Protein 6OFR (pdb70)

InterPro domains:
  IPR012910 TonB-dependent receptor, plug domain [PF07715] (48-162)
  IPR036942 TonB-dependent receptor-like, beta-barrel domain superfamily [G3DSA:2.40.170.20] (218-790)
  IPR037066 TonB-dependent receptor, plug domain superfamily [G3DSA:2.170.130.10] (39-168)
  IPR039426 TonB-dependent receptor-like [PS52016] (37-790)

GO terms:
  GO:0009279 cell outer membrane (C, IDA)

B-factor: mean 57.77, std 15.65, range [31.33, 150.03]

Nearest PDB structures (foldseek):
  4zgv-assembly2_B  TM=9.069E-01  e=4.671E-75  Pectobacterium atrosepticum SCRI1043
  3m8d-assembly1_A  TM=7.560E-01  e=3.106E-31  Escherichia coli
  1nqh-assembly1_A  TM=7.718E-01  e=3.280E-27  Escherichia coli
  3aeh-assembly2_B  TM=3.549E-01  e=7.794E-04  Escherichia coli
  4v3g-assembly1_A  TM=3.065E-01  e=2.423E-03  Klebsiella oxytoca

Foldseek 3Di:
DFDWDDDPFLAWEDTLQKTKQALVSLVAFDQLLQFVQSNCCPYLQKFFFLQPFFLFASLASFHGFIFGQNFFSLFEFEEEQLHGQFDQAAQLQQFQAADQDRWHHHGGLFRDRNNQFRMKMKGAPLDAQSDAFGFGIYIYTYHDAAPFKKKKKWWFWLVQFDGDFFPVCVLQSQQQHDRRGGGANTKIKIKIKIWDKDQPDVQKIKIKIKMKIKMWGKHQQAAEPVRRRDHIDTKIWIKIWIKMKMWHCPDPFKIKIKIKTKIWTWIWDAGRQAELFIKIWIKIKIKMKMWMWGDDPFKIKIKIWMKMKTKTKMARPFQEWEWECADPPDPDGGIHIYGHRGIKMKMKMKTKIKMKIWGDWDDDDQKIKIKMKMKMKIKMKIKMWRQAKHKYFYAYPVGDTDQIKIQAGDMDIDIKIKIKIKMWMFIDHQQKTWIWMWMWIAMPQLGDTDIKTRIKMKGCPVSPNAKMKMKIKIKHFHHHNSNLVHQLRNQVSMDGDQAAGEDHADSPQDTKMKIKIKMKIWHDDPDWKTKIKIKIKIKTFLFKEWAWDADDVNSHIYIHITRLKIKIKIKIKMKMWTPAFDADPQKTKTKMKIKIFMWMFILFASSCGNHTHRSVQQWEAEANRIGGRRRHTHQTSAQGIKIKMWMWIDRVVQQKIKTKIWMKTHFGWHKDWDDPPDPSDDVVPVVHTYIYTHTWFIDTKMKMKMKGQHPVDPPSFKIKMKIWTRVVQTWTFSYADPVGGTTTRIGIRIMIMMMGID

Secondary structure (DSSP, 8-state):
--------SSS---BTTEEEEEHHHHHHS--TT--HHHHHTT-TTEEE-TTTS-TT--S--S---EEETT--TTS-EEEETTEE-B--S-TT------SSS-----SBSS---GGG-SEEEEE-SS--TT--S-SS-EEEEEPPP---EEEEEEEEEGGGB---B-GGGHHHHHHTEETTEE--SB-EEEEEEEEEEEEEETTEEEEEEEEEEEEEEEEEEEE-SS--EEEEEEEEEEEEEEEEEEEE---SSEEEEEEEEEEEEEEEE--SSSTT--EEEEEEEEEEEEEEEEE-SSEEEEEEEEEEEEEEEEEES-SEEEEESS--STT--S-EEEE---EEEEEEEEEEEEEEEEEPPEEETTEEEEEEEEEEEEEEEEEEEE-S-EEEEEE-TT--EEEEEEE--EEEEEEEEEEEEEEEEEEEETTEEEEEEEEEEEETTT---EEEEEEEEEEESSSSSSEEEEEEEEEEE----THHHHHHHHHHTEE-SS--EEEEE-TTPPPPEEEEEEEEEEEEETTTEEEEEEEEEEEEEEEEEEEEEEETTTTEEEEEEEEEEEEEEEEEEEEEEESS-EEETTEEEEEEEEEEEEEEEESS-TTTGGG---TT--EEEETTEEEEGGGSBPSSS---EEEEEEEEEEEGGGTEEEEEEEEEEPPPEEEEEPPTT-TT--GGGTTS-EEEEEE---EEEEEEEEEE--TTSGGG-EEEEEEEESTT----EEEE-SS--EEE----EEEEEEEEE-

Structure (mmCIF, N/CA/C/O backbone):
data_6OFR
#
_entry.id   6OFR
#
_cell.length_a   76.520
_cell.length_b   76.520
_cell.length_c   412.750
_cell.angle_alpha   90.00
_cell.angle_beta   90.00
_cell.angle_gamma   90.00
#
_symmetry.space_group_name_H-M   'P 41 21 2'
#
loop_
_entity.id
_entity.type
_entity.pdbx_description
1 polymer 'TonB-dependent outer membrane receptor'
2 non-polymer 'octyl beta-D-glucopyranoside'
3 non-polymer 'MAGNESIUM ION'
4 non-polymer GLYCEROL
5 water water
#
loop_
_atom_site.group_PDB
_atom_site.id
_atom_site.type_symbol
_atom_site.label_atom_id
_atom_site.label_alt_id
_atom_site.label_comp_id
_atom_site.label_asym_id
_atom_site.label_entity_id
_atom_site.label_seq_id
_atom_site.pdbx_PDB_ins_code
_atom_site.Cartn_x
_atom_site.Cartn_y
_atom_site.Cartn_z
_atom_site.occupancy
_atom_site.B_iso_or_equiv
_atom_site.auth_seq_id
_atom_site.auth_comp_id
_atom_site.auth_asym_id
_atom_site.auth_atom_id
_atom_site.pdbx_PDB_model_num
ATOM 1 N N . PHE A 1 1 ? 0.622 24.775 455.469 1.00 81.81 29 PHE A N 1
ATOM 2 C CA . PHE A 1 1 ? -0.705 25.398 455.720 1.00 82.24 29 PHE A CA 1
ATOM 3 C C . PHE A 1 1 ? -1.433 24.621 456.822 1.00 85.59 29 PHE A C 1
ATOM 4 O O . PHE A 1 1 ? -2.022 25.252 457.718 1.00 85.11 29 PHE A O 1
ATOM 12 N N . PHE A 1 2 ? -1.391 23.298 456.759 1.00 80.67 30 PHE A N 1
ATOM 13 C CA . PHE A 1 2 ? -2.041 22.453 457.792 1.00 79.76 30 PHE A CA 1
ATOM 14 C C . PHE A 1 2 ? -1.057 22.265 458.951 1.00 82.54 30 PHE A C 1
ATOM 15 O O . PHE A 1 2 ? 0.127 22.005 458.681 1.00 82.80 30 PHE A O 1
ATOM 23 N N . GLU A 1 3 ? -1.525 22.385 460.186 1.00 76.38 31 GLU A N 1
ATOM 24 C CA . GLU A 1 3 ? -0.667 22.233 461.364 1.00 74.93 31 GLU A CA 1
ATOM 25 C C . GLU A 1 3 ? -0.072 20.810 461.433 1.00 76.05 31 GLU A C 1
ATOM 26 O O . GLU A 1 3 ? -0.780 19.816 461.240 1.00 74.54 31 GLU A O 1
ATOM 32 N N . GLU A 1 4 ? 1.230 20.724 461.702 1.00 70.99 32 GLU A N 1
ATOM 33 C CA . GLU A 1 4 ? 1.914 19.402 461.722 1.00 68.88 32 GLU A CA 1
ATOM 34 C C . GLU A 1 4 ? 3.008 19.344 462.796 1.00 69.97 32 GLU A C 1
ATOM 35 O O . GLU A 1 4 ? 3.730 20.344 462.977 1.00 68.21 32 GLU A O 1
ATOM 41 N N . MET A 1 5 ? 3.135 18.186 463.435 1.00 66.01 33 MET A N 1
ATOM 42 C CA . MET A 1 5 ? 4.157 17.878 464.429 1.00 65.29 33 MET A CA 1
ATOM 43 C C . MET A 1 5 ? 5.252 17.224 463.556 1.00 71.68 33 MET A C 1
ATOM 44 O O . MET A 1 5 ? 5.007 16.181 462.928 1.00 69.59 33 MET A O 1
ATOM 49 N N . THR A 1 6 ? 6.409 17.866 463.461 1.00 69.92 34 THR A N 1
ATOM 50 C CA . THR A 1 6 ? 7.502 17.381 462.573 1.00 69.18 34 THR A CA 1
ATOM 51 C C . THR A 1 6 ? 8.037 16.019 463.025 1.00 69.47 34 THR A C 1
ATOM 52 O O . THR A 1 6 ? 8.011 15.738 464.235 1.00 66.67 34 THR A O 1
ATOM 56 N N . VAL A 1 7 ? 8.534 15.223 462.087 1.00 65.62 35 VAL A N 1
ATOM 57 C CA . VAL A 1 7 ? 9.041 13.864 462.433 1.00 65.16 35 VAL A CA 1
ATOM 58 C C . VAL A 1 7 ? 10.512 13.975 462.837 1.00 70.77 35 VAL A C 1
ATOM 59 O O . VAL A 1 7 ? 11.340 14.286 461.968 1.00 70.64 35 VAL A O 1
ATOM 63 N N . TYR A 1 8 ? 10.804 13.760 464.113 1.00 69.12 36 TYR A N 1
ATOM 64 C CA . TYR A 1 8 ? 12.197 13.805 464.625 1.00 69.59 36 TYR A CA 1
ATOM 65 C C . TYR A 1 8 ? 12.767 12.386 464.651 1.00 68.41 36 TYR A C 1
ATOM 66 O O . TYR A 1 8 ? 13.963 12.237 464.942 1.00 66.95 36 TYR A O 1
ATOM 75 N N . ALA A 1 9 ? 11.946 11.393 464.327 1.00 62.03 37 ALA A N 1
ATOM 76 C CA . ALA A 1 9 ? 12.323 9.962 464.415 1.00 60.87 37 ALA A CA 1
ATOM 77 C C . ALA A 1 9 ? 13.341 9.538 463.352 1.00 61.67 37 ALA A C 1
ATOM 78 O O . ALA A 1 9 ? 13.541 10.266 462.370 1.00 60.52 37 ALA A O 1
ATOM 80 N N . PRO A 1 10 ? 13.953 8.371 463.552 1.00 56.78 38 PRO A N 1
ATOM 81 C CA . PRO A 1 10 ? 14.950 7.780 462.663 1.00 55.02 38 PRO A CA 1
ATOM 82 C C . PRO A 1 10 ? 14.347 7.513 461.279 1.00 56.34 38 PRO A C 1
ATOM 83 O O . PRO A 1 10 ? 14.991 7.826 460.305 1.00 55.73 38 PRO A O 1
ATOM 87 N N . VAL A 1 11 ? 13.142 6.964 461.218 1.00 50.91 39 VAL A N 1
ATOM 88 C CA . VAL A 1 11 ? 12.531 6.658 459.925 1.00 48.20 39 VAL A CA 1
ATOM 89 C C . VAL A 1 11 ? 11.367 7.617 459.599 1.00 51.67 39 VAL A C 1
ATOM 90 O O . VAL A 1 11 ? 10.435 7.710 460.398 1.00 51.51 39 VAL A O 1
ATOM 94 N N . PRO A 1 12 ? 11.354 8.299 458.421 1.00 47.95 40 PRO A N 1
ATOM 95 C CA . PRO A 1 12 ? 10.198 9.149 458.097 1.00 47.07 40 PRO A CA 1
ATOM 96 C C . PRO A 1 12 ? 8.911 8.325 457.992 1.00 49.43 40 PRO A C 1
ATOM 97 O O . PRO A 1 12 ? 8.923 7.182 457.534 1.00 47.86 40 PRO A O 1
ATOM 101 N N . VAL A 1 13 ? 7.824 8.923 458.466 1.00 46.36 41 VAL A N 1
ATOM 102 C CA . VAL A 1 13 ? 6.473 8.289 458.443 1.00 45.25 41 VAL A CA 1
ATOM 103 C C . VAL A 1 13 ? 5.473 9.298 457.866 1.00 46.57 41 VAL A C 1
ATOM 104 O O . VAL A 1 13 ? 5.817 10.492 457.786 1.00 46.14 41 VAL A O 1
ATOM 108 N N . PRO A 1 14 ? 4.293 8.833 457.477 1.00 43.15 42 PRO A N 1
ATOM 109 C CA . PRO A 1 14 ? 3.260 9.682 456.893 1.00 42.43 42 PRO A CA 1
ATOM 110 C C . PRO A 1 14 ? 2.692 10.740 457.845 1.00 48.31 42 PRO A C 1
ATOM 111 O O . PRO A 1 14 ? 2.235 10.391 458.908 1.00 48.63 42 PRO A O 1
ATOM 115 N N . VAL A 1 15 ? 2.783 11.997 457.449 1.00 45.13 43 VAL A N 1
ATOM 116 C CA . VAL A 1 15 ? 2.154 13.104 458.228 1.00 45.44 43 VAL A CA 1
ATOM 117 C C . VAL A 1 15 ? 1.169 13.803 457.285 1.00 50.08 43 VAL A C 1
ATOM 118 O O . VAL A 1 15 ? 1.625 14.324 456.250 1.00 48.72 43 VAL A O 1
ATOM 122 N N . ASN A 1 16 ? -0.116 13.771 457.601 1.00 49.13 44 ASN A N 1
ATOM 123 C CA . ASN A 1 16 ? -1.192 14.374 456.765 1.00 48.77 44 ASN A CA 1
ATOM 124 C C . ASN A 1 16 ? -1.230 13.705 455.389 1.00 52.91 44 ASN A C 1
ATOM 125 O O . ASN A 1 16 ? -1.497 14.408 454.407 1.00 52.04 44 ASN A O 1
ATOM 130 N N . GLY A 1 17 ? -0.915 12.421 455.327 1.00 50.12 45 GLY A N 1
ATOM 131 C CA . GLY A 1 17 ? -0.946 11.686 454.051 1.00 49.79 45 GLY A CA 1
ATOM 132 C C . GLY A 1 17 ? 0.347 11.813 453.270 1.00 53.58 45 GLY A C 1
ATOM 133 O O . GLY A 1 17 ? 0.381 11.305 452.144 1.00 55.20 45 GLY A O 1
ATOM 134 N N . ASN A 1 18 ? 1.371 12.470 453.788 1.00 50.23 46 ASN A N 1
ATOM 135 C CA . ASN A 1 18 ? 2.617 12.546 452.983 1.00 50.75 46 ASN A CA 1
ATOM 136 C C . ASN A 1 18 ? 3.856 12.295 453.850 1.00 54.20 46 ASN A C 1
ATOM 137 O O . ASN A 1 18 ? 3.848 12.658 455.033 1.00 54.75 46 ASN A O 1
ATOM 142 N N . THR A 1 19 ? 4.866 11.667 453.274 1.00 46.96 47 THR A N 1
ATOM 143 C CA . THR A 1 19 ? 6.117 11.356 454.003 1.00 45.44 47 THR A CA 1
ATOM 144 C C . THR A 1 19 ? 7.269 12.045 453.278 1.00 52.47 47 THR A C 1
ATOM 145 O O . THR A 1 19 ? 7.356 11.899 452.053 1.00 52.54 47 THR A O 1
ATOM 149 N N . HIS A 1 20 ? 8.112 12.752 454.006 1.00 52.41 48 HIS A N 1
ATOM 150 C CA . HIS A 1 20 ? 9.258 13.468 453.384 1.00 52.55 48 HIS A CA 1
ATOM 151 C C . HIS A 1 20 ? 10.571 12.744 453.707 1.00 53.03 48 HIS A C 1
ATOM 152 O O . HIS A 1 20 ? 10.818 12.481 454.898 1.00 51.37 48 HIS A O 1
ATOM 159 N N . TYR A 1 21 ? 11.368 12.432 452.691 1.00 46.26 49 TYR A N 1
ATOM 160 C CA . TYR A 1 21 ? 12.644 11.764 452.877 1.00 44.66 49 TYR A CA 1
ATOM 161 C C . TYR A 1 21 ? 13.705 12.743 452.501 1.00 51.68 49 TYR A C 1
ATOM 162 O O . TYR A 1 21 ? 13.830 13.079 451.332 1.00 54.03 49 TYR A O 1
ATOM 171 N N . THR A 1 22 ? 14.482 13.210 453.469 1.00 48.17 50 THR A N 1
ATOM 172 C CA . THR A 1 22 ? 15.568 14.187 453.183 1.00 47.09 50 THR A CA 1
ATOM 173 C C . THR A 1 22 ? 16.827 13.437 452.736 1.00 49.19 50 THR A C 1
ATOM 174 O O . THR A 1 22 ? 16.857 12.211 452.911 1.00 45.88 50 THR A O 1
ATOM 178 N N . SER A 1 23 ? 17.812 14.129 452.174 1.00 46.98 51 SER A N 1
ATOM 179 C CA . SER A 1 23 ? 19.062 13.464 451.718 1.00 48.07 51 SER A CA 1
ATOM 180 C C . SER A 1 23 ? 19.832 12.916 452.924 1.00 52.17 51 SER A C 1
ATOM 181 O O . SER A 1 23 ? 20.590 11.950 452.756 1.00 50.78 51 SER A O 1
ATOM 184 N N . GLU A 1 24 ? 19.670 13.556 454.070 1.00 49.91 52 GLU A N 1
ATOM 185 C CA . GLU A 1 24 ? 20.265 13.137 455.325 1.00 50.87 52 GLU A CA 1
ATOM 186 C C . GLU A 1 24 ? 19.674 11.777 455.694 1.00 58.43 52 GLU A C 1
ATOM 187 O O . GLU A 1 24 ? 20.403 10.864 456.085 1.00 60.09 52 GLU A O 1
ATOM 193 N N . SER A 1 25 ? 18.345 11.647 455.559 1.00 53.86 53 SER A N 1
ATOM 194 C CA . SER A 1 25 ? 17.639 10.434 455.896 1.00 52.38 53 SER A CA 1
ATOM 195 C C . SER A 1 25 ? 17.795 9.349 454.833 1.00 54.29 53 SER A C 1
ATOM 196 O O . SER A 1 25 ? 17.651 8.192 455.159 1.00 56.41 53 SER A O 1
ATOM 199 N N . ILE A 1 26 ? 18.103 9.697 453.582 1.00 48.23 54 ILE A N 1
ATOM 200 C CA . ILE A 1 26 ? 18.334 8.720 452.513 1.00 46.57 54 ILE A CA 1
ATOM 201 C C . ILE A 1 26 ? 19.725 8.086 452.767 1.00 49.65 54 ILE A C 1
ATOM 202 O O . ILE A 1 26 ? 19.894 6.895 452.552 1.00 48.33 54 ILE A O 1
ATOM 207 N N . GLU A 1 27 ? 20.705 8.893 453.206 1.00 48.59 55 GLU A N 1
ATOM 208 C CA . GLU A 1 27 ? 22.102 8.517 453.477 1.00 50.03 55 GLU A CA 1
ATOM 209 C C . GLU A 1 27 ? 22.255 7.759 454.804 1.00 56.77 55 GLU A C 1
ATOM 210 O O . GLU A 1 27 ? 23.068 6.852 454.900 1.00 58.07 55 GLU A O 1
ATOM 216 N N . ARG A 1 28 ? 21.462 8.103 455.803 1.00 54.44 56 ARG A N 1
ATOM 217 C CA . ARG A 1 28 ? 21.533 7.474 457.116 1.00 54.76 56 ARG A CA 1
ATOM 218 C C . ARG A 1 28 ? 20.970 6.065 457.104 1.00 59.86 56 ARG A C 1
ATOM 219 O O . ARG A 1 28 ? 21.505 5.172 457.772 1.00 59.42 56 ARG A O 1
ATOM 227 N N . LEU A 1 29 ? 19.919 5.861 456.325 1.00 57.87 57 LEU A N 1
ATOM 228 C CA . LEU A 1 29 ? 19.242 4.542 456.225 1.00 58.08 57 LEU A CA 1
ATOM 229 C C . LEU A 1 29 ? 19.950 3.661 455.189 1.00 58.92 57 LEU A C 1
ATOM 230 O O . LEU A 1 29 ? 20.282 4.175 454.115 1.00 58.06 57 LEU A O 1
ATOM 235 N N . PRO A 1 30 ? 20.167 2.384 455.505 1.00 54.40 58 PRO A N 1
ATOM 236 C CA . PRO A 1 30 ? 20.787 1.432 454.580 1.00 54.76 58 PRO A CA 1
ATOM 237 C C . PRO A 1 30 ? 19.785 1.232 453.435 1.00 58.42 58 PRO A C 1
ATOM 238 O O 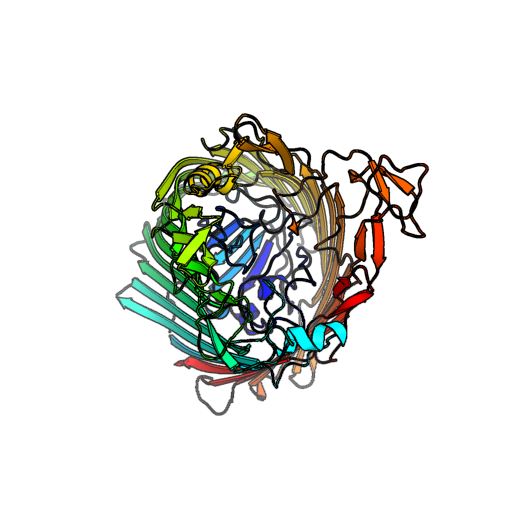. PRO A 1 30 ? 18.701 0.781 453.716 1.00 59.71 58 PRO A O 1
ATOM 242 N N . THR A 1 31 ? 20.148 1.553 452.200 1.00 52.90 59 THR A N 1
ATOM 243 C CA . THR A 1 31 ? 19.169 1.465 451.080 1.00 51.88 59 THR A CA 1
ATOM 244 C C . THR A 1 31 ? 19.563 0.479 449.968 1.00 54.67 59 THR A C 1
ATOM 245 O O . THR A 1 31 ? 19.078 0.688 448.851 1.00 54.70 59 THR A O 1
ATOM 249 N N . GLY A 1 32 ? 20.408 -0.509 450.227 1.00 49.85 60 GLY A N 1
ATOM 250 C CA . GLY A 1 32 ? 20.803 -1.505 449.210 1.00 47.59 60 GLY A CA 1
ATOM 251 C C . GLY A 1 32 ? 21.216 -0.898 447.879 1.00 48.10 60 GLY A C 1
ATOM 252 O O . GLY A 1 32 ? 22.206 -0.154 447.854 1.00 47.85 60 GLY A O 1
ATOM 253 N N . ASN A 1 33 ? 20.478 -1.204 446.816 1.00 43.17 61 ASN A N 1
ATOM 254 C CA . ASN A 1 33 ? 20.770 -0.717 445.441 1.00 42.23 61 ASN A CA 1
ATOM 255 C C . ASN A 1 33 ? 20.603 0.804 445.358 1.00 45.91 61 ASN A C 1
ATOM 256 O O . ASN A 1 33 ? 21.184 1.402 444.453 1.00 47.35 61 ASN A O 1
ATOM 261 N N . GLY A 1 34 ? 19.811 1.401 446.226 1.00 41.24 62 GLY A N 1
ATOM 262 C CA . GLY A 1 34 ? 19.609 2.840 446.213 1.00 41.73 62 GLY A CA 1
ATOM 263 C C . GLY A 1 34 ? 18.575 3.286 445.212 1.00 46.75 62 GLY A C 1
ATOM 264 O O . GLY A 1 34 ? 18.696 4.349 444.618 1.00 47.13 62 GLY A O 1
ATOM 265 N N . ASN A 1 35 ? 17.578 2.447 444.997 1.00 43.42 63 ASN A N 1
ATOM 266 C CA . ASN A 1 35 ? 16.412 2.717 444.186 1.00 42.67 63 ASN A CA 1
ATOM 267 C C . ASN A 1 35 ? 15.357 3.278 445.148 1.00 47.54 63 ASN A C 1
ATOM 268 O O . ASN A 1 35 ? 15.432 3.028 446.355 1.00 46.77 63 ASN A O 1
ATOM 273 N N . ILE A 1 36 ? 14.400 4.052 444.627 1.00 46.01 64 ILE A N 1
ATOM 274 C CA . ILE A 1 36 ? 13.341 4.679 445.428 1.00 46.52 64 ILE A CA 1
ATOM 275 C C . ILE A 1 36 ? 12.560 3.605 446.217 1.00 47.86 64 ILE A C 1
ATOM 276 O O . ILE A 1 36 ? 12.261 3.839 447.385 1.00 48.80 64 ILE A O 1
ATOM 281 N N . SER A 1 37 ? 12.363 2.386 445.635 1.00 41.52 65 SER A N 1
ATOM 282 C CA . SER A 1 37 ? 11.694 1.260 446.315 1.00 40.86 65 SER A CA 1
ATOM 283 C C . SER A 1 37 ? 12.414 0.838 447.639 1.00 46.55 65 SER A C 1
ATOM 284 O O . SER A 1 37 ? 11.751 0.421 448.603 1.00 44.86 65 SER A O 1
ATOM 287 N N . ASP A 1 38 ? 13.756 1.019 447.696 1.00 44.99 66 ASP A N 1
ATOM 288 C CA . ASP A 1 38 ? 14.556 0.717 448.893 1.00 46.82 66 ASP A CA 1
ATOM 289 C C . ASP A 1 38 ? 14.251 1.751 450.015 1.00 52.09 66 ASP A C 1
ATOM 290 O O . ASP A 1 38 ? 14.160 1.399 451.209 1.00 50.27 66 ASP A O 1
ATOM 295 N N . LEU A 1 39 ? 14.042 3.020 449.592 1.00 46.95 67 LEU A N 1
ATOM 296 C CA . LEU A 1 39 ? 13.695 4.113 450.482 1.00 45.95 67 LEU A CA 1
ATOM 297 C C . LEU A 1 39 ? 12.285 3.900 451.079 1.00 49.65 67 LEU A C 1
ATOM 298 O O . LEU A 1 39 ? 12.109 3.995 452.291 1.00 47.44 67 LEU A O 1
ATOM 303 N N . LEU A 1 40 ? 11.302 3.540 450.228 1.00 47.54 68 LEU A N 1
ATOM 304 C CA . LEU A 1 40 ? 9.893 3.410 450.622 1.00 46.78 68 LEU A CA 1
ATOM 305 C C . LEU A 1 40 ? 9.505 2.082 451.292 1.00 48.00 68 LEU A C 1
ATOM 306 O O . LEU A 1 40 ? 8.400 1.991 451.826 1.00 45.13 68 LEU A O 1
ATOM 311 N N . ARG A 1 41 ? 10.390 1.095 451.333 1.00 47.04 69 ARG A N 1
ATOM 312 C CA . ARG A 1 41 ? 10.058 -0.216 451.963 1.00 46.88 69 ARG A CA 1
ATOM 313 C C . ARG A 1 41 ? 9.678 -0.022 453.439 1.00 50.23 69 ARG A C 1
ATOM 314 O O . ARG A 1 41 ? 8.786 -0.740 453.912 1.00 50.87 69 ARG A O 1
ATOM 322 N N . THR A 1 42 ? 10.289 0.937 454.119 1.00 46.16 70 THR A N 1
ATOM 323 C CA . THR A 1 42 ? 10.049 1.234 455.530 1.00 46.30 70 THR A CA 1
ATOM 324 C C . THR A 1 42 ? 8.759 1.998 455.772 1.00 48.17 70 THR A C 1
ATOM 325 O O . THR A 1 42 ? 8.407 2.185 456.922 1.00 46.56 70 THR A O 1
ATOM 329 N N . ASN A 1 43 ? 8.068 2.464 454.745 1.00 44.50 71 ASN A N 1
ATOM 330 C CA . ASN A 1 43 ? 6.847 3.285 454.974 1.00 42.93 71 ASN A CA 1
ATOM 331 C C . ASN A 1 43 ? 5.661 2.407 455.386 1.00 43.15 71 ASN A C 1
ATOM 332 O O . ASN A 1 43 ? 5.422 1.402 454.714 1.00 40.65 71 ASN A O 1
ATOM 337 N N . PRO A 1 44 ? 4.926 2.792 456.438 1.00 39.82 72 PRO A N 1
ATOM 338 C CA . PRO A 1 44 ? 3.757 1.987 456.860 1.00 40.04 72 PRO A CA 1
ATOM 339 C C . PRO A 1 44 ? 2.559 1.940 455.883 1.00 45.80 72 PRO A C 1
ATOM 340 O O . PRO A 1 44 ? 1.661 1.118 456.073 1.00 44.26 72 PRO A O 1
ATOM 344 N N . ALA A 1 45 ? 2.553 2.780 454.827 1.00 45.16 73 ALA A N 1
ATOM 345 C CA . ALA A 1 45 ? 1.499 2.744 453.777 1.00 44.23 73 ALA A CA 1
ATOM 346 C C . ALA A 1 45 ? 1.884 1.810 452.617 1.00 47.42 73 ALA A C 1
ATOM 347 O O . ALA A 1 45 ? 1.049 1.496 451.777 1.00 47.85 73 ALA A O 1
ATOM 349 N N . VAL A 1 46 ? 3.135 1.335 452.598 1.00 44.02 74 VAL A N 1
ATOM 350 C CA . VAL A 1 46 ? 3.700 0.558 451.501 1.00 44.20 74 VAL A CA 1
ATOM 351 C C . VAL A 1 46 ? 3.835 -0.932 451.810 1.00 49.99 74 VAL A C 1
ATOM 352 O O . VAL A 1 46 ? 4.160 -1.323 452.929 1.00 49.02 74 VAL A O 1
ATOM 356 N N . ARG A 1 47 ? 3.556 -1.759 450.794 1.00 47.39 75 ARG A N 1
ATOM 357 C CA . ARG A 1 47 ? 3.771 -3.206 450.836 1.00 46.90 75 ARG A CA 1
ATOM 358 C C . ARG A 1 47 ? 4.550 -3.553 449.567 1.00 51.10 75 ARG A C 1
ATOM 359 O O . ARG A 1 47 ? 4.263 -3.021 448.488 1.00 50.51 75 ARG A O 1
ATOM 367 N N . MET A 1 48 ? 5.564 -4.391 449.714 1.00 46.79 76 MET A N 1
ATOM 368 C CA . MET A 1 48 ? 6.391 -4.853 448.605 1.00 45.70 76 MET A CA 1
ATOM 369 C C . MET A 1 48 ? 5.929 -6.274 448.250 1.00 48.46 76 MET A C 1
ATOM 370 O O . MET A 1 48 ? 5.174 -6.909 448.996 1.00 48.56 76 MET A O 1
ATOM 375 N N . ASP A 1 49 ? 6.439 -6.799 447.162 1.00 44.51 77 ASP A N 1
ATOM 376 C CA . ASP A 1 49 ? 6.217 -8.188 446.835 1.00 45.37 77 ASP A CA 1
ATOM 377 C C . ASP A 1 49 ? 7.487 -8.924 447.336 1.00 49.43 77 ASP A C 1
ATOM 378 O O . ASP A 1 49 ? 8.554 -8.757 446.772 1.00 47.72 77 ASP A O 1
ATOM 383 N N . SER A 1 50 ? 7.386 -9.667 448.446 1.00 48.82 78 SER A N 1
ATOM 384 C CA . SER A 1 50 ? 8.541 -10.407 449.004 1.00 48.73 78 SER A CA 1
ATOM 385 C C . SER A 1 50 ? 9.091 -11.551 448.087 1.00 52.35 78 SER A C 1
ATOM 386 O O . SER A 1 50 ? 10.206 -12.025 448.323 1.00 52.90 78 SER A O 1
ATOM 389 N N . THR A 1 51 ? 8.315 -11.975 447.062 1.00 46.59 79 THR A N 1
ATOM 390 C CA . THR A 1 51 ? 8.716 -12.994 446.067 1.00 45.93 79 THR A CA 1
ATOM 391 C C . THR A 1 51 ? 9.560 -12.405 444.903 1.00 47.80 79 THR A C 1
ATOM 392 O O . THR A 1 51 ? 10.053 -13.180 444.084 1.00 47.22 79 THR A O 1
ATOM 396 N N . GLN A 1 52 ? 9.726 -11.062 444.836 1.00 43.05 80 GLN A N 1
ATOM 397 C CA . GLN A 1 52 ? 10.430 -10.376 443.759 1.00 43.34 80 GLN A CA 1
ATOM 398 C C . GLN A 1 52 ? 11.953 -10.404 443.872 1.00 46.58 80 GLN A C 1
ATOM 399 O O . GLN A 1 52 ? 12.610 -10.866 442.960 1.00 44.00 80 GLN A O 1
ATOM 405 N N . SER A 1 53 ? 12.500 -9.833 444.937 1.00 47.14 81 SER A N 1
ATOM 406 C CA . SER A 1 53 ? 13.935 -9.749 445.204 1.00 48.00 81 SER A CA 1
ATOM 407 C C . SER A 1 53 ? 14.207 -10.735 446.324 1.00 54.15 81 SER A C 1
ATOM 408 O O . SER A 1 53 ? 13.803 -10.493 447.468 1.00 55.45 81 SER A O 1
ATOM 411 N N . THR A 1 54 ? 14.803 -11.894 445.959 1.00 50.70 82 THR A N 1
ATOM 412 C CA . THR A 1 54 ? 15.031 -13.049 446.838 1.00 51.00 82 THR A CA 1
ATOM 413 C C . THR A 1 54 ? 16.510 -13.452 446.954 1.00 55.53 82 THR A C 1
ATOM 414 O O . THR A 1 54 ? 17.374 -12.737 446.461 1.00 55.19 82 THR A O 1
ATOM 418 N N . SER A 1 55 ? 16.782 -14.614 447.544 1.00 52.42 83 SER A N 1
ATOM 419 C CA . SER A 1 55 ? 18.171 -15.126 447.695 1.00 52.39 83 SER A CA 1
ATOM 420 C C . SER A 1 55 ? 18.717 -15.567 446.333 1.00 57.30 83 SER A C 1
ATOM 421 O O . SER A 1 55 ? 19.940 -15.706 446.193 1.00 57.58 83 SER A O 1
ATOM 424 N N . LEU A 1 56 ? 17.827 -15.800 445.390 1.00 54.26 84 LEU A N 1
ATOM 425 C CA . LEU A 1 56 ? 18.156 -16.254 444.042 1.00 53.21 84 LEU A CA 1
ATOM 426 C C . LEU A 1 56 ? 18.576 -15.146 443.054 1.00 54.68 84 LEU A C 1
ATOM 427 O O . LEU A 1 56 ? 19.285 -15.449 442.083 1.00 55.26 84 LEU A O 1
ATOM 432 N N . ASN A 1 57 ? 18.153 -13.907 443.270 1.00 47.40 85 ASN A N 1
ATOM 433 C CA . ASN A 1 57 ? 18.444 -12.855 442.260 1.00 46.96 85 ASN A CA 1
ATOM 434 C C . ASN A 1 57 ? 18.886 -11.535 442.899 1.00 49.17 85 ASN A C 1
ATOM 435 O O . ASN A 1 57 ? 18.251 -10.514 442.601 1.00 47.51 85 ASN A O 1
ATOM 440 N N . GLN A 1 58 ? 19.960 -11.513 443.673 1.00 45.37 86 GLN A N 1
ATOM 441 C CA . GLN A 1 58 ? 20.410 -10.232 444.281 1.00 45.26 86 GLN A CA 1
ATOM 442 C C . GLN A 1 58 ? 21.291 -9.465 443.288 1.00 50.13 86 GLN A C 1
ATOM 443 O O . GLN A 1 58 ? 21.574 -8.290 443.552 1.00 50.61 86 GLN A O 1
ATOM 449 N N . GLY A 1 59 ? 21.699 -10.102 442.201 1.00 45.88 87 GLY A N 1
ATOM 450 C CA . GLY A 1 59 ? 22.504 -9.467 441.142 1.00 46.92 87 GLY A CA 1
ATOM 451 C C . GLY A 1 59 ? 21.748 -8.340 440.461 1.00 50.96 87 GLY A C 1
ATOM 452 O O . GLY A 1 59 ? 22.384 -7.327 440.131 1.00 50.47 87 GLY A O 1
ATOM 453 N N . ASP A 1 60 ? 20.450 -8.508 440.251 1.00 46.79 88 ASP A N 1
ATOM 454 C CA . ASP A 1 60 ? 19.628 -7.497 439.613 1.00 46.89 88 ASP A CA 1
ATOM 455 C C . ASP A 1 60 ? 19.606 -6.241 440.484 1.00 49.29 88 ASP A C 1
ATOM 456 O O . ASP A 1 60 ? 19.307 -6.305 441.672 1.00 49.50 88 ASP A O 1
ATOM 461 N N . ILE A 1 61 ? 19.883 -5.093 439.876 1.00 43.08 89 ILE A N 1
ATOM 462 C CA . ILE A 1 61 ? 19.948 -3.797 440.616 1.00 40.72 89 ILE A CA 1
ATOM 463 C C . ILE A 1 61 ? 18.800 -2.872 440.195 1.00 44.34 89 ILE A C 1
ATOM 464 O O . ILE A 1 61 ? 18.844 -1.700 440.584 1.00 45.02 89 ILE A O 1
ATOM 469 N N . ARG A 1 62 ? 17.789 -3.356 439.492 1.00 38.56 90 ARG A N 1
ATOM 470 C CA . ARG A 1 62 ? 16.684 -2.467 439.047 1.00 37.75 90 ARG A CA 1
ATOM 471 C C . ARG A 1 62 ? 15.745 -2.139 440.212 1.00 41.98 90 ARG A C 1
ATOM 472 O O . ARG A 1 62 ? 15.755 -2.879 441.208 1.00 38.49 90 ARG A O 1
ATOM 480 N N . PRO A 1 63 ? 14.861 -1.123 440.056 1.00 40.97 91 PRO A N 1
ATOM 481 C CA . PRO A 1 63 ? 13.821 -0.730 441.040 1.00 40.98 91 PRO A CA 1
ATOM 482 C C . PRO A 1 63 ? 12.780 -1.846 441.199 1.00 45.91 91 PRO A C 1
ATOM 483 O O . PRO A 1 63 ? 12.631 -2.672 440.300 1.00 46.35 91 PRO A O 1
ATOM 487 N N . GLU A 1 64 ? 12.123 -1.918 442.349 1.00 42.53 92 GLU A N 1
ATOM 488 C CA . GLU A 1 64 ? 11.156 -2.972 442.660 1.00 42.06 92 GLU A CA 1
ATOM 489 C C . GLU A 1 64 ? 9.751 -2.386 442.798 1.00 44.85 92 GLU A C 1
ATOM 490 O O . GLU A 1 64 ? 9.584 -1.179 442.895 1.00 44.05 92 GLU A O 1
ATOM 496 N N . LYS A 1 65 ? 8.754 -3.268 442.850 1.00 42.29 93 LYS A N 1
ATOM 497 C CA . LYS A 1 65 ? 7.337 -2.965 442.883 1.00 41.83 93 LYS A CA 1
ATOM 498 C C . LYS A 1 65 ? 6.902 -2.499 444.249 1.00 46.92 93 LYS A C 1
ATOM 499 O O . LYS A 1 65 ? 7.401 -2.992 445.245 1.00 44.98 93 LYS A O 1
ATOM 505 N N . ILE A 1 66 ? 5.987 -1.539 444.285 1.00 46.56 94 ILE A N 1
ATOM 506 C CA . ILE A 1 66 ? 5.445 -1.008 445.571 1.00 46.65 94 ILE A CA 1
ATOM 507 C C . ILE A 1 66 ? 3.929 -0.826 445.449 1.00 47.51 94 ILE A C 1
ATOM 508 O O . ILE A 1 66 ? 3.479 -0.185 444.496 1.00 46.38 94 ILE A O 1
ATOM 513 N N . SER A 1 67 ? 3.197 -1.376 446.398 1.00 41.80 95 SER A N 1
ATOM 514 C CA . SER A 1 67 ? 1.755 -1.280 446.509 1.00 40.91 95 SER A CA 1
ATOM 515 C C . SER A 1 67 ? 1.427 -0.268 447.625 1.00 46.24 95 SER A C 1
ATOM 516 O O . SER A 1 67 ? 1.833 -0.462 448.778 1.00 46.07 95 SER A O 1
ATOM 519 N N . ILE A 1 68 ? 0.685 0.763 447.267 1.00 42.37 96 ILE A N 1
ATOM 520 C CA . ILE A 1 68 ? 0.278 1.799 448.255 1.00 41.22 96 ILE A CA 1
ATOM 521 C C . ILE A 1 68 ? -1.195 1.582 448.604 1.00 47.16 96 ILE A C 1
ATOM 522 O O . ILE A 1 68 ? -2.033 1.643 447.700 1.00 47.24 96 ILE A O 1
ATOM 527 N N . HIS A 1 69 ? -1.486 1.276 449.861 1.00 43.25 97 HIS A N 1
ATOM 528 C CA . HIS A 1 69 ? -2.872 1.062 450.361 1.00 43.94 97 HIS A CA 1
ATOM 529 C C . HIS A 1 69 ? -3.645 0.036 449.527 1.00 48.00 97 HIS A C 1
ATOM 530 O O . HIS A 1 69 ? -4.802 0.323 449.203 1.00 46.85 97 HIS A O 1
ATOM 537 N N . GLY A 1 70 ? -3.060 -1.106 449.210 1.00 44.51 98 GLY A N 1
ATOM 538 C CA . GLY A 1 70 ? -3.785 -2.142 448.449 1.00 44.67 98 GLY A CA 1
ATOM 539 C C . GLY A 1 70 ? -3.860 -1.866 446.957 1.00 46.46 98 GLY A C 1
ATOM 540 O O . GLY A 1 70 ? -4.402 -2.718 446.248 1.00 44.62 98 GLY A O 1
ATOM 541 N N . ALA A 1 71 ? -3.341 -0.748 446.476 1.00 41.41 99 ALA A N 1
ATOM 542 C CA . ALA A 1 71 ? -3.413 -0.471 445.024 1.00 41.30 99 ALA A CA 1
ATOM 543 C C . ALA A 1 71 ? -2.339 -1.277 444.290 1.00 46.15 99 ALA A C 1
ATOM 544 O O . ALA A 1 71 ? -1.373 -1.692 444.934 1.00 46.44 99 ALA A O 1
ATOM 546 N N . SER A 1 72 ? -2.475 -1.486 442.994 1.00 42.97 100 SER A N 1
ATOM 547 C CA . SER A 1 72 ? -1.458 -2.298 442.276 1.00 42.20 100 SER A CA 1
ATOM 548 C C . SER A 1 72 ? -0.173 -1.493 442.050 1.00 45.00 100 SER A C 1
ATOM 549 O O . SER A 1 72 ? -0.225 -0.257 442.096 1.00 45.07 100 SER A O 1
ATOM 552 N N . PRO A 1 73 ? 0.947 -2.167 441.762 1.00 39.75 101 PRO A N 1
ATOM 553 C CA . PRO A 1 73 ? 2.269 -1.565 441.526 1.00 39.59 101 PRO A CA 1
ATOM 554 C C . PRO A 1 73 ? 2.423 -0.793 440.202 1.00 43.23 101 PRO A C 1
ATOM 555 O O . PRO A 1 73 ? 3.463 -0.212 440.001 1.00 44.39 101 PRO A O 1
ATOM 559 N N . TYR A 1 74 ? 1.428 -0.838 439.327 1.00 36.76 102 TYR A N 1
ATOM 560 C CA . TYR A 1 74 ? 1.410 -0.098 438.042 1.00 35.90 102 TYR A CA 1
ATOM 561 C C . TYR A 1 74 ? 0.472 1.106 438.179 1.00 41.73 102 TYR A C 1
ATOM 562 O O . TYR A 1 74 ? 0.233 1.795 437.184 1.00 43.25 102 TYR A O 1
ATOM 571 N N . GLN A 1 75 ? -0.036 1.361 439.373 1.00 39.08 103 GLN A N 1
ATOM 572 C CA . GLN A 1 75 ? -1.009 2.466 439.574 1.00 40.33 103 GLN A CA 1
ATOM 573 C C . GLN A 1 75 ? -0.408 3.589 440.420 1.00 44.63 103 GLN A C 1
ATOM 574 O O . GLN A 1 75 ? -1.187 4.312 441.043 1.00 44.95 103 GLN A O 1
ATOM 580 N N . ASN A 1 76 ? 0.899 3.756 440.430 1.00 39.85 104 ASN A N 1
ATOM 581 C CA . ASN A 1 76 ? 1.493 4.872 441.206 1.00 40.48 104 ASN A CA 1
ATOM 582 C C . ASN A 1 76 ? 1.947 5.954 440.227 1.00 45.33 104 ASN A C 1
ATOM 583 O O . ASN A 1 76 ? 2.246 5.608 439.079 1.00 45.58 104 ASN A O 1
ATOM 588 N N . ALA A 1 77 ? 1.935 7.211 440.636 1.00 41.36 105 ALA A N 1
ATOM 589 C CA . ALA A 1 77 ? 2.415 8.270 439.767 1.00 40.75 105 ALA A CA 1
ATOM 590 C C . ALA A 1 77 ? 3.833 8.592 440.253 1.00 44.12 105 ALA A C 1
ATOM 591 O O . ALA A 1 77 ? 4.019 8.983 441.404 1.00 42.22 105 ALA A O 1
ATOM 593 N N . TYR A 1 78 ? 4.840 8.345 439.398 1.00 41.88 106 TYR A N 1
ATOM 594 C CA . TYR A 1 78 ? 6.241 8.639 439.715 1.00 41.55 106 TYR A CA 1
ATOM 595 C C . TYR A 1 78 ? 6.575 9.958 439.020 1.00 47.37 106 TYR A C 1
ATOM 596 O O . TYR A 1 78 ? 6.367 10.071 437.808 1.00 49.06 106 TYR A O 1
ATOM 605 N N . LEU A 1 79 ? 7.041 10.955 439.758 1.00 42.58 107 LEU A N 1
ATOM 606 C CA . LEU A 1 79 ? 7.332 12.259 439.113 1.00 42.82 107 LEU A CA 1
ATOM 607 C C . LEU A 1 79 ? 8.738 12.739 439.466 1.00 49.04 107 LEU A C 1
ATOM 608 O O . LEU A 1 79 ? 9.283 12.291 440.480 1.00 50.88 107 LEU A O 1
ATOM 613 N N . ILE A 1 80 ? 9.310 13.568 438.611 1.00 45.33 108 ILE A N 1
ATOM 614 C CA . ILE A 1 80 ? 10.622 14.207 438.902 1.00 45.04 108 ILE A CA 1
ATOM 615 C C . ILE A 1 80 ? 10.333 15.707 438.944 1.00 51.34 108 ILE A C 1
ATOM 616 O O . ILE A 1 80 ? 9.940 16.245 437.900 1.00 51.28 108 ILE A O 1
ATOM 621 N N . ASP A 1 81 ? 10.474 16.331 440.110 1.00 49.29 109 ASP A N 1
ATOM 622 C CA . ASP A 1 81 ? 10.185 17.749 440.311 1.00 49.33 109 ASP A CA 1
ATOM 623 C C . ASP A 1 81 ? 8.760 18.136 439.907 1.00 50.35 109 ASP A C 1
ATOM 624 O O . ASP A 1 81 ? 8.543 19.183 439.314 1.00 51.20 109 ASP A O 1
ATOM 629 N N . GLY A 1 82 ? 7.798 17.272 440.207 1.00 44.25 110 GLY A N 1
ATOM 630 C CA . GLY A 1 82 ? 6.377 17.504 439.887 1.00 43.65 110 GLY A CA 1
ATOM 631 C C . GLY A 1 82 ? 6.028 17.163 438.447 1.00 48.82 110 GLY A C 1
ATOM 632 O O . GLY A 1 82 ? 4.869 17.378 438.066 1.00 48.58 110 GLY A O 1
ATOM 633 N N . ILE A 1 83 ? 6.960 16.635 437.671 1.00 45.57 111 ILE A N 1
ATOM 634 C CA . ILE A 1 83 ? 6.675 16.313 436.244 1.00 44.53 111 ILE A CA 1
ATOM 635 C C . ILE A 1 83 ? 6.603 14.798 436.088 1.00 47.94 111 ILE A C 1
ATOM 636 O O . ILE A 1 83 ? 7.555 14.138 436.512 1.00 46.27 111 ILE A O 1
ATOM 641 N N . SER A 1 84 ? 5.540 14.295 435.475 1.00 45.19 112 SER A N 1
ATOM 642 C CA . SER A 1 84 ? 5.355 12.870 435.253 1.00 45.75 112 SER A CA 1
ATOM 643 C C . SER A 1 84 ? 6.627 12.185 434.692 1.00 48.98 112 SER A C 1
ATOM 644 O O . SER A 1 84 ? 7.253 12.684 433.756 1.00 49.93 112 SER A O 1
ATOM 647 N N . ALA A 1 85 ? 7.031 11.092 435.321 1.00 43.87 113 ALA A N 1
ATOM 648 C CA . ALA A 1 85 ? 8.197 10.273 434.967 1.00 42.12 113 ALA A CA 1
ATOM 649 C C . ALA A 1 85 ? 7.771 8.805 435.139 1.00 45.44 113 ALA A C 1
ATOM 650 O O . ALA A 1 85 ? 8.513 7.967 435.651 1.00 47.47 113 ALA A O 1
ATOM 652 N N . THR A 1 86 ? 6.550 8.534 434.721 1.00 40.32 114 THR A N 1
ATOM 653 C CA . THR A 1 86 ? 5.962 7.181 434.850 1.00 39.42 114 THR A CA 1
ATOM 654 C C . THR A 1 86 ? 5.953 6.486 433.490 1.00 42.90 114 THR A C 1
ATOM 655 O O . THR A 1 86 ? 5.600 7.134 432.501 1.00 43.31 114 THR A O 1
ATOM 659 N N . ASN A 1 87 ? 6.312 5.218 433.464 1.00 38.78 115 ASN A N 1
ATOM 660 C CA . ASN A 1 87 ? 6.287 4.423 432.214 1.00 38.47 115 ASN A CA 1
ATOM 661 C C . ASN A 1 87 ? 4.901 3.783 432.106 1.00 41.81 115 ASN A C 1
ATOM 662 O O . ASN A 1 87 ? 4.635 2.838 432.855 1.00 39.80 115 ASN A O 1
ATOM 667 N N . ASN A 1 88 ? 4.040 4.317 431.256 1.00 41.17 116 ASN A N 1
ATOM 668 C CA . ASN A 1 88 ? 2.665 3.780 431.086 1.00 41.56 116 ASN A CA 1
ATOM 669 C C . ASN A 1 88 ? 2.599 2.902 429.834 1.00 44.38 116 ASN A C 1
ATOM 670 O O . ASN A 1 88 ? 1.481 2.548 429.444 1.00 43.88 116 ASN A O 1
ATOM 675 N N . LEU A 1 89 ? 3.723 2.594 429.202 1.00 39.92 117 LEU A N 1
ATOM 676 C CA . LEU A 1 89 ? 3.673 1.765 427.969 1.00 40.07 117 LEU A CA 1
ATOM 677 C C . LEU A 1 89 ? 3.164 0.348 428.249 1.00 43.59 117 LEU A C 1
ATOM 678 O O . LEU A 1 89 ? 2.147 0.014 427.659 1.00 43.75 117 LEU A O 1
ATOM 683 N N . ASN A 1 90 ? 3.718 -0.370 429.220 1.00 40.02 118 ASN A N 1
ATOM 684 C CA . ASN A 1 90 ? 3.344 -1.785 429.503 1.00 40.16 118 ASN A CA 1
ATOM 685 C C . ASN A 1 90 ? 4.116 -2.238 430.745 1.00 43.54 118 ASN A C 1
ATOM 686 O O . ASN A 1 90 ? 4.917 -3.175 430.631 1.00 40.91 118 ASN A O 1
ATOM 691 N N . PRO A 1 91 ? 3.891 -1.586 431.882 1.00 40.80 119 PRO A N 1
ATOM 692 C CA . PRO A 1 91 ? 4.564 -1.845 433.162 1.00 41.02 119 PRO A CA 1
ATOM 693 C C . PRO A 1 91 ? 4.375 -3.263 433.729 1.00 45.47 119 PRO A C 1
ATOM 694 O O . PRO A 1 91 ? 5.239 -3.697 434.450 1.00 49.35 119 PRO A O 1
ATOM 698 N N . ALA A 1 92 ? 3.277 -3.935 433.417 1.00 38.79 120 ALA A N 1
ATOM 699 C CA . ALA A 1 92 ? 3.005 -5.303 433.920 1.00 38.73 120 ALA A CA 1
ATOM 700 C C . ALA A 1 92 ? 3.949 -6.352 433.313 1.00 45.22 120 ALA A C 1
ATOM 701 O O . ALA A 1 92 ? 4.077 -7.415 433.928 1.00 46.49 120 ALA A O 1
ATOM 703 N N . ASN A 1 93 ? 4.515 -6.125 432.135 1.00 43.19 121 ASN A N 1
ATOM 704 C CA . ASN A 1 93 ? 5.413 -7.113 431.475 1.00 42.95 121 ASN A CA 1
ATOM 705 C C . ASN A 1 93 ? 6.848 -6.961 431.995 1.00 46.37 121 ASN A C 1
ATOM 706 O O . ASN A 1 93 ? 7.558 -6.090 431.480 1.00 44.53 121 ASN A O 1
ATOM 711 N N . GLU A 1 94 ? 7.269 -7.788 432.946 1.00 43.13 122 GLU A N 1
ATOM 712 C CA . GLU A 1 94 ? 8.625 -7.679 433.546 1.00 43.61 122 GLU A CA 1
ATOM 713 C C . GLU A 1 94 ? 9.525 -8.795 433.013 1.00 49.16 122 GLU A C 1
ATOM 714 O O . GLU A 1 94 ? 10.739 -8.707 433.222 1.00 50.86 122 GLU A O 1
ATOM 720 N N . SER A 1 95 ? 8.946 -9.784 432.346 1.00 44.58 123 SER A N 1
ATOM 721 C CA . SER A 1 95 ? 9.630 -10.936 431.766 1.00 43.40 123 SER A CA 1
ATOM 722 C C . SER A 1 95 ? 10.937 -10.568 431.097 1.00 47.17 123 SER A C 1
ATOM 723 O O . SER A 1 95 ? 10.981 -9.639 430.289 1.00 45.90 123 SER A O 1
ATOM 726 N N . ASP A 1 96 ? 12.004 -11.283 431.484 1.00 45.05 124 ASP A N 1
ATOM 727 C CA . ASP A 1 96 ? 13.363 -11.164 430.937 1.00 44.98 124 ASP A CA 1
ATOM 728 C C . ASP A 1 96 ? 13.536 -12.087 429.710 1.00 47.23 124 ASP A C 1
ATOM 729 O O . ASP A 1 96 ? 14.635 -12.183 429.163 1.00 47.60 124 ASP A O 1
ATOM 734 N N . ALA A 1 97 ? 12.461 -12.781 429.296 1.00 42.68 125 ALA A N 1
ATOM 735 C CA . ALA A 1 97 ? 12.474 -13.710 428.156 1.00 43.26 125 ALA A CA 1
ATOM 736 C C . ALA A 1 97 ? 12.739 -13.050 426.804 1.00 45.30 125 ALA A C 1
ATOM 737 O O . ALA A 1 97 ? 12.503 -11.861 426.597 1.00 42.97 125 ALA A O 1
ATOM 739 N N . SER A 1 98 ? 13.215 -13.864 425.883 1.00 43.17 126 SER A N 1
ATOM 740 C CA . SER A 1 98 ? 13.484 -13.538 424.504 1.00 42.91 126 SER A CA 1
ATOM 741 C C . SER A 1 98 ? 12.383 -14.118 423.643 1.00 47.80 126 SER A C 1
ATOM 742 O O . SER A 1 98 ? 12.005 -15.288 423.796 1.00 47.45 126 SER A O 1
ATOM 745 N N . SER A 1 99 ? 11.925 -13.288 422.729 1.00 44.91 127 SER A N 1
ATOM 746 C CA . SER A 1 99 ? 10.896 -13.634 421.718 1.00 44.21 127 SER A CA 1
ATOM 747 C C . SER A 1 99 ? 10.885 -12.547 420.641 1.00 46.78 127 SER A C 1
ATOM 748 O O . SER A 1 99 ? 11.692 -11.606 420.728 1.00 44.65 127 SER A O 1
ATOM 751 N N . ALA A 1 100 ? 10.050 -12.688 419.634 1.00 45.45 128 ALA A N 1
ATOM 752 C CA . ALA A 1 100 ? 9.971 -11.643 418.592 1.00 44.81 128 ALA A CA 1
ATOM 753 C C . ALA A 1 100 ? 9.427 -10.341 419.191 1.00 48.14 128 ALA A C 1
ATOM 754 O O . ALA A 1 100 ? 9.837 -9.278 418.720 1.00 50.03 128 ALA A O 1
ATOM 756 N N . THR A 1 101 ? 8.486 -10.418 420.125 1.00 43.01 129 THR A N 1
ATOM 757 C CA . THR A 1 101 ? 7.843 -9.198 420.683 1.00 42.28 129 THR A CA 1
ATOM 758 C C . THR A 1 101 ? 8.129 -8.941 422.172 1.00 47.09 129 THR A C 1
ATOM 759 O O . THR A 1 101 ? 7.596 -7.934 422.656 1.00 45.42 129 THR A O 1
ATOM 763 N N . ASN A 1 102 ? 8.941 -9.712 422.887 1.00 42.43 130 ASN A N 1
ATOM 764 C CA . ASN A 1 102 ? 9.065 -9.460 424.352 1.00 41.48 130 ASN A CA 1
ATOM 765 C C . ASN A 1 102 ? 9.948 -8.255 424.695 1.00 46.44 130 ASN A C 1
ATOM 766 O O . ASN A 1 102 ? 11.121 -8.231 424.293 1.00 44.43 130 ASN A O 1
ATOM 771 N N . ILE A 1 103 ? 9.408 -7.350 425.501 1.00 44.33 131 ILE A N 1
ATOM 772 C CA . ILE A 1 103 ? 10.139 -6.148 426.001 1.00 44.22 131 ILE A CA 1
ATOM 773 C C . ILE A 1 103 ? 9.848 -6.014 427.500 1.00 49.31 131 ILE A C 1
ATOM 774 O O . ILE A 1 103 ? 8.671 -5.875 427.860 1.00 49.54 131 ILE A O 1
ATOM 779 N N . SER A 1 104 ? 10.882 -6.062 428.325 1.00 45.44 132 SER A N 1
ATOM 780 C CA . SER A 1 104 ? 10.777 -5.959 429.796 1.00 43.76 132 SER A CA 1
ATOM 781 C C . SER A 1 104 ? 10.653 -4.495 430.256 1.00 43.83 132 SER A C 1
ATOM 782 O O . SER A 1 104 ? 11.458 -3.631 429.868 1.00 43.77 132 SER A O 1
ATOM 785 N N . GLY A 1 105 ? 9.652 -4.241 431.083 1.00 37.56 133 GLY A N 1
ATOM 786 C CA . GLY A 1 105 ? 9.418 -2.884 431.600 1.00 36.42 133 GLY A CA 1
ATOM 787 C C . GLY A 1 105 ? 8.834 -2.887 432.999 1.00 41.77 133 GLY A C 1
ATOM 788 O O . GLY A 1 105 ? 8.555 -3.966 433.533 1.00 42.97 133 GLY A O 1
ATOM 789 N N . MET A 1 106 ? 8.675 -1.699 433.548 1.00 39.32 134 MET A N 1
ATOM 790 C CA . MET A 1 106 ? 8.139 -1.404 434.883 1.00 40.27 134 MET A CA 1
ATOM 791 C C . MET A 1 106 ? 7.622 0.011 434.903 1.00 46.77 134 MET A C 1
ATOM 792 O O . MET A 1 106 ? 7.910 0.776 433.977 1.00 46.18 134 MET A O 1
ATOM 797 N N . SER A 1 107 ? 6.841 0.353 435.946 1.00 44.41 135 SER A N 1
ATOM 798 C CA . SER A 1 107 ? 6.143 1.625 436.074 1.00 43.62 135 SER A CA 1
ATOM 799 C C . SER A 1 107 ? 7.052 2.851 436.252 1.00 46.09 135 SER A C 1
ATOM 800 O O . SER A 1 107 ? 6.669 3.939 435.840 1.00 45.51 135 SER A O 1
ATOM 803 N N . GLN A 1 108 ? 8.252 2.678 436.820 1.00 43.89 136 GLN A N 1
ATOM 804 C CA . GLN A 1 108 ? 9.203 3.774 437.034 1.00 43.72 136 GLN A CA 1
ATOM 805 C C . GLN A 1 108 ? 9.827 4.085 435.694 1.00 48.95 136 GLN A C 1
ATOM 806 O O . GLN A 1 108 ? 10.473 3.220 435.122 1.00 50.35 136 GLN A O 1
ATOM 812 N N . GLY A 1 109 ? 9.628 5.297 435.200 1.00 44.87 137 GLY A N 1
ATOM 813 C CA . GLY A 1 109 ? 10.192 5.704 433.917 1.00 44.53 137 GLY A CA 1
ATOM 814 C C . GLY A 1 109 ? 11.697 5.838 433.936 1.00 45.90 137 GLY A C 1
ATOM 815 O O . GLY A 1 109 ? 12.360 5.481 432.963 1.00 44.10 137 GLY A O 1
ATOM 816 N N . TYR A 1 110 ? 12.235 6.366 435.040 1.00 42.48 138 TYR A N 1
ATOM 817 C CA . TYR A 1 110 ? 13.666 6.578 435.266 1.00 41.92 138 TYR A CA 1
ATOM 818 C C . TYR A 1 110 ? 14.076 5.757 436.478 1.00 44.29 138 TYR A C 1
ATOM 819 O O . TYR A 1 110 ? 13.516 5.927 437.567 1.00 43.48 138 TYR A O 1
ATOM 828 N N . TYR A 1 111 ? 15.065 4.891 436.307 1.00 40.67 139 TYR A N 1
ATOM 829 C CA . TYR A 1 111 ? 15.590 4.082 437.437 1.00 39.62 139 TYR A CA 1
ATOM 830 C C . TYR A 1 111 ? 16.624 4.933 438.182 1.00 46.43 139 TYR A C 1
ATOM 831 O O . TYR A 1 111 ? 17.811 4.597 438.173 1.00 49.16 139 TYR A O 1
ATOM 840 N N . LEU A 1 112 ? 16.160 6.004 438.806 1.00 42.20 140 LEU A N 1
ATOM 841 C CA . LEU A 1 112 ? 16.983 6.986 439.532 1.00 42.27 140 LEU A CA 1
ATOM 842 C C . LEU A 1 112 ? 17.760 6.460 440.748 1.00 49.39 140 LEU A C 1
ATOM 843 O O . LEU A 1 112 ? 17.195 5.831 441.639 1.00 51.44 140 LEU A O 1
ATOM 848 N N . ASP A 1 113 ? 19.044 6.789 440.826 1.00 46.72 141 ASP A N 1
ATOM 849 C CA . ASP A 1 113 ? 19.835 6.465 442.015 1.00 46.08 141 ASP A CA 1
ATOM 850 C C . ASP A 1 113 ? 19.434 7.547 443.015 1.00 49.14 141 ASP A C 1
ATOM 851 O O . ASP A 1 113 ? 19.672 8.740 442.771 1.00 47.74 141 ASP A O 1
ATOM 856 N N . VAL A 1 114 ? 18.799 7.117 444.124 1.00 45.16 142 VAL A N 1
ATOM 857 C CA . VAL A 1 114 ? 18.283 7.965 445.184 1.00 44.38 142 VAL A CA 1
ATOM 858 C C . VAL A 1 114 ? 19.398 8.761 445.891 1.00 46.40 142 VAL A C 1
ATOM 859 O O . VAL A 1 114 ? 19.128 9.845 446.401 1.00 45.59 142 VAL A O 1
ATOM 863 N N . SER A 1 115 ? 20.647 8.257 445.902 1.00 43.24 143 SER A N 1
ATOM 864 C CA . SER A 1 115 ? 21.749 8.956 446.582 1.00 43.32 143 SER A CA 1
ATOM 865 C C . SER A 1 115 ? 22.089 10.298 445.904 1.00 49.81 143 SER A C 1
ATOM 866 O O . SER A 1 115 ? 22.866 11.072 446.450 1.00 51.74 143 SER A O 1
ATOM 869 N N . LEU A 1 116 ? 21.473 10.594 444.768 1.00 44.88 144 LEU A N 1
ATOM 870 C CA . LEU A 1 116 ? 21.750 11.881 444.079 1.00 44.57 144 LEU A CA 1
ATOM 871 C C . LEU A 1 116 ? 20.593 12.858 444.312 1.00 52.06 144 LEU A C 1
ATOM 872 O O . LEU A 1 116 ? 20.774 14.041 444.014 1.00 55.93 144 LEU A O 1
ATOM 877 N N . LEU A 1 117 ? 19.451 12.390 444.787 1.00 47.84 145 LEU A N 1
ATOM 878 C CA . LEU A 1 117 ? 18.255 13.258 444.969 1.00 47.91 145 LEU A CA 1
ATOM 879 C C . LEU A 1 117 ? 18.369 14.188 446.183 1.00 54.79 145 LEU A C 1
ATOM 880 O O . LEU A 1 117 ? 19.031 13.813 447.161 1.00 54.08 145 LEU A O 1
ATOM 885 N N . ASP A 1 118 ? 17.822 15.392 446.068 1.00 54.32 146 ASP A N 1
ATOM 886 C CA . ASP A 1 118 ? 17.780 16.347 447.160 1.00 54.90 146 ASP A CA 1
ATOM 887 C C . ASP A 1 118 ? 16.861 15.815 448.244 1.00 56.88 146 ASP A C 1
ATOM 888 O O . ASP A 1 118 ? 17.192 15.864 449.422 1.00 59.19 146 ASP A O 1
ATOM 893 N N . ASN A 1 119 ? 15.723 15.278 447.806 1.00 49.84 147 ASN A N 1
ATOM 894 C CA . ASN A 1 119 ? 14.673 14.703 448.691 1.00 48.64 147 ASN A CA 1
ATOM 895 C C . ASN A 1 119 ? 13.631 13.951 447.851 1.00 49.41 147 ASN A C 1
ATOM 896 O O . ASN A 1 119 ? 13.552 14.210 446.648 1.00 50.07 147 ASN A O 1
ATOM 901 N N . VAL A 1 120 ? 12.895 13.032 448.462 1.00 43.97 148 VAL A N 1
ATOM 902 C CA . VAL A 1 120 ? 11.837 12.270 447.812 1.00 42.89 148 VAL A CA 1
ATOM 903 C C . VAL A 1 120 ? 10.621 12.484 448.702 1.00 45.30 148 VAL A C 1
ATOM 904 O O . VAL A 1 120 ? 10.762 12.349 449.917 1.00 46.64 148 VAL A O 1
ATOM 908 N N . THR A 1 121 ? 9.482 12.822 448.114 1.00 38.14 149 THR A N 1
ATOM 909 C CA . THR A 1 121 ? 8.231 13.020 448.891 1.00 38.00 149 THR A CA 1
ATOM 910 C C . THR A 1 121 ? 7.205 11.990 448.414 1.00 41.75 149 THR A C 1
ATOM 911 O O . THR A 1 121 ? 6.971 11.924 447.194 1.00 42.34 149 THR A O 1
ATOM 915 N N . LEU A 1 122 ? 6.609 11.233 449.320 1.00 38.71 150 LEU A N 1
ATOM 916 C CA . LEU A 1 122 ? 5.590 10.226 448.931 1.00 38.45 150 LEU A CA 1
ATOM 917 C C . LEU A 1 122 ? 4.215 10.673 449.426 1.00 42.64 150 LEU A C 1
ATOM 918 O O . LEU A 1 122 ? 4.094 10.946 450.619 1.00 45.31 150 LEU A O 1
ATOM 923 N N . TYR A 1 123 ? 3.228 10.753 448.551 1.00 37.49 151 TYR A N 1
ATOM 924 C CA . TYR A 1 123 ? 1.855 11.107 448.985 1.00 37.44 151 TYR A CA 1
ATOM 925 C C . TYR A 1 123 ? 1.047 9.809 448.944 1.00 40.93 151 TYR A C 1
ATOM 926 O O . TYR A 1 123 ? 0.906 9.258 447.850 1.00 39.89 151 TYR A O 1
ATOM 935 N N . ASP A 1 124 ? 0.532 9.340 450.070 1.00 37.12 152 ASP A N 1
ATOM 936 C CA . ASP A 1 124 ? -0.197 8.082 450.081 1.00 37.37 152 ASP A CA 1
ATOM 937 C C . ASP A 1 124 ? -1.684 8.276 450.252 1.00 41.53 152 ASP A C 1
ATOM 938 O O . ASP A 1 124 ? -2.475 7.441 449.852 1.00 41.19 152 ASP A O 1
ATOM 943 N N . SER A 1 125 ? -2.048 9.393 450.853 1.00 37.22 153 SER A N 1
ATOM 944 C CA . SER A 1 125 ? -3.464 9.753 451.111 1.00 37.37 153 SER A CA 1
ATOM 945 C C . SER A 1 125 ? -3.595 11.274 451.216 1.00 42.46 153 SER A C 1
ATOM 946 O O . SER A 1 125 ? -2.554 11.946 451.226 1.00 41.35 153 SER A O 1
ATOM 949 N N . PHE A 1 126 ? -4.817 11.777 451.328 1.00 40.92 154 PHE A N 1
ATOM 950 C CA . PHE A 1 126 ? -5.084 13.240 451.367 1.00 42.85 154 PHE A CA 1
ATOM 951 C C . PHE A 1 126 ? -4.304 13.929 450.245 1.00 47.09 154 PHE A C 1
ATOM 952 O O . PHE A 1 126 ? -3.763 15.017 450.478 1.00 48.13 154 PHE A O 1
ATOM 960 N N . VAL A 1 127 ? -4.198 13.279 449.096 1.00 42.89 155 VAL A N 1
ATOM 961 C CA . VAL A 1 127 ? -3.424 13.824 447.943 1.00 40.50 155 VAL A CA 1
ATOM 962 C C . VAL A 1 127 ? -4.170 15.028 447.367 1.00 46.82 155 VAL A C 1
ATOM 963 O O . VAL A 1 127 ? -5.356 14.889 447.055 1.00 47.59 155 VAL A O 1
ATOM 967 N N . PRO A 1 128 ? -3.483 16.159 447.205 1.00 43.56 156 PRO A N 1
ATOM 968 C CA . PRO A 1 128 ? -4.029 17.412 446.678 1.00 43.24 156 PRO A CA 1
ATOM 969 C C . PRO A 1 128 ? -4.397 17.335 445.187 1.00 48.47 156 PRO A C 1
ATOM 970 O O . PRO A 1 128 ? -3.925 16.457 444.507 1.00 47.96 156 PRO A O 1
ATOM 974 N N . VAL A 1 129 ? -5.150 18.312 444.701 1.00 44.89 157 VAL A N 1
ATOM 975 C CA . VAL A 1 129 ? -5.675 18.341 443.301 1.00 43.24 157 VAL A CA 1
ATOM 976 C C . VAL A 1 129 ? -4.546 18.366 442.265 1.00 46.96 157 VAL A C 1
ATOM 977 O O . VAL A 1 129 ? -4.781 17.852 441.173 1.00 46.91 157 VAL A O 1
ATOM 981 N N . GLU A 1 130 ? -3.389 18.940 442.559 1.00 43.67 158 GLU A N 1
ATOM 982 C CA . GLU A 1 130 ? -2.267 19.035 441.585 1.00 43.63 158 GLU A CA 1
ATOM 983 C C . GLU A 1 130 ? -1.794 17.647 441.125 1.00 46.09 158 GLU A C 1
ATOM 984 O O . GLU A 1 130 ? -1.295 17.573 439.996 1.00 46.12 158 GLU A O 1
ATOM 990 N N . PHE A 1 131 ? -1.837 16.619 441.961 1.00 40.95 159 PHE A N 1
ATOM 991 C CA . PHE A 1 131 ? -1.394 15.261 441.550 1.00 40.34 159 PHE A CA 1
ATOM 992 C C . PHE A 1 131 ? -2.583 14.400 441.102 1.00 45.49 159 PHE A C 1
ATOM 993 O O . PHE A 1 131 ? -3.622 14.396 441.771 1.00 43.18 159 PHE A O 1
ATOM 1001 N N . GLY A 1 132 ? -2.396 13.669 440.007 1.00 43.15 160 GLY A N 1
ATOM 1002 C CA . GLY A 1 132 ? -3.370 12.760 439.427 1.00 42.75 160 GLY A CA 1
ATOM 1003 C C . GLY A 1 132 ? -2.766 11.673 438.577 1.00 46.56 160 GLY A C 1
ATOM 1004 O O . GLY A 1 132 ? -1.537 11.578 438.458 1.00 46.58 160 GLY A O 1
ATOM 1005 N N . ARG A 1 133 ? -3.655 10.857 437.954 1.00 41.39 161 ARG A N 1
ATOM 1006 C CA . ARG A 1 133 ? -3.323 9.718 437.092 1.00 39.08 161 ARG A CA 1
ATOM 1007 C C . ARG A 1 133 ? -2.575 8.645 437.886 1.00 43.45 161 ARG A C 1
ATOM 1008 O O . ARG A 1 133 ? -1.456 8.241 437.560 1.00 45.94 161 ARG A O 1
ATOM 1016 N N . PHE A 1 134 ? -3.237 8.176 438.932 1.00 38.85 162 PHE A N 1
ATOM 1017 C CA . PHE A 1 134 ? -2.683 7.132 439.829 1.00 38.57 162 PHE A CA 1
ATOM 1018 C C . PHE A 1 134 ? -3.813 6.557 440.683 1.00 44.34 162 PHE A C 1
ATOM 1019 O O . PHE A 1 134 ? -4.817 7.247 440.887 1.00 45.12 162 PHE A O 1
ATOM 1027 N N . ASN A 1 135 ? -3.690 5.312 441.105 1.00 41.44 163 ASN A N 1
ATOM 1028 C CA . ASN A 1 135 ? -4.731 4.714 441.975 1.00 40.99 163 ASN A CA 1
ATOM 1029 C C . ASN A 1 135 ? -4.183 4.562 443.392 1.00 44.09 163 ASN A C 1
ATOM 1030 O O . ASN A 1 135 ? -4.997 4.536 444.314 1.00 45.62 163 ASN A O 1
ATOM 1035 N N . GLY A 1 136 ? -2.874 4.468 443.571 1.00 38.96 164 GLY A N 1
ATOM 1036 C CA . GLY A 1 136 ? -2.359 4.264 444.936 1.00 38.75 164 GLY A CA 1
ATOM 1037 C C . GLY A 1 136 ? -1.641 5.472 445.497 1.00 44.58 164 GLY A C 1
ATOM 1038 O O . GLY A 1 136 ? -2.206 6.109 446.394 1.00 44.12 164 GLY A O 1
ATOM 1039 N N . GLY A 1 137 ? -0.474 5.815 444.982 1.00 40.25 165 GLY A N 1
ATOM 1040 C CA . GLY A 1 137 ? 0.249 6.958 445.561 1.00 39.41 165 GLY A CA 1
ATOM 1041 C C . GLY A 1 137 ? 1.064 7.732 444.549 1.00 44.00 165 GLY A C 1
ATOM 1042 O O . GLY A 1 137 ? 1.107 7.330 443.377 1.00 43.09 165 GLY A O 1
ATOM 1043 N N . VAL A 1 138 ? 1.690 8.797 445.024 1.00 40.48 166 VAL A N 1
ATOM 1044 C CA . VAL A 1 138 ? 2.516 9.708 444.237 1.00 39.94 166 VAL A CA 1
ATOM 1045 C C . VAL A 1 138 ? 3.904 9.785 444.874 1.00 44.81 166 VAL A C 1
ATOM 1046 O O . VAL A 1 138 ? 4.033 10.075 446.071 1.00 42.64 166 VAL A O 1
ATOM 1050 N N . ILE A 1 139 ? 4.937 9.550 444.052 1.00 42.58 167 ILE A N 1
ATOM 1051 C CA . ILE A 1 139 ? 6.335 9.613 444.473 1.00 42.62 167 ILE A CA 1
ATOM 1052 C C . ILE A 1 139 ? 6.958 10.807 443.732 1.00 46.92 167 ILE A C 1
ATOM 1053 O O . ILE A 1 139 ? 7.036 10.773 442.506 1.00 47.95 167 ILE A O 1
ATOM 1058 N N . ASP A 1 140 ? 7.394 11.830 444.449 1.00 40.55 168 ASP A N 1
ATOM 1059 C CA . ASP A 1 140 ? 7.990 12.981 443.799 1.00 39.99 168 ASP A CA 1
ATOM 1060 C C . ASP A 1 140 ? 9.464 13.158 444.139 1.00 45.37 168 ASP A C 1
ATOM 1061 O O . ASP A 1 140 ? 9.805 13.576 445.234 1.00 47.58 168 ASP A O 1
ATOM 1066 N N . ALA A 1 141 ? 10.331 12.828 443.190 1.00 39.70 169 ALA A N 1
ATOM 1067 C CA . ALA A 1 141 ? 11.791 12.983 443.372 1.00 39.27 169 ALA A CA 1
ATOM 1068 C C . ALA A 1 141 ? 12.162 14.448 443.123 1.00 47.20 169 ALA A C 1
ATOM 1069 O O . ALA A 1 141 ? 11.764 14.979 442.078 1.00 47.18 169 ALA A O 1
ATOM 1071 N N . LYS A 1 142 ? 12.910 15.082 444.017 1.00 44.60 170 LYS A N 1
ATOM 1072 C CA . LYS A 1 142 ? 13.274 16.511 443.822 1.00 45.93 170 LYS A CA 1
ATOM 1073 C C . LYS A 1 142 ? 14.775 16.644 443.541 1.00 52.64 170 LYS A C 1
ATOM 1074 O O . LYS A 1 142 ? 15.567 15.947 444.193 1.00 51.43 170 LYS A O 1
ATOM 1080 N N . ILE A 1 143 ? 15.138 17.542 442.633 1.00 51.37 171 ILE A N 1
ATOM 1081 C CA . ILE A 1 143 ? 16.560 17.770 442.241 1.00 52.16 171 ILE A CA 1
ATOM 1082 C C . ILE A 1 143 ? 17.109 18.988 442.995 1.00 56.88 171 ILE A C 1
ATOM 1083 O O . ILE A 1 143 ? 16.383 19.988 443.113 1.00 55.28 171 ILE A O 1
ATOM 1088 N N . LYS A 1 144 ? 18.339 18.881 443.487 1.00 55.87 172 LYS A N 1
ATOM 1089 C CA . LYS A 1 144 ? 19.026 19.936 444.279 1.00 57.78 172 LYS A CA 1
ATOM 1090 C C . LYS A 1 144 ? 19.278 21.202 443.451 1.00 61.90 172 LYS A C 1
ATOM 1091 O O . LYS A 1 144 ? 19.709 21.080 442.294 1.00 63.00 172 LYS A O 1
ATOM 1097 N N . ARG A 1 145 ? 19.076 22.361 444.063 1.00 57.47 173 ARG A N 1
ATOM 1098 C CA . ARG A 1 145 ? 19.372 23.681 443.448 1.00 57.35 173 ARG A CA 1
ATOM 1099 C C . ARG A 1 145 ? 20.725 24.119 444.011 1.00 64.81 173 ARG A C 1
ATOM 1100 O O . ARG A 1 145 ? 20.919 23.907 445.217 1.00 64.91 173 ARG A O 1
ATOM 1108 N N . PHE A 1 146 ? 21.608 24.709 443.210 1.00 63.22 174 PHE A N 1
ATOM 1109 C CA . PHE A 1 146 ? 22.951 25.134 443.690 1.00 63.07 174 PHE A CA 1
ATOM 1110 C C . PHE A 1 146 ? 22.936 25.882 445.060 1.00 67.42 174 PHE A C 1
ATOM 1111 O O . PHE A 1 146 ? 22.080 26.737 445.307 1.00 67.00 174 PHE A O 1
ATOM 1119 N N . ASN A 1 147 ? 23.872 25.509 445.951 1.00 65.04 175 ASN A N 1
ATOM 1120 C CA . ASN A 1 147 ? 24.034 26.103 447.293 1.00 110.52 175 ASN A CA 1
ATOM 1121 C C . ASN A 1 147 ? 25.455 25.934 447.818 1.00 150.03 175 ASN A C 1
ATOM 1122 O O . ASN A 1 147 ? 25.887 26.691 448.683 1.00 120.09 175 ASN A O 1
ATOM 1127 N N . LYS A 1 152 ? 31.261 22.641 446.336 1.00 72.72 180 LYS A N 1
ATOM 1128 C CA . LYS A 1 152 ? 31.020 21.304 446.939 1.00 71.26 180 LYS A CA 1
ATOM 1129 C C . LYS A 1 152 ? 31.139 20.216 445.869 1.00 74.16 180 LYS A C 1
ATOM 1130 O O . LYS A 1 152 ? 30.344 20.235 444.918 1.00 72.42 180 LYS A O 1
ATOM 1136 N N . VAL A 1 153 ? 32.101 19.319 446.022 1.00 70.42 181 VAL A N 1
ATOM 1137 C CA . VAL A 1 153 ? 32.283 18.176 445.083 1.00 68.75 181 VAL A CA 1
ATOM 1138 C C . VAL A 1 153 ? 32.276 16.902 445.932 1.00 71.32 181 VAL A C 1
ATOM 1139 O O . VAL A 1 153 ? 33.043 16.844 446.903 1.00 70.08 181 VAL A O 1
ATOM 1143 N N . LYS A 1 154 ? 31.438 15.937 445.594 1.00 66.03 182 LYS A N 1
ATOM 1144 C CA . LYS A 1 154 ? 31.345 14.697 446.368 1.00 64.41 182 LYS A CA 1
ATOM 1145 C C . LYS A 1 154 ? 31.605 13.496 445.473 1.00 65.36 182 LYS A C 1
ATOM 1146 O O . LYS A 1 154 ? 31.012 13.380 444.398 1.00 63.91 182 LYS A O 1
ATOM 1152 N N . LEU A 1 155 ? 32.503 12.616 445.920 1.00 60.80 183 LEU A N 1
ATOM 1153 C CA . LEU A 1 155 ? 32.810 11.370 445.238 1.00 60.17 183 LEU A CA 1
ATOM 1154 C C . LEU A 1 155 ? 32.380 10.256 446.145 1.00 60.40 183 LEU A C 1
ATOM 1155 O O . LEU A 1 155 ? 32.594 10.322 447.341 1.00 61.13 183 LEU A O 1
ATOM 1160 N N . GLY A 1 156 ? 31.727 9.262 445.581 1.00 53.43 184 GLY A N 1
ATOM 1161 C CA . GLY A 1 156 ? 31.236 8.148 446.405 1.00 51.57 184 GLY A CA 1
ATOM 1162 C C . GLY A 1 156 ? 31.512 6.805 445.767 1.00 54.57 184 GLY A C 1
ATOM 1163 O O . GLY A 1 156 ? 31.306 6.674 444.554 1.00 53.67 184 GLY A O 1
ATOM 1164 N N . TYR A 1 157 ? 32.000 5.860 446.548 1.00 51.05 185 TYR A N 1
ATOM 1165 C CA . TYR A 1 157 ? 32.216 4.483 446.043 1.00 51.15 185 TYR A CA 1
ATOM 1166 C C . TYR A 1 157 ? 31.430 3.528 446.943 1.00 54.42 185 TYR A C 1
ATOM 1167 O O . TYR A 1 157 ? 31.527 3.647 448.172 1.00 54.61 185 TYR A O 1
ATOM 1176 N N . ARG A 1 158 ? 30.675 2.621 446.351 1.00 47.96 186 ARG A N 1
ATOM 1177 C CA . ARG A 1 158 ? 29.861 1.665 447.138 1.00 46.26 186 ARG A CA 1
ATOM 1178 C C . ARG A 1 158 ? 30.049 0.278 446.526 1.00 49.67 186 ARG A C 1
ATOM 1179 O O . ARG A 1 158 ? 30.060 0.185 445.294 1.00 49.60 186 ARG A O 1
ATOM 1187 N N . THR A 1 159 ? 30.186 -0.756 447.334 1.00 46.95 187 THR A N 1
ATOM 1188 C CA . THR A 1 159 ? 30.394 -2.096 446.735 1.00 46.21 187 THR A CA 1
ATOM 1189 C C . THR A 1 159 ? 29.796 -3.217 447.586 1.00 49.77 187 THR A C 1
ATOM 1190 O O . THR A 1 159 ? 29.526 -3.013 448.775 1.00 50.28 187 THR A O 1
ATOM 1194 N N . THR A 1 160 ? 29.576 -4.339 446.932 1.00 46.97 188 THR A N 1
ATOM 1195 C CA . THR A 1 160 ? 29.072 -5.601 447.529 1.00 45.99 188 THR A CA 1
ATOM 1196 C C . THR A 1 160 ? 29.303 -6.732 446.520 1.00 48.99 188 THR A C 1
ATOM 1197 O O . THR A 1 160 ? 29.634 -6.441 445.362 1.00 48.42 188 THR A O 1
ATOM 1201 N N . ARG A 1 161 ? 29.133 -7.970 446.931 1.00 44.45 189 ARG A N 1
ATOM 1202 C CA . ARG A 1 161 ? 29.392 -9.112 446.021 1.00 44.08 189 ARG A CA 1
ATOM 1203 C C . ARG A 1 161 ? 28.666 -10.358 446.532 1.00 49.43 189 ARG A C 1
ATOM 1204 O O . ARG A 1 161 ? 28.106 -10.308 447.636 1.00 48.31 189 ARG A O 1
ATOM 1212 N N . SER A 1 162 ? 28.693 -11.443 445.770 1.00 47.21 190 SER A N 1
ATOM 1213 C CA . SER A 1 162 ? 28.005 -12.698 446.170 1.00 47.04 190 SER A CA 1
ATOM 1214 C C . SER A 1 162 ? 28.674 -13.318 447.406 1.00 53.92 190 SER A C 1
ATOM 1215 O O . SER A 1 162 ? 27.973 -14.008 448.158 1.00 54.88 190 SER A O 1
ATOM 1218 N N . ASP A 1 163 ? 29.976 -13.132 447.580 1.00 50.79 191 ASP A N 1
ATOM 1219 C CA . ASP A 1 163 ? 30.691 -13.626 448.753 1.00 50.60 191 ASP A CA 1
ATOM 1220 C C . ASP A 1 163 ? 30.189 -13.029 450.061 1.00 53.30 191 ASP A C 1
ATOM 1221 O O . ASP A 1 163 ? 30.248 -13.676 451.093 1.00 53.57 191 ASP A O 1
ATOM 1226 N N . TRP A 1 164 ? 29.707 -11.792 450.003 1.00 48.24 192 TRP A N 1
ATOM 1227 C CA . TRP A 1 164 ? 29.201 -11.079 451.207 1.00 47.47 192 TRP A CA 1
ATOM 1228 C C . TRP A 1 164 ? 27.691 -11.269 451.340 1.00 51.40 192 TRP A C 1
ATOM 1229 O O . TRP A 1 164 ? 27.099 -10.609 452.199 1.00 51.39 192 TRP A O 1
ATOM 1240 N N . LEU A 1 165 ? 27.101 -12.152 450.555 1.00 48.50 193 LEU A N 1
ATOM 1241 C CA . LEU A 1 165 ? 25.635 -12.377 450.613 1.00 48.10 193 LEU A CA 1
ATOM 1242 C C . LEU A 1 165 ? 25.370 -13.842 450.973 1.00 52.86 193 LEU A C 1
ATOM 1243 O O . LEU A 1 165 ? 25.964 -14.716 450.324 1.00 54.78 193 LEU A O 1
ATOM 1248 N N . THR A 1 166 ? 24.525 -14.102 451.960 1.00 46.83 194 THR A N 1
ATOM 1249 C CA . THR A 1 166 ? 24.193 -15.501 452.328 1.00 48.01 194 THR A CA 1
ATOM 1250 C C . THR A 1 166 ? 22.926 -15.889 451.566 1.00 53.15 194 THR A C 1
ATOM 1251 O O . THR A 1 166 ? 21.910 -15.204 451.748 1.00 52.75 194 THR A O 1
ATOM 1255 N N . SER A 1 167 ? 22.979 -16.946 450.771 1.00 50.39 195 SER A N 1
ATOM 1256 C CA . SER A 1 167 ? 21.806 -17.366 449.963 1.00 50.07 195 SER A CA 1
ATOM 1257 C C . SER A 1 167 ? 21.114 -18.584 450.577 1.00 53.91 195 SER A C 1
ATOM 1258 O O . SER A 1 167 ? 21.763 -19.627 450.703 1.00 55.45 195 SER A O 1
ATOM 1261 N N . HIS A 1 168 ? 19.852 -18.441 450.940 1.00 49.02 196 HIS A N 1
ATOM 1262 C CA . HIS A 1 168 ? 19.060 -19.558 451.461 1.00 48.50 196 HIS A CA 1
ATOM 1263 C C . HIS A 1 168 ? 18.300 -20.070 450.261 1.00 51.70 196 HIS A C 1
ATOM 1264 O O . HIS A 1 168 ? 17.487 -19.371 449.695 1.00 50.69 196 HIS A O 1
ATOM 1271 N N . ILE A 1 169 ? 18.664 -21.252 449.818 1.00 50.61 197 ILE A N 1
ATOM 1272 C CA . ILE A 1 169 ? 18.176 -21.907 448.614 1.00 50.65 197 ILE A CA 1
ATOM 1273 C C . ILE A 1 169 ? 17.696 -23.304 448.931 1.00 53.79 197 ILE A C 1
ATOM 1274 O O . ILE A 1 169 ? 18.399 -24.047 449.629 1.00 53.25 197 ILE A O 1
ATOM 1279 N N . ASP A 1 170 ? 16.552 -23.700 448.341 1.00 49.30 198 ASP A N 1
ATOM 1280 C CA . ASP A 1 170 ? 16.051 -25.059 448.469 1.00 49.00 198 ASP A CA 1
ATOM 1281 C C . ASP A 1 170 ? 16.965 -25.897 447.576 1.00 51.49 198 ASP A C 1
ATOM 1282 O O . ASP A 1 170 ? 17.424 -25.383 446.571 1.00 52.20 198 ASP A O 1
ATOM 1287 N N . GLU A 1 171 ? 17.283 -27.136 447.951 1.00 49.07 199 GLU A N 1
ATOM 1288 C CA . GLU A 1 171 ? 18.148 -28.040 447.156 1.00 50.83 199 GLU A CA 1
ATOM 1289 C C . GLU A 1 171 ? 17.668 -28.238 445.705 1.00 54.82 199 GLU A C 1
ATOM 1290 O O . GLU A 1 171 ? 18.504 -28.418 444.813 1.00 54.52 199 GLU A O 1
ATOM 1296 N N . ASN A 1 172 ? 16.327 -28.199 445.477 1.00 50.66 200 ASN A N 1
ATOM 1297 C CA . ASN A 1 172 ? 15.702 -28.355 444.144 1.00 49.65 200 ASN A CA 1
ATOM 1298 C C . ASN A 1 172 ? 16.071 -27.257 443.175 1.00 52.51 200 ASN A C 1
ATOM 1299 O O . ASN A 1 172 ? 16.128 -27.523 441.968 1.00 52.47 200 ASN A O 1
ATOM 1304 N N . ASN A 1 173 ? 16.399 -26.048 443.692 1.00 48.62 201 ASN A N 1
ATOM 1305 C CA . ASN A 1 173 ? 16.810 -24.916 442.834 1.00 48.49 201 ASN A CA 1
ATOM 1306 C C . ASN A 1 173 ? 18.321 -24.764 442.704 1.00 53.85 201 ASN A C 1
ATOM 1307 O O . ASN A 1 173 ? 18.760 -23.882 441.978 1.00 54.50 201 ASN A O 1
ATOM 1312 N N . LYS A 1 174 ? 19.067 -25.587 443.416 1.00 49.98 202 LYS A N 1
ATOM 1313 C CA . LYS A 1 174 ? 20.548 -25.510 443.432 1.00 49.38 202 LYS A CA 1
ATOM 1314 C C . LYS A 1 174 ? 21.108 -25.556 442.007 1.00 53.65 202 LYS A C 1
ATOM 1315 O O . LYS A 1 174 ? 21.909 -24.674 441.671 1.00 54.14 202 LYS A O 1
ATOM 1321 N N . SER A 1 175 ? 20.720 -26.534 441.205 1.00 51.18 203 SER A N 1
ATOM 1322 C CA . SER A 1 175 ? 21.279 -26.663 439.835 1.00 51.48 203 SER A CA 1
ATOM 1323 C C . SER A 1 175 ? 20.923 -25.456 438.961 1.00 57.36 203 SER A C 1
ATOM 1324 O O . SER A 1 175 ? 21.842 -24.920 438.323 1.00 57.21 203 SER A O 1
ATOM 1327 N N . ALA A 1 176 ? 19.675 -25.006 438.966 1.00 53.37 204 ALA A N 1
ATOM 1328 C CA . ALA A 1 176 ? 19.286 -23.844 438.134 1.00 52.00 204 ALA A CA 1
ATOM 1329 C C . ALA A 1 176 ? 20.030 -22.595 438.610 1.00 56.17 204 ALA A C 1
ATOM 1330 O O . ALA A 1 176 ? 20.551 -21.860 437.760 1.00 56.25 204 ALA A O 1
ATOM 1332 N N . PHE A 1 177 ? 20.108 -22.391 439.917 1.00 51.33 205 PHE A N 1
ATOM 1333 C CA . PHE A 1 177 ? 20.805 -21.219 440.506 1.00 49.55 205 PHE A CA 1
ATOM 1334 C C . PHE A 1 177 ? 22.283 -21.211 440.101 1.00 54.38 205 PHE A C 1
ATOM 1335 O O . PHE A 1 177 ? 22.768 -20.147 439.705 1.00 52.87 205 PHE A O 1
ATOM 1343 N N . ASN A 1 178 ? 22.973 -22.342 440.180 1.00 52.21 206 ASN A N 1
ATOM 1344 C CA . ASN A 1 178 ? 24.417 -22.416 439.823 1.00 52.68 206 ASN A CA 1
ATOM 1345 C C . ASN A 1 178 ? 24.619 -22.151 438.327 1.00 57.26 206 ASN A C 1
ATOM 1346 O O . ASN A 1 178 ? 25.634 -21.531 437.973 1.00 56.98 206 ASN A O 1
ATOM 1351 N N . GLN A 1 179 ? 23.739 -22.667 437.480 1.00 53.74 207 GLN A N 1
ATOM 1352 C CA . GLN A 1 179 ? 23.835 -22.424 436.018 1.00 53.62 207 GLN A CA 1
ATOM 1353 C C . GLN A 1 179 ? 23.635 -20.927 435.765 1.00 56.32 207 GLN A C 1
ATOM 1354 O O . GLN A 1 179 ? 24.376 -20.362 434.949 1.00 55.36 207 GLN A O 1
ATOM 1360 N N . GLY A 1 180 ? 22.691 -20.319 436.470 1.00 52.16 208 GLY A N 1
ATOM 1361 C CA . GLY A 1 180 ? 22.399 -18.881 436.341 1.00 50.95 208 GLY A CA 1
ATOM 1362 C C . GLY A 1 180 ? 20.988 -18.648 435.843 1.00 54.14 208 GLY A C 1
ATOM 1363 O O . GLY A 1 180 ? 20.556 -17.486 435.874 1.00 53.96 208 GLY A O 1
ATOM 1364 N N . SER A 1 181 ? 20.299 -19.705 435.420 1.00 48.69 209 SER A N 1
ATOM 1365 C CA . SER A 1 181 ? 18.944 -19.584 434.895 1.00 48.46 209 SER A CA 1
ATOM 1366 C C . SER A 1 181 ? 18.161 -20.885 434.789 1.00 53.50 209 SER A C 1
ATOM 1367 O O . SER A 1 181 ? 18.741 -21.964 434.744 1.00 53.88 209 SER A O 1
ATOM 1370 N N . SER A 1 182 ? 16.836 -20.746 434.654 1.00 51.33 210 SER A N 1
ATOM 1371 C CA . SER A 1 182 ? 15.858 -21.783 434.313 1.00 53.49 210 SER A CA 1
ATOM 1372 C C . SER A 1 182 ? 14.910 -21.171 433.234 1.00 56.10 210 SER A C 1
ATOM 1373 O O . SER A 1 182 ? 13.986 -20.416 433.543 1.00 54.79 210 SER A O 1
ATOM 1376 N N . GLY A 1 183 ? 15.218 -21.446 431.980 1.00 53.12 211 GLY A N 1
ATOM 1377 C CA . GLY A 1 183 ? 14.484 -20.887 430.856 1.00 53.13 211 GLY A CA 1
ATOM 1378 C C . GLY A 1 183 ? 14.617 -19.379 430.844 1.00 55.88 211 GLY A C 1
ATOM 1379 O O . GLY A 1 183 ? 15.735 -18.861 430.727 1.00 55.60 211 GLY A O 1
ATOM 1380 N N . SER A 1 184 ? 13.494 -18.673 431.056 1.00 50.37 212 SER A N 1
ATOM 1381 C CA . SER A 1 184 ? 13.509 -17.205 431.064 1.00 50.11 212 SER A CA 1
ATOM 1382 C C . SER A 1 184 ? 13.644 -16.565 432.430 1.00 53.36 212 SER A C 1
ATOM 1383 O O . SER A 1 184 ? 13.636 -15.342 432.511 1.00 52.89 212 SER A O 1
ATOM 1386 N N . THR A 1 185 ? 13.784 -17.370 433.506 1.00 49.40 213 THR A N 1
ATOM 1387 C CA . THR A 1 185 ? 13.990 -16.836 434.840 1.00 47.55 213 THR A CA 1
ATOM 1388 C C . THR A 1 185 ? 15.502 -16.852 435.090 1.00 49.31 213 THR A C 1
ATOM 1389 O O . THR A 1 185 ? 16.133 -17.901 434.957 1.00 49.99 213 THR A O 1
ATOM 1393 N N . TYR A 1 186 ? 16.064 -15.692 435.389 1.00 43.92 214 TYR A N 1
ATOM 1394 C CA . TYR A 1 186 ? 17.533 -15.560 435.570 1.00 43.71 214 TYR A CA 1
ATOM 1395 C C . TYR A 1 186 ? 17.891 -15.417 437.050 1.00 49.09 214 TYR A C 1
ATOM 1396 O O . TYR A 1 186 ? 17.178 -14.740 437.802 1.00 49.85 214 TYR A O 1
ATOM 1405 N N . TYR A 1 187 ? 19.004 -16.026 437.420 1.00 45.19 215 TYR A N 1
ATOM 1406 C CA . TYR A 1 187 ? 19.515 -16.022 438.786 1.00 44.73 215 TYR A CA 1
ATOM 1407 C C . TYR A 1 187 ? 20.860 -15.344 438.839 1.00 49.89 215 TYR A C 1
ATOM 1408 O O . TYR A 1 187 ? 21.416 -14.999 437.781 1.00 52.12 215 TYR A O 1
ATOM 1417 N N . SER A 1 188 ? 21.390 -15.122 440.037 1.00 44.60 216 SER A N 1
ATOM 1418 C CA . SER A 1 188 ? 22.708 -14.446 440.176 1.00 43.78 216 SER A CA 1
ATOM 1419 C C . SER A 1 188 ? 23.604 -15.185 441.179 1.00 47.93 216 SER A C 1
ATOM 1420 O O . SER A 1 188 ? 23.865 -14.625 442.251 1.00 46.65 216 SER A O 1
ATOM 1423 N N . PRO A 1 189 ? 24.104 -16.371 440.821 1.00 44.63 217 PRO A N 1
ATOM 1424 C CA . PRO A 1 189 ? 24.982 -17.219 441.644 1.00 44.73 217 PRO A CA 1
ATOM 1425 C C . PRO A 1 189 ? 26.289 -16.508 442.023 1.00 50.32 217 PRO A C 1
ATOM 1426 O O . PRO A 1 189 ? 26.714 -16.641 443.145 1.00 50.48 217 PRO A O 1
ATOM 1430 N N . ASP A 1 190 ? 26.898 -15.807 441.080 1.00 49.11 218 ASP A N 1
ATOM 1431 C CA . ASP A 1 190 ? 28.124 -15.051 441.300 1.00 49.42 218 ASP A CA 1
ATOM 1432 C C . ASP A 1 190 ? 27.972 -13.640 440.739 1.00 53.07 218 ASP A C 1
ATOM 1433 O O . ASP A 1 190 ? 27.554 -13.478 439.595 1.00 53.12 218 ASP A O 1
ATOM 1438 N N . PHE A 1 191 ? 28.288 -12.616 441.529 1.00 47.55 219 PHE A N 1
ATOM 1439 C CA . PHE A 1 191 ? 28.185 -11.217 441.032 1.00 46.14 219 PHE A CA 1
ATOM 1440 C C . PHE A 1 191 ? 29.100 -10.274 441.823 1.00 51.16 219 PHE A C 1
ATOM 1441 O O . PHE A 1 191 ? 29.573 -10.646 442.898 1.00 51.47 219 PHE A O 1
ATOM 1449 N N . LYS A 1 192 ? 29.332 -9.086 441.279 1.00 48.89 220 LYS A N 1
ATOM 1450 C CA . LYS A 1 192 ? 30.171 -8.037 441.861 1.00 48.40 220 LYS A CA 1
ATOM 1451 C C . LYS A 1 192 ? 29.520 -6.689 441.566 1.00 51.20 220 LYS A C 1
ATOM 1452 O O . LYS A 1 192 ? 29.310 -6.345 440.393 1.00 50.76 220 LYS A O 1
ATOM 1458 N N . LYS A 1 193 ? 29.194 -5.954 442.618 1.00 46.51 221 LYS A N 1
ATOM 1459 C CA . LYS A 1 193 ? 28.505 -4.649 442.460 1.00 44.27 221 LYS A CA 1
ATOM 1460 C C . LYS A 1 193 ? 29.465 -3.481 442.702 1.00 50.88 221 LYS A C 1
ATOM 1461 O O . LYS A 1 193 ? 29.994 -3.377 443.812 1.00 52.10 221 LYS A O 1
ATOM 1467 N N . ASN A 1 194 ? 29.699 -2.653 441.695 1.00 47.30 222 ASN A N 1
ATOM 1468 C CA . ASN A 1 194 ? 30.553 -1.451 441.879 1.00 47.18 222 ASN A CA 1
ATOM 1469 C C . ASN A 1 194 ? 29.693 -0.225 441.572 1.00 48.79 222 ASN A C 1
ATOM 1470 O O . ASN A 1 194 ? 29.272 -0.091 440.421 1.00 49.91 222 ASN A O 1
ATOM 1475 N N . PHE A 1 195 ? 29.443 0.628 442.556 1.00 41.84 223 PHE A N 1
ATOM 1476 C CA . PHE A 1 195 ? 28.577 1.821 442.372 1.00 39.21 223 PHE A CA 1
ATOM 1477 C C . PHE A 1 195 ? 29.445 3.074 442.504 1.00 47.25 223 PHE A C 1
ATOM 1478 O O . PHE A 1 195 ? 30.120 3.208 443.527 1.00 49.40 223 PHE A O 1
ATOM 1486 N N . TYR A 1 196 ? 29.415 3.969 441.530 1.00 46.10 224 TYR A N 1
ATOM 1487 C CA . TYR A 1 196 ? 30.257 5.192 441.583 1.00 47.08 224 TYR A CA 1
ATOM 1488 C C . TYR A 1 196 ? 29.370 6.437 441.527 1.00 51.84 224 TYR A C 1
ATOM 1489 O O . TYR A 1 196 ? 28.518 6.501 440.635 1.00 51.39 224 TYR A O 1
ATOM 1498 N N . THR A 1 197 ? 29.562 7.396 442.423 1.00 49.02 225 THR A N 1
ATOM 1499 C CA . THR A 1 197 ? 28.741 8.634 442.374 1.00 49.68 225 THR A CA 1
ATOM 1500 C C . THR A 1 197 ? 29.638 9.877 442.358 1.00 54.45 225 THR A C 1
ATOM 1501 O O . THR A 1 197 ? 30.715 9.848 442.966 1.00 52.46 225 THR A O 1
ATOM 1505 N N . LEU A 1 198 ? 29.205 10.892 441.629 1.00 51.97 226 LEU A N 1
ATOM 1506 C CA . LEU A 1 198 ? 29.880 12.175 441.475 1.00 52.45 226 LEU A CA 1
ATOM 1507 C C . LEU A 1 198 ? 28.800 13.245 441.453 1.00 57.80 226 LEU A C 1
ATOM 1508 O O . LEU A 1 198 ? 27.967 13.258 440.558 1.00 56.15 226 LEU A O 1
ATOM 1513 N N . SER A 1 199 ? 28.805 14.096 442.473 1.00 56.92 227 SER A N 1
ATOM 1514 C CA . SER A 1 199 ? 27.802 15.180 442.640 1.00 57.37 227 SER A CA 1
ATOM 1515 C C . SER A 1 199 ? 28.504 16.519 442.866 1.00 63.86 227 SER A C 1
ATOM 1516 O O . SER A 1 199 ? 29.465 16.545 443.642 1.00 64.40 227 SER A O 1
ATOM 1519 N N . PHE A 1 200 ? 28.059 17.588 442.227 1.00 62.29 228 PHE A N 1
ATOM 1520 C CA . PHE A 1 200 ? 28.695 18.900 442.499 1.00 64.74 228 PHE A CA 1
ATOM 1521 C C . PHE A 1 200 ? 27.708 20.039 442.247 1.00 70.94 228 PHE A C 1
ATOM 1522 O O . PHE A 1 200 ? 26.778 19.851 441.460 1.00 70.98 228 PHE A O 1
ATOM 1530 N N . ASN A 1 201 ? 27.874 21.146 442.954 1.00 69.87 229 ASN A N 1
ATOM 1531 C CA . ASN A 1 201 ? 27.053 22.368 442.742 1.00 70.57 229 ASN A CA 1
ATOM 1532 C C . ASN A 1 201 ? 28.033 23.534 442.603 1.00 75.00 229 ASN A C 1
ATOM 1533 O O . ASN A 1 201 ? 28.910 23.655 443.471 1.00 75.04 229 ASN A O 1
ATOM 1538 N N . GLN A 1 202 ? 27.884 24.371 441.591 1.00 70.79 230 GLN A N 1
ATOM 1539 C CA . GLN A 1 202 ? 28.866 25.463 441.387 1.00 71.89 230 GLN A CA 1
ATOM 1540 C C . GLN A 1 202 ? 28.161 26.751 440.957 1.00 77.38 230 GLN A C 1
ATOM 1541 O O . GLN A 1 202 ? 27.403 26.699 439.976 1.00 76.63 230 GLN A O 1
ATOM 1547 N N . GLU A 1 203 ? 28.395 27.851 441.662 1.00 74.46 231 GLU A N 1
ATOM 1548 C CA . GLU A 1 203 ? 27.848 29.140 441.248 1.00 73.87 231 GLU A CA 1
ATOM 1549 C C . GLU A 1 203 ? 28.666 29.515 440.013 1.00 77.24 231 GLU A C 1
ATOM 1550 O O . GLU A 1 203 ? 29.887 29.625 440.101 1.00 77.57 231 GLU A O 1
ATOM 1556 N N . LEU A 1 204 ? 28.010 29.581 438.850 1.00 73.64 232 LEU A N 1
ATOM 1557 C CA . LEU A 1 204 ? 28.638 29.878 437.560 1.00 73.72 232 LEU A CA 1
ATOM 1558 C C . LEU A 1 204 ? 28.834 31.371 437.335 1.00 78.85 232 LEU A C 1
ATOM 1559 O O . LEU A 1 204 ? 29.732 31.758 436.582 1.00 79.41 232 LEU A O 1
ATOM 1564 N N . ALA A 1 205 ? 27.955 32.198 437.946 1.00 75.03 233 ALA A N 1
ATOM 1565 C CA . ALA A 1 205 ? 27.926 33.667 437.876 1.00 75.63 233 ALA A CA 1
ATOM 1566 C C . ALA A 1 205 ? 26.965 34.204 438.934 1.00 79.43 233 ALA A C 1
ATOM 1567 O O . ALA A 1 205 ? 26.444 33.424 439.723 1.00 77.48 233 ALA A O 1
ATOM 1569 N N . ASP A 1 206 ? 26.741 35.523 438.970 1.00 78.68 234 ASP A N 1
ATOM 1570 C CA . ASP A 1 206 ? 25.852 36.147 439.957 1.00 79.47 234 ASP A CA 1
ATOM 1571 C C . ASP A 1 206 ? 24.413 35.617 439.817 1.00 79.86 234 ASP A C 1
ATOM 1572 O O . ASP A 1 206 ? 23.859 35.625 438.714 1.00 79.07 234 ASP A O 1
ATOM 1577 N N . ASN A 1 207 ? 23.844 35.097 440.922 1.00 73.89 235 ASN A N 1
ATOM 1578 C CA . ASN A 1 207 ? 22.489 34.519 440.997 1.00 71.91 235 ASN A CA 1
ATOM 1579 C C . ASN A 1 207 ? 22.213 33.387 439.957 1.00 72.75 235 ASN A C 1
ATOM 1580 O O . ASN A 1 207 ? 21.053 33.037 439.703 1.00 72.33 235 ASN A O 1
ATOM 1585 N N . PHE A 1 208 ? 23.282 32.813 439.388 1.00 65.57 236 PHE A N 1
ATOM 1586 C CA . PHE A 1 208 ? 23.199 31.739 438.418 1.00 62.93 236 PHE A CA 1
ATOM 1587 C C . PHE A 1 208 ? 24.185 30.607 438.774 1.00 67.78 236 PHE A C 1
ATOM 1588 O O . PHE A 1 208 ? 25.357 30.872 439.031 1.00 69.42 236 PHE A O 1
ATOM 1596 N N . GLY A 1 209 ? 23.691 29.373 438.802 1.00 62.35 237 GLY A N 1
ATOM 1597 C CA . GLY A 1 209 ? 24.499 28.202 439.108 1.00 61.92 237 GLY A CA 1
ATOM 1598 C C . GLY A 1 209 ? 23.898 26.886 438.651 1.00 65.60 237 GLY A C 1
ATOM 1599 O O . GLY A 1 209 ? 22.798 26.849 438.086 1.00 64.63 237 GLY A O 1
ATOM 1600 N N . VAL A 1 210 ? 24.608 25.790 438.894 1.00 62.05 238 VAL A N 1
ATOM 1601 C CA . VAL A 1 210 ? 24.117 24.455 438.442 1.00 60.82 238 VAL A CA 1
ATOM 1602 C C . VAL A 1 210 ? 24.510 23.367 439.452 1.00 64.61 238 VAL A C 1
ATOM 1603 O O . VAL A 1 210 ? 25.475 23.570 440.203 1.00 64.01 238 VAL A O 1
ATOM 1607 N N . THR A 1 211 ? 23.734 22.294 439.510 1.00 60.62 239 THR A N 1
ATOM 1608 C CA . THR A 1 211 ? 24.036 21.108 440.351 1.00 59.64 239 THR A CA 1
ATOM 1609 C C . THR A 1 211 ? 24.072 19.908 439.406 1.00 63.15 239 THR A C 1
ATOM 1610 O O . THR A 1 211 ? 23.131 19.786 438.614 1.00 63.73 239 THR A O 1
ATOM 1614 N N . ALA A 1 212 ? 25.089 19.067 439.470 1.00 58.02 240 ALA A N 1
ATOM 1615 C CA . ALA A 1 212 ? 25.157 17.908 438.554 1.00 56.10 240 ALA A CA 1
ATOM 1616 C C . ALA A 1 212 ? 25.374 16.623 439.357 1.00 58.04 240 ALA A C 1
ATOM 1617 O O . ALA A 1 212 ? 26.314 16.585 440.158 1.00 58.39 240 ALA A O 1
ATOM 1619 N N . GLY A 1 213 ? 24.533 15.624 439.144 1.00 51.31 241 GLY A N 1
ATOM 1620 C CA . GLY A 1 213 ? 24.638 14.346 439.823 1.00 50.30 241 GLY A CA 1
ATOM 1621 C C . GLY A 1 213 ? 24.816 13.251 438.809 1.00 54.58 241 GLY A C 1
ATOM 1622 O O . GLY A 1 213 ? 24.031 13.144 437.863 1.00 53.66 241 GLY A O 1
ATOM 1623 N N . LEU A 1 214 ? 25.890 12.476 438.958 1.00 51.79 242 LEU A N 1
ATOM 1624 C CA . LEU A 1 214 ? 26.204 11.371 438.056 1.00 50.76 242 LEU A CA 1
ATOM 1625 C C . LEU A 1 214 ? 26.419 10.141 438.888 1.00 51.08 242 LEU A C 1
ATOM 1626 O O . LEU A 1 214 ? 27.128 10.168 439.897 1.00 48.23 242 LEU A O 1
ATOM 1631 N N . SER A 1 215 ? 25.842 9.047 438.428 1.00 46.97 243 SER A N 1
ATOM 1632 C CA . SER A 1 215 ? 25.942 7.767 439.166 1.00 45.99 243 SER A CA 1
ATOM 1633 C C . SER A 1 215 ? 26.027 6.589 438.196 1.00 49.18 243 SER A C 1
ATOM 1634 O O . SER A 1 215 ? 25.212 6.523 437.270 1.00 49.36 243 SER A O 1
ATOM 1637 N N . ARG A 1 216 ? 26.964 5.688 438.410 1.00 44.43 244 ARG A N 1
ATOM 1638 C CA . ARG A 1 216 ? 27.021 4.464 437.579 1.00 43.71 244 ARG A CA 1
ATOM 1639 C C . ARG A 1 216 ? 26.908 3.271 438.527 1.00 47.96 244 ARG A C 1
ATOM 1640 O O . ARG A 1 216 ? 27.828 3.079 439.332 1.00 48.54 244 ARG A O 1
ATOM 1648 N N . ARG A 1 217 ? 25.805 2.548 438.486 1.00 41.13 245 ARG A N 1
ATOM 1649 C CA . ARG A 1 217 ? 25.659 1.364 439.362 1.00 39.58 245 ARG A CA 1
ATOM 1650 C C . ARG A 1 217 ? 25.834 0.135 438.474 1.00 44.59 245 ARG A C 1
ATOM 1651 O O . ARG A 1 217 ? 25.012 -0.048 437.578 1.00 46.22 245 ARG A O 1
ATOM 1659 N N . GLN A 1 218 ? 26.848 -0.672 438.720 1.00 41.50 246 GLN A N 1
ATOM 1660 C CA . GLN A 1 218 ? 27.093 -1.850 437.853 1.00 42.21 246 GLN A CA 1
ATOM 1661 C C . GLN A 1 218 ? 27.141 -3.117 438.708 1.00 48.19 246 GLN A C 1
ATOM 1662 O O . GLN A 1 218 ? 27.717 -3.077 439.785 1.00 49.11 246 GLN A O 1
ATOM 1668 N N . SER A 1 219 ? 26.573 -4.184 438.187 1.00 44.63 247 SER A N 1
ATOM 1669 C CA . SER A 1 219 ? 26.485 -5.508 438.772 1.00 43.27 247 SER A CA 1
ATOM 1670 C C . SER A 1 219 ? 26.909 -6.458 437.661 1.00 49.67 247 SER A C 1
ATOM 1671 O O . SER A 1 219 ? 26.248 -6.521 436.609 1.00 49.18 247 SER A O 1
ATOM 1674 N N . ASP A 1 220 ? 27.995 -7.192 437.885 1.00 47.84 248 ASP A N 1
ATOM 1675 C CA . ASP A 1 220 ? 28.501 -8.151 436.909 1.00 47.27 248 ASP A CA 1
ATOM 1676 C C . ASP A 1 220 ? 28.163 -9.572 437.346 1.00 51.26 248 ASP A C 1
ATOM 1677 O O . ASP A 1 220 ? 28.920 -10.201 438.077 1.00 51.72 248 ASP A O 1
ATOM 1682 N N . ILE A 1 221 ? 27.046 -10.081 436.851 1.00 47.26 249 ILE A N 1
ATOM 1683 C CA . ILE A 1 221 ? 26.533 -11.433 437.220 1.00 47.52 249 ILE A CA 1
ATOM 1684 C C . ILE A 1 221 ? 27.221 -12.516 436.383 1.00 55.08 249 ILE A C 1
ATOM 1685 O O . ILE A 1 221 ? 27.253 -12.378 435.155 1.00 56.82 249 ILE A O 1
ATOM 1690 N N . THR A 1 222 ? 27.723 -13.565 437.022 1.00 51.35 250 THR A N 1
ATOM 1691 C CA . THR A 1 222 ? 28.412 -14.660 436.286 1.00 51.35 250 THR A CA 1
ATOM 1692 C C . THR A 1 222 ? 27.469 -15.865 436.177 1.00 55.17 250 THR A C 1
ATOM 1693 O O . THR A 1 222 ? 26.971 -16.320 437.222 1.00 56.02 250 THR A O 1
ATOM 1697 N N . ARG A 1 223 ? 27.214 -16.318 434.958 1.00 50.73 251 ARG A N 1
ATOM 1698 C CA . ARG A 1 223 ? 26.329 -17.480 434.689 1.00 49.80 251 ARG A CA 1
ATOM 1699 C C . ARG A 1 223 ? 27.016 -18.411 433.685 1.00 56.52 251 ARG A C 1
ATOM 1700 O O . ARG A 1 223 ? 28.096 -18.058 433.192 1.00 55.94 251 ARG A O 1
ATOM 1708 N N . ALA A 1 224 ? 26.405 -19.544 433.386 1.00 55.45 252 ALA A N 1
ATOM 1709 C CA . ALA A 1 224 ? 26.967 -20.474 432.385 1.00 56.90 252 ALA A CA 1
ATOM 1710 C C . ALA A 1 224 ? 26.647 -19.923 430.991 1.00 61.70 252 ALA A C 1
ATOM 1711 O O . ALA A 1 224 ? 25.482 -19.562 430.772 1.00 60.72 252 ALA A O 1
ATOM 1713 N N . ASP A 1 225 ? 27.615 -19.840 430.088 1.00 59.26 253 ASP A N 1
ATOM 1714 C CA . ASP A 1 225 ? 27.316 -19.335 428.759 1.00 58.72 253 ASP A CA 1
ATOM 1715 C C . ASP A 1 225 ? 26.613 -20.412 427.952 1.00 62.01 253 ASP A C 1
ATOM 1716 O O . ASP A 1 225 ? 25.701 -20.125 427.197 1.00 61.25 253 ASP A O 1
ATOM 1721 N N . TYR A 1 226 ? 27.027 -21.657 428.127 1.00 59.37 254 TYR A N 1
ATOM 1722 C CA . TYR A 1 226 ? 26.364 -22.775 427.408 1.00 59.14 254 TYR A CA 1
ATOM 1723 C C . TYR A 1 226 ? 26.133 -23.968 428.341 1.00 65.31 254 TYR A C 1
ATOM 1724 O O . TYR A 1 226 ? 27.059 -24.369 429.058 1.00 63.26 254 TYR A O 1
ATOM 1733 N N . VAL A 1 227 ? 24.943 -24.543 428.280 1.00 65.16 255 VAL A N 1
ATOM 1734 C CA . VAL A 1 227 ? 24.573 -25.745 429.082 1.00 66.72 255 VAL A CA 1
ATOM 1735 C C . VAL A 1 227 ? 24.064 -26.798 428.094 1.00 75.28 255 VAL A C 1
ATOM 1736 O O . VAL A 1 227 ? 23.213 -26.446 427.267 1.00 75.86 255 VAL A O 1
ATOM 1740 N N . SER A 1 228 ? 24.504 -28.045 428.193 1.00 74.41 256 SER A N 1
ATOM 1741 C CA . SER A 1 228 ? 24.088 -29.089 427.218 1.00 75.92 256 SER A CA 1
ATOM 1742 C C . SER A 1 228 ? 22.749 -29.732 427.600 1.00 83.40 256 SER A C 1
ATOM 1743 O O . SER A 1 228 ? 22.166 -29.342 428.623 1.00 81.10 256 SER A O 1
ATOM 1746 N N . ASN A 1 229 ? 22.302 -30.694 426.795 1.00 84.84 257 ASN A N 1
ATOM 1747 C CA . ASN A 1 229 ? 21.046 -31.466 427.018 1.00 85.94 257 ASN A CA 1
ATOM 1748 C C . ASN A 1 229 ? 21.184 -32.263 428.318 1.00 89.82 257 ASN A C 1
ATOM 1749 O O . ASN A 1 229 ? 20.204 -32.339 429.076 1.00 88.76 257 ASN A O 1
ATOM 1754 N N . ASP A 1 230 ? 22.374 -32.797 428.573 1.00 86.21 258 ASP A N 1
ATOM 1755 C CA . ASP A 1 230 ? 22.702 -33.535 429.783 1.00 86.10 258 ASP A CA 1
ATOM 1756 C C . ASP A 1 230 ? 22.610 -32.671 431.043 1.00 87.78 258 ASP A C 1
ATOM 1757 O O . ASP A 1 230 ? 22.285 -33.173 432.113 1.00 87.79 258 ASP A O 1
ATOM 1762 N N . GLY A 1 231 ? 22.897 -31.377 430.907 1.00 81.62 259 GLY A N 1
ATOM 1763 C CA . GLY A 1 231 ? 22.925 -30.436 432.042 1.00 78.79 259 GLY A CA 1
ATOM 1764 C C . GLY A 1 231 ? 24.355 -30.047 432.360 1.00 79.48 259 GLY A C 1
ATOM 1765 O O . GLY A 1 231 ? 24.581 -29.407 433.396 1.00 78.51 259 GLY A O 1
ATOM 1766 N N . ILE A 1 232 ? 25.280 -30.411 431.485 1.00 74.39 260 ILE A N 1
ATOM 1767 C CA . ILE A 1 232 ? 26.730 -30.125 431.680 1.00 73.39 260 ILE A CA 1
ATOM 1768 C C . ILE A 1 232 ? 27.082 -28.707 431.209 1.00 73.08 260 ILE A C 1
ATOM 1769 O O . ILE A 1 232 ? 26.976 -28.424 430.006 1.00 72.03 260 ILE A O 1
ATOM 1774 N N . VAL A 1 233 ? 27.482 -27.866 432.147 1.00 67.21 261 VAL A N 1
ATOM 1775 C CA . VAL A 1 233 ? 27.953 -26.471 431.909 1.00 64.92 261 VAL A CA 1
ATOM 1776 C C . VAL A 1 233 ? 29.258 -26.557 431.116 1.00 69.58 261 VAL A C 1
ATOM 1777 O O . VAL A 1 233 ? 30.151 -27.304 431.540 1.00 71.98 261 VAL A O 1
ATOM 1781 N N . ALA A 1 234 ? 29.389 -25.803 430.035 1.00 63.28 262 ALA A N 1
ATOM 1782 C CA . ALA A 1 234 ? 30.618 -25.848 429.210 1.00 62.93 262 ALA A CA 1
ATOM 1783 C C . ALA A 1 234 ? 31.546 -24.690 429.583 1.00 67.13 262 ALA A C 1
ATOM 1784 O O . ALA A 1 234 ? 32.762 -24.914 429.646 1.00 69.79 262 ALA A O 1
ATOM 1786 N N . GLY A 1 235 ? 31.002 -23.513 429.842 1.00 61.06 263 GLY A N 1
ATOM 1787 C CA . GLY A 1 235 ? 31.826 -22.337 430.178 1.00 59.99 263 GLY A CA 1
ATOM 1788 C C . GLY A 1 235 ? 31.033 -21.321 430.975 1.00 63.42 263 GLY A C 1
ATOM 1789 O O . GLY A 1 235 ? 29.827 -21.539 431.146 1.00 61.90 263 GLY A O 1
ATOM 1790 N N . ARG A 1 236 ? 31.667 -20.271 431.462 1.00 59.72 264 ARG A N 1
ATOM 1791 C CA . ARG A 1 236 ? 30.926 -19.247 432.239 1.00 57.45 264 ARG A CA 1
ATOM 1792 C C . ARG A 1 236 ? 31.266 -17.864 431.684 1.00 61.26 264 ARG A C 1
ATOM 1793 O O . ARG A 1 236 ? 32.356 -17.717 431.114 1.00 62.36 264 ARG A O 1
ATOM 1801 N N . ALA A 1 237 ? 30.358 -16.912 431.798 1.00 56.31 265 ALA A N 1
ATOM 1802 C CA . ALA A 1 237 ? 30.633 -15.560 431.262 1.00 55.30 265 ALA A CA 1
ATOM 1803 C C . ALA A 1 237 ? 30.074 -14.477 432.191 1.00 58.76 265 ALA A C 1
ATOM 1804 O O . ALA A 1 237 ? 29.216 -14.792 433.029 1.00 58.40 265 ALA A O 1
ATOM 1806 N N . GLN A 1 238 ? 30.574 -13.258 432.039 1.00 54.71 266 GLN A N 1
ATOM 1807 C CA . GLN A 1 238 ? 30.155 -12.092 432.824 1.00 53.66 266 GLN A CA 1
ATOM 1808 C C . GLN A 1 238 ? 29.048 -11.308 432.068 1.00 57.92 266 GLN A C 1
ATOM 1809 O O . GLN A 1 238 ? 29.265 -10.840 430.942 1.00 58.16 266 GLN A O 1
ATOM 1815 N N . TYR A 1 239 ? 27.885 -11.214 432.706 1.00 52.62 267 TYR A N 1
ATOM 1816 C CA . TYR A 1 239 ? 26.705 -10.506 432.146 1.00 49.36 267 TYR A CA 1
ATOM 1817 C C . TYR A 1 239 ? 26.515 -9.174 432.878 1.00 51.77 267 TYR A C 1
ATOM 1818 O O . TYR A 1 239 ? 26.047 -9.157 434.020 1.00 52.49 267 TYR A O 1
ATOM 1827 N N . LYS A 1 240 ? 26.901 -8.104 432.206 1.00 44.72 268 LYS A N 1
ATOM 1828 C CA . LYS A 1 240 ? 26.859 -6.737 432.692 1.00 42.21 268 LYS A CA 1
ATOM 1829 C C . LYS A 1 240 ? 25.445 -6.184 432.876 1.00 44.97 268 LYS A C 1
ATOM 1830 O O . LYS A 1 240 ? 24.658 -6.124 431.938 1.00 45.31 268 LYS A O 1
ATOM 1836 N N . ASN A 1 241 ? 25.160 -5.786 434.106 1.00 42.43 269 ASN A N 1
ATOM 1837 C CA . ASN A 1 241 ? 23.885 -5.127 434.490 1.00 40.23 269 ASN A CA 1
ATOM 1838 C C . ASN A 1 241 ? 24.266 -3.722 434.950 1.00 42.12 269 ASN A C 1
ATOM 1839 O O . ASN A 1 241 ? 24.882 -3.618 436.010 1.00 42.06 269 ASN A O 1
ATOM 1844 N N . VAL A 1 242 ? 23.961 -2.689 434.189 1.00 39.84 270 VAL A N 1
ATOM 1845 C CA . VAL A 1 242 ? 24.404 -1.332 434.615 1.00 39.98 270 VAL A CA 1
ATOM 1846 C C . VAL A 1 242 ? 23.231 -0.352 434.573 1.00 44.18 270 VAL A C 1
ATOM 1847 O O . VAL A 1 242 ? 22.417 -0.453 433.654 1.00 44.35 270 VAL A O 1
ATOM 1851 N N . ILE A 1 243 ? 23.137 0.522 435.561 1.00 40.84 271 ILE A N 1
ATOM 1852 C CA . ILE A 1 243 ? 22.117 1.608 435.548 1.00 39.49 271 ILE A CA 1
ATOM 1853 C C . ILE A 1 243 ? 22.891 2.924 435.650 1.00 45.90 271 ILE A C 1
ATOM 1854 O O . ILE A 1 243 ? 23.563 3.122 436.668 1.00 45.38 271 ILE A O 1
ATOM 1859 N N . ASP A 1 244 ? 22.764 3.804 434.669 1.00 42.89 272 ASP A N 1
ATOM 1860 C CA . ASP A 1 244 ? 23.481 5.064 434.678 1.00 42.73 272 ASP A CA 1
ATOM 1861 C C . ASP A 1 244 ? 22.513 6.166 435.009 1.00 46.24 272 ASP A C 1
ATOM 1862 O O . ASP A 1 244 ? 21.417 6.181 434.505 1.00 45.22 272 ASP A O 1
ATOM 1867 N N . THR A 1 245 ? 22.895 7.065 435.897 1.00 42.72 273 THR A N 1
ATOM 1868 C CA . THR A 1 245 ? 21.997 8.194 436.244 1.00 41.18 273 THR A CA 1
ATOM 1869 C C . THR A 1 245 ? 22.720 9.518 435.994 1.00 43.95 273 THR A C 1
ATOM 1870 O O . THR A 1 245 ? 23.886 9.632 436.384 1.00 44.67 273 THR A O 1
ATOM 1874 N N . ALA A 1 246 ? 22.046 10.462 435.364 1.00 39.13 274 ALA A N 1
ATOM 1875 C CA . ALA A 1 246 ? 22.614 11.802 435.107 1.00 39.98 274 ALA A CA 1
ATOM 1876 C C . ALA A 1 246 ? 21.528 12.841 435.390 1.00 45.29 274 ALA A C 1
ATOM 1877 O O . ALA A 1 246 ? 20.530 12.846 434.668 1.00 43.26 274 ALA A O 1
ATOM 1879 N N . LEU A 1 247 ? 21.705 13.658 436.413 1.00 44.87 275 LEU A N 1
ATOM 1880 C CA . LEU A 1 247 ? 20.715 14.674 436.772 1.00 45.33 275 LEU A CA 1
ATOM 1881 C C . LEU A 1 247 ? 21.398 16.021 436.839 1.00 49.64 275 LEU A C 1
ATOM 1882 O O . LEU A 1 247 ? 22.489 16.103 437.372 1.00 51.24 275 LEU A O 1
ATOM 1887 N N . SER A 1 248 ? 20.776 17.078 436.325 1.00 44.79 276 SER A N 1
ATOM 1888 C CA . SER A 1 248 ? 21.412 18.377 436.381 1.00 45.83 276 SER A CA 1
ATOM 1889 C C . SER A 1 248 ? 20.400 19.470 436.455 1.00 52.51 276 SER A C 1
ATOM 1890 O O . SER A 1 248 ? 19.358 19.380 435.816 1.00 53.77 276 SER A O 1
ATOM 1893 N N . LYS A 1 249 ? 20.707 20.500 437.222 1.00 49.38 277 LYS A N 1
ATOM 1894 C CA . LYS A 1 249 ? 19.752 21.624 437.351 1.00 48.48 277 LYS A CA 1
ATOM 1895 C C . LYS A 1 249 ? 20.485 22.966 437.377 1.00 54.10 277 LYS A C 1
ATOM 1896 O O . LYS A 1 249 ? 21.360 23.167 438.228 1.00 54.99 277 LYS A O 1
ATOM 1902 N N . PHE A 1 250 ? 20.112 23.817 436.441 1.00 50.93 278 PHE A N 1
ATOM 1903 C CA . PHE A 1 250 ? 20.560 25.206 436.301 1.00 50.86 278 PHE A CA 1
ATOM 1904 C C . PHE A 1 250 ? 19.468 26.098 436.916 1.00 56.15 278 PHE A C 1
ATOM 1905 O O . PHE A 1 250 ? 18.290 25.893 436.638 1.00 55.48 278 PHE A O 1
ATOM 1913 N N . THR A 1 251 ? 19.851 27.034 437.798 1.00 53.69 279 THR A N 1
ATOM 1914 C CA . THR A 1 251 ? 18.923 27.976 438.411 1.00 52.98 279 THR A CA 1
ATOM 1915 C C . THR A 1 251 ? 19.433 29.403 438.237 1.00 56.59 279 THR A C 1
ATOM 1916 O O . THR A 1 251 ? 20.588 29.694 438.562 1.00 55.00 279 THR A O 1
ATOM 1920 N N . TRP A 1 252 ? 18.570 30.272 437.696 1.00 53.30 280 TRP A N 1
ATOM 1921 C CA . TRP A 1 252 ? 18.846 31.683 437.477 1.00 54.11 280 TRP A CA 1
ATOM 1922 C C . TRP A 1 252 ? 17.831 32.462 438.263 1.00 60.99 280 TRP A C 1
ATOM 1923 O O . TRP A 1 252 ? 16.647 32.437 437.927 1.00 60.70 280 TRP A O 1
ATOM 1934 N N . PHE A 1 253 ? 18.278 33.111 439.349 1.00 60.48 281 PHE A N 1
ATOM 1935 C CA . PHE A 1 253 ? 17.429 33.983 440.155 1.00 61.58 281 PHE A CA 1
ATOM 1936 C C . PHE A 1 253 ? 17.528 35.356 439.457 1.00 69.58 281 PHE A C 1
ATOM 1937 O O . PHE A 1 253 ? 18.288 36.231 439.877 1.00 71.47 281 PHE A O 1
ATOM 1945 N N . ALA A 1 254 ? 16.812 35.481 438.312 1.00 65.99 282 ALA A N 1
ATOM 1946 C CA . ALA A 1 254 ? 16.813 36.627 437.416 1.00 66.56 282 ALA A CA 1
ATOM 1947 C C . ALA A 1 254 ? 16.458 37.948 438.063 1.00 73.00 282 ALA A C 1
ATOM 1948 O O . ALA A 1 254 ? 17.062 38.960 437.699 1.00 75.04 282 ALA A O 1
ATOM 1950 N N . SER A 1 255 ? 15.475 37.948 438.999 1.00 68.12 283 SER A N 1
ATOM 1951 C CA . SER A 1 255 ? 14.941 39.138 439.678 1.00 68.29 283 SER A CA 1
ATOM 1952 C C . SER A 1 255 ? 13.919 38.745 440.756 1.00 74.98 283 SER A C 1
ATOM 1953 O O . SER A 1 255 ? 13.651 37.556 440.950 1.00 73.48 283 SER A O 1
ATOM 1956 N N . ASP A 1 256 ? 13.314 39.760 441.424 1.00 75.21 284 ASP A N 1
ATOM 1957 C CA . ASP A 1 256 ? 12.280 39.577 442.463 1.00 75.57 284 ASP A CA 1
ATOM 1958 C C . ASP A 1 256 ? 11.035 38.920 441.844 1.00 78.18 284 ASP A C 1
ATOM 1959 O O . ASP A 1 256 ? 10.352 38.130 442.506 1.00 77.05 284 ASP A O 1
ATOM 1964 N N . ARG A 1 257 ? 10.812 39.227 440.578 1.00 73.86 285 ARG A N 1
ATOM 1965 C CA . ARG A 1 257 ? 9.642 38.706 439.832 1.00 72.67 285 ARG A CA 1
ATOM 1966 C C . ARG A 1 257 ? 9.941 37.315 439.263 1.00 74.18 285 ARG A C 1
ATOM 1967 O O . ARG A 1 257 ? 9.184 36.400 439.597 1.00 73.30 285 ARG A O 1
ATOM 1975 N N . PHE A 1 258 ? 11.021 37.137 438.508 1.00 68.03 286 PHE A N 1
ATOM 1976 C CA . PHE A 1 258 ? 11.270 35.837 437.830 1.00 65.94 286 PHE A CA 1
ATOM 1977 C C . PHE A 1 258 ? 12.454 35.048 438.403 1.00 68.17 286 PHE A C 1
ATOM 1978 O O . PHE A 1 258 ? 13.483 35.620 438.789 1.00 68.87 286 PHE A O 1
ATOM 1986 N N . THR A 1 259 ? 12.278 33.732 438.360 1.00 62.14 287 THR A N 1
ATOM 1987 C CA . THR A 1 259 ? 13.238 32.684 438.728 1.00 60.55 287 THR A CA 1
ATOM 1988 C C . THR A 1 259 ? 13.093 31.601 437.669 1.00 60.42 287 THR A C 1
ATOM 1989 O O . THR A 1 259 ? 11.970 31.151 437.415 1.00 58.81 287 THR A O 1
ATOM 1993 N N . HIS A 1 260 ? 14.216 31.174 437.077 1.00 54.89 288 HIS A N 1
ATOM 1994 C CA . HIS A 1 260 ? 14.219 30.142 436.050 1.00 53.53 288 HIS A CA 1
ATOM 1995 C C . HIS A 1 260 ? 14.961 28.929 436.466 1.00 58.83 288 HIS A C 1
ATOM 1996 O O . HIS A 1 260 ? 16.016 29.037 437.085 1.00 61.28 288 HIS A O 1
ATOM 2003 N N . ASP A 1 261 ? 14.457 27.765 436.071 1.00 55.16 289 ASP A N 1
ATOM 2004 C CA . ASP A 1 261 ? 15.136 26.486 436.310 1.00 55.12 289 ASP A CA 1
ATOM 2005 C C . ASP A 1 261 ? 15.170 25.694 435.027 1.00 57.16 289 ASP A C 1
ATOM 2006 O O . ASP A 1 261 ? 14.176 25.662 434.304 1.00 55.59 289 ASP A O 1
ATOM 2011 N N . LEU A 1 262 ? 16.311 25.062 434.744 1.00 52.44 290 LEU A N 1
ATOM 2012 C CA . LEU A 1 262 ? 16.439 24.213 433.586 1.00 51.42 290 LEU A CA 1
ATOM 2013 C C . LEU A 1 262 ? 16.997 22.915 434.075 1.00 53.41 290 LEU A C 1
ATOM 2014 O O . LEU A 1 262 ? 18.123 22.867 434.565 1.00 51.65 290 LEU A O 1
ATOM 2019 N N . THR A 1 263 ? 16.210 21.861 433.899 1.00 50.30 291 THR A N 1
ATOM 2020 C CA . THR A 1 263 ? 16.566 20.506 434.390 1.00 49.03 291 THR A CA 1
ATOM 2021 C C . THR A 1 263 ? 16.811 19.520 433.242 1.00 52.66 291 THR A C 1
ATOM 2022 O O . THR A 1 263 ? 15.994 19.451 432.312 1.00 52.62 291 THR A O 1
ATOM 2026 N N . LEU A 1 264 ? 17.887 18.762 433.373 1.00 47.58 292 LEU A N 1
ATOM 2027 C CA . LEU A 1 264 ? 18.326 17.715 432.464 1.00 46.75 292 LEU A CA 1
ATOM 2028 C C . LEU A 1 264 ? 18.294 16.421 433.280 1.00 48.92 292 LEU A C 1
ATOM 2029 O O . LEU A 1 264 ? 18.787 16.368 434.421 1.00 46.72 292 LEU A O 1
ATOM 2034 N N . LYS A 1 265 ? 17.620 15.402 432.727 1.00 44.47 293 LYS A N 1
ATOM 2035 C CA . LYS A 1 265 ? 17.383 14.117 433.400 1.00 42.39 293 LYS A CA 1
ATOM 2036 C C . LYS A 1 265 ? 17.710 12.970 432.456 1.00 45.48 293 LYS A C 1
ATOM 2037 O O . LYS A 1 265 ? 17.353 13.013 431.284 1.00 43.62 293 LYS A O 1
ATOM 2043 N N . TYR A 1 266 ? 18.331 11.925 432.981 1.00 43.26 294 TYR A N 1
ATOM 2044 C CA . TYR A 1 266 ? 18.671 10.759 432.131 1.00 42.50 294 TYR A CA 1
ATOM 2045 C C . TYR A 1 266 ? 18.965 9.516 432.973 1.00 46.36 294 TYR A C 1
ATOM 2046 O O . TYR A 1 266 ? 19.811 9.592 433.870 1.00 47.21 294 TYR A O 1
ATOM 2055 N N . THR A 1 267 ? 18.271 8.420 432.701 1.00 42.91 295 THR A N 1
ATOM 2056 C CA . THR A 1 267 ? 18.569 7.126 433.367 1.00 43.04 295 THR A CA 1
ATOM 2057 C C . THR A 1 267 ? 18.816 6.075 432.283 1.00 47.08 295 THR A C 1
ATOM 2058 O O . THR A 1 267 ? 17.938 5.900 431.432 1.00 46.34 295 THR A O 1
ATOM 2062 N N . GLY A 1 268 ? 19.951 5.400 432.323 1.00 43.82 296 GLY A N 1
ATOM 2063 C CA . GLY A 1 268 ? 20.260 4.378 431.308 1.00 43.64 296 GLY A CA 1
ATOM 2064 C C . GLY A 1 268 ? 20.437 3.005 431.923 1.00 47.33 296 GLY A C 1
ATOM 2065 O O . GLY A 1 268 ? 21.463 2.785 432.572 1.00 45.64 296 GLY A O 1
ATOM 2066 N N . SER A 1 269 ? 19.464 2.127 431.741 1.00 45.18 297 SER A N 1
ATOM 2067 C CA . SER A 1 269 ? 19.535 0.744 432.275 1.00 45.75 297 SER A CA 1
ATOM 2068 C C . SER A 1 269 ? 19.877 -0.212 431.130 1.00 50.63 297 SER A C 1
ATOM 2069 O O . SER A 1 269 ? 19.249 -0.109 430.069 1.00 49.29 297 SER A O 1
ATOM 2072 N N . SER A 1 270 ? 20.822 -1.109 431.353 1.00 47.66 298 SER A N 1
ATOM 2073 C CA . SER A 1 270 ? 21.260 -2.073 430.344 1.00 46.79 298 SER A CA 1
ATOM 2074 C C . SER A 1 270 ? 21.629 -3.402 431.016 1.00 50.07 298 SER A C 1
ATOM 2075 O O . SER A 1 270 ? 22.348 -3.406 432.020 1.00 49.72 298 SER A O 1
ATOM 2078 N N . ARG A 1 271 ? 21.100 -4.519 430.494 1.00 45.11 299 ARG A N 1
ATOM 2079 C CA . ARG A 1 271 ? 21.364 -5.844 431.044 1.00 44.10 299 ARG A CA 1
ATOM 2080 C C . ARG A 1 271 ? 21.590 -6.850 429.942 1.00 47.82 299 ARG A C 1
ATOM 2081 O O . ARG A 1 271 ? 20.763 -7.019 429.040 1.00 46.81 299 ARG A O 1
ATOM 2089 N N . ASP A 1 272 ? 22.711 -7.546 430.037 1.00 44.89 300 ASP A N 1
ATOM 2090 C CA . ASP A 1 272 ? 23.070 -8.591 429.093 1.00 43.88 300 ASP A CA 1
ATOM 2091 C C . ASP A 1 272 ? 22.548 -9.937 429.560 1.00 46.14 300 ASP A C 1
ATOM 2092 O O . ASP A 1 272 ? 22.655 -10.277 430.740 1.00 46.01 300 ASP A O 1
ATOM 2097 N N . TYR A 1 273 ? 21.972 -10.670 428.626 1.00 42.55 301 TYR A N 1
ATOM 2098 C CA . TYR A 1 273 ? 21.436 -12.025 428.890 1.00 43.47 301 TYR A CA 1
ATOM 2099 C C . TYR A 1 273 ? 21.769 -12.920 427.698 1.00 51.02 301 TYR A C 1
ATOM 2100 O O . TYR A 1 273 ? 22.317 -12.436 426.699 1.00 50.93 301 TYR A O 1
ATOM 2109 N N . ASN A 1 274 ? 21.498 -14.199 427.852 1.00 47.66 302 ASN A N 1
ATOM 2110 C CA . ASN A 1 274 ? 21.668 -15.215 426.782 1.00 48.57 302 ASN A CA 1
ATOM 2111 C C . ASN A 1 274 ? 20.821 -16.439 427.145 1.00 51.07 302 ASN A C 1
ATOM 2112 O O . ASN A 1 274 ? 20.376 -16.525 428.298 1.00 48.80 302 ASN A O 1
ATOM 2117 N N . THR A 1 275 ? 20.537 -17.323 426.212 1.00 49.28 303 THR A N 1
ATOM 2118 C CA . THR A 1 275 ? 19.820 -18.552 426.627 1.00 49.04 303 THR A CA 1
ATOM 2119 C C . THR A 1 275 ? 20.898 -19.628 426.781 1.00 53.66 303 THR A C 1
ATOM 2120 O O . THR A 1 275 ? 21.574 -19.914 425.785 1.00 53.85 303 THR A O 1
ATOM 2124 N N . SER A 1 276 ? 21.074 -20.162 427.982 1.00 50.38 304 SER A N 1
ATOM 2125 C CA . SER A 1 276 ? 22.130 -21.171 428.258 1.00 50.94 304 SER A CA 1
ATOM 2126 C C . SER A 1 276 ? 22.067 -22.307 427.231 1.00 56.21 304 SER A C 1
ATOM 2127 O O . SER A 1 276 ? 23.115 -22.628 426.658 1.00 57.90 304 SER A O 1
ATOM 2130 N N . THR A 1 277 ? 20.887 -22.860 426.991 1.00 51.50 305 THR A N 1
ATOM 2131 C CA . THR A 1 277 ? 20.689 -23.967 426.018 1.00 51.13 305 THR A CA 1
ATOM 2132 C C . THR A 1 277 ? 20.954 -23.533 424.569 1.00 55.08 305 THR A C 1
ATOM 2133 O O . THR A 1 277 ? 21.396 -24.394 423.801 1.00 56.53 305 THR A O 1
ATOM 2137 N N . PHE A 1 278 ? 20.628 -22.308 424.169 1.00 49.07 306 PHE A N 1
ATOM 2138 C CA . PHE A 1 278 ? 20.800 -21.896 422.749 1.00 47.59 306 PHE A CA 1
ATOM 2139 C C . PHE A 1 278 ? 22.095 -21.113 422.505 1.00 50.97 306 PHE A C 1
ATOM 2140 O O . PHE A 1 278 ? 22.248 -20.011 423.025 1.00 51.22 306 PHE A O 1
ATOM 2148 N N . PRO A 1 279 ? 22.981 -21.628 421.657 1.00 48.39 307 PRO A N 1
ATOM 2149 C CA . PRO A 1 279 ? 24.225 -20.925 421.303 1.00 48.32 307 PRO A CA 1
ATOM 2150 C C . PRO A 1 279 ? 23.950 -19.651 420.487 1.00 52.11 307 PRO A C 1
ATOM 2151 O O . PRO A 1 279 ? 22.943 -19.611 419.797 1.00 51.14 307 PRO A O 1
ATOM 2155 N N . GLN A 1 280 ? 24.837 -18.659 420.577 1.00 49.29 308 GLN A N 1
ATOM 2156 C CA . GLN A 1 280 ? 24.709 -17.359 419.855 1.00 48.20 308 GLN A CA 1
ATOM 2157 C C . GLN A 1 280 ? 23.362 -16.704 420.188 1.00 52.85 308 GLN A C 1
ATOM 2158 O O . GLN A 1 280 ? 22.718 -16.194 419.253 1.00 52.88 308 GLN A O 1
ATOM 2164 N N . SER A 1 281 ? 22.936 -16.735 421.444 1.00 49.63 309 SER A N 1
ATOM 2165 C CA . SER A 1 281 ? 21.626 -16.160 421.847 1.00 47.57 309 SER A CA 1
ATOM 2166 C C . SER A 1 281 ? 21.826 -14.904 422.704 1.00 48.39 309 SER A C 1
ATOM 2167 O O . SER A 1 281 ? 20.890 -14.531 423.421 1.00 46.85 309 SER A O 1
ATOM 2170 N N . ASP A 1 282 ? 22.957 -14.233 422.576 1.00 43.63 310 ASP A N 1
ATOM 2171 C CA . ASP A 1 282 ? 23.221 -13.042 423.359 1.00 42.84 310 ASP A CA 1
ATOM 2172 C C . ASP A 1 282 ? 22.228 -11.937 423.064 1.00 48.96 310 ASP A C 1
ATOM 2173 O O . ASP A 1 282 ? 21.787 -11.776 421.938 1.00 48.51 310 ASP A O 1
ATOM 2178 N N . ARG A 1 283 ? 21.865 -11.179 424.090 1.00 45.56 311 ARG A N 1
ATOM 2179 C CA . ARG A 1 283 ? 20.912 -10.058 423.892 1.00 44.90 311 ARG A CA 1
ATOM 2180 C C . ARG A 1 283 ? 21.097 -8.988 424.970 1.00 49.80 311 ARG A C 1
ATOM 2181 O O . ARG A 1 283 ? 21.488 -9.329 426.089 1.00 48.35 311 ARG A O 1
ATOM 2189 N N . GLU A 1 284 ? 20.872 -7.740 424.598 1.00 47.38 312 GLU A N 1
ATOM 2190 C CA . GLU A 1 284 ? 20.937 -6.610 425.486 1.00 46.54 312 GLU A CA 1
ATOM 2191 C C . GLU A 1 284 ? 19.508 -6.217 425.697 1.00 49.50 312 GLU A C 1
ATOM 2192 O O . GLU A 1 284 ? 18.804 -5.912 424.732 1.00 50.18 312 GLU A O 1
ATOM 2198 N N . MET A 1 285 ? 19.048 -6.287 426.938 1.00 45.48 313 MET A N 1
ATOM 2199 C CA . MET A 1 285 ? 17.683 -5.879 427.291 1.00 44.01 313 MET A CA 1
ATOM 2200 C C . MET A 1 285 ? 17.841 -4.619 428.138 1.00 47.50 313 MET A C 1
ATOM 2201 O O . MET A 1 285 ? 18.656 -4.597 429.066 1.00 47.27 313 MET A O 1
ATOM 2206 N N . GLY A 1 286 ? 17.154 -3.553 427.765 1.00 44.24 314 GLY A N 1
ATOM 2207 C CA . GLY A 1 286 ? 17.351 -2.273 428.439 1.00 43.87 314 GLY A CA 1
ATOM 2208 C C . GLY A 1 286 ? 16.202 -1.292 428.459 1.00 46.54 314 GLY A C 1
ATOM 2209 O O . GLY A 1 286 ? 15.125 -1.578 427.943 1.00 46.43 314 GLY A O 1
ATOM 2210 N N . ASN A 1 287 ? 16.438 -0.126 429.099 1.00 42.48 315 ASN A N 1
ATOM 2211 C CA . ASN A 1 287 ? 15.469 0.952 429.342 1.00 42.17 315 ASN A CA 1
ATOM 2212 C C . ASN A 1 287 ? 16.212 2.274 429.375 1.00 47.62 315 ASN A C 1
ATOM 2213 O O . ASN A 1 287 ? 17.141 2.407 430.155 1.00 48.30 315 ASN A O 1
ATOM 2218 N N . LYS A 1 288 ? 15.840 3.229 428.507 1.00 44.73 316 LYS A N 1
ATOM 2219 C CA . LYS A 1 288 ? 16.457 4.560 428.403 1.00 44.09 316 LYS A CA 1
ATOM 2220 C C . LYS A 1 288 ? 15.407 5.675 428.485 1.00 47.44 316 LYS A C 1
ATOM 2221 O O . LYS A 1 288 ? 14.398 5.661 427.764 1.00 44.39 316 LYS A O 1
ATOM 2227 N N . SER A 1 289 ? 15.653 6.637 429.374 1.00 44.35 317 SER A N 1
ATOM 2228 C CA . SER A 1 289 ? 14.778 7.781 429.577 1.00 42.59 317 SER A CA 1
ATOM 2229 C C . SER A 1 289 ? 15.591 9.006 429.759 1.00 45.58 317 SER A C 1
ATOM 2230 O O . SER A 1 289 ? 16.593 8.982 430.464 1.00 46.27 317 SER A O 1
ATOM 2233 N N . TYR A 1 290 ? 15.202 10.078 429.090 1.00 42.41 318 TYR A N 1
ATOM 2234 C CA . TYR A 1 290 ? 15.888 11.372 429.187 1.00 41.71 318 TYR A CA 1
ATOM 2235 C C . TYR A 1 290 ? 14.898 12.453 428.903 1.00 44.90 318 TYR A C 1
ATOM 2236 O O . TYR A 1 290 ? 13.884 12.200 428.230 1.00 41.67 318 TYR A O 1
ATOM 2245 N N . GLY A 1 291 ? 15.185 13.648 429.424 1.00 42.10 319 GLY A N 1
ATOM 2246 C CA . GLY A 1 291 ? 14.299 14.771 429.236 1.00 42.22 319 GLY A CA 1
ATOM 2247 C C . GLY A 1 291 ? 14.828 16.085 429.739 1.00 49.82 319 GLY A C 1
ATOM 2248 O O . GLY A 1 291 ? 15.892 16.135 430.352 1.00 48.83 319 GLY A O 1
ATOM 2249 N N . LEU A 1 292 ? 14.052 17.154 429.470 1.00 50.20 320 LEU A N 1
ATOM 2250 C CA . LEU A 1 292 ? 14.320 18.558 429.792 1.00 51.82 320 LEU A CA 1
ATOM 2251 C C . LEU A 1 292 ? 13.085 19.213 430.367 1.00 54.57 320 LEU A C 1
ATOM 2252 O O . LEU A 1 292 ? 11.950 18.902 429.975 1.00 52.47 320 LEU A O 1
ATOM 2257 N N . ALA A 1 293 ? 13.310 20.185 431.233 1.00 51.23 321 ALA A N 1
ATOM 2258 C CA . ALA A 1 293 ? 12.215 20.931 431.821 1.00 51.11 321 ALA A CA 1
ATOM 2259 C C . ALA A 1 293 ? 12.666 22.310 432.168 1.00 55.31 321 ALA A C 1
ATOM 2260 O O . ALA A 1 293 ? 13.684 22.489 432.851 1.00 55.42 321 ALA A O 1
ATOM 2262 N N . TRP A 1 294 ? 11.924 23.289 431.648 1.00 51.66 322 TRP A N 1
ATOM 2263 C CA . TRP A 1 294 ? 12.136 24.682 431.937 1.00 51.88 322 TRP A CA 1
ATOM 2264 C C . TRP A 1 294 ? 11.017 25.080 432.855 1.00 54.09 322 TRP A C 1
ATOM 2265 O O . TRP A 1 294 ? 9.843 24.941 432.516 1.00 53.19 322 TRP A O 1
ATOM 2276 N N . ASP A 1 295 ? 11.398 25.516 434.042 1.00 50.40 323 ASP A N 1
ATOM 2277 C CA . ASP A 1 295 ? 10.505 25.995 435.069 1.00 49.53 323 ASP A CA 1
ATOM 2278 C C . ASP A 1 295 ? 10.694 27.481 435.225 1.00 54.39 323 ASP A C 1
ATOM 2279 O O . ASP A 1 295 ? 11.812 27.992 435.163 1.00 53.14 323 ASP A O 1
ATOM 2284 N N . MET A 1 296 ? 9.594 28.178 435.423 1.00 53.42 324 MET A N 1
ATOM 2285 C CA . MET A 1 296 ? 9.660 29.645 435.611 1.00 55.05 324 MET A CA 1
ATOM 2286 C C . MET A 1 296 ? 8.695 30.035 436.729 1.00 61.90 324 MET A C 1
ATOM 2287 O O . MET A 1 296 ? 7.525 29.638 436.662 1.00 60.85 324 MET A O 1
ATOM 2292 N N . ASP A 1 297 ? 9.177 30.763 437.716 1.00 61.59 325 ASP A N 1
ATOM 2293 C CA . ASP A 1 297 ? 8.329 31.195 438.791 1.00 63.04 325 ASP A CA 1
ATOM 2294 C C . ASP A 1 297 ? 8.202 32.690 438.638 1.00 67.36 325 ASP A C 1
ATOM 2295 O O . ASP A 1 297 ? 9.194 33.404 438.652 1.00 67.69 325 ASP A O 1
ATOM 2300 N N . THR A 1 298 ? 6.984 33.174 438.475 1.00 64.68 326 THR A N 1
ATOM 2301 C CA . THR A 1 298 ? 6.800 34.642 438.361 1.00 66.37 326 THR A CA 1
A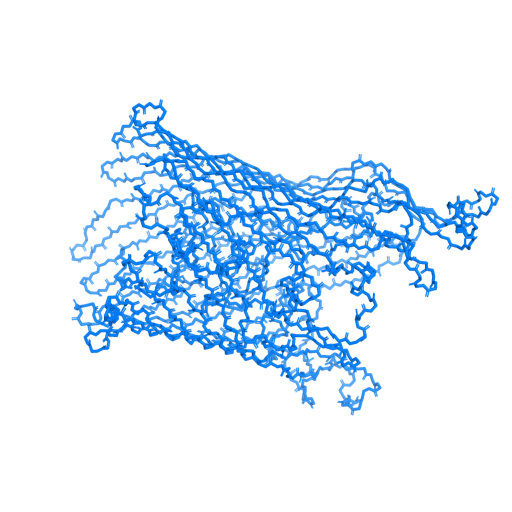TOM 2302 C C . THR A 1 298 ? 6.094 35.114 439.631 1.00 70.93 326 THR A C 1
ATOM 2303 O O . THR A 1 298 ? 4.999 34.612 439.911 1.00 69.79 326 THR A O 1
ATOM 2307 N N . GLN A 1 299 ? 6.688 36.038 440.363 1.00 70.09 327 GLN A N 1
ATOM 2308 C CA . GLN A 1 299 ? 6.039 36.494 441.615 1.00 71.49 327 GLN A CA 1
ATOM 2309 C C . GLN A 1 299 ? 5.359 37.839 441.371 1.00 76.43 327 GLN A C 1
ATOM 2310 O O . GLN A 1 299 ? 6.052 38.799 441.015 1.00 76.76 327 GLN A O 1
ATOM 2316 N N . LEU A 1 300 ? 4.053 37.876 441.552 1.00 73.28 328 LEU A N 1
ATOM 2317 C CA . LEU A 1 300 ? 3.267 39.128 441.426 1.00 73.90 328 LEU A CA 1
ATOM 2318 C C . LEU A 1 300 ? 2.766 39.514 442.823 1.00 79.16 328 LEU A C 1
ATOM 2319 O O . LEU A 1 300 ? 2.907 38.699 443.758 1.00 78.19 328 LEU A O 1
ATOM 2324 N N . ALA A 1 301 ? 2.214 40.699 443.002 1.00 77.17 329 ALA A N 1
ATOM 2325 C CA . ALA A 1 301 ? 1.758 41.038 444.356 1.00 77.14 329 ALA A CA 1
ATOM 2326 C C . ALA A 1 301 ? 0.518 40.260 444.814 1.00 80.24 329 ALA A C 1
ATOM 2327 O O . ALA A 1 301 ? 0.459 39.850 445.976 1.00 81.24 329 ALA A O 1
ATOM 2329 N N . TRP A 1 302 ? -0.445 40.030 443.901 1.00 73.33 330 TRP A N 1
ATOM 2330 C CA . TRP A 1 302 ? -1.723 39.357 444.174 1.00 71.35 330 TRP A CA 1
ATOM 2331 C C . TRP A 1 302 ? -1.706 37.820 443.985 1.00 71.66 330 TRP A C 1
ATOM 2332 O O . TRP A 1 302 ? -2.649 37.146 444.420 1.00 71.01 330 TRP A O 1
ATOM 2343 N N . ALA A 1 303 ? -0.695 37.296 443.292 1.00 64.62 331 ALA A N 1
ATOM 2344 C CA . ALA A 1 303 ? -0.608 35.840 443.025 1.00 61.83 331 ALA A CA 1
ATOM 2345 C C . ALA A 1 303 ? 0.814 35.444 442.627 1.00 62.43 331 ALA A C 1
ATOM 2346 O O . ALA A 1 303 ? 1.624 36.333 442.347 1.00 62.66 331 ALA A O 1
ATOM 2348 N N . LYS A 1 304 ? 1.079 34.145 442.619 1.00 55.83 332 LYS A N 1
ATOM 2349 C CA . LYS A 1 304 ? 2.380 33.568 442.198 1.00 53.71 332 LYS A CA 1
ATOM 2350 C C . LYS A 1 304 ? 2.089 32.660 441.002 1.00 58.28 332 LYS A C 1
ATOM 2351 O O . LYS A 1 304 ? 1.172 31.835 441.117 1.00 57.10 332 LYS A O 1
ATOM 2357 N N . LEU A 1 305 ? 2.805 32.790 439.900 1.00 55.64 333 LEU A N 1
ATOM 2358 C CA . LEU A 1 305 ? 2.507 31.925 438.730 1.00 54.52 333 LEU A CA 1
ATOM 2359 C C . LEU A 1 305 ? 3.671 30.965 438.479 1.00 59.00 333 LEU A C 1
ATOM 2360 O O . LEU A 1 305 ? 4.810 31.434 438.362 1.00 59.05 333 LEU A O 1
ATOM 2365 N N . ARG A 1 306 ? 3.383 29.676 438.403 1.00 55.40 334 ARG A N 1
ATOM 2366 C CA . ARG A 1 306 ? 4.409 28.670 438.114 1.00 53.88 334 ARG A CA 1
ATOM 2367 C C . ARG A 1 306 ? 4.125 28.0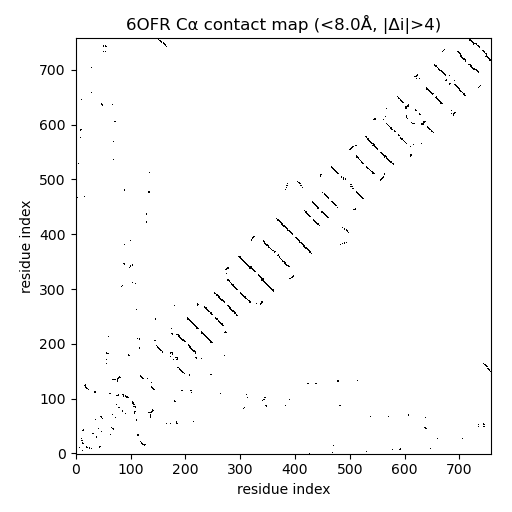26 436.778 1.00 58.97 334 ARG A C 1
ATOM 2368 O O . ARG A 1 306 ? 3.030 27.509 436.582 1.00 59.08 334 ARG A O 1
ATOM 2376 N N . THR A 1 307 ? 5.075 28.114 435.829 1.00 56.09 335 THR A N 1
ATOM 2377 C CA . THR A 1 307 ? 4.918 27.504 434.503 1.00 55.76 335 THR A CA 1
ATOM 2378 C C . THR A 1 307 ? 5.986 26.417 434.291 1.00 59.66 335 THR A C 1
ATOM 2379 O O . THR A 1 307 ? 7.095 26.526 434.808 1.00 60.11 335 THR A O 1
ATOM 2383 N N . THR A 1 308 ? 5.659 25.395 433.501 1.00 54.07 336 THR A N 1
ATOM 2384 C CA . THR A 1 308 ? 6.579 24.321 433.162 1.00 51.97 336 THR A CA 1
ATOM 2385 C C . THR A 1 308 ? 6.381 23.930 431.728 1.00 54.24 336 THR A C 1
ATOM 2386 O O . THR A 1 308 ? 5.247 23.658 431.298 1.00 53.92 336 THR A O 1
ATOM 2390 N N . VAL A 1 309 ? 7.501 23.871 430.996 1.00 49.05 337 VAL A N 1
ATOM 2391 C CA . VAL A 1 309 ? 7.548 23.420 429.613 1.00 47.87 337 VAL A CA 1
ATOM 2392 C C . VAL A 1 309 ? 8.492 22.241 429.674 1.00 49.30 337 VAL A C 1
ATOM 2393 O O . VAL A 1 309 ? 9.670 22.396 430.043 1.00 45.65 337 VAL A O 1
ATOM 2397 N N . GLY A 1 310 ? 7.967 21.066 429.353 1.00 46.78 338 GLY A N 1
ATOM 2398 C CA . GLY A 1 310 ? 8.789 19.868 429.420 1.00 46.80 338 GLY A CA 1
ATOM 2399 C C . GLY A 1 310 ? 8.674 18.884 428.280 1.00 49.72 338 GLY A C 1
ATOM 2400 O O . GLY A 1 310 ? 7.634 18.808 427.621 1.00 48.61 338 GLY A O 1
ATOM 2401 N N . TRP A 1 311 ? 9.748 18.086 428.090 1.00 45.36 339 TRP A N 1
ATOM 2402 C CA . TRP A 1 311 ? 9.843 16.990 427.129 1.00 44.74 339 TRP A CA 1
ATOM 2403 C C . TRP A 1 311 ? 10.570 15.808 427.779 1.00 49.65 339 TRP A C 1
ATOM 2404 O O . TRP A 1 311 ? 11.671 15.983 428.303 1.00 50.86 339 TRP A O 1
ATOM 2415 N N . ASP A 1 312 ? 9.962 14.618 427.730 1.00 43.77 340 ASP A N 1
ATOM 2416 C CA . ASP A 1 312 ? 10.550 13.386 428.260 1.00 42.44 340 ASP A CA 1
ATOM 2417 C C . ASP A 1 312 ? 10.401 12.253 427.259 1.00 43.02 340 ASP A C 1
ATOM 2418 O O . ASP A 1 312 ? 9.331 12.074 426.674 1.00 43.20 340 ASP A O 1
ATOM 2423 N N . HIS A 1 313 ? 11.433 11.457 427.134 1.00 37.02 341 HIS A N 1
ATOM 2424 C CA . HIS A 1 313 ? 11.460 10.276 426.295 1.00 38.75 341 HIS A CA 1
ATOM 2425 C C . HIS A 1 313 ? 11.625 9.092 427.238 1.00 43.86 341 HIS A C 1
ATOM 2426 O O . HIS A 1 313 ? 12.579 9.069 428.016 1.00 43.37 341 HIS A O 1
ATOM 2433 N N . ILE A 1 314 ? 10.665 8.181 427.233 1.00 40.33 342 ILE A N 1
ATOM 2434 C CA . ILE A 1 314 ? 10.710 6.981 428.116 1.00 38.64 342 ILE A CA 1
ATOM 2435 C C . ILE A 1 314 ? 10.658 5.740 427.225 1.00 44.71 342 ILE A C 1
ATOM 2436 O O . ILE A 1 314 ? 9.637 5.548 426.558 1.00 44.09 342 ILE A O 1
ATOM 2441 N N . SER A 1 315 ? 11.711 4.941 427.221 1.00 42.80 343 SER A N 1
ATOM 2442 C CA . SER A 1 315 ? 11.759 3.750 426.363 1.00 42.25 343 SER A CA 1
ATOM 2443 C C . SER A 1 315 ? 12.285 2.478 427.016 1.00 46.76 343 SER A C 1
ATOM 2444 O O . SER A 1 315 ? 13.107 2.541 427.932 1.00 46.43 343 SER A O 1
ATOM 2447 N N . ASP A 1 316 ? 11.895 1.342 426.436 1.00 42.52 344 ASP A N 1
ATOM 2448 C CA . ASP A 1 316 ? 12.319 -0.006 426.821 1.00 41.96 344 ASP A CA 1
ATOM 2449 C C . ASP A 1 316 ? 12.695 -0.738 425.526 1.00 45.29 344 ASP A C 1
ATOM 2450 O O . ASP A 1 316 ? 12.027 -0.557 424.528 1.00 46.49 344 ASP A O 1
ATOM 2455 N N . TYR A 1 317 ? 13.725 -1.580 425.517 1.00 40.18 345 TYR A N 1
ATOM 2456 C CA . TYR A 1 317 ? 14.087 -2.247 424.264 1.00 40.45 345 TYR A CA 1
ATOM 2457 C C . TYR A 1 317 ? 14.747 -3.621 424.484 1.00 43.87 345 TYR A C 1
ATOM 2458 O O . TYR A 1 317 ? 15.303 -3.871 425.562 1.00 44.98 345 TYR A O 1
ATOM 2467 N N . THR A 1 318 ? 14.739 -4.472 423.432 1.00 35.90 346 THR A N 1
ATOM 2468 C CA . THR A 1 318 ? 15.392 -5.775 423.414 1.00 35.62 346 THR A CA 1
ATOM 2469 C C . THR A 1 318 ? 16.199 -5.758 422.145 1.00 40.22 346 THR A C 1
ATOM 2470 O O . THR A 1 318 ? 15.665 -5.445 421.086 1.00 40.17 346 THR A O 1
ATOM 2474 N N . ARG A 1 319 ? 17.498 -5.960 422.255 1.00 37.49 347 ARG A N 1
ATOM 2475 C CA . ARG A 1 319 ? 18.360 -5.927 421.091 1.00 37.40 347 ARG A CA 1
ATOM 2476 C C . ARG A 1 319 ? 19.179 -7.206 421.095 1.00 43.79 347 ARG A C 1
ATOM 2477 O O . ARG A 1 319 ? 20.161 -7.315 421.843 1.00 45.66 347 ARG A O 1
ATOM 2485 N N . HIS A 1 320 ? 18.739 -8.206 420.327 1.00 40.53 348 HIS A N 1
ATOM 2486 C CA . HIS A 1 320 ? 19.498 -9.454 420.223 1.00 42.39 348 HIS A CA 1
ATOM 2487 C C . HIS A 1 320 ? 20.767 -9.203 419.395 1.00 51.60 348 HIS A C 1
ATOM 2488 O O . HIS A 1 320 ? 20.810 -8.290 418.560 1.00 51.05 348 HIS A O 1
ATOM 2495 N N . ASP A 1 321 ? 21.778 -10.067 419.582 1.00 50.57 349 ASP A N 1
ATOM 2496 C CA . ASP A 1 321 ? 23.020 -10.005 418.831 1.00 50.77 349 ASP A CA 1
ATOM 2497 C C . ASP A 1 321 ? 22.720 -10.510 417.416 1.00 51.37 349 ASP A C 1
ATOM 2498 O O . ASP A 1 321 ? 23.242 -9.980 416.437 1.00 50.63 349 ASP A O 1
ATOM 2503 N N . HIS A 1 322 ? 21.860 -11.527 417.316 1.00 46.70 350 HIS A N 1
ATOM 2504 C CA . HIS A 1 322 ? 21.514 -12.136 416.050 1.00 47.59 350 HIS A CA 1
ATOM 2505 C C . HIS A 1 322 ? 20.096 -11.799 415.617 1.00 54.03 350 HIS A C 1
ATOM 2506 O O . HIS A 1 322 ? 19.289 -11.341 416.430 1.00 53.31 350 HIS A O 1
ATOM 2513 N N . ASP A 1 323 ? 19.813 -11.967 414.329 1.00 51.64 351 ASP A N 1
ATOM 2514 C CA . ASP A 1 323 ? 18.506 -11.650 413.761 1.00 51.08 351 ASP A CA 1
ATOM 2515 C C . ASP A 1 323 ? 17.712 -12.883 413.372 1.00 54.94 351 ASP A C 1
ATOM 2516 O O . ASP A 1 323 ? 16.548 -12.794 413.063 1.00 54.67 351 ASP A O 1
ATOM 2521 N N . ILE A 1 324 ? 18.358 -14.032 413.358 1.00 51.34 352 ILE A N 1
ATOM 2522 C CA . ILE A 1 324 ? 17.709 -15.288 412.989 1.00 51.05 352 ILE A CA 1
ATOM 2523 C C . ILE A 1 324 ? 17.792 -16.238 414.168 1.00 52.25 352 ILE A C 1
ATOM 2524 O O . ILE A 1 324 ? 18.857 -16.372 414.780 1.00 50.45 352 ILE A O 1
ATOM 2529 N N . TRP A 1 325 ? 16.641 -16.812 414.497 1.00 47.81 353 TRP A N 1
ATOM 2530 C CA . TRP A 1 325 ? 16.479 -17.816 415.580 1.00 48.05 353 TRP A CA 1
ATOM 2531 C C . TRP A 1 325 ? 16.009 -19.110 414.913 1.00 54.38 353 TRP A C 1
ATOM 2532 O O . TRP A 1 325 ? 14.904 -19.107 414.342 1.00 55.30 353 TRP A O 1
ATOM 2543 N N . TYR A 1 326 ? 16.807 -20.163 414.975 1.00 53.05 354 TYR A N 1
ATOM 2544 C CA . TYR A 1 326 ? 16.478 -21.406 414.269 1.00 54.42 354 TYR A CA 1
ATOM 2545 C C . TYR A 1 326 ? 16.942 -22.711 414.942 1.00 62.35 354 TYR A C 1
ATOM 2546 O O . TYR A 1 326 ? 17.951 -22.741 415.644 1.00 61.76 354 TYR A O 1
ATOM 2555 N N . THR A 1 327 ? 16.211 -23.790 414.660 1.00 61.29 355 THR A N 1
ATOM 2556 C CA . THR A 1 327 ? 16.454 -25.135 415.160 1.00 62.42 355 THR A CA 1
ATOM 2557 C C . THR A 1 327 ? 17.061 -26.024 414.066 1.00 67.51 355 THR A C 1
ATOM 2558 O O . THR A 1 327 ? 16.365 -26.352 413.104 1.00 69.37 355 THR A O 1
ATOM 2562 N N . GLU A 1 328 ? 18.341 -26.414 414.213 1.00 64.13 356 GLU A N 1
ATOM 2563 C CA . GLU A 1 328 ? 19.018 -27.354 413.298 1.00 65.34 356 GLU A CA 1
ATOM 2564 C C . GLU A 1 328 ? 18.705 -28.747 413.807 1.00 70.66 356 GLU A C 1
ATOM 2565 O O . GLU A 1 328 ? 18.952 -29.024 414.982 1.00 70.46 356 GLU A O 1
ATOM 2571 N N . LEU A 1 329 ? 18.196 -29.639 412.962 1.00 68.54 357 LEU A N 1
ATOM 2572 C CA . LEU A 1 329 ? 17.912 -31.031 413.413 1.00 69.77 357 LEU A CA 1
ATOM 2573 C C . LEU A 1 329 ? 19.248 -31.768 413.572 1.00 73.75 357 LEU A C 1
ATOM 2574 O O . LEU A 1 329 ? 19.325 -32.721 414.367 1.00 72.03 357 LEU A O 1
ATOM 2579 N N . SER A 1 330 ? 20.223 -31.351 412.781 1.00 71.25 358 SER A N 1
ATOM 2580 C CA . SER A 1 330 ? 21.607 -31.799 412.805 1.00 72.98 358 SER A CA 1
ATOM 2581 C C . SER A 1 330 ? 22.477 -30.538 412.962 1.00 76.48 358 SER A C 1
ATOM 2582 O O . SER A 1 330 ? 22.774 -29.851 411.976 1.00 75.03 358 SER A O 1
ATOM 2585 N N . CYS A 1 331 ? 22.855 -30.236 414.220 1.00 74.01 359 CYS A N 1
ATOM 2586 C CA . CYS A 1 331 ? 23.623 -29.064 414.639 1.00 74.70 359 CYS A CA 1
ATOM 2587 C C . CYS A 1 331 ? 24.958 -28.909 413.941 1.00 76.81 359 CYS A C 1
ATOM 2588 O O . CYS A 1 331 ? 25.707 -29.875 413.855 1.00 78.17 359 CYS A O 1
ATOM 2591 N N . THR A 1 332 ? 25.273 -27.686 413.488 1.00 71.40 360 THR A N 1
ATOM 2592 C CA . THR A 1 332 ? 26.555 -27.349 412.859 1.00 71.77 360 THR A CA 1
ATOM 2593 C C . THR A 1 332 ? 27.337 -26.361 413.734 1.00 75.53 360 THR A C 1
ATOM 2594 O O . THR A 1 332 ? 28.280 -25.732 413.253 1.00 75.32 360 THR A O 1
ATOM 2598 N N . TYR A 1 333 ? 26.956 -26.224 415.018 1.00 72.56 361 TYR A N 1
ATOM 2599 C CA . TYR A 1 333 ? 27.664 -25.315 415.915 1.00 72.07 361 TYR A CA 1
ATOM 2600 C C . TYR A 1 333 ? 28.694 -26.012 416.785 1.00 79.56 361 TYR A C 1
ATOM 2601 O O . TYR A 1 333 ? 28.338 -26.853 417.627 1.00 79.40 361 TYR A O 1
ATOM 2610 N N . GLY A 1 334 ? 29.952 -25.587 416.625 1.00 78.20 362 GLY A N 1
ATOM 2611 C CA . GLY A 1 334 ? 31.078 -26.103 417.397 1.00 79.29 362 GLY A CA 1
ATOM 2612 C C . GLY A 1 334 ? 31.186 -27.608 417.287 1.00 84.47 362 GLY A C 1
ATOM 2613 O O . GLY A 1 334 ? 31.309 -28.133 416.181 1.00 84.45 362 GLY A O 1
ATOM 2614 N N . ASP A 1 335 ? 31.036 -28.303 418.420 1.00 81.61 363 ASP A N 1
ATOM 2615 C CA . ASP A 1 335 ? 31.083 -29.764 418.482 1.00 83.09 363 ASP A CA 1
ATOM 2616 C C . ASP A 1 335 ? 29.737 -30.386 418.923 1.00 85.90 363 ASP A C 1
ATOM 2617 O O . ASP A 1 335 ? 29.683 -31.586 419.226 1.00 86.82 363 ASP A O 1
ATOM 2622 N N . ILE A 1 336 ? 28.651 -29.568 418.939 1.00 79.01 364 ILE A N 1
ATOM 2623 C CA . ILE A 1 336 ? 27.294 -30.016 419.282 1.00 76.79 364 ILE A CA 1
ATOM 2624 C C . ILE A 1 336 ? 26.852 -30.911 418.123 1.00 81.74 364 ILE A C 1
ATOM 2625 O O . ILE A 1 336 ? 27.128 -30.561 416.968 1.00 80.88 364 ILE A O 1
ATOM 2630 N N . THR A 1 337 ? 26.242 -32.089 418.416 1.00 79.93 365 THR A N 1
ATOM 2631 C CA . THR A 1 337 ? 25.876 -33.027 417.340 1.00 81.55 365 THR A CA 1
ATOM 2632 C C . THR A 1 337 ? 24.379 -33.175 417.051 1.00 83.77 365 THR A C 1
ATOM 2633 O O . THR A 1 337 ? 24.021 -33.316 415.876 1.00 84.71 365 THR A O 1
ATOM 2637 N N . GLY A 1 338 ? 23.540 -33.198 418.090 1.00 77.50 366 GLY A N 1
ATOM 2638 C CA . GLY A 1 338 ? 22.104 -33.408 417.918 1.00 77.15 366 GLY A CA 1
ATOM 2639 C C . GLY A 1 338 ? 21.311 -32.233 417.364 1.00 79.91 366 GLY A C 1
ATOM 2640 O O . GLY A 1 338 ? 21.780 -31.487 416.498 1.00 78.52 366 GLY A O 1
ATOM 2641 N N . ARG A 1 339 ? 20.075 -32.097 417.850 1.00 75.68 367 ARG A N 1
ATOM 2642 C CA . ARG A 1 339 ? 19.179 -30.996 417.525 1.00 74.43 367 ARG A CA 1
ATOM 2643 C C . ARG A 1 339 ? 19.667 -29.808 418.356 1.00 78.22 367 ARG A C 1
ATOM 2644 O O . ARG A 1 339 ? 19.909 -29.968 419.555 1.00 77.64 367 ARG A O 1
ATOM 2652 N N . CYS A 1 340 ? 19.852 -28.638 417.738 1.00 74.20 368 CYS A N 1
ATOM 2653 C CA . CYS A 1 340 ? 20.226 -27.443 418.509 1.00 72.32 368 CYS A CA 1
ATOM 2654 C C . CYS A 1 340 ? 19.489 -26.227 417.974 1.00 68.60 368 CYS A C 1
ATOM 2655 O O . CYS A 1 340 ? 19.186 -26.175 416.796 1.00 66.96 368 CYS A O 1
ATOM 2658 N N . THR A 1 341 ? 19.185 -25.303 418.877 1.00 61.29 369 THR A N 1
ATOM 2659 C CA . THR A 1 341 ? 18.501 -24.026 418.547 1.00 58.71 369 THR A CA 1
ATOM 2660 C C . THR A 1 341 ? 19.537 -22.908 418.693 1.00 60.31 369 THR A C 1
ATOM 2661 O O . THR A 1 341 ? 20.189 -22.864 419.744 1.00 59.39 369 THR A O 1
ATOM 2665 N N . ARG A 1 342 ? 19.678 -22.049 417.696 1.00 53.68 370 ARG A N 1
ATOM 2666 C CA . ARG A 1 342 ? 20.686 -20.967 417.708 1.00 50.82 370 ARG A CA 1
ATOM 2667 C C . ARG A 1 342 ? 20.101 -19.623 417.327 1.00 51.30 370 ARG A C 1
ATOM 2668 O O . ARG A 1 342 ? 19.126 -19.564 416.585 1.00 49.35 370 ARG A O 1
ATOM 2676 N N . GLY A 1 343 ? 20.761 -18.563 417.769 1.00 47.21 371 GLY A N 1
ATOM 2677 C CA . GLY A 1 343 ? 20.460 -17.196 417.385 1.00 46.63 371 GLY A CA 1
ATOM 2678 C C . GLY A 1 343 ? 19.572 -16.357 418.267 1.00 50.84 371 GLY A C 1
ATOM 2679 O O . GLY A 1 343 ? 19.390 -16.672 419.451 1.00 51.26 371 GLY A O 1
ATOM 2680 N N . GLY A 1 344 ? 19.058 -15.269 417.674 1.00 44.54 372 GLY A N 1
ATOM 2681 C CA . GLY A 1 344 ? 18.206 -14.289 418.336 1.00 43.91 372 GLY A CA 1
ATOM 2682 C C . GLY A 1 344 ? 17.194 -13.673 417.397 1.00 49.84 372 GLY A C 1
ATOM 2683 O O . GLY A 1 344 ? 17.240 -13.941 416.205 1.00 52.20 372 GLY A O 1
ATOM 2684 N N . LEU A 1 345 ? 16.287 -12.827 417.894 1.00 45.39 373 LEU A N 1
ATOM 2685 C CA . LEU A 1 345 ? 15.266 -12.252 417.017 1.00 44.42 373 LEU A CA 1
ATOM 2686 C C . LEU A 1 345 ? 15.288 -10.708 416.941 1.00 47.46 373 LEU A C 1
ATOM 2687 O O . LEU A 1 345 ? 14.248 -10.041 417.014 1.00 47.20 373 LEU A O 1
ATOM 2692 N N . GLY A 1 346 ? 16.469 -10.210 416.615 1.00 43.60 374 GLY A N 1
ATOM 2693 C CA . GLY A 1 346 ? 16.762 -8.800 416.293 1.00 42.85 374 GLY A CA 1
ATOM 2694 C C . GLY A 1 346 ? 16.508 -7.752 417.359 1.00 46.57 374 GLY A C 1
ATOM 2695 O O . GLY A 1 346 ? 16.702 -8.024 418.550 1.00 46.25 374 GLY A O 1
ATOM 2696 N N . HIS A 1 347 ? 16.139 -6.569 416.887 1.00 41.11 375 HIS A N 1
ATOM 2697 C CA . HIS A 1 347 ? 15.960 -5.356 417.722 1.00 39.05 375 HIS A CA 1
ATOM 2698 C C . HIS A 1 347 ? 14.534 -4.807 417.619 1.00 44.79 375 HIS A C 1
ATOM 2699 O O . HIS A 1 347 ? 14.102 -4.458 416.518 1.00 46.29 375 HIS A O 1
ATOM 2706 N N . ILE A 1 348 ? 13.884 -4.742 418.770 1.00 42.32 376 ILE A N 1
ATOM 2707 C CA . ILE A 1 348 ? 12.516 -4.179 418.949 1.00 41.92 376 ILE A CA 1
ATOM 2708 C C . ILE A 1 348 ? 12.584 -3.143 420.077 1.00 45.69 376 ILE A C 1
ATOM 2709 O O . ILE A 1 348 ? 13.540 -3.181 420.859 1.00 45.95 376 ILE A O 1
ATOM 2714 N N . SER A 1 349 ? 11.614 -2.242 420.151 1.00 40.67 377 SER A N 1
ATOM 2715 C CA . SER A 1 349 ? 11.592 -1.194 421.204 1.00 39.53 377 SER A CA 1
ATOM 2716 C C . SER A 1 349 ? 10.183 -0.612 421.346 1.00 45.33 377 SER A C 1
ATOM 2717 O O . SER A 1 349 ? 9.364 -0.853 420.460 1.00 46.10 377 SER A O 1
ATOM 2720 N N . GLN A 1 350 ? 9.915 0.098 422.431 1.00 40.30 378 GLN A N 1
ATOM 2721 C CA . GLN A 1 350 ? 8.602 0.743 422.692 1.00 39.18 378 GLN A CA 1
ATOM 2722 C C . GLN A 1 350 ? 8.896 2.067 423.397 1.00 43.71 378 GLN A C 1
ATOM 2723 O O . GLN A 1 350 ? 9.764 2.057 424.273 1.00 44.70 378 GLN A O 1
ATOM 2729 N N . ALA A 1 351 ? 8.218 3.154 423.069 1.00 38.03 379 ALA A N 1
ATOM 2730 C CA . ALA A 1 351 ? 8.583 4.425 423.732 1.00 37.54 379 ALA A CA 1
ATOM 2731 C C . ALA A 1 351 ? 7.390 5.379 423.815 1.00 45.52 379 ALA A C 1
ATOM 2732 O O . ALA A 1 351 ? 6.383 5.147 423.142 1.00 46.87 379 ALA A O 1
ATOM 2734 N N . VAL A 1 352 ? 7.516 6.395 424.649 1.00 42.90 380 VAL A N 1
ATOM 2735 C CA . VAL A 1 352 ? 6.460 7.432 424.815 1.00 42.54 380 VAL A CA 1
ATOM 2736 C C . VAL A 1 352 ? 7.174 8.767 425.026 1.00 50.18 380 VAL A C 1
ATOM 2737 O O . VAL A 1 352 ? 8.062 8.825 425.888 1.00 51.48 380 VAL A O 1
ATOM 2741 N N . ASP A 1 353 ? 6.821 9.784 424.262 1.00 45.65 381 ASP A N 1
ATOM 2742 C CA . ASP A 1 353 ? 7.428 11.088 424.415 1.00 44.69 381 ASP A CA 1
ATOM 2743 C C . ASP A 1 353 ? 6.328 11.992 424.906 1.00 47.05 381 ASP A C 1
ATOM 2744 O O . ASP A 1 353 ? 5.265 12.035 424.317 1.00 48.24 381 ASP A O 1
ATOM 2749 N N . ASN A 1 354 ? 6.565 12.689 426.005 1.00 41.49 382 ASN A N 1
ATOM 2750 C CA . ASN A 1 354 ? 5.551 13.594 426.550 1.00 40.76 382 ASN A CA 1
ATOM 2751 C C . ASN A 1 354 ? 6.020 15.026 426.391 1.00 44.73 382 ASN A C 1
ATOM 2752 O O . ASN A 1 354 ? 7.181 15.330 426.630 1.00 46.38 382 ASN A O 1
ATOM 2757 N N . TYR A 1 355 ? 5.094 15.844 425.922 1.00 41.46 383 TYR A N 1
ATOM 2758 C CA . TYR A 1 355 ? 5.265 17.307 425.750 1.00 41.81 383 TYR A CA 1
ATOM 2759 C C . TYR A 1 355 ? 4.305 17.942 426.754 1.00 46.06 383 TYR A C 1
ATOM 2760 O O . TYR A 1 355 ? 3.092 17.952 426.528 1.00 45.15 383 TYR A O 1
ATOM 2769 N N . THR A 1 356 ? 4.873 18.404 427.848 1.00 42.54 384 THR A N 1
ATOM 2770 C CA . THR A 1 356 ? 4.164 18.912 429.016 1.00 41.95 384 THR A CA 1
ATOM 2771 C C . THR A 1 356 ? 4.141 20.410 428.994 1.00 45.92 384 THR A C 1
ATOM 2772 O O . THR A 1 356 ? 5.150 21.035 428.694 1.00 44.51 384 THR A O 1
ATOM 2776 N N . PHE A 1 357 ? 2.987 20.981 429.340 1.00 45.03 385 PHE A N 1
ATOM 2777 C CA . PHE A 1 357 ? 2.755 22.430 429.430 1.00 46.88 385 PHE A CA 1
ATOM 2778 C C . PHE A 1 357 ? 1.883 22.579 430.656 1.00 51.38 385 PHE A C 1
ATOM 2779 O O . PHE A 1 357 ? 0.719 22.186 430.630 1.00 51.18 385 PHE A O 1
ATOM 2787 N N . LYS A 1 358 ? 2.482 23.044 431.738 1.00 48.69 386 LYS A N 1
ATOM 2788 C CA . LYS A 1 358 ? 1.766 23.144 433.031 1.00 49.07 386 LYS A CA 1
ATOM 2789 C C . LYS A 1 358 ? 1.779 24.582 433.539 1.00 52.19 386 LYS A C 1
ATOM 2790 O O . LYS A 1 358 ? 2.766 25.289 433.313 1.00 51.62 386 LYS A O 1
ATOM 2796 N N . THR A 1 359 ? 0.724 24.949 434.235 1.00 49.33 387 THR A N 1
ATOM 2797 C CA . THR A 1 359 ? 0.585 26.273 434.875 1.00 49.55 387 THR A CA 1
ATOM 2798 C C . THR A 1 359 ? -0.127 26.100 436.195 1.00 53.20 387 THR A C 1
ATOM 2799 O O . THR A 1 359 ? -1.077 25.318 436.302 1.00 52.07 387 THR A O 1
ATOM 2803 N N . ARG A 1 360 ? 0.340 26.839 437.209 1.00 49.68 388 ARG A N 1
ATOM 2804 C CA . ARG A 1 360 ? -0.280 26.861 438.508 1.00 48.56 388 ARG A CA 1
ATOM 2805 C C . ARG A 1 360 ? -0.317 28.289 438.969 1.00 53.29 388 ARG A C 1
ATOM 2806 O O . ARG A 1 360 ? 0.676 29.011 438.845 1.00 53.62 388 ARG A O 1
ATOM 2814 N N . LEU A 1 361 ? -1.480 28.706 439.456 1.00 49.49 389 LEU A N 1
ATOM 2815 C CA . LEU A 1 361 ? -1.672 30.042 439.979 1.00 50.15 389 LEU A CA 1
ATOM 2816 C C . LEU A 1 361 ? -2.059 29.927 441.449 1.00 54.59 389 LEU A C 1
ATOM 2817 O O . LEU A 1 361 ? -3.055 29.283 441.775 1.00 53.85 389 LEU A O 1
ATOM 2822 N N . ASP A 1 362 ? -1.223 30.497 442.324 1.00 51.18 390 ASP A N 1
ATOM 2823 C CA . ASP A 1 362 ? -1.420 30.546 443.766 1.00 50.93 390 ASP A CA 1
ATOM 2824 C C . ASP A 1 362 ? -1.796 31.973 444.135 1.00 56.20 390 ASP A C 1
ATOM 2825 O O . ASP A 1 362 ? -0.945 32.857 444.124 1.00 56.36 390 ASP A O 1
ATOM 2830 N N . TRP A 1 363 ? -3.074 32.199 444.421 1.00 53.98 391 TRP A N 1
ATOM 2831 C CA . TRP A 1 363 ? -3.583 33.497 444.831 1.00 55.94 391 TRP A CA 1
ATOM 2832 C C . TRP A 1 363 ? -3.083 33.808 446.225 1.00 62.33 391 TRP A C 1
ATOM 2833 O O . TRP A 1 363 ? -2.872 32.899 447.034 1.00 63.12 391 TRP A O 1
ATOM 2844 N N . GLN A 1 364 ? -2.900 35.086 446.514 1.00 60.94 392 GLN A N 1
ATOM 2845 C CA . GLN A 1 364 ? -2.471 35.528 447.834 1.00 61.37 392 GLN A CA 1
ATOM 2846 C C . GLN A 1 364 ? -3.572 35.241 448.892 1.00 65.53 392 GLN A C 1
ATOM 2847 O O . GLN A 1 364 ? -4.767 35.207 448.581 1.00 65.44 392 GLN A O 1
ATOM 2853 N N . LYS A 1 365 ? -3.155 35.007 450.117 1.00 62.58 393 LYS A N 1
ATOM 2854 C CA . LYS A 1 365 ? -4.057 34.768 451.235 1.00 63.35 393 LYS A CA 1
ATOM 2855 C C . LYS A 1 365 ? -4.920 36.047 451.443 1.00 67.91 393 LYS A C 1
ATOM 2856 O O . LYS A 1 365 ? -4.410 37.167 451.305 1.00 67.97 393 LYS A O 1
ATOM 2862 N N . PHE A 1 366 ? -6.224 35.869 451.712 1.00 64.12 394 PHE A N 1
ATOM 2863 C CA . PHE A 1 366 ? -7.182 36.956 451.976 1.00 64.26 394 PHE A CA 1
ATOM 2864 C C . PHE A 1 366 ? -8.288 36.488 452.956 1.00 71.44 394 PHE A C 1
ATOM 2865 O O . PHE A 1 366 ? -8.484 35.292 453.132 1.00 69.86 394 PHE A O 1
ATOM 2873 N N . ALA A 1 367 ? -9.004 37.426 453.591 1.00 72.51 395 ALA A N 1
ATOM 2874 C CA . ALA A 1 367 ? -10.037 37.088 454.568 1.00 73.47 395 ALA A CA 1
ATOM 2875 C C . ALA A 1 367 ? -11.426 37.507 454.135 1.00 81.70 395 ALA A C 1
ATOM 2876 O O . ALA A 1 367 ? -11.574 38.514 453.439 1.00 84.04 395 ALA A O 1
ATOM 2878 N N . VAL A 1 368 ? -12.446 36.719 454.536 1.00 77.74 396 VAL A N 1
ATOM 2879 C CA . VAL A 1 368 ? -13.870 36.974 454.291 1.00 77.77 396 VAL A CA 1
ATOM 2880 C C . VAL A 1 368 ? -14.483 36.816 455.686 1.00 81.56 396 VAL A C 1
ATOM 2881 O O . VAL A 1 368 ? -14.884 35.721 456.099 1.00 79.76 396 VAL A O 1
ATOM 2885 N N . GLY A 1 369 ? -14.432 37.911 456.435 1.00 79.27 397 GLY A N 1
ATOM 2886 C CA . GLY A 1 369 ? -14.839 37.939 457.832 1.00 79.76 397 GLY A CA 1
ATOM 2887 C C . GLY A 1 369 ? -13.685 37.424 458.668 1.00 81.55 397 GLY A C 1
ATOM 2888 O O . GLY A 1 369 ? -12.590 37.997 458.621 1.00 80.39 397 GLY A O 1
ATOM 2889 N N . ASN A 1 370 ? -13.883 36.303 459.354 1.00 77.67 398 ASN A N 1
ATOM 2890 C CA . ASN A 1 370 ? -12.811 35.690 460.186 1.00 77.38 398 ASN A CA 1
ATOM 2891 C C . ASN A 1 370 ? -12.321 34.391 459.531 1.00 78.71 398 ASN A C 1
ATOM 2892 O O . ASN A 1 370 ? -11.520 33.680 460.163 1.00 79.69 398 ASN A O 1
ATOM 2897 N N . VAL A 1 371 ? -12.774 34.108 458.316 1.00 71.34 399 VAL A N 1
ATOM 2898 C CA . VAL A 1 371 ? -12.419 32.913 457.546 1.00 69.01 399 VAL A CA 1
ATOM 2899 C C . VAL A 1 371 ? -11.321 33.293 456.549 1.00 70.88 399 VAL A C 1
ATOM 2900 O O . VAL A 1 371 ? -11.507 34.196 455.717 1.00 70.98 399 VAL A O 1
ATOM 2904 N N . SER A 1 372 ? -10.164 32.632 456.668 1.00 63.97 400 SER A N 1
ATOM 2905 C CA . SER A 1 372 ? -9.007 32.891 455.817 1.00 61.93 400 SER A CA 1
ATOM 2906 C C . SER A 1 372 ? -9.010 31.980 454.582 1.00 63.69 400 SER A C 1
ATOM 2907 O O . SER A 1 372 ? -9.193 30.768 454.722 1.00 61.54 400 SER A O 1
ATOM 2910 N N . HIS A 1 373 ? -8.817 32.572 453.376 1.00 59.80 401 HIS A N 1
ATOM 2911 C CA . HIS A 1 373 ? -8.792 31.861 452.089 1.00 58.25 401 HIS A CA 1
ATOM 2912 C C . HIS A 1 373 ? -7.466 32.033 451.351 1.00 64.75 401 HIS A C 1
ATOM 2913 O O . HIS A 1 373 ? -6.954 33.149 451.272 1.00 65.81 401 HIS A O 1
ATOM 2920 N N . GLN A 1 374 ? -6.926 30.933 450.788 1.00 61.52 402 GLN A N 1
ATOM 2921 C CA . GLN A 1 374 ? -5.731 30.947 449.927 1.00 61.26 402 GLN A CA 1
ATOM 2922 C C . GLN A 1 374 ? -5.989 29.998 448.736 1.00 61.44 402 GLN A C 1
ATOM 2923 O O . GLN A 1 374 ? -5.589 28.847 448.789 1.00 60.85 402 GLN A O 1
ATOM 2929 N N . PRO A 1 375 ? -6.729 30.428 447.687 1.00 55.98 403 PRO A N 1
ATOM 2930 C CA . PRO A 1 375 ? -7.018 29.510 446.580 1.00 53.57 403 PRO A CA 1
ATOM 2931 C C . PRO A 1 375 ? -5.884 29.338 445.586 1.00 55.07 403 PRO A C 1
ATOM 2932 O O . PRO A 1 375 ? -4.973 30.162 445.527 1.00 54.99 403 PRO A O 1
ATOM 2936 N N . TYR A 1 376 ? -5.951 28.249 444.818 1.00 49.17 404 TYR A N 1
ATOM 2937 C CA . TYR A 1 376 ? -4.960 27.933 443.753 1.00 47.99 404 TYR A CA 1
ATOM 2938 C C . TYR A 1 376 ? -5.641 27.168 442.608 1.00 54.20 404 TYR A C 1
ATOM 2939 O O . TYR A 1 376 ? -6.619 26.449 442.848 1.00 54.15 404 TYR A O 1
ATOM 2948 N N . PHE A 1 377 ? -5.165 27.391 441.387 1.00 51.99 405 PHE A N 1
ATOM 2949 C CA . PHE A 1 377 ? -5.711 26.845 440.146 1.00 51.99 405 PHE A CA 1
ATOM 2950 C C . PHE A 1 377 ? -4.594 26.319 439.276 1.00 53.47 405 PHE A C 1
ATOM 2951 O O . PHE A 1 377 ? -3.494 26.868 439.279 1.00 53.94 405 PHE A O 1
ATOM 2959 N N . GLY A 1 378 ? -4.895 25.282 438.511 1.00 46.46 406 GLY A N 1
ATOM 2960 C CA . GLY A 1 378 ? -3.944 24.676 437.601 1.00 43.73 406 GLY A CA 1
ATOM 2961 C C . GLY A 1 378 ? -4.597 24.267 436.312 1.00 46.99 406 GLY A C 1
ATOM 2962 O O . GLY A 1 378 ? -5.771 23.878 436.291 1.00 47.02 406 GLY A O 1
ATOM 2963 N N . ALA A 1 379 ? -3.814 24.332 435.241 1.00 42.74 407 ALA A N 1
ATOM 2964 C CA . ALA A 1 379 ? -4.164 23.965 433.877 1.00 42.53 407 ALA A CA 1
ATOM 2965 C C . ALA A 1 379 ? -2.946 23.270 433.297 1.00 46.12 407 ALA A C 1
ATOM 2966 O O . ALA A 1 379 ? -1.829 23.776 433.404 1.00 43.74 407 ALA A O 1
ATOM 2968 N N . GLU A 1 380 ? -3.151 22.099 432.700 1.00 46.14 408 GLU A N 1
ATOM 2969 C CA . GLU A 1 380 ? -2.051 21.315 432.108 1.00 46.23 408 GLU A CA 1
ATOM 2970 C C . GLU A 1 380 ? -2.427 20.664 430.802 1.00 48.74 408 GLU A C 1
ATOM 2971 O O . GLU A 1 380 ? -3.535 20.134 430.648 1.00 47.37 408 GLU A O 1
ATOM 2977 N N . TYR A 1 381 ? -1.459 20.625 429.894 1.00 45.05 409 TYR A N 1
ATOM 2978 C CA . TYR A 1 381 ? -1.610 19.961 428.610 1.00 43.97 409 TYR A CA 1
ATOM 2979 C C . TYR A 1 381 ? -0.426 19.072 428.381 1.00 46.01 409 TYR A C 1
ATOM 2980 O O . TYR A 1 381 ? 0.711 19.516 428.523 1.00 45.39 409 TYR A O 1
ATOM 2989 N N . ILE A 1 382 ? -0.694 17.800 428.083 1.00 42.47 410 ILE A N 1
ATOM 2990 C CA . ILE A 1 382 ? 0.362 16.832 427.808 1.00 41.47 410 ILE A CA 1
ATOM 2991 C C . ILE A 1 382 ? 0.106 16.120 426.507 1.00 44.45 410 ILE A C 1
ATOM 2992 O O . ILE A 1 382 ? -0.843 15.337 426.410 1.00 43.47 410 ILE A O 1
ATOM 2997 N N . TYR A 1 383 ? 0.949 16.367 425.519 1.00 41.37 411 TYR A N 1
ATOM 2998 C CA . TYR A 1 383 ? 0.823 15.616 424.248 1.00 41.50 411 TYR A CA 1
ATOM 2999 C C . TYR A 1 383 ? 1.726 14.385 424.356 1.00 46.36 411 TYR A C 1
ATOM 3000 O O . TYR A 1 383 ? 2.918 14.552 424.643 1.00 47.40 411 TYR A O 1
ATOM 3009 N N . SER A 1 384 ? 1.191 13.199 424.123 1.00 41.27 412 SER A N 1
ATOM 3010 C CA . SER A 1 384 ? 2.009 11.967 424.240 1.00 39.46 412 SER A CA 1
ATOM 3011 C C . SER A 1 384 ? 2.192 11.307 422.872 1.00 46.87 412 SER A C 1
ATOM 3012 O O . SER A 1 384 ? 1.186 11.056 422.203 1.00 48.70 412 SER A O 1
ATOM 3015 N N . ASP A 1 385 ? 3.429 11.032 422.496 1.00 43.28 413 ASP A N 1
ATOM 3016 C CA . ASP A 1 385 ? 3.729 10.364 421.255 1.00 42.70 413 ASP A CA 1
ATOM 3017 C C . ASP A 1 385 ? 4.197 9.001 421.715 1.00 47.76 413 ASP A C 1
ATOM 3018 O O . ASP A 1 385 ? 5.286 8.872 422.232 1.00 46.88 413 ASP A O 1
ATOM 3023 N N . ALA A 1 386 ? 3.410 7.970 421.459 1.00 43.83 414 ALA A N 1
ATOM 3024 C CA . ALA A 1 386 ? 3.742 6.612 421.946 1.00 42.80 414 ALA A CA 1
ATOM 3025 C C . ALA A 1 386 ? 4.004 5.674 420.767 1.00 47.05 414 ALA A C 1
ATOM 3026 O O . ALA A 1 386 ? 3.197 5.675 419.832 1.00 46.22 414 ALA A O 1
ATOM 3028 N N . TRP A 1 387 ? 5.064 4.881 420.809 1.00 42.93 415 TRP A N 1
ATOM 3029 C CA . TRP A 1 387 ? 5.307 4.001 419.641 1.00 41.52 415 TRP A CA 1
ATOM 3030 C C . TRP A 1 387 ? 6.002 2.683 419.999 1.00 47.43 415 TRP A C 1
ATOM 3031 O O . TRP A 1 387 ? 6.476 2.550 421.129 1.00 46.48 415 TRP A O 1
ATOM 3042 N N . THR A 1 388 ? 5.982 1.739 419.062 1.00 44.89 416 THR A N 1
ATOM 3043 C CA . THR A 1 388 ? 6.666 0.446 419.166 1.00 43.33 416 THR A CA 1
ATOM 3044 C C . THR A 1 388 ? 7.317 0.226 417.810 1.00 46.16 416 THR A C 1
ATOM 3045 O O . THR A 1 388 ? 6.780 0.687 416.814 1.00 48.62 416 THR A O 1
ATOM 3049 N N . GLU A 1 389 ? 8.488 -0.398 417.759 1.00 39.62 417 GLU A N 1
ATOM 3050 C CA . GLU A 1 389 ? 9.178 -0.559 416.500 1.00 38.28 417 GLU A CA 1
ATOM 3051 C C . GLU A 1 389 ? 9.912 -1.867 416.413 1.00 43.90 417 GLU A C 1
ATOM 3052 O O . GLU A 1 389 ? 10.519 -2.308 417.398 1.00 42.50 417 GLU A O 1
ATOM 3058 N N . ARG A 1 390 ? 9.928 -2.429 415.217 1.00 42.19 418 ARG A N 1
ATOM 3059 C CA . ARG A 1 390 ? 10.799 -3.589 414.913 1.00 41.97 418 ARG A CA 1
ATOM 3060 C C . ARG A 1 390 ? 11.893 -3.028 414.000 1.00 46.99 418 ARG A C 1
ATOM 3061 O O . ARG A 1 390 ? 11.598 -2.758 412.834 1.00 49.97 418 ARG A O 1
ATOM 3069 N N . HIS A 1 391 ? 13.073 -2.789 414.541 1.00 41.49 419 HIS A N 1
ATOM 3070 C CA . HIS A 1 391 ? 14.211 -2.160 413.819 1.00 40.82 419 HIS A CA 1
ATOM 3071 C C . HIS A 1 391 ? 14.734 -2.996 412.647 1.00 46.04 419 HIS A C 1
ATOM 3072 O O . HIS A 1 391 ? 15.191 -2.378 411.681 1.00 44.66 419 HIS A O 1
ATOM 3079 N N . ASN A 1 392 ? 14.764 -4.316 412.733 1.00 43.80 420 ASN A N 1
ATOM 3080 C CA . ASN A 1 392 ? 15.325 -5.118 411.615 1.00 43.14 420 ASN A CA 1
ATOM 3081 C C . ASN A 1 392 ? 14.425 -6.316 411.304 1.00 46.17 420 ASN A C 1
ATOM 3082 O O . ASN A 1 392 ? 13.638 -6.688 412.173 1.00 44.23 420 ASN A O 1
ATOM 3087 N N . GLN A 1 393 ? 14.485 -6.855 410.097 1.00 45.02 421 GLN A N 1
ATOM 3088 C CA . GLN A 1 393 ? 13.666 -8.052 409.779 1.00 44.56 421 GLN A CA 1
ATOM 3089 C C . GLN A 1 393 ? 14.276 -9.268 410.483 1.00 50.00 421 GLN A C 1
ATOM 3090 O O . GLN A 1 393 ? 15.503 -9.431 410.428 1.00 51.07 421 GLN A O 1
ATOM 3096 N N . SER A 1 394 ? 13.450 -10.097 411.091 1.00 47.01 422 SER A N 1
ATOM 3097 C CA . SER A 1 394 ? 13.946 -11.314 411.774 1.00 46.57 422 SER A CA 1
ATOM 3098 C C . SER A 1 394 ? 13.222 -12.533 411.207 1.00 51.10 422 SER A C 1
ATOM 3099 O O . SER A 1 394 ? 12.155 -12.353 410.610 1.00 51.56 422 SER A O 1
ATOM 3102 N N . GLU A 1 395 ? 13.807 -13.706 411.340 1.00 48.52 423 GLU A N 1
ATOM 3103 C CA . GLU A 1 395 ? 13.174 -14.928 410.857 1.00 49.17 423 GLU A CA 1
ATOM 3104 C C . GLU A 1 395 ? 13.377 -16.059 411.841 1.00 52.85 423 GLU A C 1
ATOM 3105 O O . GLU A 1 395 ? 14.399 -16.106 412.534 1.00 52.07 423 GLU A O 1
ATOM 3111 N N . SER A 1 396 ? 12.455 -17.014 411.837 1.00 49.87 424 SER A N 1
ATOM 3112 C CA . SER A 1 396 ? 12.606 -18.239 412.607 1.00 50.81 424 SER A CA 1
ATOM 3113 C C . SER A 1 396 ? 12.275 -19.424 411.693 1.00 56.77 424 SER A C 1
ATOM 3114 O O . SER A 1 396 ? 11.532 -19.246 410.734 1.00 56.53 424 SER A O 1
ATOM 3117 N N . TYR A 1 397 ? 12.879 -20.602 411.931 1.00 54.83 425 TYR A N 1
ATOM 3118 C CA . TYR A 1 397 ? 12.612 -21.808 411.135 1.00 55.91 425 TYR A CA 1
ATOM 3119 C C . TYR A 1 397 ? 13.355 -22.997 411.663 1.00 63.13 425 TYR A C 1
ATOM 3120 O O . TYR A 1 397 ? 14.343 -22.834 412.354 1.00 63.58 425 TYR A O 1
ATOM 3129 N N . VAL A 1 398 ? 12.910 -24.172 411.246 1.00 61.98 426 VAL A N 1
ATOM 3130 C CA . VAL A 1 398 ? 13.587 -25.462 411.558 1.00 62.72 426 VAL A CA 1
ATOM 3131 C C . VAL A 1 398 ? 14.296 -25.871 410.265 1.00 70.31 426 VAL A C 1
ATOM 3132 O O . VAL A 1 398 ? 13.606 -25.938 409.236 1.00 69.33 426 VAL A O 1
ATOM 3136 N N . ILE A 1 399 ? 15.598 -26.119 410.284 1.00 69.12 427 ILE A N 1
ATOM 3137 C CA . ILE A 1 399 ? 16.312 -26.483 409.024 1.00 69.54 427 ILE A CA 1
ATOM 3138 C C . ILE A 1 399 ? 16.915 -27.885 409.151 1.00 77.71 427 ILE A C 1
ATOM 3139 O O . ILE A 1 399 ? 17.565 -28.160 410.172 1.00 78.30 427 ILE A O 1
ATOM 3144 N N . ASN A 1 400 ? 16.720 -28.721 408.137 1.00 76.82 428 ASN A N 1
ATOM 3145 C CA . ASN A 1 400 ? 17.256 -30.109 408.104 1.00 78.46 428 ASN A CA 1
ATOM 3146 C C . ASN A 1 400 ? 18.721 -30.106 407.647 1.00 84.03 428 ASN A C 1
ATOM 3147 O O . ASN A 1 400 ? 19.215 -29.043 407.232 1.00 83.18 428 ASN A O 1
ATOM 3152 N N . ALA A 1 401 ? 19.384 -31.257 407.688 1.00 82.11 429 ALA A N 1
ATOM 3153 C CA . ALA A 1 401 ? 20.809 -31.371 407.292 1.00 83.34 429 ALA A CA 1
ATOM 3154 C C . ALA A 1 401 ? 20.976 -30.948 405.829 1.00 89.42 429 ALA A C 1
ATOM 3155 O O . ALA A 1 401 ? 21.959 -30.244 405.536 1.00 90.10 429 ALA A O 1
ATOM 3157 N N . ALA A 1 402 ? 20.040 -31.324 404.958 1.00 85.67 430 ALA A N 1
ATOM 3158 C CA . ALA A 1 402 ? 20.041 -30.966 403.518 1.00 85.01 430 ALA A CA 1
ATOM 3159 C C . ALA A 1 402 ? 19.863 -29.454 403.306 1.00 83.63 430 ALA A C 1
ATOM 3160 O O . ALA A 1 402 ? 20.283 -28.975 402.235 1.00 82.73 430 ALA A O 1
ATOM 3162 N N . GLY A 1 403 ? 19.253 -28.724 404.239 1.00 75.44 431 GLY A N 1
ATOM 3163 C CA . GLY A 1 403 ? 19.035 -27.277 404.056 1.00 72.72 431 GLY A CA 1
ATOM 3164 C C . GLY A 1 403 ? 17.573 -26.945 403.825 1.00 73.92 431 GLY A C 1
ATOM 3165 O O . GLY A 1 403 ? 17.296 -25.805 403.426 1.00 71.76 431 GLY A O 1
ATOM 3166 N N . LYS A 1 404 ? 16.672 -27.893 404.046 1.00 70.20 432 LYS A N 1
ATOM 3167 C CA . LYS A 1 404 ? 15.217 -27.648 403.856 1.00 69.71 432 LYS A CA 1
ATOM 3168 C C . LYS A 1 404 ? 14.641 -26.908 405.072 1.00 73.07 432 LYS A C 1
ATOM 3169 O O . LYS A 1 404 ? 14.613 -27.506 406.160 1.00 74.67 432 LYS A O 1
ATOM 3175 N N . LYS A 1 405 ? 14.199 -25.666 404.888 1.00 66.20 433 LYS A N 1
ATOM 3176 C CA . LYS A 1 405 ? 13.598 -24.852 405.945 1.00 63.61 433 LYS A CA 1
ATOM 3177 C C . LYS A 1 405 ? 12.108 -25.132 406.032 1.00 68.56 433 LYS A C 1
ATOM 3178 O O . LYS A 1 405 ? 11.421 -25.190 405.007 1.00 70.43 433 LYS A O 1
ATOM 3184 N N . THR A 1 406 ? 11.616 -25.335 407.257 1.00 63.38 434 THR A N 1
ATOM 3185 C CA . THR A 1 406 ? 10.213 -25.612 407.578 1.00 62.47 434 THR A CA 1
ATOM 3186 C C . THR A 1 406 ? 9.817 -24.790 408.793 1.00 64.05 434 THR A C 1
ATOM 3187 O O . THR A 1 406 ? 10.689 -24.318 409.537 1.00 63.78 434 THR A O 1
ATOM 3191 N N . ASN A 1 407 ? 8.499 -24.646 409.019 1.00 59.35 435 ASN A N 1
ATOM 3192 C CA . ASN A 1 407 ? 7.926 -23.866 410.122 1.00 57.82 435 ASN A CA 1
ATOM 3193 C C . ASN A 1 407 ? 8.569 -22.445 410.150 1.00 59.60 435 ASN A C 1
ATOM 3194 O O . ASN A 1 407 ? 9.001 -21.942 411.187 1.00 57.80 435 ASN A O 1
ATOM 3199 N N . HIS A 1 408 ? 8.651 -21.835 408.961 1.00 57.45 436 HIS A N 1
ATOM 3200 C CA . HIS A 1 408 ? 9.254 -20.527 408.731 1.00 57.79 436 HIS A CA 1
ATOM 3201 C C . HIS A 1 408 ? 8.344 -19.374 409.129 1.00 58.57 436 HIS A C 1
ATOM 3202 O O . HIS A 1 408 ? 7.189 -19.333 408.703 1.00 60.50 436 HIS A O 1
ATOM 3209 N N . THR A 1 409 ? 8.877 -18.431 409.911 1.00 50.24 437 THR A N 1
ATOM 3210 C CA . THR A 1 409 ? 8.196 -17.203 410.330 1.00 48.21 437 THR A CA 1
ATOM 3211 C C . THR A 1 409 ? 9.105 -16.011 410.033 1.00 49.98 437 THR A C 1
ATOM 3212 O O . THR A 1 409 ? 10.306 -16.079 410.272 1.00 49.63 437 THR A O 1
ATOM 3216 N N . ILE A 1 410 ? 8.528 -14.922 409.533 1.00 45.63 438 ILE A N 1
ATOM 3217 C CA . ILE A 1 410 ? 9.239 -13.677 409.244 1.00 44.01 438 ILE A CA 1
ATOM 3218 C C . ILE A 1 410 ? 8.659 -12.606 410.108 1.00 47.03 438 ILE A C 1
ATOM 3219 O O . ILE A 1 410 ? 7.441 -12.454 410.155 1.00 47.10 438 ILE A O 1
ATOM 3224 N N . TYR A 1 411 ? 9.539 -11.852 410.743 1.00 43.70 439 TYR A N 1
ATOM 3225 C CA . TYR A 1 411 ? 9.154 -10.680 411.563 1.00 42.84 439 TYR A CA 1
ATOM 3226 C C . TYR A 1 411 ? 9.580 -9.449 410.757 1.00 46.12 439 TYR A C 1
ATOM 3227 O O . TYR A 1 411 ? 10.782 -9.238 410.571 1.00 45.01 439 TYR A O 1
ATOM 3236 N N . HIS A 1 412 ? 8.615 -8.682 410.280 1.00 40.87 440 HIS A N 1
ATOM 3237 C CA . HIS A 1 412 ? 8.871 -7.557 409.387 1.00 40.69 440 HIS A CA 1
ATOM 3238 C C . HIS A 1 412 ? 9.288 -6.257 410.053 1.00 45.19 440 HIS A C 1
ATOM 3239 O O . HIS A 1 412 ? 8.812 -5.919 411.128 1.00 44.39 440 HIS A O 1
ATOM 3246 N N . LYS A 1 413 ? 10.156 -5.525 409.377 1.00 44.28 441 LYS A N 1
ATOM 3247 C CA . LYS A 1 413 ? 10.567 -4.191 409.872 1.00 45.03 441 LYS A CA 1
ATOM 3248 C C . LYS A 1 413 ? 9.305 -3.323 409.858 1.00 49.18 441 LYS A C 1
ATOM 3249 O O . LYS A 1 413 ? 8.640 -3.281 408.815 1.00 47.93 441 LYS A O 1
ATOM 3255 N N . GLY A 1 414 ? 8.980 -2.687 410.968 1.00 45.48 442 GLY A N 1
ATOM 3256 C CA . GLY A 1 414 ? 7.784 -1.874 411.088 1.00 45.40 442 GLY A CA 1
ATOM 3257 C C . GLY A 1 414 ? 7.886 -0.937 412.259 1.00 49.30 442 GLY A C 1
ATOM 3258 O O . GLY A 1 414 ? 8.832 -1.010 413.050 1.00 49.40 442 GLY A O 1
ATOM 3259 N N . LYS A 1 415 ? 6.925 -0.025 412.337 1.00 44.44 443 LYS A N 1
ATOM 3260 C CA . LYS A 1 415 ? 6.768 0.937 413.405 1.00 43.36 443 LYS A CA 1
ATOM 3261 C C . LYS A 1 415 ? 5.286 1.360 413.431 1.00 48.03 443 LYS A C 1
ATOM 3262 O O . LYS A 1 415 ? 4.675 1.583 412.374 1.00 47.80 443 LYS A O 1
ATOM 3268 N N . GLY A 1 416 ? 4.736 1.458 414.632 1.00 43.52 444 GLY A N 1
ATOM 3269 C CA . GLY A 1 416 ? 3.376 1.922 414.858 1.00 43.83 444 GLY A CA 1
ATOM 3270 C C . GLY A 1 416 ? 3.390 3.022 415.906 1.00 49.22 444 GLY A C 1
ATOM 3271 O O . GLY A 1 416 ? 4.000 2.856 416.967 1.00 48.15 444 GLY A O 1
ATOM 3272 N N . ARG A 1 417 ? 2.707 4.127 415.634 1.00 44.75 445 ARG A N 1
ATOM 3273 C CA . ARG A 1 417 ? 2.725 5.305 416.541 1.00 43.32 445 ARG A CA 1
ATOM 3274 C C . ARG A 1 417 ? 1.302 5.717 416.930 1.00 49.69 445 ARG A C 1
ATOM 3275 O O . ARG A 1 417 ? 0.394 5.528 416.115 1.00 51.82 445 ARG A O 1
ATOM 3283 N N . LEU A 1 418 ? 1.141 6.316 418.105 1.00 45.14 446 LEU A N 1
ATOM 3284 C CA . LEU A 1 418 ? -0.175 6.785 418.614 1.00 45.21 446 LEU A CA 1
ATOM 3285 C C . LEU A 1 418 ? -0.027 8.234 419.085 1.00 50.80 446 LEU A C 1
ATOM 3286 O O . LEU A 1 418 ? 0.997 8.532 419.707 1.00 51.64 446 LEU A O 1
ATOM 3291 N N . GLY A 1 419 ? -1.005 9.091 418.832 1.00 46.71 447 GLY A N 1
ATOM 3292 C CA . GLY A 1 419 ? -0.946 10.467 419.318 1.00 46.11 447 GLY A CA 1
ATOM 3293 C C . GLY A 1 419 ? -2.048 10.668 420.330 1.00 50.26 447 GLY A C 1
ATOM 3294 O O . GLY A 1 419 ? -3.189 10.257 420.073 1.00 51.46 447 GLY A O 1
ATOM 3295 N N . ILE A 1 420 ? -1.709 11.187 421.530 1.00 44.72 448 ILE A N 1
ATOM 3296 C CA . ILE A 1 420 ? -2.702 11.360 422.597 1.00 43.12 448 ILE A CA 1
ATOM 3297 C C . ILE A 1 420 ? -2.613 12.746 423.212 1.00 47.33 448 ILE A C 1
ATOM 3298 O O . ILE A 1 420 ? -1.510 13.202 423.551 1.00 49.41 448 ILE A O 1
ATOM 3303 N N . ASP A 1 421 ? -3.773 13.407 423.359 1.00 41.37 449 ASP A N 1
ATOM 3304 C CA . ASP A 1 421 ? -3.916 14.703 424.012 1.00 41.25 449 ASP A CA 1
ATOM 3305 C C . ASP A 1 421 ? -4.490 14.495 425.433 1.00 44.53 449 ASP A C 1
ATOM 3306 O O . ASP A 1 421 ? -5.581 13.961 425.566 1.00 43.82 449 ASP A O 1
ATOM 3311 N N . ASN A 1 422 ? -3.744 14.886 426.484 1.00 41.22 450 ASN A N 1
ATOM 3312 C CA . ASN A 1 422 ? -4.170 14.807 427.898 1.00 39.40 450 ASN A CA 1
ATOM 3313 C C . ASN A 1 422 ? -4.322 16.225 428.440 1.00 41.57 450 ASN A C 1
ATOM 3314 O O . ASN A 1 422 ? -3.430 17.060 428.270 1.00 40.13 450 ASN A O 1
ATOM 3319 N N . TYR A 1 423 ? -5.430 16.497 429.098 1.00 40.70 451 TYR A N 1
ATOM 3320 C CA . TYR A 1 423 ? -5.727 17.828 429.667 1.00 41.63 451 TYR A CA 1
ATOM 3321 C C . TYR A 1 423 ? -5.982 17.720 431.149 1.00 47.80 451 TYR A C 1
ATOM 3322 O O . TYR A 1 423 ? -6.498 16.701 431.616 1.00 47.88 451 TYR A O 1
ATOM 3331 N N . THR A 1 424 ? -5.669 18.781 431.889 1.00 46.45 452 THR A N 1
ATOM 3332 C CA . THR A 1 424 ? -5.908 18.783 433.329 1.00 47.40 452 THR A CA 1
ATOM 3333 C C . THR A 1 424 ? -6.319 20.147 433.794 1.00 51.71 452 THR A C 1
ATOM 3334 O O . THR A 1 424 ? -5.679 21.112 433.424 1.00 51.95 452 THR A O 1
ATOM 3338 N N . LEU A 1 425 ? -7.390 20.224 434.601 1.00 49.05 453 LEU A N 1
ATOM 3339 C CA . LEU A 1 425 ? -7.847 21.454 435.259 1.00 49.35 453 LEU A CA 1
ATOM 3340 C C . LEU A 1 425 ? -8.012 21.137 436.726 1.00 51.28 453 LEU A C 1
ATOM 3341 O O . LEU A 1 425 ? -8.451 20.040 437.071 1.00 50.24 453 LEU A O 1
ATOM 3346 N N . TYR A 1 426 ? -7.605 22.053 437.594 1.00 46.56 454 TYR A N 1
ATOM 3347 C CA . TYR A 1 426 ? -7.745 21.818 439.027 1.00 45.79 454 TYR A CA 1
ATOM 3348 C C . TYR A 1 426 ? -7.825 23.093 439.798 1.00 51.91 454 TYR A C 1
ATOM 3349 O O . TYR A 1 426 ? -7.313 24.122 439.366 1.00 50.24 454 TYR A O 1
ATOM 3358 N N . MET A 1 427 ? -8.521 23.037 440.914 1.00 53.25 455 MET A N 1
ATOM 3359 C CA . MET A 1 427 ? -8.692 24.178 441.788 1.00 55.76 455 MET A CA 1
ATOM 3360 C C . MET A 1 427 ? -8.958 23.718 443.197 1.00 55.39 455 MET A C 1
ATOM 3361 O O . MET A 1 427 ? -9.615 22.692 443.398 1.00 54.06 455 MET A O 1
ATOM 3366 N N . ALA A 1 428 ? -8.398 24.440 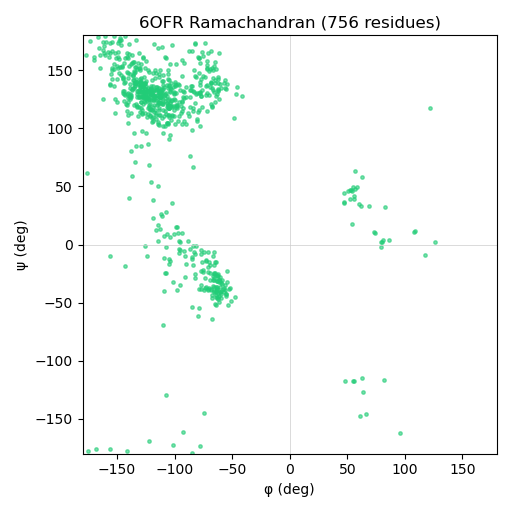444.177 1.00 49.56 456 ALA A N 1
ATOM 3367 C CA . ALA A 1 428 ? -8.587 24.112 445.592 1.00 48.27 456 ALA A CA 1
ATOM 3368 C C . ALA A 1 428 ? -8.524 25.380 446.412 1.00 53.71 456 ALA A C 1
ATOM 3369 O O . ALA A 1 428 ? -7.912 26.354 445.987 1.00 53.26 456 ALA A O 1
ATOM 3371 N N . ASP A 1 429 ? -9.162 25.394 447.564 1.00 51.47 457 ASP A N 1
ATOM 3372 C CA . ASP A 1 429 ? -9.118 26.581 448.382 1.00 53.01 457 ASP A CA 1
ATOM 3373 C C . ASP A 1 429 ? -8.585 26.221 449.736 1.00 57.84 457 ASP A C 1
ATOM 3374 O O . ASP A 1 429 ? -8.996 25.240 450.318 1.00 57.10 457 ASP A O 1
ATOM 3379 N N . ARG A 1 430 ? -7.640 26.997 450.230 1.00 56.24 458 ARG A N 1
ATOM 3380 C CA . ARG A 1 430 ? -7.118 26.727 451.592 1.00 56.21 458 ARG A CA 1
ATOM 3381 C C . ARG A 1 430 ? -7.932 27.598 452.551 1.00 60.90 458 ARG A C 1
ATOM 3382 O O . ARG A 1 430 ? -7.693 28.812 452.602 1.00 62.68 458 ARG A O 1
ATOM 3390 N N . ILE A 1 431 ? -8.859 26.985 453.267 1.00 55.14 459 ILE A N 1
ATOM 3391 C CA . ILE A 1 431 ? -9.783 27.722 454.175 1.00 54.80 459 ILE A CA 1
ATOM 3392 C C . ILE A 1 431 ? -9.333 27.516 455.620 1.00 60.40 459 ILE A C 1
ATOM 3393 O O . ILE A 1 431 ? -9.091 26.364 456.002 1.00 60.41 459 ILE A O 1
ATOM 3398 N N . SER A 1 432 ? -9.244 28.583 456.394 1.00 57.82 460 SER A N 1
ATOM 3399 C CA . SER A 1 432 ? -8.788 28.437 457.798 1.00 59.13 460 SER A CA 1
ATOM 3400 C C . SER A 1 432 ? -9.592 29.346 458.732 1.00 66.54 460 SER A C 1
ATOM 3401 O O . SER A 1 432 ? -9.460 30.570 458.610 1.00 67.29 460 SER A O 1
ATOM 3404 N N . TRP A 1 433 ? -10.417 28.779 459.599 1.00 65.23 461 TRP A N 1
ATOM 3405 C CA . TRP A 1 433 ? -11.151 29.606 460.592 1.00 67.84 461 TRP A CA 1
ATOM 3406 C C . TRP A 1 433 ? -10.798 29.107 461.996 1.00 71.28 461 TRP A C 1
ATOM 3407 O O . TRP A 1 433 ? -11.063 27.922 462.268 1.00 69.82 461 TRP A O 1
ATOM 3418 N N . ARG A 1 434 ? -10.192 29.956 462.816 1.00 67.68 462 ARG A N 1
ATOM 3419 C CA . ARG A 1 434 ? -9.787 29.605 464.204 1.00 67.78 462 ARG A CA 1
ATOM 3420 C C . ARG A 1 434 ? -8.881 28.369 464.217 1.00 69.80 462 ARG A C 1
ATOM 3421 O O . ARG A 1 434 ? -7.788 28.433 463.629 1.00 67.93 462 ARG A O 1
ATOM 3429 N N . ASN A 1 435 ? -9.331 27.295 464.856 1.00 65.31 463 ASN A N 1
ATOM 3430 C CA . ASN A 1 435 ? -8.542 26.042 465.005 1.00 63.76 463 ASN A CA 1
ATOM 3431 C C . ASN A 1 435 ? -8.934 25.022 463.930 1.00 64.23 463 ASN A C 1
ATOM 3432 O O . ASN A 1 435 ? -8.510 23.864 464.054 1.00 61.74 463 ASN A O 1
ATOM 3437 N N . VAL A 1 436 ? -9.723 25.407 462.937 1.00 59.58 464 VAL A N 1
ATOM 3438 C CA . VAL A 1 436 ? -10.143 24.438 461.884 1.00 58.41 464 VAL A CA 1
ATOM 3439 C C . VAL A 1 436 ? -9.496 24.797 460.543 1.00 62.37 464 VAL A C 1
ATOM 3440 O O . VAL A 1 436 ? -9.573 25.968 460.145 1.00 62.32 464 VAL A O 1
ATOM 3444 N N . SER A 1 437 ? -8.894 23.821 459.879 1.00 59.51 465 SER A N 1
ATOM 3445 C CA . SER A 1 437 ? -8.297 24.019 458.533 1.00 59.06 465 SER A CA 1
ATOM 3446 C C . SER A 1 437 ? -9.112 23.209 457.522 1.00 60.15 465 SER A C 1
ATOM 3447 O O . SER A 1 437 ? -9.385 22.035 457.796 1.00 58.19 465 SER A O 1
ATOM 3450 N N . LEU A 1 438 ? -9.503 23.818 456.418 1.00 58.30 466 LEU A N 1
ATOM 3451 C CA . LEU A 1 438 ? -10.344 23.127 455.411 1.00 57.97 466 LEU A CA 1
ATOM 3452 C C . LEU A 1 438 ? -9.714 23.264 454.022 1.00 61.79 466 LEU A C 1
ATOM 3453 O O . LEU A 1 438 ? -9.316 24.384 453.676 1.00 61.35 466 LEU A O 1
ATOM 3458 N N . MET A 1 439 ? -9.628 22.194 453.243 1.00 57.46 467 MET A N 1
ATOM 3459 C CA . MET A 1 439 ? -9.097 22.342 451.862 1.00 55.88 467 MET A CA 1
ATOM 3460 C C . MET A 1 439 ? -9.997 21.599 450.868 1.00 57.39 467 MET A C 1
ATOM 3461 O O . MET A 1 439 ? -9.708 20.430 450.583 1.00 56.47 467 MET A O 1
ATOM 3466 N N . PRO A 1 440 ? -11.078 22.234 450.399 1.00 53.20 468 PRO A N 1
ATOM 3467 C CA . PRO A 1 440 ? -11.962 21.612 449.417 1.00 52.47 468 PRO A CA 1
ATOM 3468 C C . PRO A 1 440 ? -11.329 21.782 448.031 1.00 54.57 468 PRO A C 1
ATOM 3469 O O . PRO A 1 440 ? -10.722 22.798 447.794 1.00 53.34 468 PRO A O 1
ATOM 3473 N N . GLY A 1 441 ? -11.474 20.797 447.166 1.00 49.47 469 GLY A N 1
ATOM 3474 C CA . GLY A 1 441 ? -10.889 20.874 445.843 1.00 47.50 469 GLY A CA 1
ATOM 3475 C C . GLY A 1 441 ? -11.548 19.991 444.830 1.00 49.24 469 GLY A C 1
ATOM 3476 O O . GLY A 1 441 ? -12.248 19.045 445.191 1.00 47.36 469 GLY A O 1
ATOM 3477 N N . VAL A 1 442 ? -11.313 20.304 443.549 1.00 46.33 470 VAL A N 1
ATOM 3478 C CA . VAL A 1 442 ? -11.822 19.519 442.427 1.00 46.46 470 VAL A CA 1
ATOM 3479 C C . VAL A 1 442 ? -10.798 19.503 441.284 1.00 50.04 470 VAL A C 1
ATOM 3480 O O . VAL A 1 442 ? -10.295 20.556 440.869 1.00 50.68 470 VAL A O 1
ATOM 3484 N N . ARG A 1 443 ? -10.498 18.296 440.792 1.00 44.21 471 ARG A N 1
ATOM 3485 C CA . ARG A 1 443 ? -9.626 18.063 439.654 1.00 42.38 471 ARG A CA 1
ATOM 3486 C C . ARG A 1 443 ? -10.462 17.485 438.503 1.00 46.28 471 ARG A C 1
ATOM 3487 O O . ARG A 1 443 ? -11.415 16.736 438.743 1.00 45.28 471 ARG A O 1
ATOM 3495 N N . TYR A 1 444 ? -10.120 17.878 437.258 1.00 43.76 472 TYR A N 1
ATOM 3496 C CA . TYR A 1 444 ? -10.744 17.439 436.010 1.00 44.16 472 TYR A CA 1
ATOM 3497 C C . TYR A 1 444 ? -9.658 16.908 435.095 1.00 45.55 472 TYR A C 1
ATOM 3498 O O . TYR A 1 444 ? -8.633 17.573 434.885 1.00 43.74 472 TYR A O 1
ATOM 3507 N N . ASP A 1 445 ? -9.881 15.698 434.568 1.00 41.84 473 ASP A N 1
ATOM 3508 C CA . ASP A 1 445 ? -8.946 15.043 433.641 1.00 40.29 473 ASP A CA 1
ATOM 3509 C C . ASP A 1 445 ? -9.707 14.586 432.431 1.00 44.76 473 ASP A C 1
ATOM 3510 O O . ASP A 1 445 ? -10.835 14.118 432.555 1.00 44.78 473 ASP A O 1
ATOM 3515 N N . TYR A 1 446 ? -9.088 14.743 431.255 1.00 42.60 474 TYR A N 1
ATOM 3516 C CA . TYR A 1 446 ? -9.575 14.256 429.965 1.00 42.51 474 TYR A CA 1
ATOM 3517 C C . TYR A 1 446 ? -8.392 13.822 429.102 1.00 45.62 474 TYR A C 1
ATOM 3518 O O . TYR A 1 446 ? -7.350 14.475 429.106 1.00 45.37 474 TYR A O 1
ATOM 3527 N N . ASP A 1 447 ? -8.574 12.755 428.325 1.00 42.95 475 ASP A N 1
ATOM 3528 C CA . ASP A 1 447 ? -7.622 12.285 427.306 1.00 42.60 475 ASP A CA 1
ATOM 3529 C C . ASP A 1 447 ? -8.450 11.756 426.164 1.00 47.55 475 ASP A C 1
ATOM 3530 O O . ASP A 1 447 ? -9.612 11.384 426.379 1.00 49.07 475 ASP A O 1
ATOM 3535 N N . ASN A 1 448 ? -7.878 11.719 424.959 1.00 42.06 476 ASN A N 1
ATOM 3536 C CA . ASN A 1 448 ? -8.560 11.169 423.796 1.00 40.63 476 ASN A CA 1
ATOM 3537 C C . ASN A 1 448 ? -8.136 9.734 423.485 1.00 44.18 476 ASN A C 1
ATOM 3538 O O . ASN A 1 448 ? -8.431 9.267 422.394 1.00 47.80 476 ASN A O 1
ATOM 3543 N N . TYR A 1 449 ? -7.467 9.032 424.433 1.00 38.67 477 TYR A N 1
ATOM 3544 C CA . TYR A 1 449 ? -7.088 7.604 424.352 1.00 37.67 477 TYR A CA 1
ATOM 3545 C C . TYR A 1 449 ? -8.346 6.770 424.692 1.00 42.35 477 TYR A C 1
ATOM 3546 O O . TYR A 1 449 ? -8.772 5.942 423.884 1.00 43.59 477 TYR A O 1
ATOM 3555 N N . LEU A 1 450 ? -8.962 7.028 425.868 1.00 38.43 478 LEU A N 1
ATOM 3556 C CA . LEU A 1 450 ? -10.229 6.401 426.267 1.00 37.33 478 LEU A CA 1
ATOM 3557 C C . LEU A 1 450 ? -11.398 7.395 426.146 1.00 44.27 478 LEU A C 1
ATOM 3558 O O . LEU A 1 450 ? -12.554 6.958 426.103 1.00 47.12 478 LEU A O 1
ATOM 3563 N N . SER A 1 451 ? -11.099 8.721 426.062 1.00 38.82 479 SER A N 1
ATOM 3564 C CA . SER A 1 451 ? -12.084 9.806 425.915 1.00 38.83 479 SER A CA 1
ATOM 3565 C C . SER A 1 451 ? -13.095 9.826 427.060 1.00 44.09 479 SER A C 1
ATOM 3566 O O . SER A 1 451 ? -14.306 9.866 426.827 1.00 46.60 479 SER A O 1
ATOM 3569 N N . ASN A 1 452 ? -12.591 9.784 428.295 1.00 40.09 480 ASN A N 1
ATOM 3570 C CA . ASN A 1 452 ? -13.385 9.838 429.518 1.00 39.76 480 ASN A CA 1
ATOM 3571 C C . ASN A 1 452 ? -13.147 11.161 430.229 1.00 46.30 480 ASN A C 1
ATOM 3572 O O . ASN A 1 452 ? -11.988 11.575 430.428 1.00 44.66 480 ASN A O 1
ATOM 3577 N N . HIS A 1 453 ? -14.247 11.831 430.604 1.00 45.63 481 HIS A N 1
ATOM 3578 C CA . HIS A 1 453 ? -14.178 13.068 431.380 1.00 46.90 481 HIS A CA 1
ATOM 3579 C C . HIS A 1 453 ? -14.173 12.593 432.820 1.00 49.74 481 HIS A C 1
ATOM 3580 O O . HIS A 1 453 ? -15.175 12.038 433.275 1.00 50.25 481 HIS A O 1
ATOM 3587 N N . ASN A 1 454 ? -13.057 12.790 433.538 1.00 44.63 482 ASN A N 1
ATOM 3588 C CA . ASN A 1 454 ? -12.958 12.350 434.920 1.00 43.54 482 ASN A CA 1
ATOM 3589 C C . ASN A 1 454 ? -12.922 13.490 435.932 1.00 47.18 482 ASN A C 1
ATOM 3590 O O . ASN A 1 454 ? -12.039 14.348 435.873 1.00 45.93 482 ASN A O 1
ATOM 3595 N N . ILE A 1 455 ? -13.901 13.500 436.861 1.00 44.65 483 ILE A N 1
ATOM 3596 C CA . ILE A 1 455 ? -13.998 14.497 437.937 1.00 43.56 483 ILE A CA 1
ATOM 3597 C C . ILE A 1 455 ? -13.525 13.855 439.230 1.00 46.18 483 ILE A C 1
ATOM 3598 O O . ILE A 1 455 ? -14.136 12.882 439.682 1.00 44.30 483 ILE A O 1
ATOM 3603 N N . SER A 1 456 ? -12.451 14.421 439.832 1.00 42.91 484 SER A N 1
ATOM 3604 C CA . SER A 1 456 ? -11.921 13.970 441.113 1.00 43.05 484 SER A CA 1
ATOM 3605 C C . SER A 1 456 ? -12.160 14.977 442.238 1.00 48.62 484 SER A C 1
ATOM 3606 O O . SER A 1 456 ? -11.431 15.966 442.347 1.00 49.20 484 SER A O 1
ATOM 3609 N N . PRO A 1 457 ? -13.166 14.730 443.107 1.00 45.82 485 PRO A N 1
ATOM 3610 C CA . PRO A 1 457 ? -13.326 15.586 444.296 1.00 46.06 485 PRO A CA 1
ATOM 3611 C C . PRO A 1 457 ? -12.176 15.259 445.262 1.00 49.08 485 PRO A C 1
ATOM 3612 O O . PRO A 1 457 ? -11.781 14.093 445.379 1.00 48.04 485 PRO A O 1
ATOM 3616 N N . ARG A 1 458 ? -11.593 16.291 445.847 1.00 45.97 486 ARG A N 1
ATOM 3617 C CA . ARG A 1 458 ? -10.468 16.135 446.803 1.00 45.43 486 ARG A CA 1
ATOM 3618 C C . ARG A 1 458 ? -10.795 16.970 448.043 1.00 51.41 486 ARG A C 1
ATOM 3619 O O . ARG A 1 458 ? -10.961 18.187 447.904 1.00 50.32 486 ARG A O 1
ATOM 3627 N N . PHE A 1 459 ? -10.923 16.346 449.202 1.00 50.24 487 PHE A N 1
ATOM 3628 C CA . PHE A 1 459 ? -11.298 17.112 450.416 1.00 51.32 487 PHE A CA 1
ATOM 3629 C C . PHE A 1 459 ? -10.587 16.576 451.658 1.00 56.03 487 PHE A C 1
ATOM 3630 O O . PHE A 1 459 ? -10.689 15.381 451.953 1.00 54.36 487 PHE A O 1
ATOM 3638 N N . MET A 1 460 ? -9.863 17.440 452.344 1.00 55.82 488 MET A N 1
ATOM 3639 C CA . MET A 1 460 ? -9.218 17.045 453.620 1.00 56.32 488 MET A CA 1
ATOM 3640 C C . MET A 1 460 ? -9.462 18.156 454.645 1.00 57.85 488 MET A C 1
ATOM 3641 O O . MET A 1 460 ? -9.356 19.336 454.276 1.00 57.14 488 MET A O 1
ATOM 3646 N N . THR A 1 461 ? -9.762 17.812 455.886 1.00 52.70 489 THR A N 1
ATOM 3647 C CA . THR A 1 461 ? -9.965 18.850 456.928 1.00 52.56 489 THR A CA 1
ATOM 3648 C C . THR A 1 461 ? -9.102 18.511 458.146 1.00 56.39 489 THR A C 1
ATOM 3649 O O . THR A 1 461 ? -8.914 17.318 458.404 1.00 53.03 489 THR A O 1
ATOM 3653 N N . GLU A 1 462 ? -8.543 19.507 458.816 1.00 54.83 490 GLU A N 1
ATOM 3654 C CA . GLU A 1 462 ? -7.703 19.250 460.014 1.00 54.35 490 GLU A CA 1
ATOM 3655 C C . GLU A 1 462 ? -8.246 20.063 461.189 1.00 58.87 490 GLU A C 1
ATOM 3656 O O . GLU A 1 462 ? -8.527 21.253 460.998 1.00 57.78 490 GLU A O 1
ATOM 3662 N N . TRP A 1 463 ? -8.378 19.448 462.351 1.00 56.82 491 TRP A N 1
ATOM 3663 C CA . TRP A 1 463 ? -8.894 20.170 463.539 1.00 58.19 491 TRP A CA 1
ATOM 3664 C C . TRP A 1 463 ? -7.869 20.107 464.679 1.00 61.43 491 TRP A C 1
ATOM 3665 O O . TRP A 1 463 ? -7.486 18.991 465.053 1.00 60.78 491 TRP A O 1
ATOM 3676 N N . ASP A 1 464 ? -7.450 21.251 465.214 1.00 57.71 492 ASP A N 1
ATOM 3677 C CA . ASP A 1 464 ? -6.532 21.292 466.343 1.00 57.91 492 ASP A CA 1
ATOM 3678 C C . ASP A 1 464 ? -7.560 21.322 467.445 1.00 61.43 492 ASP A C 1
ATOM 3679 O O . ASP A 1 464 ? -8.178 22.346 467.690 1.00 62.61 492 ASP A O 1
ATOM 3684 N N . ILE A 1 465 ? -7.711 20.209 468.141 1.00 56.89 493 ILE A N 1
ATOM 3685 C CA . ILE A 1 465 ? -8.815 20.058 469.134 1.00 58.09 493 ILE A CA 1
ATOM 3686 C C . ILE A 1 465 ? -8.726 21.069 470.282 1.00 65.32 493 ILE A C 1
ATOM 3687 O O . ILE A 1 465 ? -9.766 21.673 470.583 1.00 67.10 493 ILE A O 1
ATOM 3692 N N . PHE A 1 466 ? -7.568 21.290 470.879 1.00 62.03 494 PHE A N 1
ATOM 3693 C CA . PHE A 1 466 ? -7.513 22.211 472.043 1.00 63.44 494 PHE A CA 1
ATOM 3694 C C . PHE A 1 466 ? -6.847 23.537 471.675 1.00 70.44 494 PHE A C 1
ATOM 3695 O O . PHE A 1 466 ? -6.695 24.359 472.591 1.00 72.16 494 PHE A O 1
ATOM 3703 N N . ALA A 1 467 ? -6.381 23.667 470.432 1.00 67.35 495 ALA A N 1
ATOM 3704 C CA . ALA A 1 467 ? -5.717 24.853 469.827 1.00 67.43 495 ALA A CA 1
ATOM 3705 C C . ALA A 1 467 ? -4.288 25.056 470.356 1.00 71.95 495 ALA A C 1
ATOM 3706 O O . ALA A 1 467 ? -3.706 26.103 470.027 1.00 73.13 495 ALA A O 1
ATOM 3708 N N . ASN A 1 468 ? -3.727 24.096 471.088 1.00 66.53 496 ASN A N 1
ATOM 3709 C CA . ASN A 1 468 ? -2.347 24.171 471.636 1.00 65.67 496 ASN A CA 1
ATOM 3710 C C . ASN A 1 468 ? -1.441 23.230 470.839 1.00 67.55 496 ASN A C 1
ATOM 3711 O O . ASN A 1 468 ? -0.292 23.021 471.271 1.00 67.23 496 ASN A O 1
ATOM 3716 N N . GLN A 1 469 ? -1.959 22.682 469.741 1.00 61.74 497 GLN A N 1
ATOM 3717 C CA . GLN A 1 469 ? -1.246 21.744 468.830 1.00 58.71 497 GLN A CA 1
ATOM 3718 C C . GLN A 1 469 ? -0.803 20.483 469.580 1.00 62.82 497 GLN A C 1
ATOM 3719 O O . GLN A 1 469 ? 0.293 19.992 469.275 1.00 62.86 497 GLN A O 1
ATOM 3725 N N . THR A 1 470 ? -1.582 20.003 470.543 1.00 59.18 498 THR A N 1
ATOM 3726 C CA . THR A 1 470 ? -1.223 18.766 471.284 1.00 58.91 498 THR A CA 1
ATOM 3727 C C . THR A 1 470 ? -2.044 17.597 470.737 1.00 62.59 498 THR A C 1
ATOM 3728 O O . THR A 1 470 ? -1.565 16.456 470.812 1.00 62.46 498 THR A O 1
ATOM 3732 N N . SER A 1 471 ? -3.260 17.867 470.290 1.00 58.58 499 SER A N 1
ATOM 3733 C CA . SER A 1 471 ? -4.123 16.818 469.696 1.00 58.49 499 SER A CA 1
ATOM 3734 C C . SER A 1 471 ? -4.665 17.336 468.361 1.00 61.82 499 SER A C 1
ATOM 3735 O O . SER A 1 471 ? -5.469 18.283 468.387 1.00 61.64 499 SER A O 1
ATOM 3738 N N . MET A 1 472 ? -4.283 16.737 467.244 1.00 58.61 500 MET A N 1
ATOM 3739 C CA . MET A 1 472 ? -4.775 17.234 465.932 1.00 58.69 500 MET A CA 1
ATOM 3740 C C . MET A 1 472 ? -5.415 16.090 465.141 1.00 59.16 500 MET A C 1
ATOM 3741 O O . MET A 1 472 ? -4.752 15.067 464.947 1.00 55.33 500 MET A O 1
ATOM 3746 N N . ILE A 1 473 ? -6.640 16.289 464.675 1.00 57.58 501 ILE A N 1
ATOM 3747 C CA . ILE A 1 473 ? -7.382 15.243 463.915 1.00 57.84 501 ILE A CA 1
ATOM 3748 C C . ILE A 1 473 ? -7.578 15.708 462.471 1.00 61.25 501 ILE A C 1
ATOM 3749 O O . ILE A 1 473 ? -8.038 16.835 462.257 1.00 62.55 501 ILE A O 1
ATOM 3754 N N . THR A 1 474 ? -7.239 14.837 461.540 1.00 56.35 502 THR A N 1
ATOM 3755 C CA . THR A 1 474 ? -7.357 15.058 460.081 1.00 54.92 502 THR A CA 1
ATOM 3756 C C . THR A 1 474 ? -8.298 14.008 459.487 1.00 55.39 502 THR A C 1
ATOM 3757 O O . THR A 1 474 ? -8.075 12.823 459.737 1.00 53.88 502 THR A O 1
ATOM 3761 N N . ALA A 1 475 ? -9.311 14.421 458.746 1.00 51.32 503 ALA A N 1
ATOM 3762 C CA . ALA A 1 475 ? -10.238 13.455 458.116 1.00 51.33 503 ALA A CA 1
ATOM 3763 C C . ALA A 1 475 ? -10.457 13.864 456.660 1.00 53.32 503 ALA A C 1
ATOM 3764 O O . ALA A 1 475 ? -10.292 15.054 456.368 1.00 54.04 503 ALA A O 1
ATOM 3766 N N . GLY A 1 476 ? -10.769 12.939 455.766 1.00 48.78 504 GLY A N 1
ATOM 3767 C CA . GLY A 1 476 ? -10.968 13.376 454.375 1.00 47.59 504 GLY A CA 1
ATOM 3768 C C . GLY A 1 476 ? -11.540 12.320 453.453 1.00 46.88 504 GLY A C 1
ATOM 3769 O O . GLY A 1 476 ? -11.516 11.132 453.784 1.00 46.08 504 GLY A O 1
ATOM 3770 N N . TYR A 1 477 ? -12.079 12.795 452.349 1.00 41.60 505 TYR A N 1
ATOM 3771 C CA . TYR A 1 477 ? -12.646 11.998 451.281 1.00 41.34 505 TYR A CA 1
ATOM 3772 C C . TYR A 1 477 ? -11.969 12.463 449.963 1.00 44.63 505 TYR A C 1
ATOM 3773 O O . TYR A 1 477 ? -11.960 13.661 449.652 1.00 46.54 505 TYR A O 1
ATOM 3782 N N . ASN A 1 478 ? -11.446 11.527 449.175 1.00 38.55 506 ASN A N 1
ATOM 3783 C CA . ASN A 1 478 ? -10.758 11.875 447.900 1.00 38.04 506 ASN A CA 1
ATOM 3784 C C . ASN A 1 478 ? -10.977 10.789 446.836 1.00 42.83 506 ASN A C 1
ATOM 3785 O O . ASN A 1 478 ? -11.037 9.610 447.206 1.00 43.69 506 ASN A O 1
ATOM 3790 N N . ARG A 1 479 ? -11.066 11.170 445.564 1.00 40.02 507 ARG A N 1
ATOM 3791 C CA . ARG A 1 479 ? -11.137 10.209 444.452 1.00 40.30 507 ARG A CA 1
ATOM 3792 C C . ARG A 1 479 ? -9.871 10.298 443.622 1.00 44.07 507 ARG A C 1
ATOM 3793 O O . ARG A 1 479 ? -9.458 11.397 443.242 1.00 44.05 507 ARG A O 1
ATOM 3801 N N . TYR A 1 480 ? -9.290 9.140 443.341 1.00 39.74 508 TYR A N 1
ATOM 3802 C CA . TYR A 1 480 ? -8.043 9.054 442.542 1.00 38.13 508 TYR A CA 1
ATOM 3803 C C . TYR A 1 480 ? -8.293 8.247 441.267 1.00 42.79 508 TYR A C 1
ATOM 3804 O O . TYR A 1 480 ? -8.525 7.036 441.351 1.00 43.09 508 TYR A O 1
ATOM 3813 N N . TYR A 1 481 ? -8.279 8.926 440.133 1.00 40.72 509 TYR A N 1
ATOM 3814 C CA . TYR A 1 481 ? -8.427 8.305 438.809 1.00 41.11 509 TYR A CA 1
ATOM 3815 C C . TYR A 1 481 ? -7.044 7.979 438.231 1.00 45.01 509 TYR A C 1
ATOM 3816 O O . TYR A 1 481 ? -6.161 8.842 438.232 1.00 45.85 509 TYR A O 1
ATOM 3825 N N . GLY A 1 482 ? -6.870 6.764 437.733 1.00 38.63 510 GLY A N 1
ATOM 3826 C CA . GLY A 1 482 ? -5.575 6.355 437.200 1.00 38.64 510 GLY A CA 1
ATOM 3827 C C . GLY A 1 482 ? -5.220 6.860 435.814 1.00 43.16 510 GLY A C 1
ATOM 3828 O O . GLY A 1 482 ? -5.922 7.693 435.238 1.00 45.40 510 GLY A O 1
ATOM 3829 N N . GLY A 1 483 ? -4.101 6.369 435.295 1.00 37.84 511 GLY A N 1
ATOM 3830 C CA . GLY A 1 483 ? -3.621 6.718 433.966 1.00 37.67 511 GLY A CA 1
ATOM 3831 C C . GLY A 1 483 ? -3.941 5.618 432.984 1.00 44.50 511 GLY A C 1
ATOM 3832 O O . GLY A 1 483 ? -4.626 4.641 433.326 1.00 45.47 511 GLY A O 1
ATOM 3833 N N . ASN A 1 484 ? -3.421 5.753 431.763 1.00 41.42 512 ASN A N 1
ATOM 3834 C CA . ASN A 1 484 ? -3.636 4.784 430.684 1.00 39.21 512 ASN A CA 1
ATOM 3835 C C . ASN A 1 484 ? -2.493 3.793 430.480 1.00 43.93 512 ASN A C 1
ATOM 3836 O O . ASN A 1 484 ? -1.358 4.076 430.850 1.00 44.40 512 ASN A O 1
ATOM 3841 N N . ILE A 1 485 ? -2.835 2.643 429.918 1.00 41.06 513 ILE A N 1
ATOM 3842 C CA . ILE A 1 485 ? -1.839 1.605 429.532 1.00 40.98 513 ILE A CA 1
ATOM 3843 C C . ILE A 1 485 ? -1.757 1.679 428.008 1.00 46.38 513 ILE A C 1
ATOM 3844 O O . ILE A 1 485 ? -2.704 1.245 427.347 1.00 47.56 513 ILE A O 1
ATOM 3849 N N . LEU A 1 486 ? -0.690 2.255 427.485 1.00 42.44 514 LEU A N 1
ATOM 3850 C CA . LEU A 1 486 ? -0.545 2.484 426.025 1.00 41.75 514 LEU A CA 1
ATOM 3851 C C . LEU A 1 486 ? -0.341 1.179 425.249 1.00 47.24 514 LEU A C 1
ATOM 3852 O O . LEU A 1 486 ? -0.495 1.232 424.022 1.00 47.88 514 LEU A O 1
ATOM 3857 N N . ASP A 1 487 ? -0.019 0.065 425.892 1.00 44.60 515 ASP A N 1
ATOM 3858 C CA . ASP A 1 487 ? 0.201 -1.168 425.144 1.00 44.70 515 ASP A CA 1
ATOM 3859 C C . ASP A 1 487 ? -1.014 -1.617 424.373 1.00 48.91 515 ASP A C 1
ATOM 3860 O O . ASP A 1 487 ? -0.891 -2.083 423.255 1.00 50.66 515 ASP A O 1
ATOM 3865 N N . MET A 1 488 ? -2.175 -1.489 424.996 1.00 44.68 516 MET A N 1
ATOM 3866 C CA . MET A 1 488 ? -3.475 -1.906 424.410 1.00 44.95 516 MET A CA 1
ATOM 3867 C C . MET A 1 488 ? -3.622 -1.387 422.978 1.00 48.76 516 MET A C 1
ATOM 3868 O O . MET A 1 488 ? -4.012 -2.187 422.121 1.00 48.33 516 MET A O 1
ATOM 3873 N N . GLY A 1 489 ? -3.297 -0.133 422.709 1.00 44.37 517 GLY A N 1
ATOM 3874 C CA . GLY A 1 489 ? -3.437 0.377 421.355 1.00 44.58 517 GLY A CA 1
ATOM 3875 C C . GLY A 1 489 ? -2.263 0.084 420.451 1.00 49.96 517 GLY A C 1
ATOM 3876 O O . GLY A 1 489 ? -2.421 0.090 419.231 1.00 51.57 517 GLY A O 1
ATOM 3877 N N . LEU A 1 490 ? -1.116 -0.257 421.033 1.00 47.32 518 LEU A N 1
ATOM 3878 C CA . LEU A 1 490 ? 0.151 -0.462 420.274 1.00 47.34 518 LEU A CA 1
ATOM 3879 C C . LEU A 1 490 ? 0.424 -1.928 419.906 1.00 52.44 518 LEU A C 1
ATOM 3880 O O . LEU A 1 490 ? 0.960 -2.150 418.812 1.00 51.48 518 LEU A O 1
ATOM 3885 N N . ARG A 1 491 ? 0.066 -2.886 420.743 1.00 49.91 519 ARG A N 1
ATOM 3886 C CA . ARG A 1 491 ? 0.406 -4.318 420.524 1.00 50.16 519 ARG A CA 1
ATOM 3887 C C . ARG A 1 491 ? -0.062 -4.855 419.164 1.00 56.86 519 ARG A C 1
ATOM 3888 O O . ARG A 1 491 ? 0.736 -5.563 418.532 1.00 59.57 519 ARG A O 1
ATOM 3896 N N . ASP A 1 492 ? -1.257 -4.531 418.704 1.00 51.59 520 ASP A N 1
ATOM 3897 C CA . ASP A 1 492 ? -1.759 -5.094 417.462 1.00 50.96 520 ASP A CA 1
ATOM 3898 C C . ASP A 1 492 ? -0.838 -4.795 416.294 1.00 57.11 520 ASP A C 1
ATOM 3899 O O . ASP A 1 492 ? -0.596 -5.682 415.456 1.00 56.73 520 ASP A O 1
ATOM 3904 N N . ILE A 1 493 ? -0.270 -3.565 416.284 1.00 54.87 521 ILE A N 1
ATOM 3905 C CA . ILE A 1 493 ? 0.697 -3.115 415.276 1.00 55.85 521 ILE A CA 1
ATOM 3906 C C . ILE A 1 493 ? 1.961 -3.966 415.392 1.00 57.99 521 ILE A C 1
ATOM 3907 O O . ILE A 1 493 ? 2.526 -4.358 414.378 1.00 58.22 521 ILE A O 1
ATOM 3912 N N . ARG A 1 494 ? 2.357 -4.271 416.616 1.00 53.17 522 ARG A N 1
ATOM 3913 C CA . ARG A 1 494 ? 3.562 -5.103 416.859 1.00 51.86 522 ARG A CA 1
ATOM 3914 C C . ARG A 1 494 ? 3.265 -6.548 416.449 1.00 53.41 522 ARG A C 1
ATOM 3915 O O . ARG A 1 494 ? 4.148 -7.169 415.843 1.00 54.12 522 ARG A O 1
ATOM 3923 N N . ASN A 1 495 ? 2.069 -7.046 416.722 1.00 46.88 523 ASN A N 1
ATOM 3924 C CA . ASN A 1 495 ? 1.713 -8.448 416.374 1.00 47.02 523 ASN A CA 1
ATOM 3925 C C . ASN A 1 495 ? 1.461 -8.586 414.866 1.00 54.90 523 ASN A C 1
ATOM 3926 O O . ASN A 1 495 ? 1.566 -9.714 414.370 1.00 57.38 523 ASN A O 1
ATOM 3931 N N . SER A 1 496 ? 1.116 -7.513 414.167 1.00 50.16 524 SER A N 1
ATOM 3932 C CA . SER A 1 496 ? 0.884 -7.580 412.716 1.00 50.07 524 SER A CA 1
ATOM 3933 C C . SER A 1 496 ? 2.182 -7.793 411.920 1.00 54.27 524 SER A C 1
ATOM 3934 O O . SER A 1 496 ? 2.124 -8.310 410.809 1.00 55.40 524 SER A O 1
ATOM 3937 N N . TRP A 1 497 ? 3.356 -7.421 412.483 1.00 48.84 525 TRP A N 1
ATOM 3938 C CA . TRP A 1 497 ? 4.646 -7.598 411.787 1.00 47.34 525 TRP A CA 1
ATOM 3939 C C . TRP A 1 497 ? 4.986 -9.053 411.530 1.00 49.40 525 TRP A C 1
ATOM 3940 O O . TRP A 1 497 ? 5.849 -9.343 410.708 1.00 48.18 525 TRP A O 1
ATOM 3951 N N . THR A 1 498 ? 4.281 -9.958 412.213 1.00 47.28 526 THR A N 1
ATOM 3952 C CA . THR A 1 498 ? 4.475 -11.404 412.138 1.00 46.66 526 THR A CA 1
ATOM 3953 C C . THR A 1 498 ? 3.781 -12.031 410.968 1.00 47.68 526 THR A C 1
ATOM 3954 O O . THR A 1 498 ? 2.549 -11.951 410.847 1.00 48.62 526 THR A O 1
ATOM 3958 N N . GLU A 1 499 ? 4.577 -12.696 410.140 1.00 39.78 527 GLU A N 1
ATOM 3959 C CA . GLU A 1 499 ? 4.079 -13.409 409.015 1.00 39.03 527 GLU A CA 1
ATOM 3960 C C . GLU A 1 499 ? 4.508 -14.849 409.209 1.00 49.05 527 GLU A C 1
ATOM 3961 O O . GLU A 1 499 ? 5.696 -15.161 409.114 1.00 48.16 527 GLU A O 1
ATOM 3967 N N . SER A 1 500 ? 3.531 -15.729 409.458 1.00 51.24 528 SER A N 1
ATOM 3968 C CA . SER A 1 500 ? 3.730 -17.168 409.676 1.00 54.06 528 SER A CA 1
ATOM 3969 C C . SER A 1 500 ? 2.532 -17.929 409.124 1.00 65.61 528 SER A C 1
ATOM 3970 O O . SER A 1 500 ? 1.518 -17.304 408.803 1.00 63.74 528 SER A O 1
ATOM 3973 N N . VAL A 1 501 ? 2.626 -19.272 409.078 1.00 70.80 529 VAL A N 1
ATOM 3974 C CA . VAL A 1 501 ? 1.565 -20.158 408.568 1.00 75.40 529 VAL A CA 1
ATOM 3975 C C . VAL A 1 501 ? 0.328 -20.142 409.481 1.00 86.23 529 VAL A C 1
ATOM 3976 O O . VAL A 1 501 ? -0.751 -19.726 409.051 1.00 86.49 529 VAL A O 1
ATOM 3980 N N . SER A 1 502 ? 0.495 -20.621 410.733 1.00 87.32 530 SER A N 1
ATOM 3981 C CA . SER A 1 502 ? -0.578 -20.716 411.722 1.00 88.68 530 SER A CA 1
ATOM 3982 C C . SER A 1 502 ? -0.225 -19.931 412.981 1.00 93.78 530 SER A C 1
ATOM 3983 O O . SER A 1 502 ? 0.039 -20.481 414.058 1.00 93.38 530 SER A O 1
ATOM 3986 N N . GLY A 1 503 ? -0.191 -18.624 412.794 1.00 90.81 531 GLY A N 1
ATOM 3987 C CA . GLY A 1 503 ? 0.063 -17.660 413.846 1.00 90.13 531 GLY A CA 1
ATOM 3988 C C . GLY A 1 503 ? -1.157 -16.782 413.989 1.00 94.19 531 GLY A C 1
ATOM 3989 O O . GLY A 1 503 ? -1.627 -16.211 412.994 1.00 94.26 531 GLY A O 1
ATOM 3990 N N . ASN A 1 504 ? -1.720 -16.720 415.210 1.00 89.56 532 ASN A N 1
ATOM 3991 C CA . ASN A 1 504 ? -2.893 -15.892 415.459 1.00 87.90 532 ASN A CA 1
ATOM 3992 C C . ASN A 1 504 ? -2.460 -14.468 415.746 1.00 88.76 532 ASN A C 1
ATOM 3993 O O . ASN A 1 504 ? -1.763 -14.230 416.734 1.00 89.52 532 ASN A O 1
ATOM 3998 N N . LYS A 1 505 ? -2.864 -13.513 414.886 1.00 81.13 533 LYS A N 1
ATOM 3999 C CA . LYS A 1 505 ? -2.599 -12.099 415.142 1.00 77.71 533 LYS A CA 1
ATOM 4000 C C . LYS A 1 505 ? -3.559 -11.636 416.267 1.00 74.35 533 LYS A C 1
ATOM 4001 O O . LYS A 1 505 ? -4.421 -12.415 416.701 1.00 73.37 533 LYS A O 1
ATOM 4007 N N . THR A 1 506 ? -3.404 -10.399 416.760 1.00 65.15 534 THR A N 1
ATOM 4008 C CA . THR A 1 506 ? -4.274 -9.930 417.834 1.00 61.59 534 THR A CA 1
ATOM 4009 C C . THR A 1 506 ? -5.219 -8.815 417.426 1.00 58.49 534 THR A C 1
ATOM 4010 O O . THR A 1 506 ? -4.901 -8.030 416.534 1.00 56.98 534 THR A O 1
ATOM 4014 N N . LEU A 1 507 ? -6.386 -8.767 418.085 1.00 52.02 535 LEU A N 1
ATOM 4015 C CA . LEU A 1 507 ? -7.373 -7.697 418.022 1.00 52.04 535 LEU A CA 1
ATOM 4016 C C . LEU A 1 507 ? -7.624 -7.318 419.488 1.00 54.75 535 LEU A C 1
ATOM 4017 O O . LEU A 1 507 ? -7.984 -8.180 420.287 1.00 54.74 535 LEU A O 1
ATOM 4022 N N . THR A 1 508 ? -7.377 -6.057 419.844 1.00 50.32 536 THR A N 1
ATOM 4023 C CA . THR A 1 508 ? -7.482 -5.572 421.216 1.00 50.64 536 THR A CA 1
ATOM 4024 C C . THR A 1 508 ? -8.625 -4.569 421.344 1.00 55.91 536 THR A C 1
ATOM 4025 O O . THR A 1 508 ? -8.584 -3.505 420.724 1.00 57.15 536 THR A O 1
ATOM 4029 N N . ARG A 1 509 ? -9.635 -4.904 422.164 1.00 51.86 537 ARG A N 1
ATOM 4030 C CA . ARG A 1 509 ? -10.801 -4.041 422.419 1.00 51.19 537 ARG A CA 1
ATOM 4031 C C . ARG A 1 509 ? -10.651 -3.356 423.779 1.00 53.46 537 ARG A C 1
ATOM 4032 O O . ARG A 1 509 ? -10.646 -4.037 424.812 1.00 54.74 537 ARG A O 1
ATOM 4040 N N . TYR A 1 510 ? -10.436 -2.020 423.782 1.00 47.23 538 TYR A N 1
ATOM 4041 C CA . TYR A 1 510 ? -10.158 -1.274 425.037 1.00 45.55 538 TYR A CA 1
ATOM 4042 C C . TYR A 1 510 ? -10.750 0.145 425.150 1.00 48.89 538 TYR A C 1
ATOM 4043 O O . TYR A 1 510 ? -10.752 0.710 426.250 1.00 46.94 538 TYR A O 1
ATOM 4052 N N . GLN A 1 511 ? -11.129 0.752 424.010 1.00 44.50 539 GLN A N 1
ATOM 4053 C CA . GLN A 1 511 ? -11.555 2.141 423.944 1.00 44.59 539 GLN A CA 1
ATOM 4054 C C . GLN A 1 511 ? -12.861 2.456 424.695 1.00 50.82 539 GLN A C 1
ATOM 4055 O O . GLN A 1 511 ? -13.073 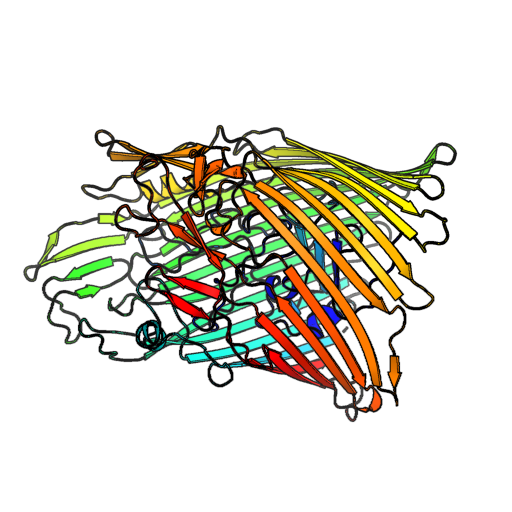3.619 425.037 1.00 51.26 539 GLN A O 1
ATOM 4061 N N . ASP A 1 512 ? -13.686 1.433 425.025 1.00 48.01 540 ASP A N 1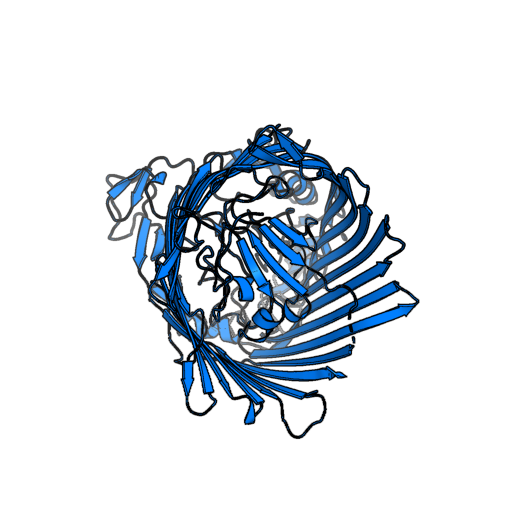
ATOM 4062 C CA . ASP A 1 512 ? -14.908 1.605 425.837 1.00 48.06 540 ASP A CA 1
ATOM 4063 C C . ASP A 1 512 ? -14.615 1.527 427.364 1.00 49.27 540 ASP A C 1
ATOM 4064 O O . ASP A 1 512 ? -15.531 1.723 428.167 1.00 50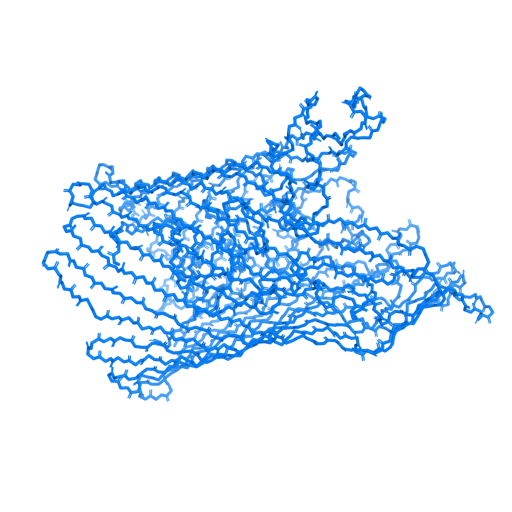.07 540 ASP A O 1
ATOM 4069 N N . LEU A 1 513 ? -13.346 1.235 427.754 1.00 42.61 541 LEU A N 1
ATOM 4070 C CA . LEU A 1 513 ? -12.927 1.189 429.162 1.00 42.22 541 LEU A CA 1
ATOM 4071 C C . LEU A 1 513 ? -13.262 2.487 429.916 1.00 43.29 541 LEU A C 1
ATOM 4072 O O . LEU A 1 513 ? -13.019 3.585 429.432 1.00 41.74 541 LEU A O 1
ATOM 4077 N N . LYS A 1 514 ? -13.736 2.331 431.131 1.00 40.81 542 LYS A N 1
ATOM 4078 C CA . LYS A 1 514 ? -13.895 3.401 432.096 1.00 41.73 542 LYS A CA 1
ATOM 4079 C C . LYS A 1 514 ? -12.476 3.554 432.739 1.00 46.50 542 LYS A C 1
ATOM 4080 O O . LYS A 1 514 ? -11.715 2.576 432.769 1.00 44.86 542 LYS A O 1
ATOM 4086 N N . THR A 1 515 ? -12.096 4.775 433.193 1.00 43.76 543 THR A N 1
ATOM 4087 C CA . THR A 1 515 ? -10.794 4.954 433.841 1.00 42.96 543 THR A CA 1
ATOM 4088 C C . THR A 1 515 ? -10.845 4.313 435.244 1.00 46.32 543 THR A C 1
ATOM 4089 O O . THR A 1 515 ? -11.781 4.619 435.994 1.00 46.29 543 THR A O 1
ATOM 4093 N N . PRO A 1 516 ? -9.867 3.424 435.599 1.00 40.72 544 PRO A N 1
ATOM 4094 C CA . PRO A 1 516 ? -9.887 2.824 436.953 1.00 40.37 544 PRO A CA 1
ATOM 4095 C C . PRO A 1 516 ? -9.667 3.843 438.086 1.00 45.77 544 PRO A C 1
ATOM 4096 O O . PRO A 1 516 ? -8.871 4.783 437.926 1.00 47.39 544 PRO A O 1
ATOM 4100 N N . TYR A 1 517 ? -10.391 3.691 439.225 1.00 41.25 545 TYR A N 1
ATOM 4101 C CA . TYR A 1 517 ? -10.211 4.631 440.328 1.00 40.94 545 TYR A CA 1
ATOM 4102 C C . TYR A 1 517 ? -10.244 4.022 441.748 1.00 44.22 545 TYR A C 1
ATOM 4103 O O . TYR A 1 517 ? -10.699 2.888 441.976 1.00 43.45 545 TYR A O 1
ATOM 4112 N N . ASN A 1 518 ? -9.767 4.826 442.710 1.00 39.18 546 ASN A N 1
ATOM 4113 C CA . ASN A 1 518 ? -9.837 4.525 444.133 1.00 38.97 546 ASN A CA 1
ATOM 4114 C C . ASN A 1 518 ? -10.609 5.651 444.767 1.00 45.44 546 ASN A C 1
ATOM 4115 O O . ASN A 1 518 ? -10.383 6.828 444.453 1.00 44.58 546 ASN A O 1
ATOM 4120 N N . ASP A 1 519 ? -11.557 5.286 445.623 1.00 45.29 547 ASP A N 1
ATOM 4121 C CA . ASP A 1 519 ? -12.277 6.190 446.522 1.00 45.62 547 ASP A CA 1
ATOM 4122 C C . ASP A 1 519 ? -11.555 5.982 447.866 1.00 49.72 547 ASP A C 1
ATOM 4123 O O . ASP A 1 519 ? -11.260 4.826 448.246 1.00 49.09 547 ASP A O 1
ATOM 4128 N N . GLU A 1 520 ? -11.276 7.071 448.563 1.00 45.13 548 GLU A N 1
ATOM 4129 C CA . GLU A 1 520 ? -10.521 6.956 449.833 1.00 43.56 548 GLU A CA 1
ATOM 4130 C C . GLU A 1 520 ? -11.179 7.752 450.962 1.00 47.36 548 GLU A C 1
ATOM 4131 O O . GLU A 1 520 ? -11.523 8.921 450.761 1.00 47.90 548 GLU A O 1
ATOM 4137 N N . LEU A 1 521 ? -11.331 7.105 452.100 1.00 44.25 549 LEU A N 1
ATOM 4138 C CA . LEU A 1 521 ? -11.824 7.720 453.327 1.00 45.97 549 LEU A CA 1
ATOM 4139 C C . LEU A 1 521 ? -10.658 7.568 454.312 1.00 50.90 549 LEU A C 1
ATOM 4140 O O . LEU A 1 521 ? -10.213 6.446 454.578 1.00 50.02 549 LEU A O 1
ATOM 4145 N N . ALA A 1 522 ? -10.127 8.670 454.832 1.00 48.48 550 ALA A N 1
ATOM 4146 C CA . ALA A 1 522 ? -8.938 8.570 455.712 1.00 48.58 550 ALA A CA 1
ATOM 4147 C C . ALA A 1 522 ? -9.066 9.448 456.961 1.00 53.99 550 ALA A C 1
ATOM 4148 O O . ALA A 1 522 ? -9.567 10.572 456.851 1.00 52.44 550 ALA A O 1
ATOM 4150 N N . MET A 1 523 ? -8.593 8.941 458.092 1.00 54.90 551 MET A N 1
ATOM 4151 C CA . MET A 1 523 ? -8.604 9.668 459.389 1.00 57.68 551 MET A CA 1
ATOM 4152 C C . MET A 1 523 ? -7.188 9.652 459.978 1.00 61.28 551 MET A C 1
ATOM 4153 O O . MET A 1 523 ? -6.598 8.565 460.040 1.00 61.15 551 MET A O 1
ATOM 4158 N N . GLY A 1 524 ? -6.674 10.789 460.427 1.00 56.83 552 GLY A N 1
ATOM 4159 C CA . GLY A 1 524 ? -5.309 10.857 460.984 1.00 55.69 552 GLY A CA 1
ATOM 4160 C C . GLY A 1 524 ? -5.254 11.570 462.324 1.00 58.56 552 GLY A C 1
ATOM 4161 O O . GLY A 1 524 ? -5.897 12.618 462.462 1.00 57.66 552 GLY A O 1
ATOM 4162 N N . LEU A 1 525 ? -4.481 11.044 463.263 1.00 53.92 553 LEU A N 1
ATOM 4163 C CA . LEU A 1 525 ? -4.344 11.639 464.575 1.00 53.17 553 LEU A CA 1
ATOM 4164 C C . LEU A 1 525 ? -2.866 11.862 464.884 1.00 55.51 553 LEU A C 1
ATOM 4165 O O . LEU A 1 525 ? -2.052 10.953 464.698 1.00 54.04 553 LEU A O 1
ATOM 4170 N N . GLN A 1 526 ? -2.538 13.079 465.350 1.00 52.30 554 GLN A N 1
ATOM 4171 C CA . GLN A 1 526 ? -1.216 13.498 465.820 1.00 52.85 554 GLN A CA 1
ATOM 4172 C C . GLN A 1 526 ? -1.388 13.833 467.309 1.00 57.29 554 GLN A C 1
ATOM 4173 O O . GLN A 1 526 ? -2.128 14.765 467.658 1.00 58.80 554 GLN A O 1
ATOM 4179 N N . GLN A 1 527 ? -0.765 13.045 468.193 1.00 52.40 555 GLN A N 1
ATOM 4180 C CA . GLN A 1 527 ? -0.951 13.216 469.644 1.00 50.86 555 GLN A CA 1
ATOM 4181 C C . GLN A 1 527 ? 0.353 13.270 470.468 1.00 56.14 555 GLN A C 1
ATOM 4182 O O . GLN A 1 527 ? 1.185 12.356 470.411 1.00 53.46 555 GLN A O 1
ATOM 4188 N N . LYS A 1 528 ? 0.483 14.340 471.281 1.00 56.17 556 LYS A N 1
ATOM 4189 C CA . LYS A 1 528 ? 1.600 14.520 472.213 1.00 56.89 556 LYS A CA 1
ATOM 4190 C C . LYS A 1 528 ? 1.219 13.804 473.514 1.00 60.50 556 LYS A C 1
ATOM 4191 O O . LYS A 1 528 ? 0.180 14.119 474.089 1.00 59.70 556 LYS A O 1
ATOM 4197 N N . ILE A 1 529 ? 2.003 12.774 473.912 1.00 58.00 557 ILE A N 1
ATOM 4198 C CA . ILE A 1 529 ? 1.792 11.963 475.124 1.00 58.14 557 ILE A CA 1
ATOM 4199 C C . ILE A 1 529 ? 2.883 12.342 476.114 1.00 65.44 557 ILE A C 1
ATOM 4200 O O . ILE A 1 529 ? 4.069 12.126 475.855 1.00 64.74 557 ILE A O 1
ATOM 4205 N N . GLY A 1 530 ? 2.476 12.939 477.226 1.00 65.54 558 GLY A N 1
ATOM 4206 C CA . GLY A 1 530 ? 3.409 13.424 478.230 1.00 66.40 558 GLY A CA 1
ATOM 4207 C C . GLY A 1 530 ? 4.238 14.568 477.676 1.00 72.51 558 GLY A C 1
ATOM 4208 O O . GLY A 1 530 ? 3.785 15.332 476.809 1.00 71.65 558 GLY A O 1
ATOM 4209 N N . LYS A 1 531 ? 5.489 14.635 478.112 1.00 70.60 559 LYS A N 1
ATOM 4210 C CA . LYS A 1 531 ? 6.422 15.686 477.713 1.00 70.64 559 LYS A CA 1
ATOM 4211 C C . LYS A 1 531 ? 7.274 15.370 476.483 1.00 70.59 559 LYS A C 1
ATOM 4212 O O . LYS A 1 531 ? 7.716 16.295 475.796 1.00 70.79 559 LYS A O 1
ATOM 4218 N N . ASN A 1 532 ? 7.550 14.084 476.236 1.00 62.97 560 ASN A N 1
ATOM 4219 C CA . ASN A 1 532 ? 8.488 13.686 475.196 1.00 59.99 560 ASN A CA 1
ATOM 4220 C C . ASN A 1 532 ? 7.955 12.715 474.106 1.00 58.68 560 ASN A C 1
ATOM 4221 O O . ASN A 1 532 ? 8.629 12.528 473.105 1.00 58.62 560 ASN A O 1
ATOM 4226 N N . VAL A 1 533 ? 6.776 12.143 474.259 1.00 52.62 561 VAL A N 1
ATOM 4227 C CA . VAL A 1 533 ? 6.288 11.220 473.242 1.00 52.71 561 VAL A CA 1
ATOM 4228 C C . VAL A 1 533 ? 5.353 11.883 472.181 1.00 58.29 561 VAL A C 1
ATOM 4229 O O . VAL A 1 533 ? 4.436 12.622 472.544 1.00 60.36 561 VAL A O 1
ATOM 4233 N N . ILE A 1 534 ? 5.599 11.601 470.879 1.00 53.25 562 ILE A N 1
ATOM 4234 C CA . ILE A 1 534 ? 4.755 11.972 469.725 1.00 52.45 562 ILE A CA 1
ATOM 4235 C C . ILE A 1 534 ? 4.185 10.639 469.190 1.00 52.87 562 ILE A C 1
ATOM 4236 O O . ILE A 1 534 ? 4.933 9.719 468.842 1.00 50.06 562 ILE A O 1
ATOM 4241 N N . ALA A 1 535 ? 2.865 10.545 469.160 1.00 49.18 563 ALA A N 1
ATOM 4242 C CA . ALA A 1 535 ? 2.155 9.386 468.665 1.00 48.13 563 ALA A CA 1
ATOM 4243 C C . ALA A 1 535 ? 1.325 9.763 467.417 1.00 51.23 563 ALA A C 1
ATOM 4244 O O . ALA A 1 535 ? 0.663 10.811 467.361 1.00 49.17 563 ALA A O 1
ATOM 4246 N N . ARG A 1 536 ? 1.437 8.943 466.390 1.00 48.36 564 ARG A N 1
ATOM 4247 C CA . ARG A 1 536 ? 0.739 9.163 465.123 1.00 48.28 564 ARG A CA 1
ATOM 4248 C C . ARG A 1 536 ? -0.093 7.939 464.836 1.00 54.66 564 ARG A C 1
ATOM 4249 O O . ARG A 1 536 ? 0.401 6.819 464.997 1.00 55.33 564 ARG A O 1
ATOM 4257 N N . ALA A 1 537 ? -1.392 8.141 464.574 1.00 51.15 565 ALA A N 1
ATOM 4258 C CA . ALA A 1 537 ? -2.316 7.047 464.245 1.00 50.23 565 ALA A CA 1
ATOM 4259 C C . ALA A 1 537 ? -3.062 7.426 462.955 1.00 55.10 565 ALA A C 1
ATOM 4260 O O . ALA A 1 537 ? -3.576 8.541 462.835 1.00 55.30 565 ALA A O 1
ATOM 4262 N N . ASN A 1 538 ? -3.030 6.534 461.986 1.00 49.49 566 ASN A N 1
ATOM 4263 C CA . ASN A 1 538 ? -3.661 6.835 460.680 1.00 49.44 566 ASN A CA 1
ATOM 4264 C C . ASN A 1 538 ? -4.489 5.639 460.219 1.00 53.48 566 ASN A C 1
ATOM 4265 O O . ASN A 1 538 ? -4.015 4.501 460.340 1.00 53.27 566 ASN A O 1
ATOM 4270 N N . TYR A 1 539 ? -5.677 5.906 459.722 1.00 48.69 567 TYR A N 1
ATOM 4271 C CA . TYR A 1 539 ? -6.515 4.835 459.139 1.00 48.90 567 TYR A CA 1
ATOM 4272 C C . TYR A 1 539 ? -6.854 5.260 457.711 1.00 51.29 567 TYR A C 1
ATOM 4273 O O . TYR A 1 539 ? -7.351 6.379 457.524 1.00 51.22 567 TYR A O 1
ATOM 4282 N N . VAL A 1 540 ? -6.568 4.417 456.737 1.00 46.26 568 VAL A N 1
ATOM 4283 C CA . VAL A 1 540 ? -6.904 4.764 455.327 1.00 43.55 568 VAL A CA 1
ATOM 4284 C C . VAL A 1 540 ? -7.775 3.645 454.757 1.00 47.02 568 VAL A C 1
ATOM 4285 O O . VAL A 1 540 ? -7.351 2.486 454.800 1.00 48.28 568 VAL A O 1
ATOM 4289 N N . TYR A 1 541 ? -8.953 3.991 454.280 1.00 43.27 569 TYR A N 1
ATOM 4290 C CA . TYR A 1 541 ? -9.862 3.037 453.676 1.00 43.14 569 TYR A CA 1
ATOM 4291 C C . TYR A 1 541 ? -9.890 3.317 452.151 1.00 45.31 569 TYR A C 1
ATOM 4292 O O . TYR A 1 541 ? -10.239 4.437 451.748 1.00 45.72 569 TYR A O 1
ATOM 4301 N N . ARG A 1 542 ? -9.581 2.309 451.345 1.00 38.89 570 ARG A N 1
ATOM 4302 C CA . ARG A 1 542 ? -9.549 2.469 449.868 1.00 38.60 570 ARG A CA 1
ATOM 4303 C C . ARG A 1 542 ? -10.502 1.483 449.183 1.00 44.79 570 ARG A C 1
ATOM 4304 O O . ARG A 1 542 ? -10.375 0.280 449.437 1.00 45.15 570 ARG A O 1
ATOM 4312 N N . GLU A 1 543 ? -11.423 1.969 448.362 1.00 43.96 571 GLU A N 1
ATOM 4313 C CA . GLU A 1 543 ? -12.284 1.079 447.554 1.00 45.62 571 GLU A CA 1
ATOM 4314 C C . GLU A 1 543 ? -11.704 1.242 446.156 1.00 51.93 571 GLU A C 1
ATOM 4315 O O . GLU A 1 543 ? -11.618 2.374 445.670 1.00 53.62 571 GLU A O 1
ATOM 4321 N N . ALA A 1 544 ? -11.241 0.162 445.537 1.00 48.09 572 ALA A N 1
ATOM 4322 C CA . ALA A 1 544 ? -10.706 0.233 444.178 1.00 47.62 572 ALA A CA 1
ATOM 4323 C C . ALA A 1 544 ? -11.787 -0.257 443.197 1.00 51.57 572 ALA A C 1
ATOM 4324 O O . ALA A 1 544 ? -12.158 -1.431 443.204 1.00 52.11 572 ALA A O 1
ATOM 4326 N N . HIS A 1 545 ? -12.332 0.670 442.405 1.00 47.24 573 HIS A N 1
ATOM 4327 C CA . HIS A 1 545 ? -13.399 0.412 441.465 1.00 47.32 573 HIS A CA 1
ATOM 4328 C C . HIS A 1 545 ? -12.946 0.439 440.008 1.00 50.35 573 HIS A C 1
ATOM 4329 O O . HIS A 1 545 ? -11.903 1.034 439.677 1.00 49.60 573 HIS A O 1
ATOM 4336 N N . ASP A 1 546 ? -13.773 -0.183 439.118 1.00 43.97 574 ASP A N 1
ATOM 4337 C CA . ASP A 1 546 ? -13.550 -0.231 437.682 1.00 43.05 574 ASP A CA 1
ATOM 4338 C C . ASP A 1 546 ? -12.113 -0.618 437.326 1.00 47.49 574 ASP A C 1
ATOM 4339 O O . ASP A 1 546 ? -11.546 -0.087 436.363 1.00 46.48 574 ASP A O 1
ATOM 4344 N N . GLN A 1 547 ? -11.514 -1.525 438.138 1.00 42.56 575 GLN A N 1
ATOM 4345 C CA . GLN A 1 547 ? -10.155 -2.014 437.901 1.00 39.90 575 GLN A CA 1
ATOM 4346 C C . GLN A 1 547 ? -10.128 -2.856 436.641 1.00 44.64 575 GLN A C 1
ATOM 4347 O O . GLN A 1 547 ? -11.030 -3.683 436.365 1.00 45.31 575 GLN A O 1
ATOM 4353 N N . ILE A 1 548 ? -9.111 -2.592 435.838 1.00 40.00 576 ILE A N 1
ATOM 4354 C CA . ILE A 1 548 ? -8.955 -3.223 434.534 1.00 38.35 576 ILE A CA 1
ATOM 4355 C C . ILE A 1 548 ? -8.570 -4.666 434.682 1.00 45.69 576 ILE A C 1
ATOM 4356 O O . ILE A 1 548 ? -7.674 -5.020 435.450 1.00 46.54 576 ILE A O 1
ATOM 4361 N N . SER A 1 549 ? -9.311 -5.490 433.973 1.00 43.93 577 SER A N 1
ATOM 4362 C CA . SER A 1 549 ? -9.090 -6.911 433.743 1.00 44.65 577 SER A CA 1
ATOM 4363 C C . SER A 1 549 ? -9.480 -7.223 432.267 1.00 51.38 577 SER A C 1
ATOM 4364 O O . SER A 1 549 ? -9.880 -6.301 431.527 1.00 51.95 577 SER A O 1
ATOM 4367 N N . LYS A 1 550 ? -9.392 -8.478 431.855 1.00 48.49 578 LYS A N 1
ATOM 4368 C CA . LYS A 1 550 ? -9.691 -8.814 430.440 1.00 48.73 578 LYS A CA 1
ATOM 4369 C C . LYS A 1 550 ? -10.279 -10.222 430.311 1.00 56.97 578 LYS A C 1
ATOM 4370 O O . LYS A 1 550 ? -10.340 -10.949 431.313 1.00 58.02 578 LYS A O 1
ATOM 4376 N N . SER A 1 551 ? -10.701 -10.554 429.099 1.00 55.49 579 SER A N 1
ATOM 4377 C CA . SER A 1 551 ? -11.227 -11.861 428.716 1.00 56.24 579 SER A CA 1
ATOM 4378 C C . SER A 1 551 ? -10.841 -12.011 427.258 1.00 59.81 579 SER A C 1
ATOM 4379 O O . SER A 1 551 ? -10.606 -11.004 426.594 1.00 57.94 579 SER A O 1
ATOM 4382 N N . SER A 1 552 ? -10.665 -13.243 426.785 1.00 58.15 580 SER A N 1
ATOM 4383 C CA . SER A 1 552 ? -10.175 -13.494 425.426 1.00 57.66 580 SER A CA 1
ATOM 4384 C C . SER A 1 552 ? -10.802 -14.674 424.768 1.00 63.82 580 SER A C 1
ATOM 4385 O O . SER A 1 552 ? -11.327 -15.556 425.440 1.00 64.42 580 SER A O 1
ATOM 4388 N N . ARG A 1 553 ? -10.701 -14.714 423.439 1.00 62.04 581 ARG A N 1
ATOM 4389 C CA . ARG A 1 553 ? -11.165 -15.815 422.604 1.00 63.15 581 ARG A CA 1
ATOM 4390 C C . ARG A 1 553 ? -10.374 -15.819 421.339 1.00 68.94 581 ARG A C 1
ATOM 4391 O O . ARG A 1 553 ? -9.877 -14.778 420.912 1.00 67.55 581 ARG A O 1
ATOM 4399 N N . THR A 1 554 ? -10.233 -16.991 420.757 1.00 69.70 582 THR A N 1
ATOM 4400 C CA . THR A 1 554 ? -9.541 -17.164 419.488 1.00 71.12 582 THR A CA 1
ATOM 4401 C C . THR A 1 554 ? -10.564 -17.558 418.437 1.00 77.54 582 THR A C 1
ATOM 4402 O O . THR A 1 554 ? -11.367 -18.461 418.670 1.00 76.80 582 THR A O 1
ATOM 4406 N N . ASP A 1 555 ? -10.562 -16.836 417.311 1.00 77.50 583 ASP A N 1
ATOM 4407 C CA . ASP A 1 555 ? -11.435 -17.089 416.174 1.00 80.03 583 ASP A CA 1
ATOM 4408 C C . ASP A 1 555 ? -10.624 -17.721 415.043 1.00 87.68 583 ASP A C 1
ATOM 4409 O O . ASP A 1 555 ? -9.630 -17.152 414.583 1.00 86.67 583 ASP A O 1
ATOM 4414 N N . SER A 1 556 ? -11.034 -18.931 414.647 1.00 88.23 584 SER A N 1
ATOM 4415 C CA . SER A 1 556 ? -10.405 -19.771 413.626 1.00 90.06 584 SER A CA 1
ATOM 4416 C C . SER A 1 556 ? -10.416 -19.169 412.203 1.00 96.18 584 SER A C 1
ATOM 4417 O O . SER A 1 556 ? -9.367 -19.114 411.555 1.00 96.05 584 SER A O 1
ATOM 4420 N N . ALA A 1 557 ? -11.604 -18.750 411.718 1.00 93.55 585 ALA A N 1
ATOM 4421 C CA . ALA A 1 557 ? -11.808 -18.192 410.379 1.00 93.79 585 ALA A CA 1
ATOM 4422 C C . ALA A 1 557 ? -10.922 -16.992 410.040 1.00 96.44 585 ALA A C 1
ATOM 4423 O O . ALA A 1 557 ? -10.404 -16.919 408.919 1.00 97.62 585 ALA A O 1
ATOM 4425 N N . THR A 1 558 ? -10.757 -16.059 410.998 1.00 89.89 586 THR A N 1
ATOM 4426 C CA . THR A 1 558 ? -9.970 -14.830 410.828 1.00 87.59 586 THR A CA 1
ATOM 4427 C C . THR A 1 558 ? -8.529 -14.973 411.368 1.00 88.31 586 THR A C 1
ATOM 4428 O O . THR A 1 558 ? -7.708 -14.074 411.152 1.00 87.16 586 THR A O 1
ATOM 4432 N N . LYS A 1 559 ? -8.223 -16.110 412.046 1.00 83.11 587 LYS A N 1
ATOM 4433 C CA . LYS A 1 559 ? -6.906 -16.420 412.647 1.00 81.92 587 LYS A CA 1
ATOM 4434 C C . LYS A 1 559 ? -6.485 -15.309 413.645 1.00 81.21 587 LYS A C 1
ATOM 4435 O O . LYS A 1 559 ? -5.357 -14.804 413.587 1.00 79.80 587 LYS A O 1
ATOM 4441 N N . THR A 1 560 ? -7.429 -14.916 414.538 1.00 74.35 588 THR A N 1
ATOM 4442 C CA . THR A 1 560 ? -7.238 -13.818 415.482 1.00 71.80 588 THR A CA 1
ATOM 4443 C C . THR A 1 560 ? -7.589 -14.162 416.936 1.00 71.86 588 THR A C 1
ATOM 4444 O O . THR A 1 560 ? -8.570 -14.862 417.206 1.00 71.32 588 THR A O 1
ATOM 4448 N N . THR A 1 561 ? -6.797 -13.618 417.871 1.00 64.87 589 THR A N 1
ATOM 4449 C CA . THR A 1 561 ? -7.054 -13.724 419.299 1.00 62.87 589 THR A CA 1
ATOM 4450 C C . THR A 1 561 ? -7.633 -12.369 419.697 1.00 62.13 589 THR A C 1
ATOM 4451 O O . THR A 1 561 ? -6.933 -11.357 419.611 1.00 61.51 589 THR A O 1
ATOM 4455 N N . ILE A 1 562 ? -8.927 -12.340 420.052 1.00 56.09 590 ILE A N 1
ATOM 4456 C CA . ILE A 1 562 ? -9.599 -11.101 420.467 1.00 54.49 590 ILE A CA 1
ATOM 4457 C C . ILE A 1 562 ? -9.565 -10.967 421.982 1.00 56.03 590 ILE A C 1
ATOM 4458 O O . ILE A 1 562 ? -10.182 -11.769 422.690 1.00 56.19 590 ILE A O 1
ATOM 4463 N N . THR A 1 563 ? -8.836 -9.960 422.469 1.00 50.16 591 THR A N 1
ATOM 4464 C CA . THR A 1 563 ? -8.763 -9.606 423.882 1.00 48.30 591 THR A CA 1
ATOM 4465 C C . THR A 1 563 ? -9.668 -8.428 424.062 1.00 52.02 591 THR A C 1
ATOM 4466 O O . THR A 1 563 ? -9.529 -7.420 423.362 1.00 52.41 591 THR A O 1
ATOM 4470 N N . GLU A 1 564 ? -10.600 -8.556 424.990 1.00 48.38 592 GLU A N 1
ATOM 4471 C CA . GLU A 1 564 ? -11.536 -7.511 425.331 1.00 48.22 592 GLU A CA 1
ATOM 4472 C C . GLU A 1 564 ? -11.276 -7.108 426.771 1.00 52.10 592 GLU A C 1
ATOM 4473 O O . GLU A 1 564 ? -11.555 -7.884 427.703 1.00 51.05 592 GLU A O 1
ATOM 4479 N N . TYR A 1 565 ? -10.763 -5.899 426.936 1.00 48.75 593 TYR A N 1
ATOM 4480 C CA . TYR A 1 565 ? -10.487 -5.352 428.286 1.00 48.45 593 TYR A CA 1
ATOM 4481 C C . TYR A 1 565 ? -11.797 -4.853 428.899 1.00 53.61 593 TYR A C 1
ATOM 4482 O O . TYR A 1 565 ? -12.697 -4.431 428.161 1.00 52.60 593 TYR A O 1
ATOM 4491 N N . ASN A 1 566 ? -11.897 -4.955 430.211 1.00 51.71 594 ASN A N 1
ATOM 4492 C CA . ASN A 1 566 ? -13.087 -4.558 430.962 1.00 50.18 594 ASN A CA 1
ATOM 4493 C C . ASN A 1 566 ? -12.674 -3.941 432.274 1.00 51.15 594 ASN A C 1
ATOM 4494 O O . ASN A 1 566 ? -11.479 -3.871 432.561 1.00 52.17 594 ASN A O 1
ATOM 4499 N N . ASN A 1 567 ? -13.669 -3.522 433.065 1.00 44.20 595 ASN A N 1
ATOM 4500 C CA . ASN A 1 567 ? -13.588 -2.826 434.339 1.00 42.07 595 ASN A CA 1
ATOM 4501 C C . ASN A 1 567 ? -14.239 -3.664 435.457 1.00 47.05 595 ASN A C 1
ATOM 4502 O O . ASN A 1 567 ? -14.915 -3.111 436.323 1.00 47.67 595 ASN A O 1
ATOM 4507 N N . ASP A 1 568 ? -14.055 -4.992 435.421 1.00 44.04 596 ASP A N 1
ATOM 4508 C CA . ASP A 1 568 ? -14.683 -5.926 436.358 1.00 45.21 596 ASP A CA 1
ATOM 4509 C C . ASP A 1 568 ? -13.940 -6.130 437.678 1.00 49.95 596 ASP A C 1
ATOM 4510 O O . ASP A 1 568 ? -14.490 -6.755 438.563 1.00 51.27 596 ASP A O 1
ATOM 4515 N N . GLY A 1 569 ? -12.700 -5.663 437.782 1.00 46.59 597 GLY A N 1
ATOM 4516 C CA . GLY A 1 569 ? -11.893 -5.807 438.988 1.00 46.40 597 GLY A CA 1
ATOM 4517 C C . GLY A 1 569 ? -12.264 -4.826 440.091 1.00 48.93 597 GLY A C 1
ATOM 4518 O O . GLY A 1 569 ? -12.475 -3.637 439.836 1.00 46.25 597 GLY A O 1
ATOM 4519 N N . LYS A 1 570 ? -12.268 -5.321 441.328 1.00 46.09 598 LYS A N 1
ATOM 4520 C CA . LYS A 1 570 ? -12.623 -4.499 442.517 1.00 45.92 598 LYS A CA 1
ATOM 4521 C C . LYS A 1 570 ? -11.938 -5.031 443.785 1.00 50.97 598 LYS A C 1
ATOM 4522 O O . LYS A 1 570 ? -11.940 -6.252 443.990 1.00 51.29 598 LYS A O 1
ATOM 4528 N N . THR A 1 571 ? -11.394 -4.135 444.604 1.00 46.60 599 THR A N 1
ATOM 4529 C CA . THR A 1 571 ? -10.757 -4.451 445.901 1.00 46.89 599 THR A CA 1
ATOM 4530 C C . THR A 1 571 ? -11.222 -3.468 446.992 1.00 50.64 599 THR A C 1
ATOM 4531 O O . THR A 1 571 ? -11.581 -2.335 446.685 1.00 49.94 599 THR A O 1
ATOM 4535 N N . LYS A 1 572 ? -11.217 -3.918 448.248 1.00 47.62 600 LYS A N 1
ATOM 4536 C CA . LYS A 1 572 ? -11.534 -3.134 449.445 1.00 48.22 600 LYS A CA 1
ATOM 4537 C C . LYS A 1 572 ? -10.344 -3.312 450.374 1.00 49.98 600 LYS A C 1
ATOM 4538 O O . LYS A 1 572 ? -9.958 -4.454 450.635 1.00 49.53 600 LYS A O 1
ATOM 4544 N N . THR A 1 573 ? -9.714 -2.227 450.789 1.00 44.62 601 THR A N 1
ATOM 4545 C CA . THR A 1 573 ? -8.506 -2.362 451.638 1.00 42.99 601 THR A CA 1
ATOM 4546 C C . THR A 1 573 ? -8.603 -1.456 452.864 1.00 48.26 601 THR A C 1
ATOM 4547 O O . THR A 1 573 ? -8.930 -0.271 452.704 1.00 47.09 601 THR A O 1
ATOM 4551 N N . HIS A 1 574 ? -8.297 -2.004 454.028 1.00 45.11 602 HIS A N 1
ATOM 4552 C CA . HIS A 1 574 ? -8.277 -1.218 455.286 1.00 45.40 602 HIS A CA 1
ATOM 4553 C C . HIS A 1 574 ? -6.807 -1.027 455.661 1.00 46.74 602 HIS A C 1
ATOM 4554 O O . HIS A 1 574 ? -6.111 -2.036 455.799 1.00 45.85 602 HIS A O 1
ATOM 4561 N N . SER A 1 575 ? -6.349 0.204 455.792 1.00 43.10 603 SER A N 1
ATOM 4562 C CA . SER A 1 575 ? -4.921 0.446 456.110 1.00 43.60 603 SER A CA 1
ATOM 4563 C C . SER A 1 575 ? -4.810 1.158 457.461 1.00 50.63 603 SER A C 1
ATOM 4564 O O . SER A 1 575 ? -5.426 2.218 457.615 1.00 52.15 603 SER A O 1
ATOM 4567 N N . PHE A 1 576 ? -4.036 0.613 458.383 1.00 46.59 604 PHE A N 1
ATOM 4568 C CA . PHE A 1 576 ? -3.888 1.225 459.727 1.00 47.27 604 PHE A CA 1
ATOM 4569 C C . PHE A 1 576 ? -2.409 1.441 460.035 1.00 50.50 604 PHE A C 1
ATOM 4570 O O . PHE A 1 576 ? -1.597 0.562 459.720 1.00 48.79 604 PHE A O 1
ATOM 4578 N N . SER A 1 577 ? -2.068 2.566 460.634 1.00 48.16 605 SER A N 1
ATOM 4579 C CA . SER A 1 577 ? -0.660 2.782 461.045 1.00 47.32 605 SER A CA 1
ATOM 4580 C C . SER A 1 577 ? -0.622 3.447 462.424 1.00 48.64 605 SER A C 1
ATOM 4581 O O . SER A 1 577 ? -1.480 4.295 462.702 1.00 47.29 605 SER A O 1
ATOM 4584 N N . LEU A 1 578 ? 0.278 2.984 463.268 1.00 45.31 606 LEU A N 1
ATOM 4585 C CA . LEU A 1 578 ? 0.478 3.511 464.616 1.00 45.05 606 LEU A CA 1
ATOM 4586 C C . LEU A 1 578 ? 1.982 3.704 464.818 1.00 51.51 606 LEU A C 1
ATOM 4587 O O . LEU A 1 578 ? 2.738 2.749 464.724 1.00 50.22 606 LEU A O 1
ATOM 4592 N N . SER A 1 579 ? 2.403 4.943 465.095 1.00 49.83 607 SER A N 1
ATOM 4593 C CA . SER A 1 579 ? 3.797 5.326 465.264 1.00 48.61 607 SER A CA 1
ATOM 4594 C C . SER A 1 579 ? 4.019 6.031 466.597 1.00 51.74 607 SER A C 1
ATOM 4595 O O . SER A 1 579 ? 3.235 6.897 466.992 1.00 48.67 607 SER A O 1
ATOM 4598 N N . PHE A 1 580 ? 5.134 5.689 467.256 1.00 49.95 608 PHE A N 1
ATOM 4599 C CA . PHE A 1 580 ? 5.595 6.292 468.513 1.00 50.43 608 PHE A CA 1
ATOM 4600 C C . PHE A 1 580 ? 7.017 6.793 468.328 1.00 53.30 608 PHE A C 1
ATOM 4601 O O . PHE A 1 580 ? 7.874 6.070 467.799 1.00 52.24 608 PHE A O 1
ATOM 4609 N N . GLU A 1 581 ? 7.266 8.032 468.724 1.00 49.01 609 GLU A N 1
ATOM 4610 C CA . GLU A 1 581 ? 8.626 8.612 468.579 1.00 49.39 609 GLU A CA 1
ATOM 4611 C C . GLU A 1 581 ? 8.909 9.576 469.737 1.00 55.61 609 GLU A C 1
ATOM 4612 O O . GLU A 1 581 ? 8.001 9.808 470.546 1.00 55.11 609 GLU A O 1
ATOM 4618 N N . LEU A 1 582 ? 10.117 10.119 469.797 1.00 53.17 610 LEU A N 1
ATOM 4619 C CA . LEU A 1 582 ? 10.519 11.043 470.889 1.00 54.07 610 LEU A CA 1
ATOM 4620 C C . LEU A 1 582 ? 10.827 12.425 470.314 1.00 58.91 610 LEU A C 1
ATOM 4621 O O . LEU A 1 582 ? 11.509 12.486 469.285 1.00 58.92 610 LEU A O 1
ATOM 4626 N N . ALA A 1 583 ? 10.340 13.480 470.951 1.00 56.44 611 ALA A N 1
ATOM 4627 C CA . ALA A 1 583 ? 10.657 14.860 470.521 1.00 56.87 611 ALA A CA 1
ATOM 4628 C C . ALA A 1 583 ? 12.141 15.104 470.812 1.00 62.87 611 ALA A C 1
ATOM 4629 O O . ALA A 1 583 ? 12.814 15.739 469.988 1.00 63.00 611 ALA A O 1
ATOM 4631 N N . GLU A 1 584 ? 12.620 14.579 471.934 1.00 60.43 612 GLU A N 1
ATOM 4632 C CA . GLU A 1 584 ? 14.008 14.691 472.349 1.00 61.16 612 GLU A CA 1
ATOM 4633 C C . GLU A 1 584 ? 14.639 13.291 472.496 1.00 64.04 612 GLU A C 1
ATOM 4634 O O . GLU A 1 584 ? 14.080 12.447 473.209 1.00 63.98 612 GLU A O 1
ATOM 4640 N N . PRO A 1 585 ? 15.812 13.029 471.862 1.00 58.62 613 PRO A N 1
ATOM 4641 C CA . PRO A 1 585 ? 16.468 11.721 472.052 1.00 56.80 613 PRO A CA 1
ATOM 4642 C C . PRO A 1 585 ? 17.212 11.649 473.386 1.00 60.02 613 PRO A C 1
ATOM 4643 O O . PRO A 1 585 ? 17.529 12.687 473.997 1.00 58.73 613 PRO A O 1
ATOM 4647 N N . LEU A 1 586 ? 17.489 10.407 473.850 1.00 56.33 614 LEU A N 1
ATOM 4648 C CA . LEU A 1 586 ? 18.213 10.164 475.101 1.00 55.02 614 LEU A CA 1
ATOM 4649 C C . LEU A 1 586 ? 19.686 10.523 474.921 1.00 55.57 614 LEU A C 1
ATOM 4650 O O . LEU A 1 586 ? 20.190 10.596 473.802 1.00 53.26 614 LEU A O 1
ATOM 4655 N N . HIS A 1 587 ? 20.341 10.863 476.018 1.00 51.58 615 HIS A N 1
ATOM 4656 C CA . HIS A 1 587 ? 21.728 11.249 475.968 1.00 50.71 615 HIS A CA 1
ATOM 4657 C C . HIS A 1 587 ? 22.417 10.450 477.081 1.00 56.45 615 HIS A C 1
ATOM 4658 O O . HIS A 1 587 ? 22.109 10.640 478.257 1.00 57.41 615 HIS A O 1
ATOM 4665 N N . ILE A 1 588 ? 23.265 9.482 476.709 1.00 52.44 616 ILE A N 1
ATOM 4666 C CA . ILE A 1 588 ? 23.986 8.696 477.699 1.00 52.56 616 ILE A CA 1
ATOM 4667 C C . ILE A 1 588 ? 25.463 8.779 477.388 1.00 55.12 616 ILE A C 1
ATOM 4668 O O . ILE A 1 588 ? 25.885 8.268 476.355 1.00 54.09 616 ILE A O 1
ATOM 4673 N N . ARG A 1 589 ? 26.250 9.420 478.276 1.00 51.99 617 ARG A N 1
ATOM 4674 C CA . ARG A 1 589 ? 27.707 9.560 478.127 1.00 51.87 617 ARG A CA 1
ATOM 4675 C C . ARG A 1 589 ? 28.085 10.012 476.695 1.00 55.92 617 ARG A C 1
ATOM 4676 O O . ARG A 1 589 ? 29.007 9.464 476.073 1.00 57.13 617 ARG A O 1
ATOM 4684 N N . GLN A 1 590 ? 27.334 11.009 476.179 1.00 50.51 618 GLN A N 1
ATOM 4685 C CA . GLN A 1 590 ? 27.483 11.632 474.850 1.00 49.18 618 GLN A CA 1
ATOM 4686 C C . GLN A 1 590 ? 27.007 10.765 473.719 1.00 52.45 618 GLN A C 1
ATOM 4687 O O . GLN A 1 590 ? 27.214 11.120 472.573 1.00 55.61 618 GLN A O 1
ATOM 4693 N N . VAL A 1 591 ? 26.329 9.658 473.999 1.00 48.93 619 VAL A N 1
ATOM 4694 C CA . VAL A 1 591 ? 25.725 8.821 472.953 1.00 47.56 619 VAL A CA 1
ATOM 4695 C C . VAL A 1 591 ? 24.254 9.236 472.916 1.00 54.12 619 VAL A C 1
ATOM 4696 O O . VAL A 1 591 ? 23.551 9.155 473.934 1.00 55.14 619 VAL A O 1
ATOM 4700 N N . ASP A 1 592 ? 23.813 9.749 471.767 1.00 50.65 620 ASP A N 1
ATOM 4701 C CA . ASP A 1 592 ? 22.427 10.157 471.556 1.00 49.79 620 ASP A CA 1
ATOM 4702 C C . ASP A 1 592 ? 21.643 8.956 470.999 1.00 52.36 620 ASP A C 1
ATOM 4703 O O . ASP A 1 592 ? 22.105 8.295 470.071 1.00 50.87 620 ASP A O 1
ATOM 4708 N N . ILE A 1 593 ? 20.526 8.614 471.646 1.00 47.94 621 ILE A N 1
ATOM 4709 C CA . ILE A 1 593 ? 19.701 7.479 471.244 1.00 46.89 621 ILE A CA 1
ATOM 4710 C C . ILE A 1 593 ? 18.363 8.033 470.765 1.00 51.18 621 ILE A C 1
ATOM 4711 O O . ILE A 1 593 ? 17.683 8.734 471.518 1.00 50.67 621 ILE A O 1
ATOM 4716 N N . ASN A 1 594 ? 18.010 7.731 469.524 1.00 47.59 622 ASN A N 1
ATOM 4717 C CA . ASN A 1 594 ? 16.726 8.182 468.927 1.00 47.51 622 ASN A CA 1
ATOM 4718 C C . ASN A 1 594 ? 15.879 6.937 468.657 1.00 50.71 622 ASN A C 1
ATOM 4719 O O . ASN A 1 594 ? 16.190 6.232 467.695 1.00 50.06 622 ASN A O 1
ATOM 4724 N N . PRO A 1 595 ? 14.872 6.653 469.485 1.00 47.62 623 PRO A N 1
ATOM 4725 C CA . PRO A 1 595 ? 14.083 5.419 469.260 1.00 46.57 623 PRO A CA 1
ATOM 4726 C C . PRO A 1 595 ? 12.724 5.681 468.634 1.00 51.38 623 PRO A C 1
ATOM 4727 O O . PRO A 1 595 ? 12.164 6.764 468.802 1.00 51.94 623 PRO A O 1
ATOM 4731 N N . GLN A 1 596 ? 12.173 4.667 467.950 1.00 48.23 624 GLN A N 1
ATOM 4732 C CA . GLN A 1 596 ? 10.870 4.733 467.287 1.00 47.00 624 GLN A CA 1
ATOM 4733 C C . GLN A 1 596 ? 10.261 3.341 467.108 1.00 52.02 624 GLN A C 1
ATOM 4734 O O . GLN A 1 596 ? 10.961 2.384 466.763 1.00 50.04 624 GLN A O 1
ATOM 4740 N N . ILE A 1 597 ? 8.940 3.256 467.358 1.00 50.78 625 ILE A N 1
ATOM 4741 C CA . ILE A 1 597 ? 8.091 2.076 467.189 1.00 50.06 625 ILE A CA 1
ATOM 4742 C C . ILE A 1 597 ? 7.055 2.415 466.105 1.00 54.24 625 ILE A C 1
ATOM 4743 O O . ILE A 1 597 ? 6.388 3.446 466.204 1.00 54.76 625 ILE A O 1
ATOM 4748 N N . VAL A 1 598 ? 6.980 1.591 465.036 1.00 49.71 626 VAL A N 1
ATOM 4749 C CA . VAL A 1 598 ? 6.039 1.767 463.925 1.00 48.89 626 VAL A CA 1
ATOM 4750 C C . VAL A 1 598 ? 5.242 0.473 463.728 1.00 54.50 626 VAL A C 1
ATOM 4751 O O . VAL A 1 598 ? 5.822 -0.592 463.487 1.00 55.25 626 VAL A O 1
ATOM 4755 N N . PHE A 1 599 ? 3.910 0.579 463.805 1.00 50.88 627 PHE A N 1
ATOM 4756 C CA . PHE A 1 599 ? 2.948 -0.501 463.563 1.00 50.29 627 PHE A CA 1
ATOM 4757 C C . PHE A 1 599 ? 2.242 -0.159 462.297 1.00 51.98 627 PHE A C 1
ATOM 4758 O O . PHE A 1 599 ? 1.821 0.982 462.112 1.00 51.60 627 PHE A O 1
ATOM 4766 N N . SER A 1 600 ? 2.135 -1.134 461.415 1.00 46.50 628 SER A N 1
ATOM 4767 C CA . SER A 1 600 ? 1.512 -0.972 460.132 1.00 45.93 628 SER A CA 1
ATOM 4768 C C . SER A 1 600 ? 0.699 -2.223 459.920 1.00 51.97 628 SER A C 1
ATOM 4769 O O . SER A 1 600 ? 1.227 -3.327 460.052 1.00 50.99 628 SER A O 1
ATOM 4772 N N . TYR A 1 601 ? -0.577 -2.061 459.614 1.00 50.15 629 TYR A N 1
ATOM 4773 C CA . TYR A 1 601 ? -1.467 -3.220 459.360 1.00 51.59 629 TYR A CA 1
ATOM 4774 C C . TYR A 1 601 ? -2.263 -2.959 458.080 1.00 54.30 629 TYR A C 1
ATOM 4775 O O . TYR A 1 601 ? -3.008 -1.973 458.045 1.00 53.63 629 TYR A O 1
ATOM 4784 N N . ILE A 1 602 ? -2.119 -3.801 457.068 1.00 50.70 630 ILE A N 1
ATOM 4785 C CA . ILE A 1 602 ? -2.858 -3.569 455.791 1.00 50.44 630 ILE A CA 1
ATOM 4786 C C . ILE A 1 602 ? -3.607 -4.838 455.376 1.00 52.41 630 ILE A C 1
ATOM 4787 O O . ILE A 1 602 ? -2.942 -5.826 455.051 1.00 53.04 630 ILE A O 1
ATOM 4792 N N . LYS A 1 603 ? -4.931 -4.811 455.392 1.00 47.96 631 LYS A N 1
ATOM 4793 C CA . LYS A 1 603 ? -5.733 -5.966 454.938 1.00 48.44 631 LYS A CA 1
ATOM 4794 C C . LYS A 1 603 ? -6.541 -5.583 453.702 1.00 51.07 631 LYS A C 1
ATOM 4795 O O . LYS A 1 603 ? -7.200 -4.548 453.692 1.00 51.13 631 LYS A O 1
ATOM 4801 N N . SER A 1 604 ? -6.450 -6.393 452.652 1.00 48.21 632 SER A N 1
ATOM 4802 C CA . SER A 1 604 ? -7.119 -6.155 451.372 1.00 48.07 632 SER A CA 1
ATOM 4803 C C . SER A 1 604 ? -7.911 -7.361 450.845 1.00 50.36 632 SER A C 1
ATOM 4804 O O . SER A 1 604 ? -7.400 -8.473 450.850 1.00 49.84 632 SER A O 1
ATOM 4807 N N . LYS A 1 605 ? -9.118 -7.136 450.336 1.00 47.05 633 LYS A N 1
ATOM 4808 C CA . LYS A 1 605 ? -9.960 -8.237 449.785 1.00 46.92 633 LYS A CA 1
ATOM 4809 C C . LYS A 1 605 ? -10.414 -7.888 448.361 1.00 49.84 633 LYS A C 1
ATOM 4810 O O . LYS A 1 605 ? -10.985 -6.807 448.183 1.00 50.05 633 LYS A O 1
ATOM 4816 N N . GLY A 1 606 ? -10.202 -8.763 447.387 1.00 45.20 634 GLY A N 1
ATOM 4817 C CA . GLY A 1 606 ? -10.596 -8.443 446.001 1.00 45.27 634 GLY A CA 1
ATOM 4818 C C . GLY A 1 606 ? -10.687 -9.657 445.094 1.00 48.23 634 GLY A C 1
ATOM 4819 O O . GLY A 1 606 ? -10.359 -10.758 445.548 1.00 47.09 634 GLY A O 1
ATOM 4820 N N . ASN A 1 607 ? -11.147 -9.462 443.866 1.00 45.44 635 ASN A N 1
ATOM 4821 C CA . ASN A 1 607 ? -11.263 -10.558 442.867 1.00 46.49 635 ASN A CA 1
ATOM 4822 C C . ASN A 1 607 ? -10.114 -10.475 441.853 1.00 48.85 635 ASN A C 1
ATOM 4823 O O . ASN A 1 607 ? -10.359 -10.784 440.680 1.00 46.07 635 ASN A O 1
ATOM 4828 N N . LEU A 1 608 ? -8.921 -10.075 442.270 1.00 46.21 636 LEU A N 1
ATOM 4829 C CA . LEU A 1 608 ? -7.779 -9.958 441.365 1.00 44.99 636 LEU A CA 1
ATOM 4830 C C . LEU A 1 608 ? -6.456 -10.097 442.105 1.00 48.42 636 LEU A C 1
ATOM 4831 O O . LEU A 1 608 ? -6.411 -9.969 443.326 1.00 47.20 636 LEU A O 1
ATOM 4836 N N . SER A 1 609 ? -5.376 -10.278 441.328 1.00 45.72 637 SER A N 1
ATOM 4837 C CA . SER A 1 609 ? -3.983 -10.265 441.766 1.00 44.81 637 SER A CA 1
ATOM 4838 C C . SER A 1 609 ? -3.354 -8.979 441.262 1.00 47.19 637 SER A C 1
ATOM 4839 O O . SER A 1 609 ? -3.490 -8.632 440.081 1.00 47.00 637 SER A O 1
ATOM 4842 N N . LEU A 1 610 ? -2.690 -8.278 442.173 1.00 42.65 638 LEU A N 1
ATOM 4843 C CA . LEU A 1 610 ? -2.014 -6.987 441.886 1.00 42.30 638 LEU A CA 1
ATOM 4844 C C . LEU A 1 610 ? -0.910 -7.193 440.847 1.00 47.22 638 LEU A C 1
ATOM 4845 O O . LEU A 1 610 ? -0.848 -6.383 439.915 1.00 46.86 638 LEU A O 1
ATOM 4850 N N . ASN A 1 611 ? -0.067 -8.208 440.995 1.00 44.60 639 ASN A N 1
ATOM 4851 C CA . ASN A 1 611 ? 0.995 -8.447 439.997 1.00 44.63 639 ASN A CA 1
ATOM 4852 C C . ASN A 1 611 ? 0.461 -8.644 438.554 1.00 47.54 639 ASN A C 1
ATOM 4853 O O . ASN A 1 611 ? 1.068 -8.122 437.614 1.00 45.65 639 ASN A O 1
ATOM 4858 N N . ASN A 1 612 ? -0.675 -9.319 438.421 1.00 42.63 640 ASN A N 1
ATOM 4859 C CA . ASN A 1 612 ? -1.335 -9.534 437.106 1.00 42.12 640 ASN A CA 1
ATOM 4860 C C . ASN A 1 612 ? -1.727 -8.168 436.534 1.00 45.00 640 ASN A C 1
ATOM 4861 O O . ASN A 1 612 ? -1.552 -7.964 435.327 1.00 43.33 640 ASN A O 1
ATOM 4866 N N . GLY A 1 613 ? -2.240 -7.283 437.374 1.00 41.89 641 GLY A N 1
ATOM 4867 C CA . GLY A 1 613 ? -2.654 -5.932 436.955 1.00 40.53 641 GLY A CA 1
ATOM 4868 C C . GLY A 1 613 ? -3.788 -5.968 435.950 1.00 42.67 641 GLY A C 1
ATOM 4869 O O . GLY A 1 613 ? -4.789 -6.633 436.220 1.00 42.34 641 GLY A O 1
ATOM 4870 N N . TYR A 1 614 ? -3.619 -5.302 434.815 1.00 40.94 642 TYR A N 1
ATOM 4871 C CA . TYR A 1 614 ? -4.654 -5.224 433.749 1.00 41.61 642 TYR A CA 1
ATOM 4872 C C . TYR A 1 614 ? -4.728 -6.527 432.946 1.00 46.62 642 TYR A C 1
ATOM 4873 O O . TYR A 1 614 ? -5.693 -6.677 432.190 1.00 47.60 642 TYR A O 1
ATOM 4882 N N . GLU A 1 615 ? -3.736 -7.401 433.055 1.00 43.10 643 GLU A N 1
ATOM 4883 C CA . GLU A 1 615 ? -3.741 -8.716 432.364 1.00 41.18 643 GLU A CA 1
ATOM 4884 C C . GLU A 1 615 ? -4.529 -9.748 433.180 1.00 43.43 643 GLU A C 1
ATOM 4885 O O . GLU A 1 615 ? -4.640 -10.882 432.704 1.00 43.74 643 GLU A O 1
ATOM 4891 N N . GLU A 1 616 ? -5.062 -9.388 434.342 1.00 39.11 644 GLU A N 1
ATOM 4892 C CA . GLU A 1 616 ? -5.848 -10.333 435.177 1.00 38.52 644 GLU A CA 1
ATOM 4893 C C . GLU A 1 616 ? -7.058 -10.805 434.365 1.00 45.64 644 GLU A C 1
ATOM 4894 O O . GLU A 1 616 ? -7.687 -9.958 433.729 1.00 44.22 644 GLU A O 1
ATOM 4900 N N . SER A 1 617 ? -7.406 -12.083 434.412 1.00 46.38 645 SER A N 1
ATOM 4901 C CA . SER A 1 617 ? -8.538 -12.566 433.580 1.00 47.69 645 SER A CA 1
ATOM 4902 C C . SER A 1 617 ? -9.603 -13.293 434.405 1.00 55.36 645 SER A C 1
ATOM 4903 O O . SER A 1 617 ? -10.608 -13.681 433.803 1.00 57.97 645 SER A O 1
ATOM 4906 N N . ASN A 1 618 ? -9.443 -13.452 435.708 1.00 51.65 646 ASN A N 1
ATOM 4907 C CA . ASN A 1 618 ? -10.458 -14.195 436.475 1.00 52.68 646 ASN A CA 1
ATOM 4908 C C . ASN A 1 618 ? -11.521 -13.354 437.228 1.00 56.85 646 ASN A C 1
ATOM 4909 O O . ASN A 1 618 ? -12.251 -13.917 438.053 1.00 56.32 646 ASN A O 1
ATOM 4914 N N . THR A 1 619 ? -11.664 -12.047 436.909 1.00 52.27 647 THR A N 1
ATOM 4915 C CA . THR A 1 619 ? -12.637 -11.153 437.572 1.00 51.47 647 THR A CA 1
ATOM 4916 C C . THR A 1 619 ? -14.130 -11.465 437.256 1.00 56.50 647 THR A C 1
ATOM 4917 O O . THR A 1 619 ? -15.027 -11.000 437.972 1.00 55.50 647 THR A O 1
ATOM 4921 N N . GLY A 1 620 ? -14.370 -12.218 436.183 1.00 54.08 648 GLY A N 1
ATOM 4922 C CA . GLY A 1 620 ? -15.702 -12.660 435.793 1.00 54.58 648 GLY A CA 1
ATOM 4923 C C . GLY A 1 620 ? -16.242 -13.742 436.721 1.00 61.07 648 GLY A C 1
ATOM 4924 O O . GLY A 1 620 ? -17.441 -14.046 436.682 1.00 62.71 648 GLY A O 1
ATOM 4925 N N . ASP A 1 621 ? -15.363 -14.348 437.555 1.00 57.23 649 ASP A N 1
ATOM 4926 C CA . ASP A 1 621 ? -15.758 -15.382 438.524 1.00 57.69 649 ASP A CA 1
ATOM 4927 C C . ASP A 1 621 ? -16.398 -14.713 439.730 1.00 61.16 649 ASP A C 1
ATOM 4928 O O . ASP A 1 621 ? -15.686 -14.128 440.537 1.00 60.05 649 ASP A O 1
ATOM 4933 N N . ASN A 1 622 ? -17.752 -14.743 439.816 1.00 58.02 650 ASN A N 1
ATOM 4934 C CA . ASN A 1 622 ? -18.490 -14.142 440.923 1.00 56.52 650 ASN A CA 1
ATOM 4935 C C . ASN A 1 622 ? -18.275 -14.900 442.209 1.00 59.63 650 ASN A C 1
ATOM 4936 O O . ASN A 1 622 ? -18.306 -14.306 443.292 1.00 58.99 650 ASN A O 1
ATOM 4941 N N . GLN A 1 623 ? -18.057 -16.217 442.099 1.00 55.87 651 GLN A N 1
ATOM 4942 C CA . GLN A 1 623 ? -17.853 -17.067 443.264 1.00 56.51 651 GLN A CA 1
ATOM 4943 C C . GLN A 1 623 ? -16.703 -18.033 443.104 1.00 61.73 651 GLN A C 1
ATOM 4944 O O . GLN A 1 623 ? -16.408 -18.482 441.991 1.00 62.29 651 GLN A O 1
ATOM 4950 N N . VAL A 1 624 ? -16.033 -18.334 444.226 1.00 57.14 652 VAL A N 1
ATOM 4951 C CA . VAL A 1 624 ? -14.926 -19.287 444.269 1.00 56.63 652 VAL A CA 1
ATOM 4952 C C . VAL A 1 624 ? -15.005 -20.127 445.521 1.00 60.62 652 VAL A C 1
ATOM 4953 O O . VAL A 1 624 ? -15.618 -19.717 446.523 1.00 59.38 652 VAL A O 1
ATOM 4957 N N . VAL A 1 625 ? -14.308 -21.280 445.479 1.00 56.69 653 VAL A N 1
ATOM 4958 C CA . VAL A 1 625 ? -14.121 -22.123 446.639 1.00 55.67 653 VAL A CA 1
ATOM 4959 C C . VAL A 1 625 ? -12.802 -21.638 447.233 1.00 60.35 653 VAL A C 1
ATOM 4960 O O . VAL A 1 625 ? -11.764 -21.654 446.561 1.00 59.71 653 VAL A O 1
ATOM 4964 N N . TYR A 1 626 ? -12.870 -21.118 448.456 1.00 57.47 654 TYR A N 1
ATOM 4965 C CA . TYR A 1 626 ? -11.712 -20.619 449.188 1.00 56.33 654 TYR A CA 1
ATOM 4966 C C . TYR A 1 626 ? -11.598 -21.355 450.521 1.00 63.53 654 TYR A C 1
ATOM 4967 O O . TYR A 1 626 ? -12.491 -21.231 451.367 1.00 65.81 654 TYR A O 1
ATOM 4976 N N . ASN A 1 627 ? -10.553 -22.158 450.665 1.00 59.69 655 ASN A N 1
ATOM 4977 C CA . ASN A 1 627 ? -10.298 -22.945 451.900 1.00 60.01 655 ASN A CA 1
ATOM 4978 C C . ASN A 1 627 ? -11.515 -23.813 452.237 1.00 69.36 655 ASN A C 1
ATOM 4979 O O . ASN A 1 627 ? -11.959 -23.781 453.395 1.00 71.87 655 ASN A O 1
ATOM 4984 N N . GLY A 1 628 ? -12.023 -24.551 451.259 1.00 67.24 656 GLY A N 1
ATOM 4985 C CA . GLY A 1 628 ? -13.156 -25.461 451.414 1.00 67.66 656 GLY A CA 1
ATOM 4986 C C . GLY A 1 628 ? -14.536 -24.833 451.414 1.00 71.27 656 GLY A C 1
ATOM 4987 O O . GLY A 1 628 ? -15.528 -25.554 451.550 1.00 72.37 656 GLY A O 1
ATOM 4988 N N . ASN A 1 629 ? -14.625 -23.500 451.231 1.00 65.87 657 ASN A N 1
ATOM 4989 C CA . ASN A 1 629 ? -15.905 -22.786 451.264 1.00 64.71 657 ASN A CA 1
ATOM 4990 C C . ASN A 1 629 ? -16.275 -22.038 449.993 1.00 66.52 657 ASN A C 1
ATOM 4991 O O . ASN A 1 629 ? -15.457 -21.312 449.433 1.00 64.26 657 ASN A O 1
ATOM 4996 N N . LEU A 1 630 ? -17.525 -22.184 449.559 1.00 64.45 658 LEU A N 1
ATOM 4997 C CA . LEU A 1 630 ? -18.017 -21.479 448.386 1.00 64.70 658 LEU A CA 1
ATOM 4998 C C . LEU A 1 630 ? -18.357 -20.065 448.853 1.00 69.20 658 LEU A C 1
ATOM 4999 O O . LEU A 1 630 ? -19.294 -19.866 449.637 1.00 70.40 658 LEU A O 1
ATOM 5004 N N . VAL A 1 631 ? -17.515 -19.096 448.440 1.00 63.48 659 VAL A N 1
ATOM 5005 C CA . VAL A 1 631 ? -17.604 -17.674 448.818 1.00 61.12 659 VAL A CA 1
ATOM 5006 C C . VAL A 1 631 ? -17.612 -16.730 447.599 1.00 64.47 659 VAL A C 1
ATOM 5007 O O . VAL A 1 631 ? -17.144 -17.087 446.521 1.00 62.41 659 VAL A O 1
ATOM 5011 N N . SER A 1 632 ? -18.066 -15.511 447.844 1.00 61.72 660 SER A N 1
ATOM 5012 C CA . SER A 1 632 ? -18.030 -14.435 446.825 1.00 61.29 660 SER A CA 1
ATOM 5013 C C . SER A 1 632 ? -16.549 -14.118 446.581 1.00 65.44 660 SER A C 1
ATOM 5014 O O . SER A 1 632 ? -15.838 -13.913 447.574 1.00 65.59 660 SER A O 1
ATOM 5017 N N . TYR A 1 633 ? -16.108 -14.015 445.335 1.00 61.75 661 TYR A N 1
ATOM 5018 C CA . TYR A 1 633 ? -14.670 -13.798 445.015 1.00 60.60 661 TYR A CA 1
ATOM 5019 C C . TYR A 1 633 ? -14.167 -12.482 445.619 1.00 64.72 661 TYR A C 1
ATOM 5020 O O . TYR A 1 633 ? -13.032 -12.466 446.116 1.00 64.03 661 TYR A O 1
ATOM 5029 N N . ASP A 1 634 ? -14.979 -11.437 445.648 1.00 60.96 662 ASP A N 1
ATOM 5030 C CA . ASP A 1 634 ? -14.555 -10.164 446.214 1.00 60.20 662 ASP A CA 1
ATOM 5031 C C . ASP A 1 634 ? -14.170 -10.223 447.704 1.00 63.74 662 ASP A C 1
ATOM 5032 O O . ASP A 1 634 ? -13.342 -9.445 448.149 1.00 64.63 662 ASP A O 1
ATOM 5037 N N . SER A 1 635 ? -14.803 -11.102 448.474 1.00 58.39 663 SER A N 1
ATOM 5038 C CA . SER A 1 635 ? -14.526 -11.282 449.925 1.00 57.58 663 SER A CA 1
ATOM 5039 C C . SER A 1 635 ? -13.189 -11.993 450.194 1.00 57.89 663 SER A C 1
ATOM 5040 O O . SER A 1 635 ? -12.778 -12.003 451.361 1.00 55.93 663 SER A O 1
ATOM 5043 N N . VAL A 1 636 ? -12.554 -12.607 449.203 1.00 52.92 664 VAL A N 1
ATOM 5044 C CA . VAL A 1 636 ? -11.279 -13.368 449.400 1.00 50.75 664 VAL A CA 1
ATOM 5045 C C . VAL A 1 636 ? -10.074 -12.425 449.511 1.00 50.48 664 VAL A C 1
ATOM 5046 O O . VAL A 1 636 ? -9.987 -11.507 448.689 1.00 47.30 664 VAL A O 1
ATOM 5050 N N . PRO A 1 637 ? -9.139 -12.671 450.455 1.00 47.25 665 PRO A N 1
ATOM 5051 C CA . PRO A 1 637 ? -7.930 -11.804 450.526 1.00 46.14 665 PRO A CA 1
ATOM 5052 C C . PRO A 1 637 ? -7.140 -11.750 449.206 1.00 48.79 665 PRO A C 1
ATOM 5053 O O . PRO A 1 637 ? -7.035 -12.770 448.522 1.00 46.97 665 PRO A O 1
ATOM 5057 N N . VAL A 1 638 ? -6.596 -10.571 448.841 1.00 44.70 666 VAL A N 1
ATOM 5058 C CA . VAL A 1 638 ? -5.737 -10.437 447.649 1.00 43.52 666 VAL A CA 1
ATOM 5059 C C . VAL A 1 638 ? -4.463 -11.331 447.853 1.00 47.82 666 VAL A C 1
ATOM 5060 O O . VAL A 1 638 ? -3.891 -11.324 448.951 1.00 47.61 666 VAL A O 1
ATOM 5064 N N . ALA A 1 639 ? -4.088 -12.142 446.819 1.00 43.77 667 ALA A N 1
ATOM 5065 C CA . ALA A 1 639 ? -3.000 -13.125 446.877 1.00 44.05 667 ALA A CA 1
ATOM 5066 C C . ALA A 1 639 ? -1.557 -12.567 446.846 1.00 47.29 667 ALA A C 1
ATOM 5067 O O . ALA A 1 639 ? -0.613 -13.352 447.000 1.00 47.04 667 ALA A O 1
ATOM 5069 N N . ASP A 1 640 ? -1.363 -11.260 446.635 1.00 42.32 668 ASP A N 1
ATOM 5070 C CA . ASP A 1 640 ? 0.013 -10.736 446.576 1.00 41.50 668 ASP A CA 1
ATOM 5071 C C . ASP A 1 640 ? 0.187 -9.386 447.284 1.00 43.66 668 ASP A C 1
ATOM 5072 O O . ASP A 1 640 ? -0.812 -8.768 447.649 1.00 43.83 668 ASP A O 1
ATOM 5077 N N . PHE A 1 641 ? 1.455 -8.971 447.573 1.00 39.92 669 PHE A N 1
ATOM 5078 C CA . PHE A 1 641 ? 1.744 -7.749 448.369 1.00 39.21 669 PHE A CA 1
ATOM 5079 C C . PHE A 1 641 ? 0.917 -7.885 449.683 1.00 45.68 669 PHE A C 1
ATOM 5080 O O . PHE A 1 641 ? 0.275 -6.928 450.174 1.00 45.43 669 PHE A O 1
ATOM 5088 N N . ASN A 1 642 ? 0.894 -9.142 450.185 1.00 42.63 670 ASN A N 1
ATOM 5089 C CA . ASN A 1 642 ? 0.039 -9.610 451.257 1.00 42.86 670 ASN A CA 1
ATOM 5090 C C . ASN A 1 642 ? 0.748 -10.027 452.559 1.00 49.57 670 ASN A C 1
ATOM 5091 O O . ASN A 1 642 ? 0.431 -11.086 453.092 1.00 51.00 670 ASN A O 1
ATOM 5096 N N . ASN A 1 643 ? 1.644 -9.182 453.119 1.00 47.37 671 ASN A N 1
ATOM 5097 C CA . ASN A 1 643 ? 2.224 -9.420 454.465 1.00 48.05 671 ASN A CA 1
ATOM 5098 C C . ASN A 1 643 ? 1.460 -8.388 455.314 1.00 52.30 671 ASN A C 1
ATOM 5099 O O . ASN A 1 643 ? 1.817 -7.214 455.292 1.00 53.65 671 ASN A O 1
ATOM 5104 N N . PRO A 1 644 ? 0.298 -8.746 455.909 1.00 47.48 672 PRO A N 1
ATOM 5105 C CA . PRO A 1 644 ? -0.547 -7.711 456.534 1.00 47.10 672 PRO A CA 1
ATOM 5106 C C . PRO A 1 644 ? 0.058 -6.915 457.696 1.00 52.02 672 PRO A C 1
ATOM 5107 O O . PRO A 1 644 ? -0.039 -5.677 457.681 1.00 52.42 672 PRO A O 1
ATOM 5111 N N . LEU A 1 645 ? 0.644 -7.597 458.703 1.00 45.43 673 LEU A N 1
ATOM 5112 C CA . LEU A 1 645 ? 1.147 -6.912 459.871 1.00 44.57 673 LEU A CA 1
ATOM 5113 C C . LEU A 1 645 ? 2.635 -6.695 459.855 1.00 51.83 673 LEU A C 1
ATOM 5114 O O . LEU A 1 645 ? 3.418 -7.623 459.624 1.00 53.82 673 LEU A O 1
ATOM 5119 N N . LYS A 1 646 ? 3.027 -5.452 460.120 1.00 47.39 674 LYS A N 1
ATOM 5120 C CA . LYS A 1 646 ? 4.415 -5.045 460.180 1.00 47.00 674 LYS A CA 1
ATOM 5121 C C . LYS A 1 646 ? 4.644 -4.206 461.461 1.00 52.50 674 LYS A C 1
ATOM 5122 O O . LYS A 1 646 ? 3.864 -3.286 461.786 1.00 51.66 674 LYS A O 1
ATOM 5128 N N . ILE A 1 647 ? 5.644 -4.620 462.255 1.00 49.45 675 ILE A N 1
ATOM 5129 C CA . ILE A 1 647 ? 6.023 -3.965 463.519 1.00 48.51 675 ILE A CA 1
ATOM 5130 C C . ILE A 1 647 ? 7.522 -3.658 463.463 1.00 53.37 675 ILE A C 1
ATOM 5131 O O . ILE A 1 647 ? 8.326 -4.562 463.198 1.00 52.69 675 ILE A O 1
ATOM 5136 N N . SER A 1 648 ? 7.903 -2.396 463.701 1.00 50.01 676 SER A N 1
ATOM 5137 C CA . SER A 1 648 ? 9.312 -2.034 463.629 1.00 50.05 676 SER A CA 1
ATOM 5138 C C . SER A 1 648 ? 9.870 -1.270 464.823 1.00 54.45 676 SER A C 1
ATOM 5139 O O . SER A 1 648 ? 9.240 -0.350 465.329 1.00 54.77 676 SER A O 1
ATOM 5142 N N . LEU A 1 649 ? 11.064 -1.653 465.266 1.00 50.49 677 LEU A N 1
ATOM 5143 C CA . LEU A 1 649 ? 11.760 -0.901 466.287 1.00 50.69 677 LEU A CA 1
ATOM 5144 C C . LEU A 1 649 ? 12.976 -0.347 465.571 1.00 55.25 677 LEU A C 1
ATOM 5145 O O . LEU A 1 649 ? 13.827 -1.120 465.122 1.00 55.21 677 LEU A O 1
ATOM 5150 N N . ASN A 1 650 ? 12.999 0.982 465.388 1.00 50.95 678 ASN A N 1
ATOM 5151 C CA . ASN A 1 650 ? 14.077 1.743 464.759 1.00 50.21 678 ASN A CA 1
ATOM 5152 C C . ASN A 1 650 ? 14.900 2.458 465.853 1.00 57.46 678 ASN A C 1
ATOM 5153 O O . ASN A 1 650 ? 14.327 2.970 466.823 1.00 58.40 678 ASN A O 1
ATOM 5158 N N . MET A 1 651 ? 16.234 2.476 465.723 1.00 55.72 679 MET A N 1
ATOM 5159 C CA . MET A 1 651 ? 17.076 3.059 466.757 1.00 57.40 679 MET A CA 1
ATOM 5160 C C . MET A 1 651 ? 18.417 3.618 466.239 1.00 61.42 679 MET A C 1
ATOM 5161 O O . MET A 1 651 ? 19.295 2.860 465.818 1.00 61.00 679 MET A O 1
ATOM 5166 N N . ASP A 1 652 ? 18.581 4.952 466.311 1.00 56.35 680 ASP A N 1
ATOM 5167 C CA . ASP A 1 652 ? 19.807 5.586 465.876 1.00 55.07 680 ASP A CA 1
ATOM 5168 C C . ASP A 1 652 ? 20.664 5.996 467.060 1.00 58.13 680 ASP A C 1
ATOM 5169 O O . ASP A 1 652 ? 20.194 6.627 468.004 1.00 57.40 680 ASP A O 1
ATOM 5174 N N . PHE A 1 653 ? 21.938 5.631 466.990 1.00 54.23 681 PHE A N 1
ATOM 5175 C CA . PHE A 1 653 ? 22.966 5.921 467.974 1.00 52.98 681 PHE A CA 1
ATOM 5176 C C . PHE A 1 653 ? 23.952 6.883 467.314 1.00 56.69 681 PHE A C 1
ATOM 5177 O O . PHE A 1 653 ? 24.416 6.658 466.207 1.00 55.73 681 PHE A O 1
ATOM 5185 N N . THR A 1 654 ? 24.230 7.974 467.970 1.00 54.14 682 THR A N 1
ATOM 5186 C CA . THR A 1 654 ? 25.128 8.985 467.441 1.00 53.86 682 THR A CA 1
ATOM 5187 C C . THR A 1 654 ? 26.136 9.281 468.521 1.00 56.62 682 THR A C 1
ATOM 5188 O O . THR A 1 654 ? 25.734 9.576 469.640 1.00 56.15 682 THR A O 1
ATOM 5192 N N . HIS A 1 655 ? 27.433 9.113 468.204 1.00 52.38 683 HIS A N 1
ATOM 5193 C CA . HIS A 1 655 ? 28.544 9.437 469.082 1.00 53.23 683 HIS A CA 1
ATOM 5194 C C . HIS A 1 655 ? 29.468 10.427 468.349 1.00 62.10 683 HIS A C 1
ATOM 5195 O O . HIS A 1 655 ? 30.403 10.043 467.629 1.00 62.97 683 HIS A O 1
ATOM 5202 N N . GLN A 1 656 ? 29.135 11.713 468.486 1.00 60.07 684 GLN A N 1
ATOM 5203 C CA . GLN A 1 656 ? 29.871 12.805 467.866 1.00 61.06 684 GLN A CA 1
ATOM 5204 C C . GLN A 1 656 ? 31.356 12.825 468.202 1.00 64.35 684 GLN A C 1
ATOM 5205 O O . GLN A 1 656 ? 32.127 13.027 467.272 1.00 64.74 684 GLN A O 1
ATOM 5211 N N . PRO A 1 657 ? 31.817 12.619 469.466 1.00 61.65 685 PRO A N 1
ATOM 5212 C CA . PRO A 1 657 ? 33.275 12.680 469.722 1.00 62.05 685 PRO A CA 1
ATOM 5213 C C . PRO A 1 657 ? 34.131 11.791 468.813 1.00 66.05 685 PRO A C 1
ATOM 5214 O O . PRO A 1 657 ? 35.190 12.229 468.374 1.00 67.92 685 PRO A O 1
ATOM 5218 N N . SER A 1 658 ? 33.641 10.581 468.482 1.00 60.90 686 SER A N 1
ATOM 5219 C CA . SER A 1 658 ? 34.282 9.609 467.584 1.00 59.52 686 SER A CA 1
ATOM 5220 C C . SER A 1 658 ? 33.855 9.732 466.088 1.00 61.96 686 SER A C 1
ATOM 5221 O O . SER A 1 658 ? 34.407 9.042 465.225 1.00 62.19 686 SER A O 1
ATOM 5224 N N . GLY A 1 659 ? 32.898 10.605 465.791 1.00 57.01 687 GLY A N 1
ATOM 5225 C CA . GLY A 1 659 ? 32.392 10.776 464.432 1.00 55.48 687 GLY A CA 1
ATOM 5226 C C . GLY A 1 659 ? 31.602 9.571 463.945 1.00 56.76 687 GLY A C 1
ATOM 5227 O O . GLY A 1 659 ? 31.640 9.248 462.763 1.00 54.31 687 GLY A O 1
ATOM 5228 N N . LEU A 1 660 ? 30.888 8.887 464.860 1.00 53.57 688 LEU A N 1
ATOM 5229 C CA . LEU A 1 660 ? 30.127 7.686 464.544 1.00 52.37 688 LEU A CA 1
ATOM 5230 C C . LEU A 1 660 ? 28.616 7.851 464.597 1.00 56.96 688 LEU A C 1
ATOM 5231 O O . LEU A 1 660 ? 28.086 8.393 465.560 1.00 57.98 688 LEU A O 1
ATOM 5236 N N . VAL A 1 661 ? 27.923 7.340 463.568 1.00 54.02 689 VAL A N 1
ATOM 5237 C CA . VAL A 1 661 ? 26.457 7.272 463.482 1.00 53.41 689 VAL A CA 1
ATOM 5238 C C . VAL A 1 661 ? 26.134 5.785 463.281 1.00 58.55 689 VAL A C 1
ATOM 5239 O O . VAL A 1 661 ? 26.708 5.161 462.391 1.00 58.96 689 VAL A O 1
ATOM 5243 N N . TRP A 1 662 ? 25.270 5.260 464.138 1.00 55.80 690 TRP A N 1
ATOM 5244 C CA . TRP A 1 662 ? 24.836 3.843 464.065 1.00 55.86 690 TRP A CA 1
ATOM 5245 C C . TRP A 1 662 ? 23.323 3.805 463.847 1.00 59.43 690 TRP A C 1
ATOM 5246 O O . TRP A 1 662 ? 22.587 4.076 464.807 1.00 60.03 690 TRP A O 1
ATOM 5257 N N . ALA A 1 663 ? 22.892 3.490 462.633 1.00 53.98 691 ALA A N 1
ATOM 5258 C CA . ALA A 1 663 ? 21.455 3.446 462.284 1.00 52.73 691 ALA A CA 1
ATOM 5259 C C . ALA A 1 663 ? 20.979 1.992 462.290 1.00 56.33 691 ALA A C 1
ATOM 5260 O O . ALA A 1 663 ? 21.632 1.155 461.651 1.00 56.36 691 ALA A O 1
ATOM 5262 N N . ASN A 1 664 ? 19.884 1.708 462.974 1.00 52.19 692 ASN A N 1
ATOM 5263 C CA . ASN A 1 664 ? 19.386 0.314 463.058 1.00 51.20 692 ASN A CA 1
ATOM 5264 C C . ASN A 1 664 ? 17.877 0.275 462.826 1.00 55.51 692 ASN A C 1
ATOM 5265 O O . ASN A 1 664 ? 17.166 1.125 463.373 1.00 55.45 692 ASN A O 1
ATOM 5270 N N . THR A 1 665 ? 17.429 -0.699 462.057 1.00 51.64 693 THR A N 1
ATOM 5271 C CA . THR A 1 665 ? 15.983 -0.904 461.812 1.00 51.15 693 THR A CA 1
ATOM 5272 C C . THR A 1 665 ? 15.681 -2.371 462.110 1.00 55.46 693 THR A C 1
ATOM 5273 O O . THR A 1 665 ? 16.277 -3.229 461.451 1.00 54.25 693 THR A O 1
ATOM 5277 N N . LEU A 1 666 ? 14.864 -2.647 463.110 1.00 54.25 694 LEU A N 1
ATOM 5278 C CA . LEU A 1 666 ? 14.482 -4.048 463.413 1.00 54.69 694 LEU A CA 1
ATOM 5279 C C . LEU A 1 666 ? 13.043 -4.201 462.927 1.00 55.78 694 LEU A C 1
ATOM 5280 O O . LEU A 1 666 ? 12.165 -3.544 463.503 1.00 56.15 694 LEU A O 1
ATOM 5285 N N . ALA A 1 667 ? 12.814 -4.977 461.886 1.00 50.34 695 ALA A N 1
ATOM 5286 C CA . ALA A 1 667 ? 11.444 -5.083 461.340 1.00 49.07 695 ALA A CA 1
ATOM 5287 C C . ALA A 1 667 ? 10.899 -6.502 461.485 1.00 53.03 695 ALA A C 1
ATOM 5288 O O . ALA A 1 667 ? 11.568 -7.444 461.043 1.00 52.09 695 ALA A O 1
ATOM 5290 N N . TRP A 1 668 ? 9.736 -6.637 462.094 1.00 49.36 696 TRP A N 1
ATOM 5291 C CA . TRP A 1 668 ? 9.094 -7.969 462.166 1.00 49.13 696 TRP A CA 1
ATOM 5292 C C . TRP A 1 668 ? 7.939 -7.944 461.170 1.00 51.40 696 TRP A C 1
ATOM 5293 O O . TRP A 1 668 ? 7.096 -7.046 461.273 1.00 50.41 696 TRP A O 1
ATOM 5304 N N . GLN A 1 669 ? 7.912 -8.876 460.244 1.00 48.14 697 GLN A N 1
ATOM 5305 C CA . GLN A 1 669 ? 6.825 -8.883 459.239 1.00 47.05 697 GLN A CA 1
ATOM 5306 C C . GLN A 1 669 ? 6.057 -10.198 459.356 1.00 48.48 697 GLN A C 1
ATOM 5307 O O . GLN A 1 669 ? 6.695 -11.242 459.527 1.00 48.37 697 GLN A O 1
ATOM 5313 N N . GLU A 1 670 ? 4.743 -10.134 459.197 1.00 45.83 698 GLU A N 1
ATOM 5314 C CA . GLU A 1 670 ? 3.855 -11.283 459.220 1.00 46.27 698 GLU A CA 1
ATOM 5315 C C . GLU A 1 670 ? 4.093 -12.120 457.987 1.00 54.12 698 GLU A C 1
ATOM 5316 O O . GLU A 1 670 ? 4.500 -11.590 456.951 1.00 55.15 698 GLU A O 1
ATOM 5322 N N . ALA A 1 671 ? 3.854 -13.413 458.122 1.00 51.28 699 ALA A N 1
ATOM 5323 C CA . ALA A 1 671 ? 4.023 -14.377 457.016 1.00 50.93 699 ALA A CA 1
ATOM 5324 C C . ALA A 1 671 ? 2.982 -14.091 455.936 1.00 56.33 699 ALA A C 1
ATOM 5325 O O . ALA A 1 671 ? 1.845 -13.731 456.287 1.00 56.37 699 ALA A O 1
ATOM 5327 N N . ARG A 1 672 ? 3.354 -14.248 454.680 1.00 52.81 700 ARG A N 1
ATOM 5328 C CA . ARG A 1 672 ? 2.364 -14.076 453.587 1.00 51.90 700 ARG A CA 1
ATOM 5329 C C . ARG A 1 672 ? 1.780 -15.450 453.243 1.00 54.94 700 ARG A C 1
ATOM 5330 O O . ARG A 1 672 ? 2.411 -16.464 453.593 1.00 55.09 700 ARG A O 1
ATOM 5338 N N . LYS A 1 673 ? 0.611 -15.477 452.624 1.00 50.58 701 LYS A N 1
ATOM 5339 C CA . LYS A 1 673 ? -0.048 -16.721 452.233 1.00 49.49 701 LYS A CA 1
ATOM 5340 C C . LYS A 1 673 ? 0.217 -16.938 450.749 1.00 52.71 701 LYS A C 1
ATOM 5341 O O . LYS A 1 673 ? 0.062 -16.002 449.970 1.00 52.74 701 LYS A O 1
ATOM 5347 N N . ALA A 1 674 ? 0.644 -18.137 450.387 1.00 49.23 702 ALA A N 1
ATOM 5348 C CA . ALA A 1 674 ? 0.874 -18.490 448.970 1.00 48.28 702 ALA A CA 1
ATOM 5349 C C . ALA A 1 674 ? -0.407 -19.142 448.445 1.00 52.93 702 ALA A C 1
ATOM 5350 O O . ALA A 1 674 ? -0.834 -20.129 449.047 1.00 54.10 702 ALA A O 1
ATOM 5352 N N . ARG A 1 675 ? -1.002 -18.616 447.388 1.00 51.61 703 ARG A N 1
ATOM 5353 C CA . ARG A 1 675 ? -2.272 -19.180 446.862 1.00 52.61 703 ARG A CA 1
ATOM 5354 C C . ARG A 1 675 ? -1.984 -20.324 445.888 1.00 59.39 703 ARG A C 1
ATOM 5355 O O . ARG A 1 675 ? -1.132 -20.148 445.005 1.00 57.79 703 ARG A O 1
ATOM 5363 N N . ILE A 1 676 ? -2.687 -21.437 446.044 1.00 59.40 704 ILE A N 1
ATOM 5364 C CA . ILE A 1 676 ? -2.526 -22.619 445.148 1.00 60.12 704 ILE A CA 1
ATOM 5365 C C . ILE A 1 676 ? -3.867 -22.889 444.459 1.00 61.99 704 ILE A C 1
ATOM 5366 O O . ILE A 1 676 ? -4.894 -22.824 445.144 1.00 60.04 704 ILE A O 1
ATOM 5371 N N . ILE A 1 677 ? -3.871 -23.167 443.165 1.00 60.51 705 ILE A N 1
ATOM 5372 C CA . ILE A 1 677 ? -5.154 -23.491 442.476 1.00 61.73 705 ILE A CA 1
ATOM 5373 C C . ILE A 1 677 ? -5.303 -25.014 442.520 1.00 69.75 705 ILE A C 1
ATOM 5374 O O . ILE A 1 677 ? -4.360 -25.703 442.103 1.00 69.91 705 ILE A O 1
ATOM 5379 N N . LEU A 1 678 ? -6.429 -25.507 443.008 1.00 68.87 706 LEU A N 1
ATOM 5380 C CA . LEU A 1 678 ? -6.631 -26.970 443.170 1.00 70.28 706 LEU A CA 1
ATOM 5381 C C . LEU A 1 678 ? -7.108 -27.632 441.873 1.00 73.80 706 LEU A C 1
ATOM 5382 O O . LEU A 1 678 ? -8.044 -27.113 441.245 1.00 73.10 706 LEU A O 1
ATOM 5387 N N . GLY A 1 679 ? -6.471 -28.738 441.515 1.00 70.60 707 GLY A N 1
ATOM 5388 C CA . GLY A 1 679 ? -6.879 -29.584 440.377 1.00 71.20 707 GLY A CA 1
ATOM 5389 C C . GLY A 1 679 ? -7.914 -30.606 440.827 1.00 77.09 707 GLY A C 1
ATOM 5390 O O . GLY A 1 679 ? -8.082 -30.754 442.049 1.00 77.53 707 GLY A O 1
ATOM 5391 N N . LYS A 1 680 ? -8.601 -31.281 439.915 1.00 73.84 708 LYS A N 1
ATOM 5392 C CA . LYS A 1 680 ? -9.627 -32.285 440.311 1.00 74.39 708 LYS A CA 1
ATOM 5393 C C . LYS A 1 680 ? -8.988 -33.433 441.110 1.00 79.46 708 LYS A C 1
ATOM 5394 O O . LYS A 1 680 ? -9.718 -34.088 441.871 1.00 80.12 708 LYS A O 1
ATOM 5400 N N . THR A 1 681 ? -7.699 -33.689 440.929 1.00 75.72 709 THR A N 1
ATOM 5401 C CA . THR A 1 681 ? -6.967 -34.757 441.643 1.00 76.08 709 THR A CA 1
ATOM 5402 C C . THR A 1 681 ? -6.637 -34.434 443.100 1.00 81.05 709 THR A C 1
ATOM 5403 O O . THR A 1 681 ? -6.342 -35.349 443.883 1.00 81.58 709 THR A O 1
ATOM 5407 N N . ASN A 1 682 ? -6.622 -33.152 443.428 1.00 77.31 710 ASN A N 1
ATOM 5408 C CA . ASN A 1 682 ? -6.227 -32.665 444.776 1.00 76.27 710 ASN A CA 1
ATOM 5409 C C . ASN A 1 682 ? -7.100 -33.283 445.873 1.00 79.13 710 ASN A C 1
ATOM 5410 O O . ASN A 1 682 ? -8.321 -33.338 445.695 1.00 78.96 710 ASN A O 1
ATOM 5415 N N . ALA A 1 683 ? -6.481 -33.660 446.989 1.00 75.37 711 ALA A N 1
ATOM 5416 C CA . ALA A 1 683 ? -7.147 -34.219 448.177 1.00 75.93 711 ALA A CA 1
ATOM 5417 C C . ALA A 1 683 ? -8.131 -33.234 448.836 1.00 81.07 711 ALA A C 1
ATOM 5418 O O . ALA A 1 683 ? -9.081 -33.668 449.494 1.00 82.60 711 ALA A O 1
ATOM 5420 N N . GLN A 1 684 ? -7.904 -31.936 448.664 1.00 75.95 712 GLN A N 1
ATOM 5421 C CA . GLN A 1 684 ? -8.785 -30.904 449.275 1.00 75.10 712 GLN A CA 1
ATOM 5422 C C . GLN A 1 684 ? -9.825 -30.431 448.257 1.00 77.02 712 GLN A C 1
ATOM 5423 O O . GLN A 1 684 ? -10.607 -29.532 448.602 1.00 76.11 712 GLN A O 1
ATOM 5429 N N . TYR A 1 685 ? -9.847 -31.010 447.070 1.00 72.42 713 TYR A N 1
ATOM 5430 C CA . TYR A 1 685 ? -10.807 -30.575 446.022 1.00 71.99 713 TYR A CA 1
ATOM 5431 C C . TYR A 1 685 ? -12.230 -31.013 446.390 1.00 77.39 713 TYR A C 1
ATOM 5432 O O . TYR A 1 685 ? -12.387 -32.009 447.114 1.00 78.70 713 TYR A O 1
ATOM 5441 N N . ILE A 1 686 ? -13.225 -30.260 445.941 1.00 73.36 714 ILE A N 1
ATOM 5442 C CA . ILE A 1 686 ? -14.636 -30.565 446.199 1.00 73.89 714 ILE A CA 1
ATOM 5443 C C . ILE A 1 686 ? -15.348 -30.666 444.835 1.00 80.50 714 ILE A C 1
ATOM 5444 O O . ILE A 1 686 ? -15.497 -29.658 444.131 1.00 78.88 714 ILE A O 1
ATOM 5449 N N . SER A 1 687 ? -15.743 -31.904 444.448 1.00 79.29 715 SER A N 1
ATOM 5450 C CA . SER A 1 687 ? -16.409 -32.196 443.172 1.00 78.90 715 SER A CA 1
ATOM 5451 C C . SER A 1 687 ? -17.788 -31.554 443.099 1.00 82.03 715 SER A C 1
ATOM 5452 O O . SER A 1 687 ? -18.209 -31.152 442.016 1.00 82.45 715 SER A O 1
ATOM 5455 N N . GLU A 1 688 ? -18.463 -31.400 444.259 1.00 77.47 716 GLU A N 1
ATOM 5456 C CA . GLU A 1 688 ? -19.770 -30.749 444.400 1.00 77.29 716 GLU A CA 1
ATOM 5457 C C . GLU A 1 688 ? -19.755 -29.351 443.754 1.00 80.63 716 GLU A C 1
ATOM 5458 O O . GLU A 1 688 ? -20.722 -28.962 443.101 1.00 81.06 716 GLU A O 1
ATOM 5464 N N . TYR A 1 689 ? -18.615 -28.637 443.880 1.00 75.68 717 TYR A N 1
ATOM 5465 C CA . TYR A 1 689 ? -18.391 -27.290 443.375 1.00 73.57 717 TYR A CA 1
ATOM 5466 C C . TYR A 1 689 ? -17.453 -27.247 442.144 1.00 77.71 717 TYR A C 1
ATOM 5467 O O . TYR A 1 689 ? -16.801 -26.216 441.904 1.00 76.85 717 TYR A O 1
ATOM 5476 N N . SER A 1 690 ? -17.426 -28.336 441.341 1.00 74.09 718 SER A N 1
ATOM 5477 C CA . SER A 1 690 ? -16.580 -28.484 440.142 1.00 72.62 718 SER A CA 1
ATOM 5478 C C . SER A 1 690 ? -16.720 -27.368 439.094 1.00 73.58 718 SER A C 1
ATOM 5479 O O . SER A 1 690 ? -15.777 -27.151 438.330 1.00 71.64 718 SER A O 1
ATOM 5482 N N . ASP A 1 691 ? -17.850 -26.637 439.079 1.00 69.89 719 ASP A N 1
ATOM 5483 C CA . ASP A 1 691 ? -18.057 -25.538 438.122 1.00 68.85 719 ASP A CA 1
ATOM 5484 C C . ASP A 1 691 ? -17.394 -24.219 438.547 1.00 72.29 719 ASP A C 1
ATOM 5485 O O . ASP A 1 691 ? -17.452 -23.243 437.800 1.00 72.45 719 ASP A O 1
ATOM 5490 N N . TYR A 1 692 ? -16.737 -24.203 439.722 1.00 67.97 720 TYR A N 1
ATOM 5491 C CA . TYR A 1 692 ? -16.045 -23.034 440.268 1.00 65.96 720 TYR A CA 1
ATOM 5492 C C . TYR A 1 692 ? -14.568 -23.325 440.431 1.00 66.88 720 TYR A C 1
ATOM 5493 O O . TYR A 1 692 ? -14.216 -24.457 440.805 1.00 67.24 720 TYR A O 1
ATOM 5502 N N . LYS A 1 693 ? -13.707 -22.278 440.253 1.00 59.40 721 LYS A N 1
ATOM 5503 C CA . LYS A 1 693 ? -12.270 -22.387 440.532 1.00 57.89 721 LYS A CA 1
ATOM 5504 C C . LYS A 1 693 ? -12.091 -22.533 442.062 1.00 60.77 721 LYS A C 1
ATOM 5505 O O . LYS A 1 693 ? -12.784 -21.864 442.831 1.00 61.52 721 LYS A O 1
ATOM 5511 N N . GLN A 1 694 ? -11.180 -23.390 442.501 1.00 55.27 722 GLN A N 1
ATOM 5512 C CA . GLN A 1 694 ? -11.000 -23.625 443.960 1.00 54.16 722 GLN A CA 1
ATOM 5513 C C . GLN A 1 694 ? -9.567 -23.283 444.381 1.00 57.62 722 GLN A C 1
ATOM 5514 O O . GLN A 1 694 ? -8.637 -23.748 443.709 1.00 56.69 722 GLN A O 1
ATOM 5520 N N . TYR A 1 695 ? -9.403 -22.542 445.471 1.00 54.21 723 TYR A N 1
ATOM 5521 C CA . TYR A 1 695 ? -8.051 -22.134 445.935 1.00 54.05 723 TYR A CA 1
ATOM 5522 C C . TYR A 1 695 ? -7.864 -22.452 447.421 1.00 59.20 723 TYR A C 1
ATOM 5523 O O . TYR A 1 695 ? -8.833 -22.392 448.191 1.00 58.14 723 TYR A O 1
ATOM 5532 N N . VAL A 1 696 ? -6.622 -22.729 447.797 1.00 56.95 724 VAL A N 1
ATOM 5533 C CA . VAL A 1 696 ? -6.215 -22.999 449.207 1.00 56.93 724 VAL A CA 1
ATOM 5534 C C . VAL A 1 696 ? -5.094 -22.013 449.548 1.00 61.46 724 VAL A C 1
ATOM 5535 O O . VAL A 1 696 ? -4.213 -21.835 448.697 1.00 60.84 724 VAL A O 1
ATOM 5539 N N . ASP A 1 697 ? -5.111 -21.395 450.720 1.00 59.74 725 ASP A N 1
ATOM 5540 C CA . ASP A 1 697 ? -4.046 -20.473 451.089 1.00 58.21 725 ASP A CA 1
ATOM 5541 C C . ASP A 1 697 ? -3.087 -21.133 452.060 1.00 63.35 725 ASP A C 1
ATOM 5542 O O . ASP A 1 697 ? -3.488 -21.606 453.109 1.00 65.03 725 ASP A O 1
ATOM 5547 N N . GLU A 1 698 ? -1.812 -21.150 451.707 1.00 59.44 726 GLU A N 1
ATOM 5548 C CA . GLU A 1 698 ? -0.776 -21.772 452.572 1.00 59.25 726 GLU A CA 1
ATOM 5549 C C . GLU A 1 698 ? 0.026 -20.667 453.265 1.00 59.73 726 GLU A C 1
ATOM 5550 O O . GLU A 1 698 ? 0.775 -19.968 452.567 1.00 57.58 726 GLU A O 1
ATOM 5556 N N . LYS A 1 699 ? -0.133 -20.497 454.572 1.00 55.71 727 LYS A N 1
ATOM 5557 C CA . LYS A 1 699 ? 0.627 -19.456 455.315 1.00 53.40 727 LYS A CA 1
ATOM 5558 C C . LYS A 1 699 ? 2.106 -19.859 455.342 1.00 56.76 727 LYS A C 1
ATOM 5559 O O . LYS A 1 699 ? 2.380 -21.046 455.596 1.00 59.39 727 LYS A O 1
ATOM 5565 N N . LEU A 1 700 ? 3.032 -18.930 455.152 1.00 49.90 728 LEU A N 1
ATOM 5566 C CA . LEU A 1 700 ? 4.473 -19.300 455.131 1.00 49.13 728 LEU A CA 1
ATOM 5567 C C . LEU A 1 700 ? 5.203 -18.839 456.400 1.00 53.82 728 LEU A C 1
ATOM 5568 O O . LEU A 1 700 ? 4.712 -19.133 457.497 1.00 54.77 728 LEU A O 1
ATOM 5573 N N . ASP A 1 701 ? 6.336 -18.159 456.254 1.00 50.27 729 ASP A N 1
ATOM 5574 C CA . ASP A 1 701 ? 7.160 -17.732 457.383 1.00 50.40 729 ASP A CA 1
ATOM 5575 C C . ASP A 1 701 ? 7.203 -16.244 457.667 1.00 53.10 729 ASP A C 1
ATOM 5576 O O . ASP A 1 701 ? 7.278 -15.435 456.759 1.00 51.48 729 ASP A O 1
ATOM 5581 N N . SER A 1 702 ? 7.128 -15.898 458.946 1.00 49.80 730 SER A N 1
ATOM 5582 C CA . SER A 1 702 ? 7.257 -14.491 459.409 1.00 48.84 730 SER A CA 1
ATOM 5583 C C . SER A 1 702 ? 8.741 -14.108 459.396 1.00 52.89 730 SER A C 1
ATOM 5584 O O . SER A 1 702 ? 9.567 -15.030 459.472 1.00 53.31 730 SER A O 1
ATOM 5587 N N . SER A 1 703 ? 9.087 -12.836 459.305 1.00 48.34 731 SER A N 1
ATOM 5588 C CA . SER A 1 703 ? 10.533 -12.508 459.245 1.00 47.22 731 SER A CA 1
ATOM 5589 C C . SER A 1 703 ? 10.926 -11.424 460.253 1.00 51.14 731 SER A C 1
ATOM 5590 O O . SER A 1 703 ? 10.233 -10.404 460.332 1.00 51.20 731 SER A O 1
ATOM 5593 N N . LEU A 1 704 ? 11.989 -11.664 461.002 1.00 48.20 732 LEU A N 1
ATOM 5594 C CA . LEU A 1 704 ? 12.544 -10.625 461.900 1.00 48.22 732 LEU A CA 1
ATOM 5595 C C . LEU A 1 704 ? 13.778 -10.106 461.164 1.00 55.00 732 LEU A C 1
ATOM 5596 O O . LEU A 1 704 ? 14.772 -10.845 461.115 1.00 55.99 732 LEU A O 1
ATOM 5601 N N . THR A 1 705 ? 13.725 -8.902 460.618 1.00 51.37 733 THR A N 1
ATOM 5602 C CA . THR A 1 705 ? 14.859 -8.415 459.791 1.00 51.14 733 THR A CA 1
ATOM 5603 C C . THR A 1 705 ? 15.559 -7.238 460.468 1.00 54.42 733 THR A C 1
ATOM 5604 O O . THR A 1 705 ? 14.900 -6.224 460.727 1.00 51.35 733 THR A O 1
ATOM 5608 N N . TRP A 1 706 ? 16.849 -7.379 460.708 1.00 52.62 734 TRP A N 1
ATOM 5609 C CA . TRP A 1 706 ? 17.643 -6.302 461.345 1.00 52.87 734 TRP A CA 1
ATOM 5610 C C . TRP A 1 706 ? 18.610 -5.724 460.306 1.00 56.64 734 TRP A C 1
ATOM 5611 O O . TRP A 1 706 ? 19.533 -6.440 459.907 1.00 56.65 734 TRP A O 1
ATOM 5622 N N . ASP A 1 707 ? 18.367 -4.505 459.841 1.00 51.86 735 ASP A N 1
ATOM 5623 C CA . ASP A 1 707 ? 19.230 -3.861 458.862 1.00 51.95 735 ASP A CA 1
ATOM 5624 C C . ASP A 1 707 ? 20.008 -2.795 459.602 1.00 56.42 735 ASP A C 1
ATOM 5625 O O . ASP A 1 707 ? 19.449 -2.060 460.400 1.00 55.37 735 ASP A O 1
ATOM 5630 N N . THR A 1 708 ? 21.294 -2.690 459.326 1.00 53.68 736 THR A N 1
ATOM 5631 C CA . THR A 1 708 ? 22.105 -1.707 460.082 1.00 53.44 736 THR A CA 1
ATOM 5632 C C . THR A 1 708 ? 23.077 -0.969 459.157 1.00 54.92 736 THR A C 1
ATOM 5633 O O . THR A 1 708 ? 23.407 -1.500 458.087 1.00 52.91 736 THR A O 1
ATOM 5637 N N . ARG A 1 709 ? 23.473 0.225 459.558 1.00 50.17 737 ARG A N 1
ATOM 5638 C CA . ARG A 1 709 ? 24.449 1.044 458.800 1.00 49.73 737 ARG A CA 1
ATOM 5639 C C . ARG A 1 709 ? 25.358 1.738 459.815 1.00 57.25 737 ARG A C 1
ATOM 5640 O O . ARG A 1 709 ? 24.833 2.481 460.655 1.00 57.89 737 ARG A O 1
ATOM 5648 N N . LEU A 1 710 ? 26.654 1.487 459.762 1.00 53.64 738 LEU A N 1
ATOM 5649 C CA . LEU A 1 710 ? 27.593 2.137 460.712 1.00 52.95 738 LEU A CA 1
ATOM 5650 C C . LEU A 1 710 ? 28.425 3.138 459.913 1.00 60.06 738 LEU A C 1
ATOM 5651 O O . LEU A 1 710 ? 29.169 2.693 459.037 1.00 61.14 738 LEU A O 1
ATOM 5656 N N . SER A 1 711 ? 28.304 4.424 460.197 1.00 55.88 739 SER A N 1
ATOM 5657 C CA . SER A 1 711 ? 29.023 5.442 459.437 1.00 55.33 739 SER A CA 1
ATOM 5658 C C . SER A 1 711 ? 30.053 6.148 460.311 1.00 59.04 739 SER A C 1
ATOM 5659 O O . SER A 1 711 ? 29.689 6.748 461.321 1.00 56.69 739 SER A O 1
ATOM 5662 N N . TRP A 1 712 ? 31.332 6.101 459.890 1.00 57.13 740 TRP A N 1
ATOM 5663 C CA . TRP A 1 712 ? 32.450 6.742 460.572 1.00 57.98 740 TRP A CA 1
ATOM 5664 C C . TRP A 1 712 ? 33.025 7.892 459.753 1.00 59.97 740 TRP A C 1
ATOM 5665 O O . TRP A 1 712 ? 33.445 7.709 458.611 1.00 58.37 740 TRP A O 1
ATOM 5676 N N . THR A 1 713 ? 33.069 9.072 460.360 1.00 58.04 741 THR A N 1
ATOM 5677 C CA . THR A 1 713 ? 33.643 10.276 459.778 1.00 58.87 741 THR A CA 1
ATOM 5678 C C . THR A 1 713 ? 34.931 10.555 460.576 1.00 67.43 741 THR A C 1
ATOM 5679 O O . THR A 1 713 ? 34.846 11.199 461.630 1.00 68.38 741 THR A O 1
ATOM 5683 N N . PRO A 1 714 ? 36.103 10.113 460.094 1.00 66.14 742 PRO A N 1
ATOM 5684 C CA . PRO A 1 714 ? 37.387 10.367 460.777 1.00 68.03 742 PRO A CA 1
ATOM 5685 C C . PRO A 1 714 ? 37.557 11.843 461.184 1.00 73.90 742 PRO A C 1
ATOM 5686 O O . PRO A 1 714 ? 37.727 12.676 460.323 1.00 72.56 742 PRO A O 1
ATOM 5690 N N . GLN A 1 715 ? 37.490 12.108 462.486 1.00 73.38 743 GLN A N 1
ATOM 5691 C CA . GLN A 1 715 ? 37.554 13.469 463.095 1.00 74.82 743 GLN A CA 1
ATOM 5692 C C . GLN A 1 715 ? 38.913 14.146 462.880 1.00 83.38 743 GLN A C 1
ATOM 5693 O O . GLN A 1 715 ? 38.954 15.386 462.960 1.00 83.91 743 GLN A O 1
ATOM 5699 N N . PHE A 1 716 ? 39.987 13.404 462.671 1.00 82.20 744 PHE A N 1
ATOM 5700 C CA . PHE A 1 716 ? 41.313 14.052 462.496 1.00 84.46 744 PHE A CA 1
ATOM 5701 C C . PHE A 1 716 ? 41.318 14.981 461.273 1.00 92.59 744 PHE A C 1
ATOM 5702 O O . PHE A 1 716 ? 42.005 16.014 461.336 1.00 94.51 744 PHE A O 1
ATOM 5710 N N . LEU A 1 717 ? 40.569 14.663 460.227 1.00 89.96 745 LEU A N 1
ATOM 5711 C CA . LEU A 1 717 ? 40.559 15.489 458.988 1.00 90.66 745 LEU A CA 1
ATOM 5712 C C . LEU A 1 717 ? 39.727 16.764 459.167 1.00 97.61 745 LEU A C 1
ATOM 5713 O O . LEU A 1 717 ? 38.555 16.660 459.569 1.00 96.49 745 LEU A O 1
ATOM 5718 N N . GLN A 1 718 ? 40.316 17.914 458.854 1.00 96.49 746 GLN A N 1
ATOM 5719 C CA . GLN A 1 718 ? 39.616 19.225 458.927 1.00 96.35 746 GLN A CA 1
ATOM 5720 C C . GLN A 1 718 ? 38.546 19.221 457.830 1.00 98.71 746 GLN A C 1
ATOM 5721 O O . GLN A 1 718 ? 38.864 18.694 456.742 1.00 97.91 746 GLN A O 1
ATOM 5727 N N . GLN A 1 719 ? 37.350 19.740 458.146 1.00 93.77 747 GLN A N 1
ATOM 5728 C CA . GLN A 1 719 ? 36.124 19.871 457.295 1.00 91.63 747 GLN A CA 1
ATOM 5729 C C . GLN A 1 719 ? 35.357 18.542 457.221 1.00 91.56 747 GLN A C 1
ATOM 5730 O O . GLN A 1 719 ? 34.329 18.521 456.518 1.00 90.36 747 GLN A O 1
ATOM 5736 N N . GLN A 1 720 ? 35.803 17.489 457.908 1.00 85.56 748 GLN A N 1
ATOM 5737 C CA . GLN A 1 720 ? 35.090 16.179 457.927 1.00 83.07 748 GLN A CA 1
ATOM 5738 C C . GLN A 1 720 ? 34.815 15.691 456.498 1.00 81.93 748 GLN A C 1
ATOM 5739 O O . GLN A 1 720 ? 33.663 15.330 456.220 1.00 80.06 748 GLN A O 1
ATOM 5745 N N . ASN A 1 721 ? 35.803 15.744 455.617 1.00 76.04 749 ASN A N 1
ATOM 5746 C CA . ASN A 1 721 ? 35.655 15.319 454.199 1.00 74.10 749 ASN A CA 1
ATOM 5747 C C . ASN A 1 721 ? 35.402 13.813 454.042 1.00 74.83 749 ASN A C 1
ATOM 5748 O O . ASN A 1 721 ? 34.537 13.469 453.225 1.00 75.19 749 ASN A O 1
ATOM 5753 N N . LEU A 1 722 ? 36.066 12.947 454.797 1.00 67.07 750 LEU A N 1
ATOM 5754 C CA . LEU A 1 722 ? 35.953 11.480 454.559 1.00 64.32 750 LEU A CA 1
ATOM 5755 C C . LEU A 1 722 ? 34.935 10.786 455.470 1.00 64.96 750 LEU A C 1
ATOM 5756 O O . LEU A 1 722 ? 34.906 11.080 456.673 1.00 65.51 750 LEU A O 1
ATOM 5761 N N . THR A 1 723 ? 34.164 9.868 454.895 1.00 58.18 751 THR A N 1
ATOM 5762 C CA . THR A 1 723 ? 33.179 9.045 455.643 1.00 56.83 751 THR A CA 1
ATOM 5763 C C . THR A 1 723 ? 33.239 7.604 455.125 1.00 59.39 751 THR A C 1
ATOM 5764 O O . THR A 1 723 ? 33.087 7.415 453.914 1.00 58.79 751 THR A O 1
ATOM 5768 N N . ILE A 1 724 ? 33.456 6.640 456.007 1.00 56.32 752 ILE A N 1
ATOM 5769 C CA . ILE A 1 724 ? 33.511 5.193 455.649 1.00 55.99 752 ILE A CA 1
ATOM 5770 C C . ILE A 1 724 ? 32.273 4.535 456.260 1.00 57.33 752 ILE A C 1
ATOM 5771 O O . ILE A 1 724 ? 32.056 4.730 457.462 1.00 57.90 752 ILE A O 1
ATOM 5776 N N . SER A 1 725 ? 31.482 3.790 455.504 1.00 51.88 753 SER A N 1
ATOM 5777 C CA . SER A 1 725 ? 30.269 3.182 456.111 1.00 50.61 753 SER A CA 1
ATOM 5778 C C . SER A 1 725 ? 30.165 1.692 455.782 1.00 52.77 753 SER A C 1
ATOM 5779 O O . SER A 1 725 ? 30.704 1.269 454.754 1.00 51.99 753 SER A O 1
ATOM 5782 N N . ALA A 1 726 ? 29.527 0.941 456.662 1.00 49.31 754 ALA A N 1
ATOM 5783 C CA . ALA A 1 726 ? 29.288 -0.502 456.455 1.00 49.20 754 ALA A CA 1
ATOM 5784 C C . ALA A 1 726 ? 27.788 -0.750 456.609 1.00 52.81 754 ALA A C 1
ATOM 5785 O O . ALA A 1 726 ? 27.224 -0.289 457.611 1.00 51.83 754 ALA A O 1
ATOM 5787 N N . ASP A 1 727 ? 27.164 -1.430 455.665 1.00 47.72 755 ASP A N 1
ATOM 5788 C CA . ASP A 1 727 ? 25.756 -1.710 455.784 1.00 46.34 755 ASP A CA 1
ATOM 5789 C C . ASP A 1 727 ? 25.645 -3.177 456.048 1.00 50.77 755 ASP A C 1
ATOM 5790 O O . ASP A 1 727 ? 26.341 -3.966 455.436 1.00 50.55 755 ASP A O 1
ATOM 5795 N N . ILE A 1 728 ? 24.810 -3.555 456.995 1.00 47.03 756 ILE A N 1
ATOM 5796 C CA . ILE A 1 728 ? 24.564 -5.009 457.190 1.00 46.09 756 ILE A CA 1
ATOM 5797 C C . ILE A 1 728 ? 23.058 -5.220 457.041 1.00 50.72 756 ILE A C 1
ATOM 5798 O O . ILE A 1 728 ? 22.305 -4.641 457.834 1.00 49.48 756 ILE A O 1
ATOM 5803 N N . LEU A 1 729 ? 22.639 -5.987 456.047 1.00 48.87 757 LEU A N 1
ATOM 5804 C CA . LEU A 1 729 ? 21.196 -6.272 455.842 1.00 47.88 757 LEU A CA 1
ATOM 5805 C C . LEU A 1 729 ? 20.913 -7.671 456.392 1.00 49.77 757 LEU A C 1
ATOM 5806 O O . LEU A 1 729 ? 21.716 -8.569 456.114 1.00 48.76 757 LEU A O 1
ATOM 5811 N N . ASN A 1 730 ? 19.827 -7.833 457.135 1.00 46.45 758 ASN A N 1
ATOM 5812 C CA . ASN A 1 730 ? 19.450 -9.132 457.750 1.00 46.53 758 ASN A CA 1
ATOM 5813 C C . ASN A 1 730 ? 20.622 -9.595 458.621 1.00 52.78 758 ASN A C 1
ATOM 5814 O O . ASN A 1 730 ? 21.205 -10.640 458.319 1.00 53.98 758 ASN A O 1
ATOM 5819 N N . VAL A 1 731 ? 20.939 -8.831 459.658 1.00 50.11 759 VAL A N 1
ATOM 5820 C CA . VAL A 1 731 ? 22.069 -9.137 460.586 1.00 49.70 759 VAL A CA 1
ATOM 5821 C C . VAL A 1 731 ? 21.887 -10.531 461.200 1.00 55.29 759 VAL A C 1
ATOM 5822 O O . VAL A 1 731 ? 22.885 -11.261 461.276 1.00 55.64 759 VAL A O 1
ATOM 5826 N N . LEU A 1 732 ? 20.673 -10.910 461.575 1.00 52.39 760 LEU A N 1
ATOM 5827 C CA . LEU A 1 732 ? 20.435 -12.194 462.235 1.00 52.77 760 LEU A CA 1
ATOM 5828 C C . LEU A 1 732 ? 20.460 -13.363 461.269 1.00 56.98 760 LEU A C 1
ATOM 5829 O O . LEU A 1 732 ? 20.310 -14.501 461.710 1.00 57.30 760 LEU A O 1
ATOM 5834 N N . ASP A 1 733 ? 20.587 -13.094 459.954 1.00 53.00 761 ASP A N 1
ATOM 5835 C CA . ASP A 1 733 ? 20.529 -14.105 458.894 1.00 52.82 761 ASP A CA 1
ATOM 5836 C C . ASP A 1 733 ? 19.246 -14.943 458.978 1.00 54.69 761 ASP A C 1
ATOM 5837 O O . ASP A 1 733 ? 19.311 -16.156 458.962 1.00 54.93 761 ASP A O 1
ATOM 5842 N N . SER A 1 734 ? 18.094 -14.285 459.159 1.00 49.69 762 SER A N 1
ATOM 5843 C CA . SER A 1 734 ? 16.793 -14.934 459.203 1.00 49.48 762 SER A CA 1
ATOM 5844 C C . SER A 1 734 ? 16.566 -15.675 457.855 1.00 51.70 762 SER A C 1
ATOM 5845 O O . SER A 1 734 ? 16.820 -15.104 456.793 1.00 46.59 762 SER A O 1
ATOM 5848 N N . LYS A 1 735 ? 16.087 -16.905 457.964 1.00 51.34 763 LYS A N 1
ATOM 5849 C CA . LYS A 1 735 ? 15.717 -17.742 456.797 1.00 51.99 763 LYS A CA 1
ATOM 5850 C C . LYS A 1 735 ? 14.195 -17.641 456.670 1.00 56.48 763 LYS A C 1
ATOM 5851 O O . LYS A 1 735 ? 13.507 -18.240 457.508 1.00 57.67 763 LYS A O 1
ATOM 5857 N N . THR A 1 736 ? 13.693 -16.874 455.713 1.00 50.89 764 THR A N 1
ATOM 5858 C CA . THR A 1 736 ? 12.225 -16.695 455.575 1.00 49.48 764 THR A CA 1
ATOM 5859 C C . THR A 1 736 ? 11.746 -17.238 454.231 1.00 50.89 764 THR A C 1
ATOM 5860 O O . THR A 1 736 ? 12.291 -16.820 453.204 1.00 51.71 764 THR A O 1
ATOM 5864 N N . ALA A 1 737 ? 10.746 -18.095 454.239 1.00 44.57 765 ALA A N 1
ATOM 5865 C CA . ALA A 1 737 ? 10.202 -18.612 452.967 1.00 42.65 765 ALA A CA 1
ATOM 5866 C C . ALA A 1 737 ? 9.245 -17.565 452.395 1.00 46.59 765 ALA A C 1
ATOM 5867 O O . ALA A 1 737 ? 8.170 -17.388 452.979 1.00 43.80 765 ALA A O 1
ATOM 5869 N N . VAL A 1 738 ? 9.645 -16.853 451.349 1.00 46.32 766 VAL A N 1
ATOM 5870 C CA . VAL A 1 738 ? 8.747 -15.843 450.708 1.00 45.69 766 VAL A CA 1
ATOM 5871 C C . VAL A 1 738 ? 7.711 -16.514 449.794 1.00 49.98 766 VAL A C 1
ATOM 5872 O O . VAL A 1 738 ? 6.586 -15.988 449.713 1.00 48.89 766 VAL A O 1
ATOM 5876 N N . ASP A 1 739 ? 8.085 -17.558 449.060 1.00 47.31 767 ASP A N 1
ATOM 5877 C CA . ASP A 1 739 ? 7.158 -18.220 448.143 1.00 48.72 767 ASP A CA 1
ATOM 5878 C C . ASP A 1 739 ? 7.412 -19.725 448.056 1.00 53.75 767 ASP A C 1
ATOM 5879 O O . ASP A 1 739 ? 8.494 -20.198 448.396 1.00 53.11 767 ASP A O 1
ATOM 5884 N N . THR A 1 740 ? 6.366 -20.465 447.717 1.00 52.39 768 THR A N 1
ATOM 5885 C CA . THR A 1 740 ? 6.438 -21.945 447.635 1.00 55.05 768 THR A CA 1
ATOM 5886 C C . THR A 1 740 ? 5.724 -22.443 446.377 1.00 62.13 768 THR A C 1
ATOM 5887 O O . THR A 1 740 ? 4.650 -21.912 446.060 1.00 62.48 768 THR A O 1
ATOM 5891 N N . THR A 1 741 ? 6.278 -23.457 445.727 1.00 60.51 769 THR A N 1
ATOM 5892 C CA . THR A 1 741 ? 5.670 -24.083 444.522 1.00 61.05 769 THR A CA 1
ATOM 5893 C C . THR A 1 741 ? 4.602 -25.104 444.939 1.00 70.05 769 THR A C 1
ATOM 5894 O O . THR A 1 741 ? 4.481 -25.392 446.142 1.00 69.16 769 THR A O 1
ATOM 5898 N N . ASN A 1 742 ? 3.861 -25.642 443.982 1.00 70.66 770 ASN A N 1
ATOM 5899 C CA . ASN A 1 742 ? 2.800 -26.645 444.268 1.00 72.52 770 ASN A CA 1
ATOM 5900 C C . ASN A 1 742 ? 3.435 -27.877 444.926 1.00 78.11 770 ASN A C 1
ATOM 5901 O O . ASN A 1 742 ? 2.846 -28.394 445.886 1.00 80.40 770 ASN A O 1
ATOM 5906 N N . THR A 1 743 ? 4.598 -28.310 444.460 1.00 73.40 771 THR A N 1
ATOM 5907 C CA . THR A 1 743 ? 5.315 -29.472 445.048 1.00 72.63 771 THR A CA 1
ATOM 5908 C C . THR A 1 743 ? 5.710 -29.162 446.498 1.00 73.38 771 THR A C 1
ATOM 5909 O O . THR A 1 743 ? 5.752 -30.105 447.302 1.00 74.11 771 THR A O 1
ATOM 5913 N N . GLY A 1 744 ? 6.086 -27.925 446.797 1.00 65.87 772 GLY A N 1
ATOM 5914 C CA . GLY A 1 744 ? 6.476 -27.533 448.164 1.00 63.32 772 GLY A CA 1
ATOM 5915 C C . GLY A 1 744 ? 7.846 -26.885 448.179 1.00 61.52 772 GLY A C 1
ATOM 5916 O O . GLY A 1 744 ? 8.311 -26.519 449.265 1.00 59.62 772 GLY A O 1
ATOM 5917 N N . VAL A 1 745 ? 8.453 -26.733 447.014 1.00 56.43 773 VAL A N 1
ATOM 5918 C CA . VAL A 1 745 ? 9.797 -26.135 446.877 1.00 55.19 773 VAL A CA 1
ATOM 5919 C C . VAL A 1 745 ? 9.751 -24.647 447.236 1.00 56.26 773 VAL A C 1
ATOM 5920 O O . VAL A 1 745 ? 9.028 -23.883 446.605 1.00 55.17 773 VAL A O 1
ATOM 5924 N N . ALA A 1 746 ? 10.494 -24.253 448.286 1.00 52.80 774 ALA A N 1
ATOM 5925 C CA . ALA A 1 746 ? 10.454 -22.900 448.822 1.00 50.80 774 ALA A CA 1
ATOM 5926 C C . ALA A 1 746 ? 11.513 -21.939 448.273 1.00 53.46 774 ALA A C 1
ATOM 5927 O O . ALA A 1 746 ? 12.644 -22.334 447.950 1.00 53.12 774 ALA A O 1
ATOM 5929 N N . THR A 1 747 ? 11.093 -20.654 448.130 1.00 48.55 775 THR A N 1
ATOM 5930 C CA . THR A 1 747 ? 11.928 -19.521 447.715 1.00 46.22 775 THR A CA 1
ATOM 5931 C C . THR A 1 747 ? 12.159 -18.756 448.973 1.00 48.00 775 THR A C 1
ATOM 5932 O O . THR A 1 747 ? 11.221 -18.585 449.758 1.00 46.22 775 THR A O 1
ATOM 5936 N N . TYR A 1 748 ? 13.399 -18.318 449.184 1.00 45.55 776 TYR A N 1
ATOM 5937 C CA . TYR A 1 748 ? 13.770 -17.589 450.396 1.00 45.13 776 TYR A CA 1
ATOM 5938 C C . TYR A 1 748 ? 14.143 -16.163 450.168 1.00 47.90 776 TYR A C 1
ATOM 5939 O O . TYR A 1 748 ? 14.785 -15.829 449.172 1.00 45.80 776 TYR A O 1
ATOM 5948 N N . ALA A 1 749 ? 13.811 -15.323 451.159 1.00 46.67 777 ALA A N 1
ATOM 5949 C CA . ALA A 1 749 ? 14.219 -13.921 451.225 1.00 46.24 777 ALA A CA 1
ATOM 5950 C C . ALA A 1 749 ? 15.769 -13.922 451.281 1.00 51.08 777 ALA A C 1
ATOM 5951 O O . ALA A 1 749 ? 16.365 -14.971 451.538 1.00 53.50 777 ALA A O 1
ATOM 5953 N N . SER A 1 750 ? 16.395 -12.787 451.043 1.00 45.01 778 SER A N 1
ATOM 5954 C CA . SER A 1 750 ? 17.877 -12.774 451.076 1.00 45.19 778 SER A CA 1
ATOM 5955 C C . SER A 1 750 ? 18.383 -12.910 452.516 1.00 49.63 778 SER A C 1
ATOM 5956 O O . SER A 1 750 ? 17.670 -12.509 453.448 1.00 49.08 778 SER A O 1
ATOM 5959 N N . GLY A 1 751 ? 19.573 -13.469 452.675 1.00 46.38 779 GLY A N 1
ATOM 5960 C CA . GLY A 1 751 ? 20.196 -13.666 453.996 1.00 45.82 779 GLY A CA 1
ATOM 5961 C C . GLY A 1 751 ? 21.089 -12.501 454.375 1.00 47.87 779 GLY A C 1
ATOM 5962 O O . GLY A 1 751 ? 20.946 -11.434 453.764 1.00 46.22 779 GLY A O 1
ATOM 5963 N N . ARG A 1 752 ? 21.996 -12.688 455.321 1.00 43.02 780 ARG A N 1
ATOM 5964 C CA . ARG A 1 752 ? 22.900 -11.590 455.754 1.00 41.97 780 ARG A CA 1
ATOM 5965 C C . ARG A 1 752 ? 23.648 -11.028 454.541 1.00 46.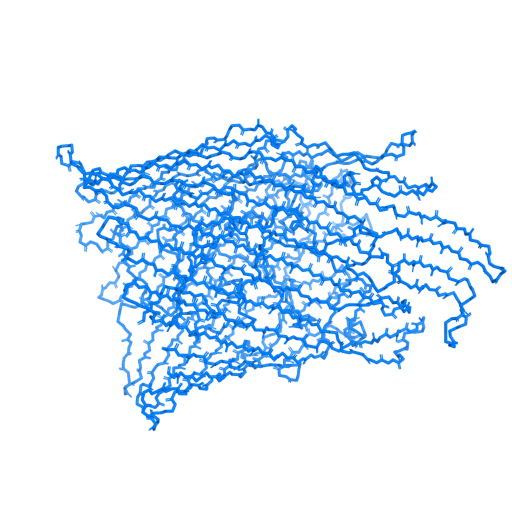94 780 ARG A C 1
ATOM 5966 O O . ARG A 1 752 ? 24.174 -11.828 453.758 1.00 48.61 780 ARG A O 1
ATOM 5974 N N . THR A 1 753 ? 23.713 -9.711 454.409 1.00 42.10 781 THR A N 1
ATOM 5975 C CA . THR A 1 753 ? 24.422 -9.067 453.274 1.00 41.85 781 THR A CA 1
ATOM 5976 C C . THR A 1 753 ? 25.289 -7.924 453.804 1.00 45.63 781 THR A C 1
ATOM 5977 O O . THR A 1 753 ? 24.796 -7.170 454.643 1.00 45.31 781 THR A O 1
ATOM 5981 N N . PHE A 1 754 ? 26.497 -7.767 453.291 1.00 44.83 782 PHE A N 1
ATOM 5982 C CA . PHE A 1 754 ? 27.404 -6.683 453.745 1.00 46.64 782 PHE A CA 1
ATOM 5983 C C . PHE A 1 754 ? 27.651 -5.697 452.599 1.00 51.68 782 PHE A C 1
ATOM 5984 O O . PHE A 1 754 ? 27.967 -6.144 451.492 1.00 51.16 782 PHE A O 1
ATOM 5992 N N . TRP A 1 755 ? 27.520 -4.407 452.872 1.00 46.86 783 TRP A N 1
ATOM 5993 C CA . TRP A 1 755 ? 27.764 -3.336 451.871 1.00 45.21 783 TRP A CA 1
ATOM 5994 C C . TRP A 1 755 ? 28.861 -2.419 452.418 1.00 51.37 783 TRP A C 1
ATOM 5995 O O . TRP A 1 755 ? 28.742 -2.019 453.581 1.00 50.73 783 TRP A O 1
ATOM 6006 N N . LEU A 1 756 ? 29.863 -2.074 451.626 1.00 51.12 784 LEU A N 1
ATOM 6007 C CA . LEU A 1 756 ? 30.944 -1.171 452.101 1.00 53.60 784 LEU A CA 1
ATOM 6008 C C . LEU A 1 756 ? 30.949 0.096 451.238 1.00 58.02 784 LEU A C 1
ATOM 6009 O O . LEU A 1 756 ? 30.985 -0.049 450.012 1.00 58.68 784 LEU A O 1
ATOM 6014 N N . ASP A 1 757 ? 30.919 1.286 451.828 1.00 54.48 785 ASP A N 1
ATOM 6015 C CA . ASP A 1 757 ? 30.945 2.501 451.015 1.00 54.43 785 ASP A CA 1
ATOM 6016 C C . ASP A 1 757 ? 31.823 3.627 451.560 1.00 56.74 785 ASP A C 1
ATOM 6017 O O . ASP A 1 757 ? 31.945 3.802 452.759 1.00 55.72 785 ASP A O 1
ATOM 6022 N N . VAL A 1 758 ? 32.419 4.389 450.649 1.00 52.96 786 VAL A N 1
ATOM 6023 C CA . VAL A 1 758 ? 33.356 5.496 451.004 1.00 53.61 786 VAL A CA 1
ATOM 6024 C C . VAL A 1 758 ? 32.892 6.787 450.324 1.00 58.69 786 VAL A C 1
ATOM 6025 O O . VAL A 1 758 ? 32.554 6.718 449.139 1.00 57.34 786 VAL A O 1
ATOM 6029 N N . SER A 1 759 ? 32.910 7.930 450.996 1.00 57.21 787 SER A N 1
ATOM 6030 C CA . SER A 1 759 ? 32.502 9.197 450.332 1.00 57.45 787 SER A CA 1
ATOM 6031 C C . SER A 1 759 ? 33.466 10.326 450.716 1.00 66.91 787 SER A C 1
ATOM 6032 O O . SER A 1 759 ? 33.750 10.464 451.912 1.00 66.28 787 SER A O 1
ATOM 6035 N N . MET A 1 760 ? 33.931 11.109 449.746 1.00 68.23 788 MET A N 1
ATOM 6036 C CA . MET A 1 760 ? 34.878 12.227 450.004 1.00 71.24 788 MET A CA 1
ATOM 6037 C C . MET A 1 760 ? 34.242 13.559 449.587 1.00 73.52 788 MET A C 1
ATOM 6038 O O . MET A 1 760 ? 33.727 13.626 448.465 1.00 73.18 788 MET A O 1
ATOM 6043 N N . LYS A 1 761 ? 34.292 14.575 450.444 1.00 70.06 789 LYS A N 1
ATOM 6044 C CA . LYS A 1 761 ? 33.742 15.923 450.134 1.00 69.42 789 LYS A CA 1
ATOM 6045 C C . LYS A 1 761 ? 34.905 16.880 449.853 1.00 74.19 789 LYS A C 1
ATOM 6046 O O . LYS A 1 761 ? 35.986 16.645 450.407 1.00 74.71 789 LYS A O 1
ATOM 6052 N N . PHE A 1 762 ? 34.737 17.861 448.965 1.00 70.66 790 PHE A N 1
ATOM 6053 C CA . PHE A 1 762 ? 35.779 18.830 448.615 1.00 94.27 790 PHE A CA 1
ATOM 6054 C C . PHE A 1 762 ? 35.189 20.225 448.439 1.00 138.14 790 PHE A C 1
ATOM 6055 O O . PHE A 1 762 ? 34.106 20.373 447.875 1.00 107.68 790 PHE A O 1
#

Sequence (758 aa):
FFEEMTVYAPVPVPVNGNTHYTSESIERLPTGNGNISDLLRTNPAVRMDSTQSTSLNQGDIRPEKISIHGASPYQNAYLIDGISATNNLNPANESDASSATNISGMSQGYYLDVSLLDNVTLYDSFVPVEFGRFNGGVIDAKIKRFNKVKLGYRTTRSDWLTSHIDENNKSAFNQGSSGSTYYSPDFKKNFYTLSFNQELADNFGVTAGLSRRQSDITRADYVSNDGIVAGRAQYKNVIDTALSKFTWFASDRFTHDLTLKYTGSSRDYNTSTFPQSDREMGNKSYGLAWDMDTQLAWAKLRTTVGWDHISDYTRHDHDIWYTELSCTYGDITGRCTRGGLGHISQAVDNYTFKTRLDWQKFAVGNVSHQPYFGAEYIYSDAWTERHNQSESYVINAAGKKTNHTIYHKGKGRLGIDNYTLYMADRISWRNVSLMPGVRYDYDNYLSNHNISPRFMTEWDIFANQTSMITAGYNRYYGGNILDMGLRDIRNSWTESVSGNKTLTRYQDLKTPYNDELAMGLQQKIGKNVIARANYVYREAHDQISKSSRTDSATKTTITEYNNDGKTKTHSFSLSFELAEPLHIRQVDINPQIVFSYIKSKGNLSLNNGYEESNTGDNQVVYNGNLVSYDSVPVADFNNPLKISLNMDFTHQPSGLVWANTLAWQEARKARIILGKTNAQYISEYSDYKQYVDEKLDSSLTWDTRLSWTPQFLQQQNLTISADILNVLDSKTAVDTTNTGVATYASGRTFWLDVSMKF

Organism: Escherichia coli (strain K12) (NCBI:txid83333)

Solvent-accessible surface area: 32216 Å² total; per-residue (Å²): 103,27,92,84,16,92,46,113,9,2,2,12,4,11,14,15,2,48,0,85,0,50,33,126,6,7,90,58,8,4,16,7,18,7,1,20,3,13,1,0,54,34,0,6,4,2,7,40,8,28,38,40,38,3,2,12,39,33,0,48,2,27,8,32,21,1,2,0,7,8,3,10,4,31,30,3,5,13,19,3,36,22,2,50,4,24,3,44,2,18,6,18,46,88,44,28,21,46,43,12,47,18,5,3,4,28,3,16,5,10,7,8,6,1,66,10,2,50,22,0,10,0,29,4,3,10,1,21,1,39,25,13,62,1,0,0,0,0,2,6,1,82,13,50,90,26,169,126,60,62,80,18,81,38,12,2,82,22,123,84,19,51,39,32,36,29,125,110,32,92,71,23,21,67,31,0,8,61,60,52,76,23,33,6,30,59,4,97,6,40,5,106,33,65,13,73,36,103,103,94,53,129,88,63,0,13,10,17,8,81,6,112,0,40,0,26,2,26,14,2,54,49,7,28,152,116,36,113,44,80,26,132,35,124,14,95,4,8,2,32,3,30,8,21,18,64,0,129,77,38,62,149,120,81,24,40,10,76,3,66,5,63,4,8,3,24,3,48,7,13,22,14,71,57,10,68,5,69,7,59,0,1,7,94,1,78,3,84,2,97,36,37,31,9,74,38,97,115,4,73,52,101,21,11,66,6,81,0,22,1,12,3,35,0,118,6,88,65,53,66,89,39,13,15,96,56,15,106,81,67,146,43,120,41,144,9,5,28,4,1,10,0,45,1,14,4,3,0,10,16,79,8,93,38,52,35,40,15,88,92,126,83,72,96,70,114,48,26,32,48,19,5,82,6,43,20,74,22,71,7,18,0,30,0,31,4,56,43,85,0,36,11,20,42,33,44,88,101,39,138,105,69,113,64,14,36,29,71,140,18,100,6,133,44,52,7,36,15,91,2,99,13,106,8,29,31,31,29,103,183,50,45,13,55,28,48,17,52,3,59,10,52,14,69,15,11,59,32,125,13,91,1,54,7,75,11,34,4,116,8,55,136,59,82,77,35,5,1,33,2,29,8,72,2,55,0,28,7,27,17,23,3,5,3,16,3,29,37,53,18,34,49,24,34,95,42,127,117,35,82,93,39,76,14,115,25,120,149,6,126,6,7,30,1,23,1,98,6,101,6,65,11,54,90,86,72,211,39,47,10,9,5,32,27,72,6,37,2,45,7,54,37,13,15,0,47,58,64,104,81,60,96,84,92,120,21,36,19,13,68,13,35,29,70,1,92,8,109,2,58,4,85,20,69,5,60,2,28,35,97,37,86,110,95,218,124,46,45,22,25,28,2,74,10,71,4,74,12,80,22,85,1,4,18,26,8,42,69,12,8,51,6,65,45,9,60,35,116,75,0,2,30,68,39,88,50,44,53,13,51,54,1,43,5,16,15,16,24,10,32,53,30,58,14,68,5,54,9,51,39,54,139,72,40,10,56,50,92,1,11,14,59,21,83,40,36,9,18,71,4,55,35,110,18,39,178,135,59,110,108,46,42,77,149,78,67,143,85,80,2,15,15,22,89,125,33,51,56,15,76,39,74,20,8,12,79,14,106,24,2,80,170,71,148,150,104,28,34,24,58,2,40,1,42,29,8,30,84,38,25,115,9,10,6,46,23,67,132,119,46,26,14,27,36,25,32,0,80,12,90,9,61,14,42,40,85,88,138

Radius of gyration: 26.97 Å; Cα contacts (8 Å, |Δi|>4): 2282; chains: 1; bounding box: 61×76×75 Å